Protein AF-0000000074687399 (afdb_homodimer)

Foldseek 3Di:
DDDPDCPDDPDPDDDDDPDDDPPDDDPPDDDDPPPPPPPPDPDDPPPPCQLQQPPPVPPLDAFLLCQQAVVPLVPPVPPPPPPPVVPCPVDPQVDDDDDDDPVVVQVVQQQAAAPPPRHHCVVHRQWDWDWDDAFQWIKIWTAGPVPRDGRDIDGDPDDVLLVLQLVQLQQQHHQVVVQVVCVVVVTGHHHDPVVSVVSLVLLLVLLVVLLQVLLLVQLQVLCVVPNFEFAWEKDKDALDPDFAGQKMKIWIWGDDPVHRTATNDMDIAGQDFPQLVVLVVPDDDPSSVVSCVVCVVVGQHPDNDIPVCPRLVNLLVGQLCCCVSHVHHHQEYEYAPPCPSVCCQQVPVVHSDDPGGHDYFYALVNLLVLQLVVLVVLQVVQQAPWDDDPPDIDGTQEDPQGCASLLSLVLSVQLSVLLQVQQQDLVSSLLSNVCSLCLQQLNNPSVVPGSSRPSDNPNHHDPVRSVSCVVVSVVSSDSVRSVSCNSVHHCVLVVVLVVQLCSSHPSVDDDGSSSSSSSNSQSSQCSNHNLQSCQSSCVSSVHDDGDCSNVVRSVRSVVVSVVSSVCPDSVNVVVVSVVVSVVSVVPPPPPPDDPPPD/DAPDDCPDDDPPDDDPPDDDDDPDDDDPDDDDPPPPVPPPPPDDPPPPCQLQAPPPVPPLDAFLLCQQAVVPLVCPVPPPPPPPVVPCPVDPQVDDDDDDDPVVVQVVQQQDAAPPPRHHCVVHRQWDWDWDDAFQWIKIWTAGPVPRDGRDIDGDPDDVLLVLQLVQLQQQHHQVVVQVVCVVVVTGHHHDPVVSVVSLVLLLVLLVVLLQVLLLVQLVVLCVVPNFEFAWEKDKDALDPDFAGQKMKIWIWGDDPVHRTATNDMDIAGQDFPQLVVLVVPDDDPSSVVSCVVCVVVGQHPDNDIPVCPRLVGLLVGQLCCCVSHVHHHQEYEYAPPCPSVCCQQVPVVHSDDPGGHDYFYALVNLLVVQLVVLVVLQVVQQAPWDDDPPDIDGTQEDPQGCASLLSLVLSVQLSVLLQVQQQDLVSSLLSNVCSLCLQCLNNPSVVPGSSRPSDNPNHHDPVRSVSCVVVSVVSSDCVRSVSCNSVHHCVLVVVLVVQLCSSHPSVDDDGSSSSSSSNSQSSQCSNHNLQSCCSSCVSSVHDDGDCSNVVRSVRSVVVSVVSSVCPDSVNVSVVSVVVSVVSVVPPPPPPDDPPPD

pLDDT: mean 82.55, std 23.31, range [17.66, 98.75]

Secondary structure (DSSP, 8-state):
-----------------PPP-------------------------------------------HHHHHHHHHHT--TT---TTTT-----S----SEEEEEHHHHHHHHHTSB-TTT---GGGS--EEEEEEEETTEEEEEEEETTT--EEEEE--SS-HHHHHHHHHHHTT--HHHHHHHHHHTT------HHHHHHHHHHHHHHHHHHHHHHHHHHHHHHHHHH-SEEEEEEEEEESSSSTT-SEEEEEEEE--SSS---EEEEEEEE---HHHHHHHHH--HHHHHHHHHHHGGG------S-GGGHHHHHHHHHHHHHHHHHS-EEEEEEESS-HHHHHHHHT-SS-S-SS-PPEEEE-HHHHHHHHHHHHHHHHHHTTT-EEEETTEEEE-SBSTTSB-HHHHHHHHHHHHHHHHTTTT-HHHHHHHHHHHHHHHTT-TTTTTTSTT--S-GGG---HHHHHHHHHHHHHTT-HHHHHTTTT---SHHHHHHHHHHHHHS-TTS---HHHHHHHHHHHHHHHHH-GGGHHHHHHHTT----HHHHHHHHHHHHHHHHHHHHHHSHHHHHHHHHHHHHHHHHGGG-TT--TT--/---------------------------------------------------------------HHHHHHHHHHT--TT---TTTT-----S----SEEEEEHHHHHHHHHTSB-TTT---GGGS--EEEEEEEETTEEEEEEEETTT--EEEEE--SS-HHHHHHHHHHHTT--HHHHHHHHHHTT------HHHHHHHHHHHHHHHHHHHHHHHHHHHHHHHHHH-SEEEEEEEEEESSSSTT-SEEEEEEEE--SSS---EEEEEEEE---HHHHHHHHH--HHHHHHHHHHHGGG------S-GGGHHHHHHHHHHHHHHHHHS-EEEEEEESS-HHHHHHHHT-SS-S-SS-PPEEEE-HHHHHHHHHHHHHHHHHHTTT-EEEETTEEEE-SBSTTSB-HHHHHHHHHHHHHHHHTTTT-HHHHHHHHHHHHHHHTT-TTTTTTSTT--S-GGG---HHHHHHHHHHHHHTT-HHHHHTTTT---SHHHHHHHHHHHHHS-TTS---HHHHHHHHHHHHHHHHH-GGGHHHHHHHTT----HHHHHHHHHHHHHHHHHHHHHHSHHHHHHHHHHHHHHHHHGGG-TT--TT--

Radius of gyration: 36.22 Å; Cα contacts (8 Å, |Δi|>4): 1797; chains: 2; bounding box: 105×131×108 Å

Nearest PDB structures (foldseek):
  8qlo-assembly1_B  TM=4.961E-01  e=1.384E-01  Bacillales bacterium
  6wqq-assembly1_a  TM=4.144E-01  e=1.825E+00  Staphylococcus aureus
  3h1q-assembly1_A  TM=2.014E-01  e=1.080E-01  Carboxydothermus hydrogenoformans Z-2901
  8qlo-assembly1_B  TM=4.962E-01  e=1.225E-01  Bacillales bacterium
  6wqq-assembly1_a  TM=4.142E-01  e=2.050E+00  Staphylococcus aureus

Sequence (1196 aa):
MEDAKAVTSRSRARKTRPRKRKFHGNRFTQLKAQKVNEDVDASTSRSSGIVEPEVGVELEVKSASFLKLGENVGLDLDSGDERETRSTSQGVDSEGYRLFQKLQIVSCLQNLACPVCLLTPDKGDPFHIEEKLVGISSTIIVRCKGCGEKVTELSQTENVNLRFQAALYGIGCHMTKGRRLLAALDMPPPVTVTRSSIFRDRIRLATETIAKESMERAADELRKVEGDNVTVSCDGSWQRRGFSSKNGLATCLTVSKKVPAKVIDTEVLTNYCDGCSKIKARKTGKDLENGMENHAKDCRKNYSGSAGGMEPAGMVKIFRRSEELYGMRYTGYLGDGDSKSFRTVAEADPPVYKDVGIQKLECCGHVQKRMGKRLLDKINQCKGKVYQHGNKKVKGIGGAGKLTKAAVKRIQGHYGGAIRNNIGSLDKMKTAIWAIWHHRNGDHDKCSGFSWCDKSDKNKLPSFVMEEIKSVFEDLSADTLLGKCLHGGTQNANESYHHLVWDRCPKAVFVGRDRLEIAVFDATIVYNEGGSGRLDVFRKLGLSVGRFQKQGFRDLDLRRVKSAENQKKTVTKQKRARKTIRNAEEDFGDDDYEAGAFMEDAKAVTSRSRARKTRPRKRKFHGNRFTQLKAQKVNEDVDASTSRSSGIVEPEVGVELEVKSASFLKLGENVGLDLDSGDERETRSTSQGVDSEGYRLFQKLQIVSCLQNLACPVCLLTPDKGDPFHIEEKLVGISSTIIVRCKGCGEKVTELSQTENVNLRFQAALYGIGCHMTKGRRLLAALDMPPPVTVTRSSIFRDRIRLATETIAKESMERAADELRKVEGDNVTVSCDGSWQRRGFSSKNGLATCLTVSKKVPAKVIDTEVLTNYCDGCSKIKARKTGKDLENGMENHAKDCRKNYSGSAGGMEPAGMVKIFRRSEELYGMRYTGYLGDGDSKSFRTVAEADPPVYKDVGIQKLECCGHVQKRMGKRLLDKINQCKGKVYQHGNKKVKGIGGAGKLTKAAVKRIQGHYGGAIRNNIGSLDKMKTAIWAIWHHRNGDHDKCSGFSWCDKSDKNKLPSFVMEEIKSVFEDLSADTLLGKCLHGGTQNANESYHHLVWDRCPKAVFVGRDRLEIAVFDATIVYNEGGSGRLDVFRKLGLSVGRFQKQGFRDLDLRRVKSAENQKKTVTKQKRARKTIRNAEEDFGDDDYEAGAF

Solvent-accessible surface area (backbone atoms only — not comparable to full-atom values): 66249 Å² total; per-residue (Å²): 144,88,65,100,65,88,77,78,78,87,82,81,82,85,75,90,73,85,87,78,85,84,80,84,83,86,84,74,80,81,82,77,77,79,72,79,73,77,78,76,80,82,71,81,81,72,72,76,61,69,39,56,72,74,72,59,88,63,70,84,74,73,30,63,53,33,68,57,37,39,82,77,62,64,66,66,73,78,68,79,64,83,71,56,82,65,63,71,67,76,62,83,73,48,66,27,38,41,63,41,43,40,48,38,52,52,52,33,55,31,47,30,11,40,55,83,76,57,42,35,34,90,82,37,72,27,52,47,76,46,77,49,75,58,33,53,37,51,32,37,40,35,24,33,66,80,76,61,45,76,61,41,56,38,54,70,92,58,67,56,56,53,42,48,52,55,22,34,40,70,57,32,37,54,67,71,44,47,38,53,36,26,11,56,56,13,19,52,53,65,62,54,70,69,57,49,50,53,44,47,54,51,49,31,53,30,28,45,53,51,22,52,50,49,15,49,51,43,43,51,56,47,33,75,74,60,42,46,65,33,41,30,36,47,51,58,52,54,49,36,85,65,76,72,22,50,40,33,33,16,40,34,27,47,57,55,94,86,47,60,70,28,53,48,46,75,34,80,37,22,58,51,34,72,69,59,52,52,40,60,72,73,34,61,73,70,54,27,54,52,48,48,60,70,39,56,86,74,51,63,47,78,39,87,67,52,37,75,49,42,35,27,55,29,45,36,54,53,57,52,43,29,45,79,74,68,60,30,43,72,31,31,42,32,26,79,63,66,52,62,41,52,48,46,38,65,65,28,87,74,57,58,50,92,89,59,73,60,44,77,32,37,19,39,60,51,54,24,49,45,49,35,50,52,51,51,49,48,32,62,73,30,48,84,42,76,43,82,53,89,96,42,82,39,66,32,41,49,38,92,84,46,50,29,64,37,53,40,50,50,50,22,50,50,46,36,47,24,45,62,76,27,49,75,34,65,67,56,21,43,52,44,44,50,17,51,54,32,37,32,64,59,41,43,80,72,23,60,86,40,63,62,50,72,80,59,67,85,66,40,43,48,67,72,46,51,62,67,49,42,59,56,54,54,63,76,51,30,65,76,61,48,61,30,30,36,82,53,47,58,58,63,64,56,53,53,51,50,48,45,23,36,54,24,45,42,57,89,53,90,73,54,65,66,59,50,47,34,22,45,24,47,28,44,28,32,69,46,53,26,50,53,43,51,54,58,34,39,49,67,70,68,40,85,85,38,62,33,23,55,51,37,22,44,51,52,39,44,50,51,29,53,51,41,45,51,58,66,33,66,70,46,44,50,51,49,53,52,46,53,41,49,49,41,58,64,60,65,77,71,77,77,77,55,92,85,71,120,144,82,92,79,83,85,78,84,87,78,91,78,83,90,80,89,81,83,87,83,86,84,80,86,87,84,88,74,82,82,80,79,76,78,73,78,76,73,81,75,79,82,72,81,81,71,71,75,63,69,41,56,74,74,72,59,90,62,72,84,74,74,32,66,51,33,69,57,38,39,83,78,61,64,65,67,72,78,67,78,65,84,70,57,82,64,64,71,67,77,62,83,72,48,66,28,38,43,64,42,43,40,46,38,53,52,52,33,57,33,47,30,11,41,56,82,76,58,42,36,34,92,84,38,72,27,54,46,76,45,76,49,77,58,33,52,38,50,33,38,41,36,23,31,65,80,76,61,46,76,61,41,58,38,57,70,92,58,66,55,56,54,41,49,53,55,23,33,40,68,58,32,37,54,68,71,46,46,36,52,36,27,12,55,59,14,20,51,53,65,61,54,72,68,58,48,51,52,43,48,54,50,48,31,53,30,27,45,53,52,23,52,51,49,14,48,52,43,43,51,56,47,35,75,74,61,42,46,62,34,41,30,36,46,50,58,52,54,50,37,86,65,74,72,22,50,41,34,33,18,39,33,27,46,57,58,95,86,45,62,71,27,52,48,47,73,35,80,38,23,58,50,36,73,70,57,52,52,40,59,72,73,33,62,73,71,55,28,54,53,48,47,61,72,37,55,85,73,51,62,47,78,40,88,67,50,38,76,48,41,33,27,56,27,46,38,55,54,56,50,44,30,45,78,75,67,59,28,43,72,31,30,42,33,27,80,64,67,55,64,42,53,49,48,37,66,64,29,88,73,58,59,50,92,87,57,73,61,43,78,33,38,18,39,59,50,55,25,48,44,49,36,52,54,50,52,49,49,31,61,72,29,49,84,42,76,44,81,53,88,96,43,84,41,67,33,42,49,37,92,83,45,49,29,64,38,53,39,52,49,50,22,51,51,46,35,46,24,44,64,75,27,50,74,35,65,67,56,22,43,50,44,44,50,18,52,56,32,36,33,64,59,41,45,82,71,22,60,87,40,66,61,50,72,81,61,67,84,66,40,43,49,68,72,46,51,63,65,49,44,59,56,54,52,64,74,52,30,64,74,61,48,60,29,29,36,81,55,48,59,59,61,64,55,54,53,50,51,50,46,23,37,54,26,44,42,55,91,53,90,72,56,65,66,59,50,46,35,22,47,23,46,29,46,28,32,68,47,53,27,50,55,44,49,55,58,34,39,49,67,70,69,41,86,86,37,64,34,22,55,51,38,22,46,50,52,39,44,50,51,30,53,51,40,44,50,58,66,32,65,70,48,44,50,52,50,51,53,47,54,42,50,49,41,57,64,60,64,75,72,78,77,78,57,93,86,72,120

Structure (mmCIF, N/CA/C/O backbone):
data_AF-0000000074687399-model_v1
#
loop_
_entity.id
_entity.type
_entity.pdbx_description
1 polymer 'Mutator-like transposase domain-containing protein'
#
loop_
_atom_site.group_PDB
_atom_site.id
_atom_site.type_symbol
_atom_site.label_atom_id
_atom_site.label_alt_id
_atom_site.label_comp_id
_atom_site.label_asym_id
_atom_site.label_entity_id
_atom_site.label_seq_id
_atom_site.pdbx_PDB_ins_code
_atom_site.Cartn_x
_atom_site.Cartn_y
_atom_site.Cartn_z
_atom_site.occupancy
_atom_site.B_iso_or_equiv
_atom_site.auth_seq_id
_atom_site.auth_comp_id
_atom_site.auth_asym_id
_atom_site.auth_atom_id
_atom_site.pdbx_PDB_model_num
ATOM 1 N N . MET A 1 1 ? -58.125 62.719 31.734 1 19.95 1 MET A N 1
ATOM 2 C CA . MET A 1 1 ? -57.719 63.438 30.531 1 19.95 1 MET A CA 1
ATOM 3 C C . MET A 1 1 ? -56.938 62.531 29.594 1 19.95 1 MET A C 1
ATOM 5 O O . MET A 1 1 ? -56.094 61.75 30.031 1 19.95 1 MET A O 1
ATOM 9 N N . GLU A 1 2 ? -57.156 62.312 28.188 1 20 2 GLU A N 1
ATOM 10 C CA . GLU A 1 2 ? -57.375 61.469 27.047 1 20 2 GLU A CA 1
ATOM 11 C C . GLU A 1 2 ? -56.062 61.125 26.344 1 20 2 GLU A C 1
ATOM 13 O O . GLU A 1 2 ? -55.812 59.969 26.016 1 20 2 GLU A O 1
ATOM 18 N N . ASP A 1 3 ? -55.25 61.969 25.797 1 17.66 3 ASP A N 1
ATOM 19 C CA . ASP A 1 3 ? -55 62.188 24.375 1 17.66 3 ASP A CA 1
ATOM 20 C C . ASP A 1 3 ? -53.75 61.469 23.938 1 17.66 3 ASP A C 1
ATOM 22 O O . ASP A 1 3 ? -53.531 61.219 22.734 1 17.66 3 ASP A O 1
ATOM 26 N N . ALA A 1 4 ? -52.594 61.375 24.656 1 25.67 4 ALA A N 1
ATOM 27 C CA . ALA A 1 4 ? -51.469 62 23.922 1 25.67 4 ALA A CA 1
ATOM 28 C C . ALA A 1 4 ? -50.969 61.094 22.812 1 25.67 4 ALA A C 1
ATOM 30 O O . ALA A 1 4 ? -50.156 60.219 23.047 1 25.67 4 ALA A O 1
ATOM 31 N N . LYS A 1 5 ? -51.844 60.5 21.75 1 21.14 5 LYS A N 1
ATOM 32 C CA . LYS A 1 5 ? -52.062 59.312 20.938 1 21.14 5 LYS A CA 1
ATOM 33 C C . LYS A 1 5 ? -51.062 59.281 19.766 1 21.14 5 LYS A C 1
ATOM 35 O O . LYS A 1 5 ? -50.969 58.281 19.062 1 21.14 5 LYS A O 1
ATOM 40 N N . ALA A 1 6 ? -50.469 60.469 19.312 1 22.59 6 ALA A N 1
ATOM 41 C CA . ALA A 1 6 ? -50.438 60.469 17.859 1 22.59 6 ALA A CA 1
ATOM 42 C C . ALA A 1 6 ? -49.312 59.531 17.344 1 22.59 6 ALA A C 1
ATOM 44 O O . ALA A 1 6 ? -48.156 59.688 17.703 1 22.59 6 ALA A O 1
ATOM 45 N N . VAL A 1 7 ? -49.5 58.219 16.859 1 23.11 7 VAL A N 1
ATOM 46 C CA . VAL A 1 7 ? -48.875 57 16.391 1 23.11 7 VAL A CA 1
ATOM 47 C C . VAL A 1 7 ? -48.219 57.25 15.039 1 23.11 7 VAL A C 1
ATOM 49 O O . VAL A 1 7 ? -48.906 57.312 14.008 1 23.11 7 VAL A O 1
ATOM 52 N N . THR A 1 8 ? -47.5 58.406 14.922 1 20.03 8 THR A N 1
ATOM 53 C CA . THR A 1 8 ? -47.312 58.812 13.531 1 20.03 8 THR A CA 1
ATOM 54 C C . THR A 1 8 ? -46.75 57.688 12.711 1 20.03 8 THR A C 1
ATOM 56 O O . THR A 1 8 ? -46.156 56.75 13.258 1 20.03 8 THR A O 1
ATOM 59 N N . SER A 1 9 ? -46.562 57.75 11.281 1 19.66 9 SER A N 1
ATOM 60 C CA . SER A 1 9 ? -46.938 57.188 9.992 1 19.66 9 SER A CA 1
ATOM 61 C C . SER A 1 9 ? -45.75 56.5 9.328 1 19.66 9 SER A C 1
ATOM 63 O O . SER A 1 9 ? -45.906 55.844 8.305 1 19.66 9 SER A O 1
ATOM 65 N N . ARG A 1 10 ? -44.469 56.594 9.82 1 23.59 10 ARG A N 1
ATOM 66 C CA . ARG A 1 10 ? -43.469 56.812 8.758 1 23.59 10 ARG A CA 1
ATOM 67 C C . ARG A 1 10 ? -43.406 55.562 7.852 1 23.59 10 ARG A C 1
ATOM 69 O O . ARG A 1 10 ? -43.438 54.438 8.328 1 23.59 10 ARG A O 1
ATOM 76 N N . SER A 1 11 ? -43.375 55.719 6.473 1 20.64 11 SER A N 1
ATOM 77 C CA . SER A 1 11 ? -43.625 55.062 5.191 1 20.64 11 SER A CA 1
ATOM 78 C C . SER A 1 11 ? -42.594 53.938 4.938 1 20.64 11 SER A C 1
ATOM 80 O O . SER A 1 11 ? -41.406 54.156 5.16 1 20.64 11 SER A O 1
ATOM 82 N N . ARG A 1 12 ? -42.875 52.656 4.902 1 23.14 12 ARG A N 1
ATOM 83 C CA . ARG A 1 12 ? -42.438 51.281 4.688 1 23.14 12 ARG A CA 1
ATOM 84 C C . ARG A 1 12 ? -41.844 51.094 3.293 1 23.14 12 ARG A C 1
ATOM 86 O O . ARG A 1 12 ? -42.594 50.875 2.33 1 23.14 12 ARG A O 1
ATOM 93 N N . ALA A 1 13 ? -40.969 52.094 2.756 1 21.77 13 ALA A N 1
ATOM 94 C CA . ALA A 1 13 ? -40.656 52.062 1.335 1 21.77 13 ALA A CA 1
ATOM 95 C C . ALA A 1 13 ? -40.188 50.656 0.92 1 21.77 13 ALA A C 1
ATOM 97 O O . ALA A 1 13 ? -39.469 50 1.663 1 21.77 13 ALA A O 1
ATOM 98 N N . ARG A 1 14 ? -40.625 50.094 -0.221 1 21.19 14 ARG A N 1
ATOM 99 C CA . ARG A 1 14 ? -41 48.906 -0.983 1 21.19 14 ARG A CA 1
ATOM 100 C C . ARG A 1 14 ? -39.75 48.094 -1.356 1 21.19 14 ARG A C 1
ATOM 102 O O . ARG A 1 14 ? -38.656 48.625 -1.36 1 21.19 14 ARG A O 1
ATOM 109 N N . LYS A 1 15 ? -39.906 46.969 -2.164 1 23.22 15 LYS A N 1
ATOM 110 C CA . LYS A 1 15 ? -39.812 45.625 -2.66 1 23.22 15 LYS A CA 1
ATOM 111 C C . LYS A 1 15 ? -38.875 45.531 -3.848 1 23.22 15 LYS A C 1
ATOM 113 O O . LYS A 1 15 ? -38.719 44.469 -4.457 1 23.22 15 LYS A O 1
ATOM 118 N N . THR A 1 16 ? -38.031 46.531 -4.32 1 22.47 16 THR A N 1
ATOM 119 C CA . THR A 1 16 ? -37.75 46.469 -5.758 1 22.47 16 THR A CA 1
ATOM 120 C C . THR A 1 16 ? -37.062 45.156 -6.137 1 22.47 16 THR A C 1
ATOM 122 O O . THR A 1 16 ? -36.125 44.75 -5.469 1 22.47 16 THR A O 1
ATOM 125 N N . ARG A 1 17 ? -37.625 44.312 -7.098 1 25.97 17 ARG A N 1
ATOM 126 C CA . ARG A 1 17 ? -37.688 43.062 -7.801 1 25.97 17 ARG A CA 1
ATOM 127 C C . ARG A 1 17 ? -36.469 42.906 -8.742 1 25.97 17 ARG A C 1
ATOM 129 O O . ARG A 1 17 ? -36.25 43.75 -9.617 1 25.97 17 ARG A O 1
ATOM 136 N N . PRO A 1 18 ? -35.406 42.25 -8.43 1 23.27 18 PRO A N 1
ATOM 137 C CA . PRO A 1 18 ? -34.188 42.281 -9.258 1 23.27 18 PRO A CA 1
ATOM 138 C C . PRO A 1 18 ? -34.469 41.875 -10.711 1 23.27 18 PRO A C 1
ATOM 140 O O . PRO A 1 18 ? -35.344 41.062 -10.977 1 23.27 18 PRO A O 1
ATOM 143 N N . ARG A 1 19 ? -34.125 42.625 -11.758 1 26.55 19 ARG A N 1
ATOM 144 C CA . ARG A 1 19 ? -34.375 42.625 -13.195 1 26.55 19 ARG A CA 1
ATOM 145 C C . ARG A 1 19 ? -33.969 41.281 -13.828 1 26.55 19 ARG A C 1
ATOM 147 O O . ARG A 1 19 ? -32.938 40.719 -13.469 1 26.55 19 ARG A O 1
ATOM 154 N N . LYS A 1 20 ? -34.844 40.625 -14.648 1 24.81 20 LYS A N 1
ATOM 155 C CA . LYS A 1 20 ? -35.094 39.469 -15.461 1 24.81 20 LYS A CA 1
ATOM 156 C C . LYS A 1 20 ? -34.062 39.312 -16.578 1 24.81 20 LYS A C 1
ATOM 158 O O . LYS A 1 20 ? -33.469 40.312 -17 1 24.81 20 LYS A O 1
ATOM 163 N N . ARG A 1 21 ? -33.781 38.219 -17.094 1 23.81 21 ARG A N 1
ATOM 164 C CA . ARG A 1 21 ? -32.906 37.625 -18.094 1 23.81 21 ARG A CA 1
ATOM 165 C C . ARG A 1 21 ? -33.25 38.156 -19.484 1 23.81 21 ARG A C 1
ATOM 167 O O . ARG A 1 21 ? -34.375 38.094 -19.922 1 23.81 21 ARG A O 1
ATOM 174 N N . LYS A 1 22 ? -32.625 39.25 -20.094 1 22.23 22 LYS A N 1
ATOM 175 C CA . LYS A 1 22 ? -32.875 39.719 -21.438 1 22.23 22 LYS A CA 1
ATOM 176 C C . LYS A 1 22 ? -32.688 38.625 -22.469 1 22.23 22 LYS A C 1
ATOM 178 O O . LYS A 1 22 ? -31.656 37.969 -22.516 1 22.23 22 LYS A O 1
ATOM 183 N N . PHE A 1 23 ? -33.781 38.062 -23.172 1 24.14 23 PHE A N 1
ATOM 184 C CA . PHE A 1 23 ? -34.031 37.094 -24.234 1 24.14 23 PHE A CA 1
ATOM 185 C C . PHE A 1 23 ? -33.531 37.656 -25.578 1 24.14 23 PHE A C 1
ATOM 187 O O . PHE A 1 23 ? -34.156 38.531 -26.172 1 24.14 23 PHE A O 1
ATOM 194 N N . HIS A 1 24 ? -32.281 38.062 -25.844 1 21.72 24 HIS A N 1
ATOM 195 C CA . HIS A 1 24 ? -31.969 38.719 -27.109 1 21.72 24 HIS A CA 1
ATOM 196 C C . HIS A 1 24 ? -32.281 37.812 -28.297 1 21.72 24 HIS A C 1
ATOM 198 O O . HIS A 1 24 ? -32.094 36.594 -28.219 1 21.72 24 HIS A O 1
ATOM 204 N N . GLY A 1 25 ? -33.062 38.219 -29.422 1 20.06 25 GLY A N 1
ATOM 205 C CA . GLY A 1 25 ? -33.844 38 -30.625 1 20.06 25 GLY A CA 1
ATOM 206 C C . GLY A 1 25 ? -33.031 37.438 -31.781 1 20.06 25 GLY A C 1
ATOM 207 O O . GLY A 1 25 ? -31.812 37.375 -31.719 1 20.06 25 GLY A O 1
ATOM 208 N N . ASN A 1 26 ? -33.656 37.031 -33.094 1 23.02 26 ASN A N 1
ATOM 209 C CA . ASN A 1 26 ? -33.562 36.312 -34.375 1 23.02 26 ASN A CA 1
ATOM 210 C C . ASN A 1 26 ? -32.719 37.094 -35.375 1 23.02 26 ASN A C 1
ATOM 212 O O . ASN A 1 26 ? -32.781 36.844 -36.594 1 23.02 26 ASN A O 1
ATOM 216 N N . ARG A 1 27 ? -31.703 37.969 -35.156 1 19.59 27 ARG A N 1
ATOM 217 C CA . ARG A 1 27 ? -31.297 38.969 -36.125 1 19.59 27 ARG A CA 1
ATOM 218 C C . ARG A 1 27 ? -30.656 38.344 -37.344 1 19.59 27 ARG A C 1
ATOM 220 O O . ARG A 1 27 ? -29.594 37.75 -37.25 1 19.59 27 ARG A O 1
ATOM 227 N N . PHE A 1 28 ? -31.344 38 -38.5 1 22.81 28 PHE A N 1
ATOM 228 C CA . PHE A 1 28 ? -31.047 37.75 -39.906 1 22.81 28 PHE A CA 1
ATOM 229 C C . PHE A 1 28 ? -30.219 38.906 -40.5 1 22.81 28 PHE A C 1
ATOM 231 O O . PHE A 1 28 ? -29.688 38.781 -41.594 1 22.81 28 PHE A O 1
ATOM 238 N N . THR A 1 29 ? -30.391 40.156 -40.156 1 20.42 29 THR A N 1
ATOM 239 C CA . THR A 1 29 ? -30.219 41.094 -41.25 1 20.42 29 THR A CA 1
ATOM 240 C C . THR A 1 29 ? -28.766 41.188 -41.688 1 20.42 29 THR A C 1
ATOM 242 O O . THR A 1 29 ? -27.859 40.969 -40.906 1 20.42 29 THR A O 1
ATOM 245 N N . GLN A 1 30 ? -28.359 41.625 -42.969 1 21.39 30 GLN A N 1
ATOM 246 C CA . GLN A 1 30 ? -27.422 41.562 -44.062 1 21.39 30 GLN A CA 1
ATOM 247 C C . GLN A 1 30 ? -26.156 42.344 -43.781 1 21.39 30 GLN A C 1
ATOM 249 O O . GLN A 1 30 ? -25.125 42.156 -44.438 1 21.39 30 GLN A O 1
ATOM 254 N N . LEU A 1 31 ? -26.188 43.5 -42.938 1 20.72 31 LEU A N 1
ATOM 255 C CA . LEU A 1 31 ? -25.406 44.625 -43.469 1 20.72 31 LEU A CA 1
ATOM 256 C C . LEU A 1 31 ? -23.922 44.281 -43.5 1 20.72 31 LEU A C 1
ATOM 258 O O . LEU A 1 31 ? -23.453 43.469 -42.719 1 20.72 31 LEU A O 1
ATOM 262 N N . LYS A 1 32 ? -23.062 45.125 -44.156 1 21.88 32 LYS A N 1
ATOM 263 C CA . LYS A 1 32 ? -21.938 45.312 -45.062 1 21.88 32 LYS A CA 1
ATOM 264 C C . LYS A 1 32 ? -20.625 45.469 -44.312 1 21.88 32 LYS A C 1
ATOM 266 O O . LYS A 1 32 ? -19.828 46.375 -44.594 1 21.88 32 LYS A O 1
ATOM 271 N N . ALA A 1 33 ? -20.484 45.094 -43.062 1 20.84 33 ALA A N 1
ATOM 272 C CA . ALA A 1 33 ? -19.422 45.625 -42.25 1 20.84 33 ALA A CA 1
ATOM 273 C C . ALA A 1 33 ? -18.062 45.469 -42.906 1 20.84 33 ALA A C 1
ATOM 275 O O . ALA A 1 33 ? -17.688 44.344 -43.281 1 20.84 33 ALA A O 1
ATOM 276 N N . GLN A 1 34 ? -17.547 46.531 -43.438 1 20.94 34 GLN A N 1
ATOM 277 C CA . GLN A 1 34 ? -16.281 46.719 -44.156 1 20.94 34 GLN A CA 1
ATOM 278 C C . GLN A 1 34 ? -15.102 46.219 -43.344 1 20.94 34 GLN A C 1
ATOM 280 O O . GLN A 1 34 ? -14.836 46.75 -42.25 1 20.94 34 GLN A O 1
ATOM 285 N N . LYS A 1 35 ? -14.844 44.969 -43.281 1 22.5 35 LYS A N 1
ATOM 286 C CA . LYS A 1 35 ? -13.805 44.188 -42.625 1 22.5 35 LYS A CA 1
ATOM 287 C C . LYS A 1 35 ? -12.414 44.719 -42.938 1 22.5 35 LYS A C 1
ATOM 289 O O . LYS A 1 35 ? -11.914 44.5 -44.062 1 22.5 35 LYS A O 1
ATOM 294 N N . VAL A 1 36 ? -12.148 45.969 -42.531 1 21.59 36 VAL A N 1
ATOM 295 C CA . VAL A 1 36 ? -10.82 46.469 -42.875 1 21.59 36 VAL A CA 1
ATOM 296 C C . VAL A 1 36 ? -9.758 45.469 -42.406 1 21.59 36 VAL A C 1
ATOM 298 O O . VAL A 1 36 ? -9.773 45 -41.25 1 21.59 36 VAL A O 1
ATOM 301 N N . ASN A 1 37 ? -9.102 44.656 -43.25 1 20.72 37 ASN A N 1
ATOM 302 C CA . ASN A 1 37 ? -8.109 43.594 -43.375 1 20.72 37 ASN A CA 1
ATOM 303 C C . ASN A 1 37 ? -6.785 43.969 -42.719 1 20.72 37 ASN A C 1
ATOM 305 O O . ASN A 1 37 ? -5.727 43.844 -43.344 1 20.72 37 ASN A O 1
ATOM 309 N N . GLU A 1 38 ? -6.734 44.969 -41.844 1 21.12 38 GLU A N 1
ATOM 310 C CA . GLU A 1 38 ? -5.344 45.406 -41.688 1 21.12 38 GLU A CA 1
ATOM 311 C C . GLU A 1 38 ? -4.457 44.25 -41.25 1 21.12 38 GLU A C 1
ATOM 313 O O . GLU A 1 38 ? -4.895 43.375 -40.5 1 21.12 38 GLU A O 1
ATOM 318 N N . ASP A 1 39 ? -3.23 43.969 -41.844 1 21.5 39 ASP A N 1
ATOM 319 C CA . ASP A 1 39 ? -2.092 43.062 -41.969 1 21.5 39 ASP A CA 1
ATOM 320 C C . ASP A 1 39 ? -1.363 42.938 -40.656 1 21.5 39 ASP A C 1
ATOM 322 O O . ASP A 1 39 ? -0.522 43.75 -40.281 1 21.5 39 ASP A O 1
ATOM 326 N N . VAL A 1 40 ? -2.016 42.938 -39.531 1 23.06 40 VAL A N 1
ATOM 327 C CA . VAL A 1 40 ? -1.151 42.969 -38.344 1 23.06 40 VAL A CA 1
ATOM 328 C C . VAL A 1 40 ? -0.147 41.812 -38.438 1 23.06 40 VAL A C 1
ATOM 330 O O . VAL A 1 40 ? -0.531 40.656 -38.625 1 23.06 40 VAL A O 1
ATOM 333 N N . ASP A 1 41 ? 1.171 42.094 -38.688 1 20.53 41 ASP A N 1
ATOM 334 C CA . ASP A 1 41 ? 2.4 41.312 -38.844 1 20.53 41 ASP A CA 1
ATOM 335 C C . ASP A 1 41 ? 2.598 40.375 -37.656 1 20.53 41 ASP A C 1
ATOM 337 O O . ASP A 1 41 ? 2.594 40.781 -36.5 1 20.53 41 ASP A O 1
ATOM 341 N N . ALA A 1 42 ? 2.189 39.156 -37.75 1 23.53 42 ALA A N 1
ATOM 342 C CA . ALA A 1 42 ? 2.389 37.938 -36.969 1 23.53 42 ALA A CA 1
ATOM 343 C C . ALA A 1 42 ? 3.854 37.75 -36.594 1 23.53 42 ALA A C 1
ATOM 345 O O . ALA A 1 42 ? 4.66 37.219 -37.344 1 23.53 42 ALA A O 1
ATOM 346 N N . SER A 1 43 ? 4.5 38.844 -36 1 22.64 43 SER A N 1
ATOM 347 C CA . SER A 1 43 ? 5.906 38.75 -35.625 1 22.64 43 SER A CA 1
ATOM 348 C C . SER A 1 43 ? 6.207 37.406 -34.938 1 22.64 43 SER A C 1
ATOM 350 O O . SER A 1 43 ? 5.289 36.688 -34.531 1 22.64 43 SER A O 1
ATOM 352 N N . THR A 1 44 ? 7.672 37.125 -34.656 1 22.89 44 THR A N 1
ATOM 353 C CA . THR A 1 44 ? 8.594 36.031 -34.344 1 22.89 44 THR A CA 1
ATOM 354 C C . THR A 1 44 ? 8.227 35.375 -33.031 1 22.89 44 THR A C 1
ATOM 356 O O . THR A 1 44 ? 8.016 36.031 -32.031 1 22.89 44 THR A O 1
ATOM 359 N N . SER A 1 45 ? 7.496 34.344 -33.031 1 24.36 45 SER A N 1
ATOM 360 C CA . SER A 1 45 ? 7.262 33.375 -31.969 1 24.36 45 SER A CA 1
ATOM 361 C C . SER A 1 45 ? 8.508 33.188 -31.109 1 24.36 45 SER A C 1
ATOM 363 O O . SER A 1 45 ? 9.461 32.531 -31.547 1 24.36 45 SER A O 1
ATOM 365 N N . ARG A 1 46 ? 8.945 34.25 -30.422 1 23.81 46 ARG A N 1
ATOM 366 C CA . ARG A 1 46 ? 10.047 34.25 -29.469 1 23.81 46 ARG A CA 1
ATOM 367 C C . ARG A 1 46 ? 10.055 32.969 -28.625 1 23.81 46 ARG A C 1
ATOM 369 O O . ARG A 1 46 ? 9.055 32.656 -28 1 23.81 46 ARG A O 1
ATOM 376 N N . SER A 1 47 ? 10.852 31.938 -29.078 1 25.38 47 SER A N 1
ATOM 377 C CA . SER A 1 47 ? 11.312 30.719 -28.406 1 25.38 47 SER A CA 1
ATOM 378 C C . SER A 1 47 ? 11.508 30.969 -26.922 1 25.38 47 SER A C 1
ATOM 380 O O . SER A 1 47 ? 12.344 31.781 -26.516 1 25.38 47 SER A O 1
ATOM 382 N N . SER A 1 48 ? 10.516 31.281 -26.234 1 27.66 48 SER A N 1
ATOM 383 C CA . SER A 1 48 ? 10.68 31.312 -24.781 1 27.66 48 SER A CA 1
ATOM 384 C C . SER A 1 48 ? 11.781 30.359 -24.328 1 27.66 48 SER A C 1
ATOM 386 O O . SER A 1 48 ? 11.727 29.156 -24.609 1 27.66 48 SER A O 1
ATOM 388 N N . GLY A 1 49 ? 13.094 30.859 -24.406 1 26.92 49 GLY A N 1
ATOM 389 C CA . GLY A 1 49 ? 14.352 30.297 -23.953 1 26.92 49 GLY A CA 1
ATOM 390 C C . GLY A 1 49 ? 14.211 29.453 -22.688 1 26.92 49 GLY A C 1
ATOM 391 O O . GLY A 1 49 ? 14.375 29.969 -21.578 1 26.92 49 GLY A O 1
ATOM 392 N N . ILE A 1 50 ? 13.18 28.734 -22.609 1 30 50 ILE A N 1
ATOM 393 C CA . ILE A 1 50 ? 13.375 27.812 -21.5 1 30 50 ILE A CA 1
ATOM 394 C C . ILE A 1 50 ? 14.797 27.25 -21.531 1 30 50 ILE A C 1
ATOM 396 O O . ILE A 1 50 ? 15.195 26.594 -22.484 1 30 50 ILE A O 1
ATOM 400 N N . VAL A 1 51 ? 15.734 28.188 -21.172 1 30.03 51 VAL A N 1
ATOM 401 C CA . VAL A 1 51 ? 17.125 27.75 -21.016 1 30.03 51 VAL A CA 1
ATOM 402 C C . VAL A 1 51 ? 17.156 26.328 -20.438 1 30.03 51 VAL A C 1
ATOM 404 O O . VAL A 1 51 ? 16.609 26.094 -19.359 1 30.03 51 VAL A O 1
ATOM 407 N N . GLU A 1 52 ? 17.203 25.375 -21.328 1 32 52 GLU A N 1
ATOM 408 C CA . GLU A 1 52 ? 17.562 24 -21.016 1 32 52 GLU A CA 1
ATOM 409 C C . GLU A 1 52 ? 18.734 23.922 -20.047 1 32 52 GLU A C 1
ATOM 411 O O . GLU A 1 52 ? 19.672 24.719 -20.156 1 32 52 GLU A O 1
ATOM 416 N N . PRO A 1 53 ? 18.578 23.578 -18.938 1 31.8 53 PRO A N 1
ATOM 417 C CA . PRO A 1 53 ? 19.812 23.406 -18.156 1 31.8 53 PRO A CA 1
ATOM 418 C C . PRO A 1 53 ? 20.984 22.938 -19 1 31.8 53 PRO A C 1
ATOM 420 O O . PRO A 1 53 ? 20.812 22.172 -19.953 1 31.8 53 PRO A O 1
ATOM 423 N N . GLU A 1 54 ? 21.875 23.859 -19.344 1 31.45 54 GLU A N 1
ATOM 424 C CA . GLU A 1 54 ? 23.125 23.469 -20.016 1 31.45 54 GLU A CA 1
ATOM 425 C C . GLU A 1 54 ? 23.578 22.094 -19.562 1 31.45 54 GLU A C 1
ATOM 427 O O . GLU A 1 54 ? 23.906 21.891 -18.375 1 31.45 54 GLU A O 1
ATOM 432 N N . VAL A 1 55 ? 23 21.062 -20.047 1 33.91 55 VAL A N 1
ATOM 433 C CA . VAL A 1 55 ? 23.594 19.734 -19.859 1 33.91 55 VAL A CA 1
ATOM 434 C C . VAL A 1 55 ? 25.031 19.734 -20.375 1 33.91 55 VAL A C 1
ATOM 436 O O . VAL A 1 55 ? 25.266 19.891 -21.578 1 33.91 55 VAL A O 1
ATOM 439 N N . GLY A 1 56 ? 25.984 20.453 -19.828 1 31.83 56 GLY A N 1
ATOM 440 C CA . GLY A 1 56 ? 27.344 20.188 -20.234 1 31.83 56 GLY A CA 1
ATOM 441 C C . GLY A 1 56 ? 27.547 18.766 -20.734 1 31.83 56 GLY A C 1
ATOM 442 O O . GLY A 1 56 ? 26.719 17.906 -20.516 1 31.83 56 GLY A O 1
ATOM 443 N N . VAL A 1 57 ? 28.562 18.625 -21.719 1 35.34 57 VAL A N 1
ATOM 444 C CA . VAL A 1 57 ? 29.031 17.344 -22.234 1 35.34 57 VAL A CA 1
ATOM 445 C C . VAL A 1 57 ? 29.047 16.312 -21.094 1 35.34 57 VAL A C 1
ATOM 447 O O . VAL A 1 57 ? 29.875 16.391 -20.188 1 35.34 57 VAL A O 1
ATOM 450 N N . GLU A 1 58 ? 28.016 16.047 -20.438 1 38.28 58 GLU A N 1
ATOM 451 C CA . GLU A 1 58 ? 28 15.086 -19.344 1 38.28 58 GLU A CA 1
ATOM 452 C C . GLU A 1 58 ? 28.688 13.789 -19.734 1 38.28 58 GLU A C 1
ATOM 454 O O . GLU A 1 58 ? 28.344 13.18 -20.766 1 38.28 58 GLU A O 1
ATOM 459 N N . LEU A 1 59 ? 29.953 13.609 -19.578 1 41.38 59 LEU A N 1
ATOM 460 C CA . LEU A 1 59 ? 30.484 12.258 -19.438 1 41.38 59 LEU A CA 1
ATOM 461 C C . LEU A 1 59 ? 29.375 11.273 -19.047 1 41.38 59 LEU A C 1
ATOM 463 O O . LEU A 1 59 ? 28.516 11.594 -18.234 1 41.38 59 LEU A O 1
ATOM 467 N N . GLU A 1 60 ? 28.938 10.453 -19.953 1 51.12 60 GLU A N 1
ATOM 468 C CA . GLU A 1 60 ? 27.875 9.453 -19.875 1 51.12 60 GLU A CA 1
ATOM 469 C C . GLU A 1 60 ? 27.797 8.828 -18.484 1 51.12 60 GLU A C 1
ATOM 471 O O . GLU A 1 60 ? 28.562 7.922 -18.156 1 51.12 60 GLU A O 1
ATOM 476 N N . VAL A 1 61 ? 27.562 9.555 -17.359 1 64.69 61 VAL A N 1
ATOM 477 C CA . VAL A 1 61 ? 27.5 9.055 -15.984 1 64.69 61 VAL A CA 1
ATOM 478 C C . VAL A 1 61 ? 26.438 7.957 -15.891 1 64.69 61 VAL A C 1
ATOM 480 O O . VAL A 1 61 ? 25.297 8.156 -16.297 1 64.69 61 VAL A O 1
ATOM 483 N N . LYS A 1 62 ? 26.953 6.719 -15.75 1 83 62 LYS A N 1
ATOM 484 C CA . LYS A 1 62 ? 26.156 5.52 -15.531 1 83 62 LYS A CA 1
ATOM 485 C C . LYS A 1 62 ? 25.234 5.684 -14.328 1 83 62 LYS A C 1
ATOM 487 O O . LYS A 1 62 ? 25.516 6.461 -13.414 1 83 62 LYS A O 1
ATOM 492 N N . SER A 1 63 ? 24.109 5.141 -14.438 1 88.62 63 SER A N 1
ATOM 493 C CA . SER A 1 63 ? 23.141 5.203 -13.344 1 88.62 63 SER A CA 1
ATOM 494 C C . SER A 1 63 ? 23.641 4.449 -12.117 1 88.62 63 SER A C 1
ATOM 496 O O . SER A 1 63 ? 24.547 3.623 -12.219 1 88.62 63 SER A O 1
ATOM 498 N N . ALA A 1 64 ? 23.047 4.785 -10.977 1 88.88 64 ALA A N 1
ATOM 499 C CA . ALA A 1 64 ? 23.391 4.109 -9.727 1 88.88 64 ALA A CA 1
ATOM 500 C C . ALA A 1 64 ? 23.109 2.611 -9.82 1 88.88 64 ALA A C 1
ATOM 502 O O . ALA A 1 64 ? 23.875 1.797 -9.32 1 88.88 64 ALA A O 1
ATOM 503 N N . SER A 1 65 ? 22.031 2.234 -10.523 1 91.88 65 SER A N 1
ATOM 504 C CA . SER A 1 65 ? 21.672 0.827 -10.688 1 91.88 65 SER A CA 1
ATOM 505 C C . SER A 1 65 ? 22.703 0.103 -11.555 1 91.88 65 SER A C 1
ATOM 507 O O . SER A 1 65 ? 23.062 -1.047 -11.273 1 91.88 65 SER A O 1
ATOM 509 N N . PHE A 1 66 ? 23.156 0.771 -12.578 1 91.44 66 PHE A N 1
ATOM 510 C CA . PHE A 1 66 ? 24.172 0.179 -13.445 1 91.44 66 PHE A CA 1
ATOM 511 C C . PHE A 1 66 ? 25.469 -0.053 -12.68 1 91.44 66 PHE A C 1
ATOM 513 O O . PHE A 1 66 ? 26.094 -1.104 -12.812 1 91.44 66 PHE A O 1
ATOM 520 N N . LEU A 1 67 ? 25.812 0.876 -11.875 1 90.62 67 LEU A N 1
ATOM 521 C CA . LEU A 1 67 ? 27.062 0.761 -11.117 1 90.62 67 LEU A CA 1
ATOM 522 C C . LEU A 1 67 ? 26.984 -0.396 -10.125 1 90.62 67 LEU A C 1
ATOM 524 O O . LEU A 1 67 ? 27.984 -1.048 -9.852 1 90.62 67 LEU A O 1
ATOM 528 N N . LYS A 1 68 ? 25.844 -0.648 -9.609 1 90.94 68 LYS A N 1
ATOM 529 C CA . LYS A 1 68 ? 25.672 -1.722 -8.641 1 90.94 68 LYS A CA 1
ATOM 530 C C . LYS A 1 68 ? 25.594 -3.082 -9.328 1 90.94 68 LYS A C 1
ATOM 532 O O . LYS A 1 68 ? 26.172 -4.059 -8.844 1 90.94 68 LYS A O 1
ATOM 537 N N . LEU A 1 69 ? 24.875 -3.121 -10.508 1 89.75 69 LEU A N 1
ATOM 538 C CA . LEU A 1 69 ? 24.469 -4.418 -11.039 1 89.75 69 LEU A CA 1
ATOM 539 C C . LEU A 1 69 ? 25.094 -4.66 -12.406 1 89.75 69 LEU A C 1
ATOM 541 O O . LEU A 1 69 ? 25.016 -5.77 -12.945 1 89.75 69 LEU A O 1
ATOM 545 N N . GLY A 1 70 ? 25.578 -3.689 -13.102 1 74.94 70 GLY A N 1
ATOM 546 C CA . GLY A 1 70 ? 25.969 -3.719 -14.5 1 74.94 70 GLY A CA 1
ATOM 547 C C . GLY A 1 70 ? 26.891 -4.871 -14.836 1 74.94 70 GLY A C 1
ATOM 548 O O . GLY A 1 70 ? 26.719 -5.535 -15.859 1 74.94 70 GLY A O 1
ATOM 549 N N . GLU A 1 71 ? 27.797 -5.102 -14.008 1 68.44 71 GLU A N 1
ATOM 550 C CA . GLU A 1 71 ? 28.75 -6.168 -14.305 1 68.44 71 GLU A CA 1
ATOM 551 C C . GLU A 1 71 ? 28.062 -7.535 -14.297 1 68.44 71 GLU A C 1
ATOM 553 O O . GLU A 1 71 ? 28.375 -8.398 -15.117 1 68.44 71 GLU A O 1
ATOM 558 N N . ASN A 1 72 ? 27.094 -7.594 -13.477 1 66.12 72 ASN A N 1
ATOM 559 C CA . ASN A 1 72 ? 26.422 -8.883 -13.297 1 66.12 72 ASN A CA 1
ATOM 560 C C . ASN A 1 72 ? 25.406 -9.148 -14.406 1 66.12 72 ASN A C 1
ATOM 562 O O . ASN A 1 72 ? 25.125 -10.305 -14.734 1 66.12 72 ASN A O 1
ATOM 566 N N . VAL A 1 73 ? 24.766 -8.031 -14.93 1 68.06 73 VAL A N 1
ATOM 567 C CA . VAL A 1 73 ? 23.688 -8.242 -15.883 1 68.06 73 VAL A CA 1
ATOM 568 C C . VAL A 1 73 ? 24.266 -8.359 -17.297 1 68.06 73 VAL A C 1
ATOM 570 O O . VAL A 1 73 ? 23.578 -8.812 -18.219 1 68.06 73 VAL A O 1
ATOM 573 N N . GLY A 1 74 ? 25.5 -8.477 -17.562 1 57.12 74 GLY A N 1
ATOM 574 C CA . GLY A 1 74 ? 26.125 -8.633 -18.859 1 57.12 74 GLY A CA 1
ATOM 575 C C . GLY A 1 74 ? 25.641 -7.633 -19.891 1 57.12 74 GLY A C 1
ATOM 576 O O . GLY A 1 74 ? 25.547 -7.945 -21.078 1 57.12 74 GLY A O 1
ATOM 577 N N . LEU A 1 75 ? 25.031 -6.512 -19.672 1 51.38 75 LEU A N 1
ATOM 578 C CA . LEU A 1 75 ? 24.328 -5.605 -20.562 1 51.38 75 LEU A CA 1
ATOM 579 C C . LEU A 1 75 ? 25.266 -5.027 -21.625 1 51.38 75 LEU A C 1
ATOM 581 O O . LEU A 1 75 ? 26.234 -4.336 -21.281 1 51.38 75 LEU A O 1
ATOM 585 N N . ASP A 1 76 ? 25.641 -5.773 -22.578 1 45.38 76 ASP A N 1
ATOM 586 C CA . ASP A 1 76 ? 25.875 -4.977 -23.781 1 45.38 76 ASP A CA 1
ATOM 587 C C . ASP A 1 76 ? 24.672 -4.109 -24.109 1 45.38 76 ASP A C 1
ATOM 589 O O . ASP A 1 76 ? 23.703 -4.586 -24.703 1 45.38 76 ASP A O 1
ATOM 593 N N . LEU A 1 77 ? 24.312 -3.141 -23.344 1 41.81 77 LEU A N 1
ATOM 594 C CA . LEU A 1 77 ? 23.188 -2.23 -23.406 1 41.81 77 LEU A CA 1
ATOM 595 C C . LEU A 1 77 ? 22.938 -1.769 -24.844 1 41.81 77 LEU A C 1
ATOM 597 O O . LEU A 1 77 ? 21.969 -1.063 -25.125 1 41.81 77 LEU A O 1
ATOM 601 N N . ASP A 1 78 ? 23.875 -1.646 -25.688 1 36.78 78 ASP A N 1
ATOM 602 C CA . ASP A 1 78 ? 23.656 -1.109 -27.031 1 36.78 78 ASP A CA 1
ATOM 603 C C . ASP A 1 78 ? 22.688 -1.984 -27.812 1 36.78 78 ASP A C 1
ATOM 605 O O . ASP A 1 78 ? 22.312 -1.651 -28.938 1 36.78 78 ASP A O 1
ATOM 609 N N . SER A 1 79 ? 22.812 -3.359 -27.703 1 34.22 79 SER A N 1
ATOM 610 C CA . SER A 1 79 ? 21.984 -4.082 -28.656 1 34.22 79 SER A CA 1
ATOM 611 C C . SER A 1 79 ? 20.516 -4.008 -28.297 1 34.22 79 SER A C 1
ATOM 613 O O . SER A 1 79 ? 20.141 -4.238 -27.141 1 34.22 79 SER A O 1
ATOM 615 N N . GLY A 1 80 ? 19.734 -3.066 -28.719 1 34.31 80 GLY A N 1
ATOM 616 C CA . GLY A 1 80 ? 18.312 -2.75 -28.797 1 34.31 80 GLY A CA 1
ATOM 617 C C . GLY A 1 80 ? 17.422 -3.965 -28.609 1 34.31 80 GLY A C 1
ATOM 618 O O . GLY A 1 80 ? 16.188 -3.854 -28.672 1 34.31 80 GLY A O 1
ATOM 619 N N . ASP A 1 81 ? 17.781 -5.176 -29.203 1 32.28 81 ASP A N 1
ATOM 620 C CA . ASP A 1 81 ? 16.812 -6.238 -29.484 1 32.28 81 ASP A CA 1
ATOM 621 C C . ASP A 1 81 ? 16.422 -6.977 -28.203 1 32.28 81 ASP A C 1
ATOM 623 O O . ASP A 1 81 ? 17.234 -7.688 -27.609 1 32.28 81 ASP A O 1
ATOM 627 N N . GLU A 1 82 ? 15.766 -6.414 -27.281 1 38.28 82 GLU A N 1
ATOM 628 C CA . GLU A 1 82 ? 15.047 -7.125 -26.219 1 38.28 82 GLU A CA 1
ATOM 629 C C . GLU A 1 82 ? 14.617 -8.516 -26.688 1 38.28 82 GLU A C 1
ATOM 631 O O . GLU A 1 82 ? 14.133 -9.32 -25.891 1 38.28 82 GLU A O 1
ATOM 636 N N . ARG A 1 83 ? 14.336 -8.781 -28.031 1 32.03 83 ARG A N 1
ATOM 637 C CA . ARG A 1 83 ? 13.711 -9.984 -28.594 1 32.03 83 ARG A CA 1
ATOM 638 C C . ARG A 1 83 ? 14.648 -11.18 -28.484 1 32.03 83 ARG A C 1
ATOM 640 O O . ARG A 1 83 ? 14.242 -12.312 -28.75 1 32.03 83 ARG A O 1
ATOM 647 N N . GLU A 1 84 ? 15.984 -10.875 -28.578 1 29.81 84 GLU A N 1
ATOM 648 C CA . GLU A 1 84 ? 16.75 -12.008 -29.094 1 29.81 84 GLU A CA 1
ATOM 649 C C . GLU A 1 84 ? 16.984 -13.055 -28.016 1 29.81 84 GLU A C 1
ATOM 651 O O . GLU A 1 84 ? 17.281 -14.211 -28.312 1 29.81 84 GLU A O 1
ATOM 656 N N . THR A 1 85 ? 17.281 -12.711 -26.766 1 33.59 85 THR A N 1
ATOM 657 C CA . THR A 1 85 ? 17.75 -13.906 -26.078 1 33.59 85 THR A CA 1
ATOM 658 C C . THR A 1 85 ? 16.578 -14.867 -25.812 1 33.59 85 THR A C 1
ATOM 660 O O . THR A 1 85 ? 16.328 -15.234 -24.672 1 33.59 85 THR A O 1
ATOM 663 N N . ARG A 1 86 ? 15.398 -14.625 -26.328 1 36 86 ARG A N 1
ATOM 664 C CA . ARG A 1 86 ? 14.539 -15.805 -26.297 1 36 86 ARG A CA 1
ATOM 665 C C . ARG A 1 86 ? 15.242 -17 -26.922 1 36 86 ARG A C 1
ATOM 667 O O . ARG A 1 86 ? 15.07 -17.297 -28.109 1 36 86 ARG A O 1
ATOM 674 N N . SER A 1 87 ? 16.516 -16.969 -26.844 1 30.7 87 SER A N 1
ATOM 675 C CA . SER A 1 87 ? 17.078 -18.203 -27.391 1 30.7 87 SER A CA 1
ATOM 676 C C . SER A 1 87 ? 16.234 -19.422 -26.969 1 30.7 87 SER A C 1
ATOM 678 O O . SER A 1 87 ? 15.906 -19.578 -25.797 1 30.7 87 SER A O 1
ATOM 680 N N . THR A 1 88 ? 15.359 -19.859 -27.812 1 35.91 88 THR A N 1
ATOM 681 C CA . THR A 1 88 ? 14.797 -21.203 -27.969 1 35.91 88 THR A CA 1
ATOM 682 C C . THR A 1 88 ? 15.82 -22.266 -27.562 1 35.91 88 THR A C 1
ATOM 684 O O . THR A 1 88 ? 16.578 -22.75 -28.406 1 35.91 88 THR A O 1
ATOM 687 N N . SER A 1 89 ? 16.672 -22.016 -26.781 1 33.91 89 SER A N 1
ATOM 688 C CA . SER A 1 89 ? 17.422 -23.25 -26.609 1 33.91 89 SER A CA 1
ATOM 689 C C . SER A 1 89 ? 16.5 -24.469 -26.594 1 33.91 89 SER A C 1
ATOM 691 O O . SER A 1 89 ? 15.57 -24.531 -25.797 1 33.91 89 SER A O 1
ATOM 693 N N . GLN A 1 90 ? 16.219 -25.047 -27.656 1 37.31 90 GLN A N 1
ATOM 694 C CA . GLN A 1 90 ? 15.656 -26.328 -28.047 1 37.31 90 GLN A CA 1
ATOM 695 C C . GLN A 1 90 ? 15.977 -27.406 -27 1 37.31 90 GLN A C 1
ATOM 697 O O . GLN A 1 90 ? 15.555 -28.547 -27.141 1 37.31 90 GLN A O 1
ATOM 702 N N . GLY A 1 91 ? 17.219 -27.312 -26.375 1 37.56 91 GLY A N 1
ATOM 703 C CA . GLY A 1 91 ? 17.406 -28.5 -25.562 1 37.56 91 GLY A CA 1
ATOM 704 C C . GLY A 1 91 ? 16.312 -28.703 -24.531 1 37.56 91 GLY A C 1
ATOM 705 O O . GLY A 1 91 ? 15.578 -27.766 -24.203 1 37.56 91 GLY A O 1
ATOM 706 N N . VAL A 1 92 ? 15.82 -29.891 -24.328 1 43.47 92 VAL A N 1
ATOM 707 C CA . VAL A 1 92 ? 14.852 -30.406 -23.359 1 43.47 92 VAL A CA 1
ATOM 708 C C . VAL A 1 92 ? 15.047 -29.703 -22.016 1 43.47 92 VAL A C 1
ATOM 710 O O . VAL A 1 92 ? 15.969 -30.031 -21.266 1 43.47 92 VAL A O 1
ATOM 713 N N . ASP A 1 93 ? 15.031 -28.484 -21.938 1 53.56 93 ASP A N 1
ATOM 714 C CA . ASP A 1 93 ? 15.172 -27.734 -20.688 1 53.56 93 ASP A CA 1
ATOM 715 C C . ASP A 1 93 ? 14.133 -28.172 -19.656 1 53.56 93 ASP A C 1
ATOM 717 O O . ASP A 1 93 ? 12.938 -27.891 -19.812 1 53.56 93 ASP A O 1
ATOM 721 N N . SER A 1 94 ? 14.352 -29.266 -18.984 1 66.38 94 SER A N 1
ATOM 722 C CA . SER A 1 94 ? 13.531 -30.094 -18.094 1 66.38 94 SER A CA 1
ATOM 723 C C . SER A 1 94 ? 13.398 -29.453 -16.719 1 66.38 94 SER A C 1
ATOM 725 O O . SER A 1 94 ? 12.891 -30.078 -15.781 1 66.38 94 SER A O 1
ATOM 727 N N . GLU A 1 95 ? 13.75 -28.188 -16.688 1 84.94 95 GLU A N 1
ATOM 728 C CA . GLU A 1 95 ? 13.75 -27.688 -15.32 1 84.94 95 GLU A CA 1
ATOM 729 C C . GLU A 1 95 ? 12.609 -26.703 -15.094 1 84.94 95 GLU A C 1
ATOM 731 O O . GLU A 1 95 ? 12.016 -26.203 -16.047 1 84.94 95 GLU A O 1
ATOM 736 N N . GLY A 1 96 ? 12.203 -26.672 -13.93 1 93.06 96 GLY A N 1
ATOM 737 C CA . GLY A 1 96 ? 11.227 -25.688 -13.492 1 93.06 96 GLY A CA 1
ATOM 738 C C . GLY A 1 96 ? 9.867 -26.281 -13.203 1 93.06 96 GLY A C 1
ATOM 739 O O . GLY A 1 96 ? 9.578 -27.406 -13.602 1 93.06 96 GLY A O 1
ATOM 740 N N . TYR A 1 97 ? 9.07 -25.562 -12.555 1 95.62 97 TYR A N 1
ATOM 741 C CA . TYR A 1 97 ? 7.734 -26.016 -12.188 1 95.62 97 TYR A CA 1
ATOM 742 C C . TYR A 1 97 ? 6.73 -25.688 -13.289 1 95.62 97 TYR A C 1
ATOM 744 O O . TYR A 1 97 ? 6.895 -24.719 -14.016 1 95.62 97 TYR A O 1
ATOM 752 N N . ARG A 1 98 ? 5.754 -26.594 -13.438 1 94.56 98 ARG A N 1
ATOM 753 C CA . ARG A 1 98 ? 4.629 -26.391 -14.352 1 94.56 98 ARG A CA 1
ATOM 754 C C . ARG A 1 98 ? 3.299 -26.578 -13.625 1 94.56 98 ARG A C 1
ATOM 756 O O . ARG A 1 98 ? 3.217 -27.312 -12.641 1 94.56 98 ARG A O 1
ATOM 763 N N . LEU A 1 99 ? 2.346 -25.906 -14.164 1 94.44 99 LEU A N 1
ATOM 764 C CA . LEU A 1 99 ? 0.998 -25.953 -13.609 1 94.44 99 LEU A CA 1
ATOM 765 C C . LEU A 1 99 ? 0.069 -26.766 -14.508 1 94.44 99 LEU A C 1
ATOM 767 O O . LEU A 1 99 ? -0.117 -26.438 -15.68 1 94.44 99 LEU A O 1
ATOM 771 N N . PHE A 1 100 ? -0.521 -27.859 -13.984 1 94.88 100 PHE A N 1
ATOM 772 C CA . PHE A 1 100 ? -1.456 -28.688 -14.742 1 94.88 100 PHE A CA 1
ATOM 773 C C . PHE A 1 100 ? -2.674 -29.047 -13.898 1 94.88 100 PHE A C 1
ATOM 775 O O . PHE A 1 100 ? -2.574 -29.156 -12.672 1 94.88 100 PHE A O 1
ATOM 782 N N . GLN A 1 101 ? -3.787 -29.203 -14.586 1 94.06 101 GLN A N 1
ATOM 783 C CA . GLN A 1 101 ? -4.957 -29.75 -13.906 1 94.06 101 GLN A CA 1
ATOM 784 C C . GLN A 1 101 ? -4.758 -31.234 -13.602 1 94.06 101 GLN A C 1
ATOM 786 O O . GLN A 1 101 ? -4.219 -31.984 -14.422 1 94.06 101 GLN A O 1
ATOM 791 N N . LYS A 1 102 ? -5.094 -31.578 -12.453 1 93.25 102 LYS A N 1
ATOM 792 C CA . LYS A 1 102 ? -4.953 -32.969 -12.047 1 93.25 102 LYS A CA 1
ATOM 793 C C . LYS A 1 102 ? -5.648 -33.906 -13.031 1 93.25 102 LYS A C 1
ATOM 795 O O . LYS A 1 102 ? -5.125 -34.969 -13.359 1 93.25 102 LYS A O 1
ATOM 800 N N . LEU A 1 103 ? -6.816 -33.469 -13.461 1 91.81 103 LEU A N 1
ATOM 801 C CA . LEU A 1 103 ? -7.582 -34.281 -14.398 1 91.81 103 LEU A CA 1
ATOM 802 C C . LEU A 1 103 ? -6.773 -34.562 -15.656 1 91.81 103 LEU A C 1
ATOM 804 O O . LEU A 1 103 ? -6.844 -35.656 -16.203 1 91.81 103 LEU A O 1
ATOM 808 N N . GLN A 1 104 ? -6.043 -33.625 -16.109 1 93 104 GLN A N 1
ATOM 809 C CA . GLN A 1 104 ? -5.23 -33.812 -17.312 1 93 104 GLN A CA 1
ATOM 810 C C . GLN A 1 104 ? -4.047 -34.75 -17.047 1 93 104 GLN A C 1
ATOM 812 O O . GLN A 1 104 ? -3.645 -35.5 -17.922 1 93 104 GLN A O 1
ATOM 817 N N . ILE A 1 105 ? -3.51 -34.625 -15.906 1 93.75 105 ILE A N 1
ATOM 818 C CA . ILE A 1 105 ? -2.41 -35.5 -15.539 1 93.75 105 ILE A CA 1
ATOM 819 C C . ILE A 1 105 ? -2.9 -36.969 -15.5 1 93.75 105 ILE A C 1
ATOM 821 O O . ILE A 1 105 ? -2.262 -37.844 -16.062 1 93.75 105 ILE A O 1
ATOM 825 N N . VAL A 1 106 ? -4.008 -37.156 -14.852 1 93.44 106 VAL A N 1
ATOM 826 C CA . VAL A 1 106 ? -4.59 -38.469 -14.734 1 93.44 106 VAL A CA 1
ATOM 827 C C . VAL A 1 106 ? -4.906 -39.031 -16.125 1 93.44 106 VAL A C 1
ATOM 829 O O . VAL A 1 106 ? -4.594 -40.188 -16.422 1 93.44 106 VAL A O 1
ATOM 832 N N . SER A 1 107 ? -5.484 -38.188 -16.906 1 93.19 107 SER A N 1
ATOM 833 C CA . SER A 1 107 ? -5.82 -38.594 -18.266 1 93.19 107 SER A CA 1
ATOM 834 C C . SER A 1 107 ? -4.57 -39 -19.047 1 93.19 107 SER A C 1
ATOM 836 O O . SER A 1 107 ? -4.586 -39.969 -19.812 1 93.19 107 SER A O 1
ATOM 838 N N . CYS A 1 108 ? -3.582 -38.219 -18.922 1 94.62 108 CYS A N 1
ATOM 839 C CA . CYS A 1 108 ? -2.314 -38.5 -19.594 1 94.62 108 CYS A CA 1
ATOM 840 C C . CYS A 1 108 ? -1.74 -39.844 -19.172 1 94.62 108 CYS A C 1
ATOM 842 O O . CYS A 1 108 ? -1.297 -40.625 -20.016 1 94.62 108 CYS A O 1
ATOM 844 N N . LEU A 1 109 ? -1.797 -40.156 -17.938 1 95 109 LEU A N 1
ATOM 845 C CA . LEU A 1 109 ? -1.253 -41.406 -17.391 1 95 109 LEU A CA 1
ATOM 846 C C . LEU A 1 109 ? -2.102 -42.594 -17.812 1 95 109 LEU A C 1
ATOM 848 O O . LEU A 1 109 ? -1.568 -43.656 -18.109 1 95 109 LEU A O 1
ATOM 852 N N . GLN A 1 110 ? -3.398 -42.406 -17.859 1 95.62 110 GLN A N 1
ATOM 853 C CA . GLN A 1 110 ? -4.324 -43.469 -18.188 1 95.62 110 GLN A CA 1
ATOM 854 C C . GLN A 1 110 ? -4.176 -43.906 -19.641 1 95.62 110 GLN A C 1
ATOM 856 O O . GLN A 1 110 ? -4.656 -44.969 -20.031 1 95.62 110 GLN A O 1
ATOM 861 N N . ASN A 1 111 ? -3.504 -43.094 -20.422 1 95.81 111 ASN A N 1
ATOM 862 C CA . ASN A 1 111 ? -3.326 -43.406 -21.844 1 95.81 111 ASN A CA 1
ATOM 863 C C . ASN A 1 111 ? -2.094 -44.281 -22.078 1 95.81 111 ASN A C 1
ATOM 865 O O . ASN A 1 111 ? -1.811 -44.656 -23.203 1 95.81 111 ASN A O 1
ATOM 869 N N . LEU A 1 112 ? -1.422 -44.656 -21.031 1 96.44 112 LEU A N 1
ATOM 870 C CA . LEU A 1 112 ? -0.188 -45.406 -21.156 1 96.44 112 LEU A CA 1
ATOM 871 C C . LEU A 1 112 ? -0.375 -46.844 -20.625 1 96.44 112 LEU A C 1
ATOM 873 O O . LEU A 1 112 ? -1.438 -47.156 -20.094 1 96.44 112 LEU A O 1
ATOM 877 N N . ALA A 1 113 ? 0.687 -47.625 -20.812 1 96.88 113 ALA A N 1
ATOM 878 C CA . ALA A 1 113 ? 0.575 -49.031 -20.422 1 96.88 113 ALA A CA 1
ATOM 879 C C . ALA A 1 113 ? 1.489 -49.312 -19.234 1 96.88 113 ALA A C 1
ATOM 881 O O . ALA A 1 113 ? 2.463 -48.594 -19 1 96.88 113 ALA A O 1
ATOM 882 N N . CYS A 1 114 ? 1.107 -50.375 -18.516 1 96.88 114 CYS A N 1
ATOM 883 C CA . CYS A 1 114 ? 1.935 -50.844 -17.406 1 96.88 114 CYS A CA 1
ATOM 884 C C . CYS A 1 114 ? 3.211 -51.5 -17.922 1 96.88 114 CYS A C 1
ATOM 886 O O . CYS A 1 114 ? 3.162 -52.344 -18.812 1 96.88 114 CYS A O 1
ATOM 888 N N . PRO A 1 115 ? 4.312 -51.125 -17.344 1 95.62 115 PRO A N 1
ATOM 889 C CA . PRO A 1 115 ? 5.562 -51.75 -17.797 1 95.62 115 PRO A CA 1
ATOM 890 C C . PRO A 1 115 ? 5.766 -53.156 -17.281 1 95.62 115 PRO A C 1
ATOM 892 O O . PRO A 1 115 ? 6.609 -53.906 -17.797 1 95.62 115 PRO A O 1
ATOM 895 N N . VAL A 1 116 ? 5.016 -53.5 -16.312 1 95.06 116 VAL A N 1
ATOM 896 C CA . VAL A 1 116 ? 5.211 -54.812 -15.656 1 95.06 116 VAL A CA 1
ATOM 897 C C . VAL A 1 116 ? 4.289 -55.844 -16.297 1 95.06 116 VAL A C 1
ATOM 899 O O . VAL A 1 116 ? 4.762 -56.844 -16.859 1 95.06 116 VAL A O 1
ATOM 902 N N . CYS A 1 117 ? 2.994 -55.656 -16.266 1 95.06 117 CYS A N 1
ATOM 903 C CA . CYS A 1 117 ? 2.053 -56.625 -16.75 1 95.06 117 CYS A CA 1
ATOM 904 C C . CYS A 1 117 ? 1.545 -56.25 -18.141 1 95.06 117 CYS A C 1
ATOM 906 O O . CYS A 1 117 ? 0.733 -57 -18.734 1 95.06 117 CYS A O 1
ATOM 908 N N . LEU A 1 118 ? 1.901 -55.125 -18.641 1 94.19 118 LEU A N 1
ATOM 909 C CA . LEU A 1 118 ? 1.627 -54.625 -19.984 1 94.19 118 LEU A CA 1
ATOM 910 C C . LEU A 1 118 ? 0.131 -54.406 -20.188 1 94.19 118 LEU A C 1
ATOM 912 O O . LEU A 1 118 ? -0.368 -54.5 -21.312 1 94.19 118 LEU A O 1
ATOM 916 N N . LEU A 1 119 ? -0.504 -54.188 -19.062 1 95.12 119 LEU A N 1
ATOM 917 C CA . LEU A 1 119 ? -1.907 -53.812 -19.172 1 95.12 119 LEU A CA 1
ATOM 918 C C . LEU A 1 119 ? -2.055 -52.531 -20 1 95.12 119 LEU A C 1
ATOM 920 O O . LEU A 1 119 ? -1.412 -51.531 -19.703 1 95.12 119 LEU A O 1
ATOM 924 N N . THR A 1 120 ? -2.908 -52.5 -21.062 1 94.62 120 THR A N 1
ATOM 925 C CA . THR A 1 120 ? -3.072 -51.344 -21.969 1 94.62 120 THR A CA 1
ATOM 926 C C . THR A 1 120 ? -4.402 -50.656 -21.719 1 94.62 120 THR A C 1
ATOM 928 O O . THR A 1 120 ? -5.293 -51.219 -21.078 1 94.62 120 THR A O 1
ATOM 931 N N . PRO A 1 121 ? -4.543 -49.344 -22.141 1 94.06 121 PRO A N 1
ATOM 932 C CA . PRO A 1 121 ? -5.75 -48.531 -21.906 1 94.06 121 PRO A CA 1
ATOM 933 C C . PRO A 1 121 ? -6.961 -49.062 -22.672 1 94.06 121 PRO A C 1
ATOM 935 O O . PRO A 1 121 ? -8.102 -48.719 -22.344 1 94.06 121 PRO A O 1
ATOM 938 N N . ASP A 1 122 ? -6.82 -49.844 -23.719 1 89.69 122 ASP A N 1
ATOM 939 C CA . ASP A 1 122 ? -7.926 -50.375 -24.5 1 89.69 122 ASP A CA 1
ATOM 940 C C . ASP A 1 122 ? -8.852 -51.25 -23.641 1 89.69 122 ASP A C 1
ATOM 942 O O . ASP A 1 122 ? -10.039 -51.406 -23.953 1 89.69 122 ASP A O 1
ATOM 946 N N . LYS A 1 123 ? -8.383 -51.75 -22.594 1 86.81 123 LYS A N 1
ATOM 947 C CA . LYS A 1 123 ? -9.156 -52.625 -21.703 1 86.81 123 LYS A CA 1
ATOM 948 C C . LYS A 1 123 ? -9.719 -51.844 -20.516 1 86.81 123 LYS A C 1
ATOM 950 O O . LYS A 1 123 ? -10.195 -52.438 -19.547 1 86.81 123 LYS A O 1
ATOM 955 N N . GLY A 1 124 ? -9.641 -50.594 -20.594 1 90.75 124 GLY A N 1
ATOM 956 C CA . GLY A 1 124 ? -10.016 -49.719 -19.5 1 90.75 124 GLY A CA 1
ATOM 957 C C . GLY A 1 124 ? -8.852 -48.906 -18.938 1 90.75 124 GLY A C 1
ATOM 958 O O . GLY A 1 124 ? -7.742 -48.969 -19.453 1 90.75 124 GLY A O 1
ATOM 959 N N . ASP A 1 125 ? -9.148 -48.188 -17.859 1 93.75 125 ASP A N 1
ATOM 960 C CA . ASP A 1 125 ? -8.086 -47.438 -17.203 1 93.75 125 ASP A CA 1
ATOM 961 C C . ASP A 1 125 ? -7.082 -48.375 -16.531 1 93.75 125 ASP A C 1
ATOM 963 O O . ASP A 1 125 ? -7.434 -49.125 -15.625 1 93.75 125 ASP A O 1
ATOM 967 N N . PRO A 1 126 ? -5.941 -48.312 -16.906 1 96.5 126 PRO A N 1
ATOM 968 C CA . PRO A 1 126 ? -4.973 -49.312 -16.422 1 96.5 126 PRO A CA 1
ATOM 969 C C . PRO A 1 126 ? -4.484 -49 -15.008 1 96.5 126 PRO A C 1
ATOM 971 O O . PRO A 1 126 ? -3.938 -49.875 -14.336 1 96.5 126 PRO A O 1
ATOM 974 N N . PHE A 1 127 ? -4.703 -47.812 -14.594 1 96.69 127 PHE A N 1
ATOM 975 C CA . PHE A 1 127 ? -4.023 -47.438 -13.359 1 96.69 127 PHE A CA 1
ATOM 976 C C . PHE A 1 127 ? -5.023 -46.938 -12.32 1 96.69 127 PHE A C 1
ATOM 978 O O . PHE A 1 127 ? -6.012 -46.281 -12.664 1 96.69 127 PHE A O 1
ATOM 985 N N . HIS A 1 128 ? -4.715 -47.312 -11.062 1 95.75 128 HIS A N 1
ATOM 986 C CA . HIS A 1 128 ? -5.309 -46.656 -9.898 1 95.75 128 HIS A CA 1
ATOM 987 C C . HIS A 1 128 ? -4.43 -45.5 -9.391 1 95.75 128 HIS A C 1
ATOM 989 O O . HIS A 1 128 ? -3.281 -45.75 -9 1 95.75 128 HIS A O 1
ATOM 995 N N . ILE A 1 129 ? -5.027 -44.344 -9.453 1 95 129 ILE A N 1
ATOM 996 C CA . ILE A 1 129 ? -4.234 -43.156 -9.133 1 95 129 ILE A CA 1
ATOM 997 C C . ILE A 1 129 ? -4.664 -42.594 -7.777 1 95 129 ILE A C 1
ATOM 999 O O . ILE A 1 129 ? -5.844 -42.281 -7.57 1 95 129 ILE A O 1
ATOM 1003 N N . GLU A 1 130 ? -3.719 -42.5 -6.852 1 93.81 130 GLU A N 1
ATOM 1004 C CA . GLU A 1 130 ? -3.922 -41.938 -5.523 1 93.81 130 GLU A CA 1
ATOM 1005 C C . GLU A 1 130 ? -3.115 -40.656 -5.348 1 93.81 130 GLU A C 1
ATOM 1007 O O . GLU A 1 130 ? -2.018 -40.531 -5.895 1 93.81 130 GLU A O 1
ATOM 1012 N N . GLU A 1 131 ? -3.762 -39.75 -4.582 1 93.81 131 GLU A N 1
ATOM 1013 C CA . GLU A 1 131 ? -3.061 -38.469 -4.355 1 93.81 131 GLU A CA 1
ATOM 1014 C C . GLU A 1 131 ? -2.977 -38.156 -2.867 1 93.81 131 GLU A C 1
ATOM 1016 O O . GLU A 1 131 ? -3.947 -38.344 -2.131 1 93.81 131 GLU A O 1
ATOM 1021 N N . LYS A 1 132 ? -1.856 -37.75 -2.438 1 92.81 132 LYS A N 1
ATOM 1022 C CA . LYS A 1 132 ? -1.646 -37.156 -1.112 1 92.81 132 LYS A CA 1
ATOM 1023 C C . LYS A 1 132 ? -1.318 -35.688 -1.204 1 92.81 132 LYS A C 1
ATOM 1025 O O . LYS A 1 132 ? -0.392 -35.281 -1.916 1 92.81 132 LYS A O 1
ATOM 1030 N N . LEU A 1 133 ? -2.137 -34.875 -0.433 1 92.25 133 LEU A N 1
ATOM 1031 C CA . LEU A 1 133 ? -1.972 -33.438 -0.5 1 92.25 133 LEU A CA 1
ATOM 1032 C C . LEU A 1 133 ? -1.519 -32.875 0.845 1 92.25 133 LEU A C 1
ATOM 1034 O O . LEU A 1 133 ? -2.092 -33.219 1.885 1 92.25 133 LEU A O 1
ATOM 1038 N N . VAL A 1 134 ? -0.474 -32.062 0.863 1 93.69 134 VAL A N 1
ATOM 1039 C CA . VAL A 1 134 ? -0.041 -31.234 1.981 1 93.69 134 VAL A CA 1
ATOM 1040 C C . VAL A 1 134 ? 0.164 -29.797 1.509 1 93.69 134 VAL A C 1
ATOM 1042 O O . VAL A 1 134 ? 1.225 -29.453 0.978 1 93.69 134 VAL A O 1
ATOM 1045 N N . GLY A 1 135 ? -0.778 -28.969 1.871 1 94.06 135 GLY A N 1
ATOM 1046 C CA . GLY A 1 135 ? -0.748 -27.672 1.233 1 94.06 135 GLY A CA 1
ATOM 1047 C C . GLY A 1 135 ? -0.803 -27.75 -0.281 1 94.06 135 GLY A C 1
ATOM 1048 O O . GLY A 1 135 ? -1.676 -28.406 -0.844 1 94.06 135 GLY A O 1
ATOM 1049 N N . ILE A 1 136 ? 0.174 -27.156 -0.928 1 95.31 136 ILE A N 1
ATOM 1050 C CA . ILE A 1 136 ? 0.141 -27.172 -2.387 1 95.31 136 ILE A CA 1
ATOM 1051 C C . ILE A 1 136 ? 1.017 -28.312 -2.908 1 95.31 136 ILE A C 1
ATOM 1053 O O . ILE A 1 136 ? 1.098 -28.531 -4.121 1 95.31 136 ILE A O 1
ATOM 1057 N N . SER A 1 137 ? 1.663 -29.016 -1.995 1 95.56 137 SER A N 1
ATOM 1058 C CA . SER A 1 137 ? 2.457 -30.188 -2.377 1 95.56 137 SER A CA 1
ATOM 1059 C C . SER A 1 137 ? 1.569 -31.391 -2.678 1 95.56 137 SER A C 1
ATOM 1061 O O . SER A 1 137 ? 0.772 -31.797 -1.836 1 95.56 137 SER A O 1
ATOM 1063 N N . SER A 1 138 ? 1.733 -31.891 -3.85 1 94.38 138 SER A N 1
ATOM 1064 C CA . SER A 1 138 ? 0.943 -33.031 -4.293 1 94.38 138 SER A CA 1
ATOM 1065 C C . SER A 1 138 ? 1.833 -34.219 -4.625 1 94.38 138 SER A C 1
ATOM 1067 O O . SER A 1 138 ? 2.879 -34.062 -5.258 1 94.38 138 SER A O 1
ATOM 1069 N N . THR A 1 139 ? 1.478 -35.344 -4.109 1 94.94 139 THR A N 1
ATOM 1070 C CA . THR A 1 139 ? 2.109 -36.625 -4.461 1 94.94 139 THR A CA 1
ATOM 1071 C C . THR A 1 139 ? 1.102 -37.562 -5.105 1 94.94 139 THR A C 1
ATOM 1073 O O . THR A 1 139 ? 0.109 -37.938 -4.48 1 94.94 139 THR A O 1
ATOM 1076 N N . ILE A 1 140 ? 1.395 -37.906 -6.309 1 94.81 140 ILE A N 1
ATOM 1077 C CA . ILE A 1 140 ? 0.514 -38.812 -7.043 1 94.81 140 ILE A CA 1
ATOM 1078 C C . ILE A 1 140 ? 1.164 -40.188 -7.156 1 94.81 140 ILE A C 1
ATOM 1080 O O . ILE A 1 140 ? 2.262 -40.312 -7.699 1 94.81 140 ILE A O 1
ATOM 1084 N N . ILE A 1 141 ? 0.498 -41.156 -6.629 1 96.19 141 ILE A N 1
ATOM 1085 C CA . ILE A 1 141 ? 0.965 -42.531 -6.676 1 96.19 141 ILE A CA 1
ATOM 1086 C C . ILE A 1 141 ? 0.168 -43.312 -7.719 1 96.19 141 ILE A C 1
ATOM 1088 O O . ILE A 1 141 ? -1.064 -43.312 -7.688 1 96.19 141 ILE A O 1
ATOM 1092 N N . VAL A 1 142 ? 0.908 -43.938 -8.617 1 96.31 142 VAL A N 1
ATOM 1093 C CA . VAL A 1 142 ? 0.285 -44.688 -9.703 1 96.31 142 VAL A CA 1
ATOM 1094 C C . VAL A 1 142 ? 0.481 -46.188 -9.477 1 96.31 142 VAL A C 1
ATOM 1096 O O . VAL A 1 142 ? 1.613 -46.688 -9.469 1 96.31 142 VAL A O 1
ATOM 1099 N N . ARG A 1 143 ? -0.64 -46.875 -9.336 1 97.31 143 ARG A N 1
ATOM 1100 C CA . ARG A 1 143 ? -0.621 -48.312 -9.172 1 97.31 143 ARG A CA 1
ATOM 1101 C C . ARG A 1 143 ? -1.37 -49 -10.305 1 97.31 143 ARG A C 1
ATOM 1103 O O . ARG A 1 143 ? -2.428 -48.562 -10.734 1 97.31 143 ARG A O 1
ATOM 1110 N N . CYS A 1 144 ? -0.741 -50.062 -10.734 1 97.25 144 CYS A N 1
ATOM 1111 C CA . CYS A 1 144 ? -1.382 -50.781 -11.812 1 97.25 144 CYS A CA 1
ATOM 1112 C C . CYS A 1 144 ? -2.594 -51.562 -11.305 1 97.25 144 CYS A C 1
ATOM 1114 O O . CYS A 1 144 ? -2.529 -52.219 -10.258 1 97.25 144 CYS A O 1
ATOM 1116 N N . LYS A 1 145 ? -3.719 -51.531 -12.031 1 95.81 145 LYS A N 1
ATOM 1117 C CA . LYS A 1 145 ? -4.93 -52.25 -11.648 1 95.81 145 LYS A CA 1
ATOM 1118 C C . LYS A 1 145 ? -4.805 -53.75 -11.961 1 95.81 145 LYS A C 1
ATOM 1120 O O . LYS A 1 145 ? -5.508 -54.562 -11.367 1 95.81 145 LYS A O 1
ATOM 1125 N N . GLY A 1 146 ? -3.951 -54.062 -12.891 1 94.94 146 GLY A N 1
ATOM 1126 C CA . GLY A 1 146 ? -3.752 -55.438 -13.289 1 94.94 146 GLY A CA 1
ATOM 1127 C C . GLY A 1 146 ? -2.854 -56.219 -12.336 1 94.94 146 GLY A C 1
ATOM 1128 O O . GLY A 1 146 ? -3.26 -57.219 -11.781 1 94.94 146 GLY A O 1
ATOM 1129 N N . CYS A 1 147 ? -1.673 -55.75 -12.109 1 95.44 147 CYS A N 1
ATOM 1130 C CA . CYS A 1 147 ? -0.69 -56.5 -11.312 1 95.44 147 CYS A CA 1
ATOM 1131 C C . CYS A 1 147 ? -0.611 -55.938 -9.898 1 95.44 147 CYS A C 1
ATOM 1133 O O . CYS A 1 147 ? -0.01 -56.531 -9.016 1 95.44 147 CYS A O 1
ATOM 1135 N N . GLY A 1 148 ? -1.206 -54.75 -9.617 1 94.94 148 GLY A N 1
ATOM 1136 C CA . GLY A 1 148 ? -1.231 -54.188 -8.281 1 94.94 148 GLY A CA 1
ATOM 1137 C C . GLY A 1 148 ? 0.061 -53.469 -7.91 1 94.94 148 GLY A C 1
ATOM 1138 O O . GLY A 1 148 ? 0.155 -52.875 -6.848 1 94.94 148 GLY A O 1
ATOM 1139 N N . GLU A 1 149 ? 1.019 -53.438 -8.773 1 95.56 149 GLU A N 1
ATOM 1140 C CA . GLU A 1 149 ? 2.33 -52.875 -8.5 1 95.56 149 GLU A CA 1
ATOM 1141 C C . GLU A 1 149 ? 2.295 -51.344 -8.594 1 95.56 149 GLU A C 1
ATOM 1143 O O . GLU A 1 149 ? 1.591 -50.781 -9.438 1 95.56 149 GLU A O 1
ATOM 1148 N N . LYS A 1 150 ? 3.094 -50.719 -7.684 1 96.56 150 LYS A N 1
ATOM 1149 C CA . LYS A 1 150 ? 3.352 -49.281 -7.828 1 96.56 150 LYS A CA 1
ATOM 1150 C C . LYS A 1 150 ? 4.32 -49.031 -8.977 1 96.56 150 LYS A C 1
ATOM 1152 O O . LYS A 1 150 ? 5.52 -49.281 -8.852 1 96.56 150 LYS A O 1
ATOM 1157 N N . VAL A 1 151 ? 3.824 -48.531 -10.008 1 95.06 151 VAL A N 1
ATOM 1158 C CA . VAL A 1 151 ? 4.602 -48.406 -11.242 1 95.06 151 VAL A CA 1
ATOM 1159 C C . VAL A 1 151 ? 5.414 -47.125 -11.219 1 95.06 151 VAL A C 1
ATOM 1161 O O . VAL A 1 151 ? 6.535 -47.062 -11.727 1 95.06 151 VAL A O 1
ATOM 1164 N N . THR A 1 152 ? 4.805 -46.031 -10.766 1 93.88 152 THR A N 1
ATOM 1165 C CA . THR A 1 152 ? 5.512 -44.75 -10.711 1 93.88 152 THR A CA 1
ATOM 1166 C C . THR A 1 152 ? 4.871 -43.812 -9.68 1 93.88 152 THR A C 1
ATOM 1168 O O . THR A 1 152 ? 3.822 -44.125 -9.117 1 93.88 152 THR A O 1
ATOM 1171 N N . GLU A 1 153 ? 5.633 -42.781 -9.367 1 93.44 153 GLU A N 1
ATOM 1172 C CA . GLU A 1 153 ? 5.188 -41.75 -8.422 1 93.44 153 GLU A CA 1
ATOM 1173 C C . GLU A 1 153 ? 5.609 -40.375 -8.875 1 93.44 153 GLU A C 1
ATOM 1175 O O . GLU A 1 153 ? 6.73 -40.188 -9.359 1 93.44 153 GLU A O 1
ATOM 1180 N N . LEU A 1 154 ? 4.652 -39.5 -8.883 1 93.44 154 LEU A N 1
ATOM 1181 C CA . LEU A 1 154 ? 4.91 -38.062 -9.141 1 93.44 154 LEU A CA 1
ATOM 1182 C C . LEU A 1 154 ? 4.918 -37.281 -7.848 1 93.44 154 LEU A C 1
ATOM 1184 O O . LEU A 1 154 ? 3.863 -37.062 -7.246 1 93.44 154 LEU A O 1
ATOM 1188 N N . SER A 1 155 ? 6.113 -36.875 -7.402 1 86.69 155 SER A N 1
ATOM 1189 C CA . SER A 1 155 ? 6.223 -36.188 -6.129 1 86.69 155 SER A CA 1
ATOM 1190 C C . SER A 1 155 ? 7.129 -34.969 -6.246 1 86.69 155 SER A C 1
ATOM 1192 O O . SER A 1 155 ? 7.836 -34.812 -7.246 1 86.69 155 SER A O 1
ATOM 1194 N N . GLN A 1 156 ? 7.051 -34.188 -5.262 1 83.44 156 GLN A N 1
ATOM 1195 C CA . GLN A 1 156 ? 7.891 -33 -5.199 1 83.44 156 GLN A CA 1
ATOM 1196 C C . GLN A 1 156 ? 9.266 -33.312 -4.621 1 83.44 156 GLN A C 1
ATOM 1198 O O . GLN A 1 156 ? 9.383 -34.156 -3.723 1 83.44 156 GLN A O 1
ATOM 1203 N N . THR A 1 157 ? 10.273 -32.688 -5.164 1 75 157 THR A N 1
ATOM 1204 C CA . THR A 1 157 ? 11.641 -32.938 -4.723 1 75 157 THR A CA 1
ATOM 1205 C C . THR A 1 157 ? 12.031 -31.984 -3.604 1 75 157 THR A C 1
ATOM 1207 O O . THR A 1 157 ? 13.039 -32.188 -2.926 1 75 157 THR A O 1
ATOM 1210 N N . GLU A 1 158 ? 11.312 -31 -3.469 1 87.25 158 GLU A N 1
ATOM 1211 C CA . GLU A 1 158 ? 11.617 -30 -2.447 1 87.25 158 GLU A CA 1
ATOM 1212 C C . GLU A 1 158 ? 10.344 -29.484 -1.785 1 87.25 158 GLU A C 1
ATOM 1214 O O . GLU A 1 158 ? 9.242 -29.922 -2.119 1 87.25 158 GLU A O 1
ATOM 1219 N N . ASN A 1 159 ? 10.586 -28.656 -0.789 1 91.69 159 ASN A N 1
ATOM 1220 C CA . ASN A 1 159 ? 9.453 -28.078 -0.064 1 91.69 159 ASN A CA 1
ATOM 1221 C C . ASN A 1 159 ? 8.82 -26.922 -0.838 1 91.69 159 ASN A C 1
ATOM 1223 O O . ASN A 1 159 ? 9.172 -25.766 -0.627 1 91.69 159 ASN A O 1
ATOM 1227 N N . VAL A 1 160 ? 7.875 -27.281 -1.618 1 95.5 160 VAL A N 1
ATOM 1228 C CA . VAL A 1 160 ? 7.23 -26.312 -2.498 1 95.5 160 VAL A CA 1
ATOM 1229 C C . VAL A 1 160 ? 6.406 -25.328 -1.67 1 95.5 160 VAL A C 1
ATOM 1231 O O . VAL A 1 160 ? 6.211 -24.188 -2.072 1 95.5 160 VAL A O 1
ATOM 1234 N N . ASN A 1 161 ? 5.934 -25.781 -0.492 1 97.12 161 ASN A N 1
ATOM 1235 C CA . ASN A 1 161 ? 5.191 -24.891 0.393 1 97.12 161 ASN A CA 1
ATOM 1236 C C . ASN A 1 161 ? 6.07 -23.75 0.916 1 97.12 161 ASN A C 1
ATOM 1238 O O . ASN A 1 161 ? 5.633 -22.609 0.974 1 97.12 161 ASN A O 1
ATOM 1242 N N . LEU A 1 162 ? 7.266 -24.109 1.287 1 97.88 162 LEU A N 1
ATOM 1243 C CA . LEU A 1 162 ? 8.234 -23.125 1.739 1 97.88 162 LEU A CA 1
ATOM 1244 C C . LEU A 1 162 ? 8.586 -22.156 0.617 1 97.88 162 LEU A C 1
ATOM 1246 O O . LEU A 1 162 ? 8.656 -20.938 0.835 1 97.88 162 LEU A O 1
ATOM 1250 N N . ARG A 1 163 ? 8.805 -22.672 -0.553 1 97.56 163 ARG A N 1
ATOM 1251 C CA . ARG A 1 163 ? 9.109 -21.859 -1.717 1 97.56 163 ARG A CA 1
ATOM 1252 C C . ARG A 1 163 ? 7.973 -20.875 -2.002 1 97.56 163 ARG A C 1
ATOM 1254 O O . ARG A 1 163 ? 8.219 -19.703 -2.287 1 97.56 163 ARG A O 1
ATOM 1261 N N . PHE A 1 164 ? 6.789 -21.422 -1.881 1 97.5 164 PHE A N 1
ATOM 1262 C CA . PHE A 1 164 ? 5.613 -20.594 -2.15 1 97.5 164 PHE A CA 1
ATOM 1263 C C . PHE A 1 164 ? 5.523 -19.438 -1.163 1 97.5 164 PHE A C 1
ATOM 1265 O O . PHE A 1 164 ? 5.273 -18.297 -1.557 1 97.5 164 PHE A O 1
ATOM 1272 N N . GLN A 1 165 ? 5.711 -19.703 0.045 1 97.88 165 GLN A N 1
ATOM 1273 C CA . GLN A 1 165 ? 5.625 -18.656 1.061 1 97.88 165 GLN A CA 1
ATOM 1274 C C . GLN A 1 165 ? 6.723 -17.609 0.869 1 97.88 165 GLN A C 1
ATOM 1276 O O . GLN A 1 165 ? 6.473 -16.422 1.007 1 97.88 165 GLN A O 1
ATOM 1281 N N . ALA A 1 166 ? 7.906 -18.062 0.543 1 98.06 166 ALA A N 1
ATOM 1282 C CA . ALA A 1 166 ? 9 -17.141 0.254 1 98.06 166 ALA A CA 1
ATOM 1283 C C . ALA A 1 166 ? 8.664 -16.25 -0.939 1 98.06 166 ALA A C 1
ATOM 1285 O O . ALA A 1 166 ? 8.953 -15.047 -0.927 1 98.06 166 ALA A O 1
ATOM 1286 N N . ALA A 1 167 ? 8.062 -16.875 -1.923 1 97.94 167 ALA A N 1
ATOM 1287 C CA . ALA A 1 167 ? 7.664 -16.125 -3.115 1 97.94 167 ALA A CA 1
ATOM 1288 C C . ALA A 1 167 ? 6.609 -15.078 -2.781 1 97.94 167 ALA A C 1
ATOM 1290 O O . ALA A 1 167 ? 6.652 -13.961 -3.299 1 97.94 167 ALA A O 1
ATOM 1291 N N . LEU A 1 168 ? 5.668 -15.406 -1.92 1 97.62 168 LEU A N 1
ATOM 1292 C CA . LEU A 1 168 ? 4.617 -14.484 -1.51 1 97.62 168 LEU A CA 1
ATOM 1293 C C . LEU A 1 168 ? 5.215 -13.266 -0.808 1 97.62 168 LEU A C 1
ATOM 1295 O O . LEU A 1 168 ? 4.824 -12.125 -1.087 1 97.62 168 LEU A O 1
ATOM 1299 N N . TYR A 1 169 ? 6.168 -13.539 0.067 1 97.06 169 TYR A N 1
ATOM 1300 C CA . TYR A 1 169 ? 6.809 -12.445 0.788 1 97.06 169 TYR A CA 1
ATOM 1301 C C . TYR A 1 169 ? 7.539 -11.508 -0.172 1 97.06 169 TYR A C 1
ATOM 1303 O O . TYR A 1 169 ? 7.559 -10.289 0.031 1 97.06 169 TYR A O 1
ATOM 1311 N N . GLY A 1 170 ? 8.031 -12.07 -1.245 1 96 170 GLY A N 1
ATOM 1312 C CA . GLY A 1 170 ? 8.773 -11.289 -2.223 1 96 170 GLY A CA 1
ATOM 1313 C C . GLY A 1 170 ? 7.906 -10.305 -2.984 1 96 170 GLY A C 1
ATOM 1314 O O . GLY A 1 170 ? 8.406 -9.328 -3.549 1 96 170 GLY A O 1
ATOM 1315 N N . ILE A 1 171 ? 6.621 -10.555 -2.959 1 96 171 ILE A N 1
ATOM 1316 C CA . ILE A 1 171 ? 5.738 -9.648 -3.693 1 96 171 ILE A CA 1
ATOM 1317 C C . ILE A 1 171 ? 4.848 -8.891 -2.715 1 96 171 ILE A C 1
ATOM 1319 O O . ILE A 1 171 ? 3.838 -8.305 -3.113 1 96 171 ILE A O 1
ATOM 1323 N N . GLY A 1 172 ? 5.148 -8.977 -1.431 1 93.56 172 GLY A N 1
ATOM 1324 C CA . GLY A 1 172 ? 4.473 -8.18 -0.42 1 93.56 172 GLY A CA 1
ATOM 1325 C C . GLY A 1 172 ? 3.168 -8.797 0.05 1 93.56 172 GLY A C 1
ATOM 1326 O O . GLY A 1 172 ? 2.281 -8.094 0.533 1 93.56 172 GLY A O 1
ATOM 1327 N N . CYS A 1 173 ? 3.01 -10.094 -0.134 1 94.62 173 CYS A N 1
ATOM 1328 C CA . CYS A 1 173 ? 1.771 -10.758 0.25 1 94.62 173 CYS A CA 1
ATOM 1329 C C . CYS A 1 173 ? 1.995 -11.68 1.446 1 94.62 173 CYS A C 1
ATOM 1331 O O . CYS A 1 173 ? 3.084 -12.227 1.618 1 94.62 173 CYS A O 1
ATOM 1333 N N . HIS A 1 174 ? 0.92 -11.75 2.234 1 90.88 174 HIS A N 1
ATOM 1334 C CA . HIS A 1 174 ? 0.886 -12.711 3.336 1 90.88 174 HIS A CA 1
ATOM 1335 C C . HIS A 1 174 ? 0.014 -13.914 2.994 1 90.88 174 HIS A C 1
ATOM 1337 O O . HIS A 1 174 ? -0.437 -14.055 1.856 1 90.88 174 HIS A O 1
ATOM 1343 N N . MET A 1 175 ? -0.161 -14.695 3.959 1 90.94 175 MET A N 1
ATOM 1344 C CA . MET A 1 175 ? -0.818 -15.977 3.723 1 90.94 175 MET A CA 1
ATOM 1345 C C . MET A 1 175 ? -2.277 -15.773 3.33 1 90.94 175 MET A C 1
ATOM 1347 O O . MET A 1 175 ? -2.824 -16.547 2.541 1 90.94 175 MET A O 1
ATOM 1351 N N . THR A 1 176 ? -2.896 -14.758 3.848 1 90.88 176 THR A N 1
ATOM 1352 C CA . THR A 1 176 ? -4.281 -14.492 3.471 1 90.88 176 THR A CA 1
ATOM 1353 C C . THR A 1 176 ? -4.391 -14.227 1.972 1 90.88 176 THR A C 1
ATOM 1355 O O . THR A 1 176 ? -5.273 -14.766 1.302 1 90.88 176 THR A O 1
ATOM 1358 N N . LYS A 1 177 ? -3.537 -13.406 1.424 1 94.12 177 LYS A N 1
ATOM 1359 C CA . LYS A 1 177 ? -3.508 -13.164 -0.015 1 94.12 177 LYS A CA 1
ATOM 1360 C C . LYS A 1 177 ? -3.086 -14.414 -0.779 1 94.12 177 LYS A C 1
ATOM 1362 O O . LYS A 1 177 ? -3.543 -14.648 -1.9 1 94.12 177 LYS A O 1
ATOM 1367 N N . GLY A 1 178 ? -2.193 -15.203 -0.091 1 96.5 178 GLY A N 1
ATOM 1368 C CA . GLY A 1 178 ? -1.836 -16.484 -0.686 1 96.5 178 GLY A CA 1
ATOM 1369 C C . GLY A 1 178 ? -3.025 -17.406 -0.883 1 96.5 178 GLY A C 1
ATOM 1370 O O . GLY A 1 178 ? -3.154 -18.047 -1.926 1 96.5 178 GLY A O 1
ATOM 1371 N N . ARG A 1 179 ? -3.877 -17.422 0.125 1 96.5 179 ARG A N 1
ATOM 1372 C CA . ARG A 1 179 ? -5.098 -18.219 0.029 1 96.5 179 ARG A CA 1
ATOM 1373 C C . ARG A 1 179 ? -5.984 -17.734 -1.11 1 96.5 179 ARG A C 1
ATOM 1375 O O . ARG A 1 179 ? -6.551 -18.531 -1.853 1 96.5 179 ARG A O 1
ATOM 1382 N N . ARG A 1 180 ? -6.082 -16.453 -1.226 1 96.88 180 ARG A N 1
ATOM 1383 C CA . ARG A 1 180 ? -6.887 -15.859 -2.291 1 96.88 180 ARG A CA 1
ATOM 1384 C C . ARG A 1 180 ? -6.309 -16.188 -3.662 1 96.88 180 ARG A C 1
ATOM 1386 O O . ARG A 1 180 ? -7.051 -16.5 -4.598 1 96.88 180 ARG A O 1
ATOM 1393 N N . LEU A 1 181 ? -5.012 -16.109 -3.779 1 98.06 181 LEU A N 1
ATOM 1394 C CA . LEU A 1 181 ? -4.32 -16.406 -5.027 1 98.06 181 LEU A CA 1
ATOM 1395 C C . LEU A 1 181 ? -4.547 -17.859 -5.434 1 98.06 181 LEU A C 1
ATOM 1397 O O . LEU A 1 181 ? -4.91 -18.141 -6.578 1 98.06 181 LEU A O 1
ATOM 1401 N N . LEU A 1 182 ? -4.34 -18.75 -4.473 1 98.12 182 LEU A N 1
ATOM 1402 C CA . LEU A 1 182 ? -4.48 -20.188 -4.754 1 98.12 182 LEU A CA 1
ATOM 1403 C C . LEU A 1 182 ? -5.93 -20.531 -5.094 1 98.12 182 LEU A C 1
ATOM 1405 O O . LEU A 1 182 ? -6.184 -21.344 -5.98 1 98.12 182 LEU A O 1
ATOM 1409 N N . ALA A 1 183 ? -6.852 -19.875 -4.375 1 97.56 183 ALA A N 1
ATOM 1410 C CA . ALA A 1 183 ? -8.258 -20.094 -4.699 1 97.56 183 ALA A CA 1
ATOM 1411 C C . ALA A 1 183 ? -8.57 -19.656 -6.129 1 97.56 183 ALA A C 1
ATOM 1413 O O . ALA A 1 183 ? -9.203 -20.391 -6.891 1 97.56 183 ALA A O 1
ATOM 1414 N N . ALA A 1 184 ? -8.109 -18.531 -6.492 1 97.75 184 ALA A N 1
ATOM 1415 C CA . ALA A 1 184 ? -8.344 -18 -7.832 1 97.75 184 ALA A CA 1
ATOM 1416 C C . ALA A 1 184 ? -7.73 -18.891 -8.898 1 97.75 184 ALA A C 1
ATOM 1418 O O . ALA A 1 184 ? -8.25 -19 -10.008 1 97.75 184 ALA A O 1
ATOM 1419 N N . LEU A 1 185 ? -6.641 -19.578 -8.547 1 97.25 185 LEU A N 1
ATOM 1420 C CA . LEU A 1 185 ? -5.953 -20.453 -9.484 1 97.25 185 LEU A CA 1
ATOM 1421 C C . LEU A 1 185 ? -6.543 -21.859 -9.445 1 97.25 185 LEU A C 1
ATOM 1423 O O . LEU A 1 185 ? -6.074 -22.75 -10.148 1 97.25 185 LEU A O 1
ATOM 1427 N N . ASP A 1 186 ? -7.508 -22.078 -8.578 1 96.38 186 ASP A N 1
ATOM 1428 C CA . ASP A 1 186 ? -8.109 -23.391 -8.375 1 96.38 186 ASP A CA 1
ATOM 1429 C C . ASP A 1 186 ? -7.066 -24.422 -7.934 1 96.38 186 ASP A C 1
ATOM 1431 O O . ASP A 1 186 ? -6.957 -25.484 -8.523 1 96.38 186 ASP A O 1
ATOM 1435 N N . MET A 1 187 ? -6.27 -23.984 -6.973 1 96.94 187 MET A N 1
ATOM 1436 C CA . MET A 1 187 ? -5.25 -24.828 -6.363 1 96.94 187 MET A CA 1
ATOM 1437 C C . MET A 1 187 ? -5.594 -25.141 -4.91 1 96.94 187 MET A C 1
ATOM 1439 O O . MET A 1 187 ? -6.359 -24.406 -4.281 1 96.94 187 MET A O 1
ATOM 1443 N N . PRO A 1 188 ? -5.02 -26.188 -4.363 1 95.38 188 PRO A N 1
ATOM 1444 C CA . PRO A 1 188 ? -5.234 -26.469 -2.941 1 95.38 188 PRO A CA 1
ATOM 1445 C C . PRO A 1 188 ? -4.785 -25.328 -2.035 1 95.38 188 PRO A C 1
ATOM 1447 O O . PRO A 1 188 ? -3.906 -24.547 -2.412 1 95.38 188 PRO A O 1
ATOM 1450 N N . PRO A 1 189 ? -5.398 -25.203 -0.919 1 95 189 PRO A N 1
ATOM 1451 C CA . PRO A 1 189 ? -5.023 -24.141 0.018 1 95 189 PRO A CA 1
ATOM 1452 C C . PRO A 1 189 ? -3.621 -24.328 0.59 1 95 189 PRO A C 1
ATOM 1454 O O . PRO A 1 189 ? -3.064 -25.422 0.532 1 95 189 PRO A O 1
ATOM 1457 N N . PRO A 1 190 ? -3.076 -23.281 1.089 1 95.12 190 PRO A N 1
ATOM 1458 C CA . PRO A 1 190 ? -1.744 -23.391 1.686 1 95.12 190 PRO A CA 1
ATOM 1459 C C . PRO A 1 190 ? -1.746 -24.203 2.982 1 95.12 190 PRO A C 1
ATOM 1461 O O . PRO A 1 190 ? -2.805 -24.641 3.438 1 95.12 190 PRO A O 1
ATOM 1464 N N . VAL A 1 191 ? -0.598 -24.422 3.533 1 95.25 191 VAL A N 1
ATOM 1465 C CA . VAL A 1 191 ? -0.41 -25.188 4.758 1 95.25 191 VAL A CA 1
ATOM 1466 C C . VAL A 1 191 ? -1.083 -24.484 5.926 1 95.25 191 VAL A C 1
ATOM 1468 O O . VAL A 1 191 ? -1.529 -23.344 5.793 1 95.25 191 VAL A O 1
ATOM 1471 N N . THR A 1 192 ? -1.09 -25.094 7.023 1 93.25 192 THR A N 1
ATOM 1472 C CA . THR A 1 192 ? -1.715 -24.578 8.234 1 93.25 192 THR A CA 1
ATOM 1473 C C . THR A 1 192 ? -0.932 -23.375 8.781 1 93.25 192 THR A C 1
ATOM 1475 O O . THR A 1 192 ? 0.206 -23.141 8.367 1 93.25 192 THR A O 1
ATOM 1478 N N . VAL A 1 193 ? -1.537 -22.703 9.688 1 91.81 193 VAL A N 1
ATOM 1479 C CA . VAL A 1 193 ? -0.949 -21.5 10.281 1 91.81 193 VAL A CA 1
ATOM 1480 C C . VAL A 1 193 ? 0.314 -21.875 11.055 1 91.81 193 VAL A C 1
ATOM 1482 O O . VAL A 1 193 ? 1.302 -21.141 11.031 1 91.81 193 VAL A O 1
ATOM 1485 N N . THR A 1 194 ? 0.259 -22.969 11.672 1 93.88 194 THR A N 1
ATOM 1486 C CA . THR A 1 194 ? 1.399 -23.406 12.461 1 93.88 194 THR A CA 1
ATOM 1487 C C . THR A 1 194 ? 2.604 -23.688 11.562 1 93.88 194 THR A C 1
ATOM 1489 O O . THR A 1 194 ? 3.717 -23.25 11.859 1 93.88 194 THR A O 1
ATOM 1492 N N . ARG A 1 195 ? 2.352 -24.406 10.531 1 95.31 195 ARG A N 1
ATOM 1493 C CA . ARG A 1 195 ? 3.438 -24.703 9.602 1 95.31 195 ARG A CA 1
ATOM 1494 C C . ARG A 1 195 ? 3.936 -23.453 8.906 1 95.31 195 ARG A C 1
ATOM 1496 O O . ARG A 1 195 ? 5.137 -23.297 8.68 1 95.31 195 ARG A O 1
ATOM 1503 N N . SER A 1 196 ? 3.059 -22.594 8.609 1 95.56 196 SER A N 1
ATOM 1504 C CA . SER A 1 196 ? 3.422 -21.328 7.984 1 95.56 196 SER A CA 1
ATOM 1505 C C . SER A 1 196 ? 4.32 -20.5 8.891 1 95.56 196 SER A C 1
ATOM 1507 O O . SER A 1 196 ? 5.207 -19.781 8.414 1 95.56 196 SER A O 1
ATOM 1509 N N . SER A 1 197 ? 4.086 -20.547 10.195 1 94.94 197 SER A N 1
ATOM 1510 C CA . SER A 1 197 ? 4.91 -19.828 11.148 1 94.94 197 SER A CA 1
ATOM 1511 C C . SER A 1 197 ? 6.332 -20.375 11.195 1 94.94 197 SER A C 1
ATOM 1513 O O . SER A 1 197 ? 7.297 -19.609 11.312 1 94.94 197 SER A O 1
ATOM 1515 N N . ILE A 1 198 ? 6.375 -21.641 11.062 1 96.88 198 ILE A N 1
ATOM 1516 C CA . ILE A 1 198 ? 7.684 -22.281 11.016 1 96.88 198 ILE A CA 1
ATOM 1517 C C . ILE A 1 198 ? 8.445 -21.812 9.773 1 96.88 198 ILE A C 1
ATOM 1519 O O . ILE A 1 198 ? 9.625 -21.484 9.852 1 96.88 198 ILE A O 1
ATOM 1523 N N . PHE A 1 199 ? 7.789 -21.828 8.672 1 97.62 199 PHE A N 1
ATOM 1524 C CA . PHE A 1 199 ? 8.406 -21.375 7.434 1 97.62 199 PHE A CA 1
ATOM 1525 C C . PHE A 1 199 ? 8.844 -19.922 7.555 1 97.62 199 PHE A C 1
ATOM 1527 O O . PHE A 1 199 ? 9.914 -19.547 7.074 1 97.62 199 PHE A O 1
ATOM 1534 N N . ARG A 1 200 ? 8.031 -19.109 8.156 1 96.94 200 ARG A N 1
ATOM 1535 C CA . ARG A 1 200 ? 8.359 -17.688 8.344 1 96.94 200 ARG A CA 1
ATOM 1536 C C . ARG A 1 200 ? 9.672 -17.531 9.094 1 96.94 200 ARG A C 1
ATOM 1538 O O . ARG A 1 200 ? 10.523 -16.734 8.703 1 96.94 200 ARG A O 1
ATOM 1545 N N . ASP A 1 201 ? 9.789 -18.266 10.133 1 97.5 201 ASP A N 1
ATOM 1546 C CA . ASP A 1 201 ? 11 -18.172 10.938 1 97.5 201 ASP A CA 1
ATOM 1547 C C . ASP A 1 201 ? 12.227 -18.609 10.133 1 97.5 201 ASP A C 1
ATOM 1549 O O . ASP A 1 201 ? 13.289 -17.984 10.227 1 97.5 201 ASP A O 1
ATOM 1553 N N . ARG A 1 202 ? 12.039 -19.594 9.367 1 98.25 202 ARG A N 1
ATOM 1554 C CA . ARG A 1 202 ? 13.133 -20.062 8.516 1 98.25 202 ARG A CA 1
ATOM 1555 C C . ARG A 1 202 ? 13.508 -19 7.48 1 98.25 202 ARG A C 1
ATOM 1557 O O . ARG A 1 202 ? 14.695 -18.75 7.246 1 98.25 202 ARG A O 1
ATOM 1564 N N . ILE A 1 203 ? 12.523 -18.453 6.898 1 98.56 203 ILE A N 1
ATOM 1565 C CA . ILE A 1 203 ? 12.758 -17.438 5.883 1 98.56 203 ILE A CA 1
ATOM 1566 C C . ILE A 1 203 ? 13.422 -16.219 6.52 1 98.56 203 ILE A C 1
ATOM 1568 O O . ILE A 1 203 ? 14.328 -15.617 5.93 1 98.56 203 ILE A O 1
ATOM 1572 N N . ARG A 1 204 ? 12.977 -15.836 7.684 1 98.19 204 ARG A N 1
ATOM 1573 C CA . ARG A 1 204 ? 13.555 -14.703 8.398 1 98.19 204 ARG A CA 1
ATOM 1574 C C . ARG A 1 204 ? 15.047 -14.922 8.648 1 98.19 204 ARG A C 1
ATOM 1576 O O . ARG A 1 204 ? 15.859 -14.039 8.367 1 98.19 204 ARG A O 1
ATOM 1583 N N . LEU A 1 205 ? 15.352 -16.062 9.125 1 98.44 205 LEU A N 1
ATOM 1584 C CA . LEU A 1 205 ? 16.75 -16.375 9.43 1 98.44 205 LEU A CA 1
ATOM 1585 C C . LEU A 1 205 ? 17.594 -16.391 8.156 1 98.44 205 LEU A C 1
ATOM 1587 O O . LEU A 1 205 ? 18.719 -15.883 8.148 1 98.44 205 LEU A O 1
ATOM 1591 N N . ALA A 1 206 ? 17.062 -16.969 7.117 1 98.75 206 ALA A N 1
ATOM 1592 C CA . ALA A 1 206 ? 17.797 -17.047 5.852 1 98.75 206 ALA A CA 1
ATOM 1593 C C . ALA A 1 206 ? 18.031 -15.648 5.281 1 98.75 206 ALA A C 1
ATOM 1595 O O . ALA A 1 206 ? 19.141 -15.312 4.871 1 98.75 206 ALA A O 1
ATOM 1596 N N . THR A 1 207 ? 17.016 -14.859 5.25 1 98.62 207 THR A N 1
ATOM 1597 C CA . THR A 1 207 ? 17.125 -13.516 4.707 1 98.62 207 THR A CA 1
ATOM 1598 C C . THR A 1 207 ? 18.062 -12.664 5.566 1 98.62 207 THR A C 1
ATOM 1600 O O . THR A 1 207 ? 18.844 -11.867 5.043 1 98.62 207 THR A O 1
ATOM 1603 N N . GLU A 1 208 ? 17.969 -12.82 6.855 1 98.62 208 GLU A N 1
ATOM 1604 C CA . GLU A 1 208 ? 18.844 -12.094 7.773 1 98.62 208 GLU A CA 1
ATOM 1605 C C . GLU A 1 208 ? 20.312 -12.414 7.5 1 98.62 208 GLU A C 1
ATOM 1607 O O . GLU A 1 208 ? 21.141 -11.508 7.406 1 98.62 208 GLU A O 1
ATOM 1612 N N . THR A 1 209 ? 20.578 -13.648 7.359 1 98.69 209 THR A N 1
ATOM 1613 C CA . THR A 1 209 ? 21.953 -14.086 7.137 1 98.69 209 THR A CA 1
ATOM 1614 C C . THR A 1 209 ? 22.516 -13.492 5.844 1 98.69 209 THR A C 1
ATOM 1616 O O . THR A 1 209 ? 23.609 -12.922 5.836 1 98.69 209 THR A O 1
ATOM 1619 N N . ILE A 1 210 ? 21.766 -13.586 4.809 1 98.62 210 ILE A N 1
ATOM 1620 C CA . ILE A 1 210 ? 22.234 -13.133 3.506 1 98.62 210 ILE A CA 1
ATOM 1621 C C . ILE A 1 210 ? 22.328 -11.609 3.49 1 98.62 210 ILE A C 1
ATOM 1623 O O . ILE A 1 210 ? 23.234 -11.039 2.891 1 98.62 210 ILE A O 1
ATOM 1627 N N . ALA A 1 211 ? 21.359 -10.953 4.105 1 98.75 211 ALA A N 1
ATOM 1628 C CA . ALA A 1 211 ? 21.375 -9.5 4.18 1 98.75 211 ALA A CA 1
ATOM 1629 C C . ALA A 1 211 ? 22.609 -9.008 4.941 1 98.75 211 ALA A C 1
ATOM 1631 O O . ALA A 1 211 ? 23.25 -8.039 4.535 1 98.75 211 ALA A O 1
ATOM 1632 N N . LYS A 1 212 ? 22.906 -9.672 6.023 1 98.38 212 LYS A N 1
ATOM 1633 C CA . LYS A 1 212 ? 24.078 -9.297 6.812 1 98.38 212 LYS A CA 1
ATOM 1634 C C . LYS A 1 212 ? 25.375 -9.477 6.008 1 98.38 212 LYS A C 1
ATOM 1636 O O . LYS A 1 212 ? 26.266 -8.633 6.07 1 98.38 212 LYS A O 1
ATOM 1641 N N . GLU A 1 213 ? 25.422 -10.508 5.27 1 98.19 213 GLU A N 1
ATOM 1642 C CA . GLU A 1 213 ? 26.562 -10.719 4.395 1 98.19 213 GLU A CA 1
ATOM 1643 C C . GLU A 1 213 ? 26.672 -9.625 3.344 1 98.19 213 GLU A C 1
ATOM 1645 O O . GLU A 1 213 ? 27.766 -9.133 3.049 1 98.19 213 GLU A O 1
ATOM 1650 N N . SER A 1 214 ? 25.562 -9.32 2.777 1 97.81 214 SER A N 1
ATOM 1651 C CA . SER A 1 214 ? 25.516 -8.273 1.767 1 97.81 214 SER A CA 1
ATOM 1652 C C . SER A 1 214 ? 25.969 -6.934 2.338 1 97.81 214 SER A C 1
ATOM 1654 O O . SER A 1 214 ? 26.734 -6.207 1.701 1 97.81 214 SER A O 1
ATOM 1656 N N . MET A 1 215 ? 25.5 -6.582 3.537 1 98.38 215 MET A N 1
ATOM 1657 C CA . MET A 1 215 ? 25.875 -5.336 4.199 1 98.38 215 MET A CA 1
ATOM 1658 C C . MET A 1 215 ? 27.375 -5.336 4.535 1 98.38 215 MET A C 1
ATOM 1660 O O . MET A 1 215 ? 28.031 -4.309 4.406 1 98.38 215 MET A O 1
ATOM 1664 N N . GLU A 1 216 ? 27.844 -6.449 4.91 1 97.88 216 GLU A N 1
ATOM 1665 C CA . GLU A 1 216 ? 29.266 -6.578 5.203 1 97.88 216 GLU A CA 1
ATOM 1666 C C . GLU A 1 216 ? 30.109 -6.328 3.953 1 97.88 216 GLU A C 1
ATOM 1668 O O . GLU A 1 216 ? 31.141 -5.648 4.016 1 97.88 216 GLU A O 1
ATOM 1673 N N . ARG A 1 217 ? 29.703 -6.859 2.867 1 96.69 217 ARG A N 1
ATOM 1674 C CA . ARG A 1 217 ? 30.422 -6.633 1.611 1 96.69 217 ARG A CA 1
ATOM 1675 C C . ARG A 1 217 ? 30.391 -5.16 1.226 1 96.69 217 ARG A C 1
ATOM 1677 O O . ARG A 1 217 ? 31.406 -4.617 0.763 1 96.69 217 ARG A O 1
ATOM 1684 N N . ALA A 1 218 ? 29.25 -4.562 1.392 1 97.25 218 ALA A N 1
ATOM 1685 C CA . ALA A 1 218 ? 29.109 -3.141 1.092 1 97.25 218 ALA A CA 1
ATOM 1686 C C . ALA A 1 218 ? 30.031 -2.303 1.979 1 97.25 218 ALA A C 1
ATOM 1688 O O . ALA A 1 218 ? 30.672 -1.363 1.508 1 97.25 218 ALA A O 1
ATOM 1689 N N . ALA A 1 219 ? 30.078 -2.66 3.242 1 97.56 219 ALA A N 1
ATOM 1690 C CA . ALA A 1 219 ? 30.938 -1.959 4.195 1 97.56 219 ALA A CA 1
ATOM 1691 C C . ALA A 1 219 ? 32.406 -2.113 3.828 1 97.56 219 ALA A C 1
ATOM 1693 O O . ALA A 1 219 ? 33.156 -1.146 3.873 1 97.56 219 ALA A O 1
ATOM 1694 N N . ASP A 1 220 ? 32.75 -3.307 3.445 1 96.88 220 ASP A N 1
ATOM 1695 C CA . ASP A 1 220 ? 34.125 -3.578 3.059 1 96.88 220 ASP A CA 1
ATOM 1696 C C . ASP A 1 220 ? 34.531 -2.766 1.827 1 96.88 220 ASP A C 1
ATOM 1698 O O . ASP A 1 220 ? 35.656 -2.221 1.766 1 96.88 220 ASP A O 1
ATOM 1702 N N . GLU A 1 221 ? 33.656 -2.705 0.902 1 95.69 221 GLU A N 1
ATOM 1703 C CA . GLU A 1 221 ? 33.906 -1.924 -0.304 1 95.69 221 GLU A CA 1
ATOM 1704 C C . GLU A 1 221 ? 34.125 -0.447 0.027 1 95.69 221 GLU A C 1
ATOM 1706 O O . GLU A 1 221 ? 35 0.206 -0.526 1 95.69 221 GLU A O 1
ATOM 1711 N N . LEU A 1 222 ? 33.281 0.067 0.891 1 96.38 222 LEU A N 1
ATOM 1712 C CA . LEU A 1 222 ? 33.375 1.466 1.292 1 96.38 222 LEU A CA 1
ATOM 1713 C C . LEU A 1 222 ? 34.688 1.731 2.049 1 96.38 222 LEU A C 1
ATOM 1715 O O . LEU A 1 222 ? 35.344 2.736 1.807 1 96.38 222 LEU A O 1
ATOM 1719 N N . ARG A 1 223 ? 35.031 0.887 2.904 1 96.25 223 ARG A N 1
ATOM 1720 C CA . ARG A 1 223 ? 36.219 1.035 3.73 1 96.25 223 ARG A CA 1
ATOM 1721 C C . ARG A 1 223 ? 37.469 1.052 2.871 1 96.25 223 ARG A C 1
ATOM 1723 O O . ARG A 1 223 ? 38.406 1.808 3.145 1 96.25 223 ARG A O 1
ATOM 1730 N N . LYS A 1 224 ? 37.5 0.279 1.89 1 95.44 224 LYS A N 1
ATOM 1731 C CA . LYS A 1 224 ? 38.656 0.193 0.995 1 95.44 224 LYS A CA 1
ATOM 1732 C C . LYS A 1 224 ? 38.875 1.511 0.259 1 95.44 224 LYS A C 1
ATOM 1734 O O . LYS A 1 224 ? 40.031 1.894 -0.005 1 95.44 224 LYS A O 1
ATOM 1739 N N . VAL A 1 225 ? 37.844 2.199 0.036 1 94.62 225 VAL A N 1
ATOM 1740 C CA . VAL A 1 225 ? 37.938 3.391 -0.801 1 94.62 225 VAL A CA 1
ATOM 1741 C C . VAL A 1 225 ? 38.031 4.637 0.08 1 94.62 225 VAL A C 1
ATOM 1743 O O . VAL A 1 225 ? 38.719 5.594 -0.259 1 94.62 225 VAL A O 1
ATOM 1746 N N . GLU A 1 226 ? 37.25 4.688 1.213 1 93.88 226 GLU A N 1
ATOM 1747 C CA . GLU A 1 226 ? 37.125 5.91 2.002 1 93.88 226 GLU A CA 1
ATOM 1748 C C . GLU A 1 226 ? 37.938 5.816 3.301 1 93.88 226 GLU A C 1
ATOM 1750 O O . GLU A 1 226 ? 38.156 6.824 3.975 1 93.88 226 GLU A O 1
ATOM 1755 N N . GLY A 1 227 ? 38.281 4.637 3.699 1 94 227 GLY A N 1
ATOM 1756 C CA . GLY A 1 227 ? 39 4.469 4.953 1 94 227 GLY A CA 1
ATOM 1757 C C . GLY A 1 227 ? 38.062 4.168 6.129 1 94 227 GLY A C 1
ATOM 1758 O O . GLY A 1 227 ? 36.969 3.627 5.949 1 94 227 GLY A O 1
ATOM 1759 N N . ASP A 1 228 ? 38.5 4.562 7.359 1 94.19 228 ASP A N 1
ATOM 1760 C CA . ASP A 1 228 ? 37.812 4.133 8.57 1 94.19 228 ASP A CA 1
ATOM 1761 C C . ASP A 1 228 ? 36.781 5.172 9.008 1 94.19 228 ASP A C 1
ATOM 1763 O O . ASP A 1 228 ? 35.906 4.875 9.812 1 94.19 228 ASP A O 1
ATOM 1767 N N . ASN A 1 229 ? 37 6.379 8.594 1 95.69 229 ASN A N 1
ATOM 1768 C CA . ASN A 1 229 ? 36.031 7.438 8.883 1 95.69 229 ASN A CA 1
ATOM 1769 C C . ASN A 1 229 ? 35.219 7.801 7.645 1 95.69 229 ASN A C 1
ATOM 1771 O O . ASN A 1 229 ? 35.719 8.398 6.703 1 95.69 229 ASN A O 1
ATOM 1775 N N . VAL A 1 230 ? 33.906 7.465 7.73 1 96.25 230 VAL A N 1
ATOM 1776 C CA . VAL A 1 230 ? 33.156 7.566 6.496 1 96.25 230 VAL A CA 1
ATOM 1777 C C . VAL A 1 230 ? 31.891 8.398 6.738 1 96.25 230 VAL A C 1
ATOM 1779 O O . VAL A 1 230 ? 31.516 8.641 7.887 1 96.25 230 VAL A O 1
ATOM 1782 N N . THR A 1 231 ? 31.344 8.844 5.648 1 95.44 231 THR A N 1
ATOM 1783 C CA . THR A 1 231 ? 30.047 9.516 5.664 1 95.44 231 THR A CA 1
ATOM 1784 C C . THR A 1 231 ? 28.938 8.547 5.277 1 95.44 231 THR A C 1
ATOM 1786 O O . THR A 1 231 ? 29.094 7.746 4.355 1 95.44 231 THR A O 1
ATOM 1789 N N . VAL A 1 232 ? 27.859 8.578 6.027 1 96.75 232 VAL A N 1
ATOM 1790 C CA . VAL A 1 232 ? 26.719 7.719 5.727 1 96.75 232 VAL A CA 1
ATOM 1791 C C . VAL A 1 232 ? 25.453 8.562 5.605 1 96.75 232 VAL A C 1
ATOM 1793 O O . VAL A 1 232 ? 25.375 9.656 6.18 1 96.75 232 VAL A O 1
ATOM 1796 N N . SER A 1 233 ? 24.562 8.102 4.809 1 97.06 233 SER A N 1
ATOM 1797 C CA . SER A 1 233 ? 23.25 8.711 4.688 1 97.06 233 SER A CA 1
ATOM 1798 C C . SER A 1 233 ? 22.234 8.031 5.605 1 97.06 233 SER A C 1
ATOM 1800 O O . SER A 1 233 ? 22.016 6.824 5.512 1 97.06 233 SER A O 1
ATOM 1802 N N . CYS A 1 234 ? 21.609 8.812 6.469 1 96.25 234 CYS A N 1
ATOM 1803 C CA . CYS A 1 234 ? 20.75 8.266 7.52 1 96.25 234 CYS A CA 1
ATOM 1804 C C . CYS A 1 234 ? 19.312 8.719 7.336 1 96.25 234 CYS A C 1
ATOM 1806 O O . CYS A 1 234 ? 19.047 9.906 7.133 1 96.25 234 CYS A O 1
ATOM 1808 N N . ASP A 1 235 ? 18.406 7.746 7.355 1 95 235 ASP A N 1
ATOM 1809 C CA . ASP A 1 235 ? 16.984 8.062 7.277 1 95 235 ASP A CA 1
ATOM 1810 C C . ASP A 1 235 ? 16.141 6.965 7.926 1 95 235 ASP A C 1
ATOM 1812 O O . ASP A 1 235 ? 16.625 5.848 8.125 1 95 235 ASP A O 1
ATOM 1816 N N . GLY A 1 236 ? 14.984 7.355 8.414 1 93.25 236 GLY A N 1
ATOM 1817 C CA . GLY A 1 236 ? 14.023 6.422 8.977 1 93.25 236 GLY A CA 1
ATOM 1818 C C . GLY A 1 236 ? 12.68 6.457 8.266 1 93.25 236 GLY A C 1
ATOM 1819 O O . GLY A 1 236 ? 12.391 7.391 7.52 1 93.25 236 GLY A O 1
ATOM 1820 N N . SER A 1 237 ? 11.961 5.43 8.398 1 93.31 237 SER A N 1
ATOM 1821 C CA . SER A 1 237 ? 10.617 5.34 7.824 1 93.31 237 SER A CA 1
ATOM 1822 C C . SER A 1 237 ? 9.688 4.523 8.719 1 93.31 237 SER A C 1
ATOM 1824 O O . SER A 1 237 ? 10.148 3.676 9.492 1 93.31 237 SER A O 1
ATOM 1826 N N . TRP A 1 238 ? 8.445 4.824 8.672 1 92.69 238 TRP A N 1
ATOM 1827 C CA . TRP A 1 238 ? 7.43 4.172 9.484 1 92.69 238 TRP A CA 1
ATOM 1828 C C . TRP A 1 238 ? 6.375 3.502 8.609 1 92.69 238 TRP A C 1
ATOM 1830 O O . TRP A 1 238 ? 6.16 3.912 7.465 1 92.69 238 TRP A O 1
ATOM 1840 N N . GLN A 1 239 ? 5.812 2.502 9.141 1 90.94 239 GLN A N 1
ATOM 1841 C CA . GLN A 1 239 ? 4.758 1.803 8.406 1 90.94 239 GLN A CA 1
ATOM 1842 C C . GLN A 1 239 ? 3.508 2.666 8.281 1 90.94 239 GLN A C 1
ATOM 1844 O O . GLN A 1 239 ? 2.908 2.752 7.211 1 90.94 239 GLN A O 1
ATOM 1849 N N . ARG A 1 240 ? 3.086 3.217 9.406 1 86 240 ARG A N 1
ATOM 1850 C CA . ARG A 1 240 ? 1.958 4.141 9.375 1 86 240 ARG A CA 1
ATOM 1851 C C . ARG A 1 240 ? 2.428 5.586 9.523 1 86 240 ARG A C 1
ATOM 1853 O O . ARG A 1 240 ? 3.354 5.863 10.297 1 86 240 ARG A O 1
ATOM 1860 N N . ARG A 1 241 ? 1.728 6.34 8.68 1 72.12 241 ARG A N 1
ATOM 1861 C CA . ARG A 1 241 ? 2.088 7.75 8.766 1 72.12 241 ARG A CA 1
ATOM 1862 C C . ARG A 1 241 ? 1.603 8.359 10.078 1 72.12 241 ARG A C 1
ATOM 1864 O O . ARG A 1 241 ? 0.584 7.93 10.625 1 72.12 241 ARG A O 1
ATOM 1871 N N . GLY A 1 242 ? 2.305 9.172 10.617 1 60.28 242 GLY A N 1
ATOM 1872 C CA . GLY A 1 242 ? 1.902 9.898 11.812 1 60.28 242 GLY A CA 1
ATOM 1873 C C . GLY A 1 242 ? 2.592 9.398 13.07 1 60.28 242 GLY A C 1
ATOM 1874 O O . GLY A 1 242 ? 3.406 8.477 13.016 1 60.28 242 GLY A O 1
ATOM 1875 N N . PHE A 1 243 ? 2.361 9.938 14.039 1 62.28 243 PHE A N 1
ATOM 1876 C CA . PHE A 1 243 ? 3.043 9.742 15.312 1 62.28 243 PHE A CA 1
ATOM 1877 C C . PHE A 1 243 ? 2.467 8.547 16.062 1 62.28 243 PHE A C 1
ATOM 1879 O O . PHE A 1 243 ? 2.699 8.383 17.25 1 62.28 243 PHE A O 1
ATOM 1886 N N . SER A 1 244 ? 1.87 7.676 15.211 1 75.94 244 SER A N 1
ATOM 1887 C CA . SER A 1 244 ? 1.248 6.57 15.93 1 75.94 244 SER A CA 1
ATOM 1888 C C . SER A 1 244 ? 1.688 5.227 15.359 1 75.94 244 SER A C 1
ATOM 1890 O O . SER A 1 244 ? 1.104 4.188 15.68 1 75.94 244 SER A O 1
ATOM 1892 N N . SER A 1 245 ? 2.746 5.258 14.594 1 88.12 245 SER A N 1
ATOM 1893 C CA . SER A 1 245 ? 3.172 4.004 13.984 1 88.12 245 SER A CA 1
ATOM 1894 C C . SER A 1 245 ? 3.799 3.072 15.016 1 88.12 245 SER A C 1
ATOM 1896 O O . SER A 1 245 ? 4.582 3.512 15.859 1 88.12 245 SER A O 1
ATOM 1898 N N . LYS A 1 246 ? 3.473 1.841 14.945 1 90.81 246 LYS A N 1
ATOM 1899 C CA . LYS A 1 246 ? 4.035 0.849 15.859 1 90.81 246 LYS A CA 1
ATOM 1900 C C . LYS A 1 246 ? 5.328 0.26 15.305 1 90.81 246 LYS A C 1
ATOM 1902 O O . LYS A 1 246 ? 6.121 -0.322 16.047 1 90.81 246 LYS A O 1
ATOM 1907 N N . ASN A 1 247 ? 5.457 0.336 13.992 1 94.5 247 ASN A N 1
ATOM 1908 C CA . ASN A 1 247 ? 6.621 -0.202 13.297 1 94.5 247 ASN A CA 1
ATOM 1909 C C . ASN A 1 247 ? 7.43 0.902 12.625 1 94.5 247 ASN A C 1
ATOM 1911 O O . ASN A 1 247 ? 6.863 1.852 12.078 1 94.5 247 ASN A O 1
ATOM 1915 N N . GLY A 1 248 ? 8.742 0.853 12.742 1 94.44 248 GLY A N 1
ATOM 1916 C CA . GLY A 1 248 ? 9.664 1.753 12.062 1 94.44 248 GLY A CA 1
ATOM 1917 C C . GLY A 1 248 ? 10.992 1.108 11.734 1 94.44 248 GLY A C 1
ATOM 1918 O O . GLY A 1 248 ? 11.258 -0.024 12.141 1 94.44 248 GLY A O 1
ATOM 1919 N N . LEU A 1 249 ? 11.703 1.755 10.906 1 96.25 249 LEU A N 1
ATOM 1920 C CA . LEU A 1 249 ? 13.047 1.285 10.578 1 96.25 249 LEU A CA 1
ATOM 1921 C C . LEU A 1 249 ? 14.008 2.457 10.43 1 96.25 249 LEU A C 1
ATOM 1923 O O . LEU A 1 249 ? 13.594 3.574 10.117 1 96.25 249 LEU A O 1
ATOM 1927 N N . ALA A 1 250 ? 15.195 2.273 10.766 1 96.62 250 ALA A N 1
ATOM 1928 C CA . ALA A 1 250 ? 16.312 3.18 10.539 1 96.62 250 ALA A CA 1
ATOM 1929 C C . ALA A 1 250 ? 17.359 2.545 9.633 1 96.62 250 ALA A C 1
ATOM 1931 O O . ALA A 1 250 ? 17.672 1.359 9.766 1 96.62 250 ALA A O 1
ATOM 1932 N N . THR A 1 251 ? 17.828 3.307 8.695 1 97.56 251 THR A N 1
ATOM 1933 C CA . THR A 1 251 ? 18.75 2.732 7.719 1 97.56 251 THR A CA 1
ATOM 1934 C C . THR A 1 251 ? 19.906 3.686 7.438 1 97.56 251 THR A C 1
ATOM 1936 O O . THR A 1 251 ? 19.734 4.906 7.449 1 97.56 251 THR A O 1
ATOM 1939 N N . CYS A 1 252 ? 21.047 3.133 7.18 1 97.81 252 CYS A N 1
ATOM 1940 C CA . CYS A 1 252 ? 22.234 3.857 6.754 1 97.81 252 CYS A CA 1
ATOM 1941 C C . CYS A 1 252 ? 22.75 3.34 5.41 1 97.81 252 CYS A C 1
ATOM 1943 O O . CYS A 1 252 ? 22.859 2.131 5.211 1 97.81 252 CYS A O 1
ATOM 1945 N N . LEU A 1 253 ? 22.969 4.23 4.512 1 98 253 LEU A N 1
ATOM 1946 C CA . LEU A 1 253 ? 23.5 3.891 3.199 1 98 253 LEU A CA 1
ATOM 1947 C C . LEU A 1 253 ? 24.875 4.523 2.994 1 98 253 LEU A C 1
ATOM 1949 O O . LEU A 1 253 ? 25.203 5.527 3.631 1 98 253 LEU A O 1
ATOM 1953 N N . THR A 1 254 ? 25.656 3.982 2.115 1 96.19 254 THR A N 1
ATOM 1954 C CA . THR A 1 254 ? 26.984 4.504 1.802 1 96.19 254 THR A CA 1
ATOM 1955 C C . THR A 1 254 ? 26.875 5.801 1.007 1 96.19 254 THR A C 1
ATOM 1957 O O . THR A 1 254 ? 25.953 5.973 0.207 1 96.19 254 THR A O 1
ATOM 1960 N N . VAL A 1 255 ? 27.734 6.684 1.33 1 94.06 255 VAL A N 1
ATOM 1961 C CA . VAL A 1 255 ? 27.875 7.922 0.573 1 94.06 255 VAL A CA 1
ATOM 1962 C C . VAL A 1 255 ? 29.312 8.062 0.069 1 94.06 255 VAL A C 1
ATOM 1964 O O . VAL A 1 255 ? 30.234 8.242 0.86 1 94.06 255 VAL A O 1
ATOM 1967 N N . SER A 1 256 ? 29.484 7.883 -1.203 1 91.75 256 SER A N 1
ATOM 1968 C CA . SER A 1 256 ? 30.797 7.984 -1.819 1 91.75 256 SER A CA 1
ATOM 1969 C C . SER A 1 256 ? 30.688 8.312 -3.305 1 91.75 256 SER A C 1
ATOM 1971 O O . SER A 1 256 ? 29.688 7.996 -3.943 1 91.75 256 SER A O 1
ATOM 1973 N N . LYS A 1 257 ? 31.656 8.953 -3.801 1 86 257 LYS A N 1
ATOM 1974 C CA . LYS A 1 257 ? 31.734 9.219 -5.234 1 86 257 LYS A CA 1
ATOM 1975 C C . LYS A 1 257 ? 32.312 8.016 -5.984 1 86 257 LYS A C 1
ATOM 1977 O O . LYS A 1 257 ? 32.125 7.902 -7.203 1 86 257 LYS A O 1
ATOM 1982 N N . LYS A 1 258 ? 32.875 7.129 -5.266 1 88.12 258 LYS A N 1
ATOM 1983 C CA . LYS A 1 258 ? 33.625 6.031 -5.895 1 88.12 258 LYS A CA 1
ATOM 1984 C C . LYS A 1 258 ? 32.781 4.75 -5.891 1 88.12 258 LYS A C 1
ATOM 1986 O O . LYS A 1 258 ? 33 3.875 -6.734 1 88.12 258 LYS A O 1
ATOM 1991 N N . VAL A 1 259 ? 31.953 4.676 -4.906 1 91.75 259 VAL A N 1
ATOM 1992 C CA . VAL A 1 259 ? 31.125 3.477 -4.812 1 91.75 259 VAL A CA 1
ATOM 1993 C C . VAL A 1 259 ? 29.656 3.865 -4.805 1 91.75 259 VAL A C 1
ATOM 1995 O O . VAL A 1 259 ? 29.281 4.906 -4.258 1 91.75 259 VAL A O 1
ATOM 1998 N N . PRO A 1 260 ? 28.859 3.025 -5.434 1 92.88 260 PRO A N 1
ATOM 1999 C CA . PRO A 1 260 ? 27.422 3.326 -5.434 1 92.88 260 PRO A CA 1
ATOM 2000 C C . PRO A 1 260 ? 26.797 3.215 -4.047 1 92.88 260 PRO A C 1
ATOM 2002 O O . PRO A 1 260 ? 27.359 2.562 -3.162 1 92.88 260 PRO A O 1
ATOM 2005 N N . ALA A 1 261 ? 25.703 3.832 -3.893 1 96.19 261 ALA A N 1
ATOM 2006 C CA . ALA A 1 261 ? 25 3.799 -2.611 1 96.19 261 ALA A CA 1
ATOM 2007 C C . ALA A 1 261 ? 24.469 2.402 -2.318 1 96.19 261 ALA A C 1
ATOM 2009 O O . ALA A 1 261 ? 23.688 1.852 -3.105 1 96.19 261 ALA A O 1
ATOM 2010 N N . LYS A 1 262 ? 24.891 1.809 -1.3 1 97.75 262 LYS A N 1
ATOM 2011 C CA . LYS A 1 262 ? 24.422 0.512 -0.819 1 97.75 262 LYS A CA 1
ATOM 2012 C C . LYS A 1 262 ? 24.016 0.582 0.651 1 97.75 262 LYS A C 1
ATOM 2014 O O . LYS A 1 262 ? 24.484 1.456 1.386 1 97.75 262 LYS A O 1
ATOM 2019 N N . VAL A 1 263 ? 23.109 -0.267 1.04 1 98.56 263 VAL A N 1
ATOM 2020 C CA . VAL A 1 263 ? 22.719 -0.346 2.441 1 98.56 263 VAL A CA 1
ATOM 2021 C C . VAL A 1 263 ? 23.828 -0.99 3.26 1 98.56 263 VAL A C 1
ATOM 2023 O O . VAL A 1 263 ? 24.297 -2.086 2.934 1 98.56 263 VAL A O 1
ATOM 2026 N N . ILE A 1 264 ? 24.234 -0.36 4.285 1 97.94 264 ILE A N 1
ATOM 2027 C CA . ILE A 1 264 ? 25.328 -0.887 5.098 1 97.94 264 ILE A CA 1
ATOM 2028 C C . ILE A 1 264 ? 24.797 -1.387 6.434 1 97.94 264 ILE A C 1
ATOM 2030 O O . ILE A 1 264 ? 25.375 -2.27 7.059 1 97.94 264 ILE A O 1
ATOM 2034 N N . ASP A 1 265 ? 23.656 -0.797 6.832 1 98.19 265 ASP A N 1
ATOM 2035 C CA . ASP A 1 265 ? 23.078 -1.226 8.102 1 98.19 265 ASP A CA 1
ATOM 2036 C C . ASP A 1 265 ? 21.625 -0.813 8.203 1 98.19 265 ASP A C 1
ATOM 2038 O O . ASP A 1 265 ? 21.203 0.196 7.629 1 98.19 265 ASP A O 1
ATOM 2042 N N . THR A 1 266 ? 20.906 -1.617 8.906 1 98.25 266 THR A N 1
ATOM 2043 C CA . THR A 1 266 ? 19.484 -1.362 9.117 1 98.25 266 THR A CA 1
ATOM 2044 C C . THR A 1 266 ? 19.047 -1.828 10.508 1 98.25 266 THR A C 1
ATOM 2046 O O . THR A 1 266 ? 19.641 -2.748 11.07 1 98.25 266 THR A O 1
ATOM 2049 N N . GLU A 1 267 ? 18.078 -1.152 11.094 1 97.88 267 GLU A N 1
ATOM 2050 C CA . GLU A 1 267 ? 17.484 -1.521 12.383 1 97.88 267 GLU A CA 1
ATOM 2051 C C . GLU A 1 267 ? 15.969 -1.408 12.344 1 97.88 267 GLU A C 1
ATOM 2053 O O . GLU A 1 267 ? 15.43 -0.356 12 1 97.88 267 GLU A O 1
ATOM 2058 N N . VAL A 1 268 ? 15.359 -2.553 12.625 1 97.56 268 VAL A N 1
ATOM 2059 C CA . VAL A 1 268 ? 13.898 -2.574 12.711 1 97.56 268 VAL A CA 1
ATOM 2060 C C . VAL A 1 268 ? 13.461 -2.324 14.156 1 97.56 268 VAL A C 1
ATOM 2062 O O . VAL A 1 268 ? 13.992 -2.934 15.086 1 97.56 268 VAL A O 1
ATOM 2065 N N . LEU A 1 269 ? 12.547 -1.4 14.359 1 96.06 269 LEU A N 1
ATOM 2066 C CA . LEU A 1 269 ? 12.031 -1.064 15.68 1 96.06 269 LEU A CA 1
ATOM 2067 C C . LEU A 1 269 ? 10.516 -1.236 15.742 1 96.06 269 LEU A C 1
ATOM 2069 O O . LEU A 1 269 ? 9.812 -0.869 14.797 1 96.06 269 LEU A O 1
ATOM 2073 N N . THR A 1 270 ? 10.055 -1.871 16.797 1 94.94 270 THR A N 1
ATOM 2074 C CA . THR A 1 270 ? 8.625 -2.041 17.016 1 94.94 270 THR A CA 1
ATOM 2075 C C . THR A 1 270 ? 8.273 -1.828 18.484 1 94.94 270 THR A C 1
ATOM 2077 O O . THR A 1 270 ? 9.031 -2.223 19.375 1 94.94 270 THR A O 1
ATOM 2080 N N . ASN A 1 271 ? 7.219 -1.173 18.734 1 90.38 271 ASN A N 1
ATOM 2081 C CA . ASN A 1 271 ? 6.719 -1.021 20.094 1 90.38 271 ASN A CA 1
ATOM 2082 C C . ASN A 1 271 ? 5.473 -1.872 20.328 1 90.38 271 ASN A C 1
ATOM 2084 O O . ASN A 1 271 ? 4.695 -1.602 21.25 1 90.38 271 ASN A O 1
ATOM 2088 N N . TYR A 1 272 ? 5.363 -2.842 19.438 1 89.5 272 TYR A N 1
ATOM 2089 C CA . TYR A 1 272 ? 4.199 -3.713 19.531 1 89.5 272 TYR A CA 1
ATOM 2090 C C . TYR A 1 272 ? 4.617 -5.172 19.688 1 89.5 272 TYR A C 1
ATOM 2092 O O . TYR A 1 272 ? 5.621 -5.602 19.109 1 89.5 272 TYR A O 1
ATOM 2100 N N . CYS A 1 273 ? 3.861 -5.84 20.531 1 90.69 273 CYS A N 1
ATOM 2101 C CA . CYS A 1 273 ? 3.99 -7.281 20.719 1 90.69 273 CYS A CA 1
ATOM 2102 C C . CYS A 1 273 ? 2.627 -7.93 20.922 1 90.69 273 CYS A C 1
ATOM 2104 O O . CYS A 1 273 ? 1.87 -7.527 21.812 1 90.69 273 CYS A O 1
ATOM 2106 N N . ASP A 1 274 ? 2.365 -8.914 20.078 1 86.31 274 ASP A N 1
ATOM 2107 C CA . ASP A 1 274 ? 1.074 -9.594 20.156 1 86.31 274 ASP A CA 1
ATOM 2108 C C . ASP A 1 274 ? 0.885 -10.258 21.516 1 86.31 274 ASP A C 1
ATOM 2110 O O . ASP A 1 274 ? -0.208 -10.227 22.078 1 86.31 274 ASP A O 1
ATOM 2114 N N . GLY A 1 275 ? 1.934 -10.922 22.016 1 85 275 GLY A N 1
ATOM 2115 C CA . GLY A 1 275 ? 1.864 -11.547 23.328 1 85 275 GLY A CA 1
ATOM 2116 C C . GLY A 1 275 ? 1.577 -10.57 24.453 1 85 275 GLY A C 1
ATOM 2117 O O . GLY A 1 275 ? 0.726 -10.82 25.297 1 85 275 GLY A O 1
ATOM 2118 N N . CYS A 1 276 ? 2.232 -9.414 24.375 1 86.56 276 CYS A N 1
ATOM 2119 C CA . CYS A 1 276 ? 2.012 -8.375 25.375 1 86.56 276 CYS A CA 1
ATOM 2120 C C . CYS A 1 276 ? 0.57 -7.883 25.328 1 86.56 276 CYS A C 1
ATOM 2122 O O . CYS A 1 276 ? -0.055 -7.699 26.375 1 86.56 276 CYS A O 1
ATOM 2124 N N . SER A 1 277 ? 0.096 -7.684 24.141 1 82.56 277 SER A N 1
ATOM 2125 C CA . SER A 1 277 ? -1.257 -7.168 23.969 1 82.56 277 SER A CA 1
ATOM 2126 C C . SER A 1 277 ? -2.295 -8.141 24.516 1 82.56 277 SER A C 1
ATOM 2128 O O . SER A 1 277 ? -3.283 -7.73 25.125 1 82.56 277 SER A O 1
ATOM 2130 N N . LYS A 1 278 ? -2.104 -9.391 24.312 1 83.38 278 LYS A N 1
ATOM 2131 C CA . LYS A 1 278 ? -3.027 -10.414 24.797 1 83.38 278 LYS A CA 1
ATOM 2132 C C . LYS A 1 278 ? -3.031 -10.477 26.328 1 83.38 278 LYS A C 1
ATOM 2134 O O . LYS A 1 278 ? -4.09 -10.609 26.938 1 83.38 278 LYS A O 1
ATOM 2139 N N . ILE A 1 279 ? -1.913 -10.375 26.875 1 84.75 279 ILE A N 1
ATOM 2140 C CA . ILE A 1 279 ? -1.79 -10.43 28.328 1 84.75 279 ILE A CA 1
ATOM 2141 C C . ILE A 1 279 ? -2.457 -9.211 28.953 1 84.75 279 ILE A C 1
ATOM 2143 O O . ILE A 1 279 ? -3.201 -9.336 29.938 1 84.75 279 ILE A O 1
ATOM 2147 N N . LYS A 1 280 ? -2.217 -8.07 28.328 1 79.31 280 LYS A N 1
ATOM 2148 C CA . LYS A 1 280 ? -2.781 -6.828 28.844 1 79.31 280 LYS A CA 1
ATOM 2149 C C . LYS A 1 280 ? -4.305 -6.832 28.734 1 79.31 280 LYS A C 1
ATOM 2151 O O . LYS A 1 280 ? -4.988 -6.211 29.547 1 79.31 280 LYS A O 1
ATOM 2156 N N . ALA A 1 281 ? -4.781 -7.512 27.734 1 76.62 281 ALA A N 1
ATOM 2157 C CA . ALA A 1 281 ? -6.223 -7.57 27.516 1 76.62 281 ALA A CA 1
ATOM 2158 C C . ALA A 1 281 ? -6.887 -8.523 28.516 1 76.62 281 ALA A C 1
ATOM 2160 O O . ALA A 1 281 ? -8.055 -8.352 28.859 1 76.62 281 ALA A O 1
ATOM 2161 N N . ARG A 1 282 ? -6.199 -9.531 28.984 1 76.75 282 ARG A N 1
ATOM 2162 C CA . ARG A 1 282 ? -6.812 -10.617 29.75 1 76.75 282 ARG A CA 1
ATOM 2163 C C . ARG A 1 282 ? -6.52 -10.477 31.25 1 76.75 282 ARG A C 1
ATOM 2165 O O . ARG A 1 282 ? -7.301 -10.93 32.094 1 76.75 282 ARG A O 1
ATOM 2172 N N . LYS A 1 283 ? -5.371 -10.008 31.469 1 76.75 283 LYS A N 1
ATOM 2173 C CA . LYS A 1 283 ? -4.926 -10.031 32.875 1 76.75 283 LYS A CA 1
ATOM 2174 C C . LYS A 1 283 ? -4.859 -8.617 33.438 1 76.75 283 LYS A C 1
ATOM 2176 O O . LYS A 1 283 ? -4.711 -7.645 32.688 1 76.75 283 LYS A O 1
ATOM 2181 N N . THR A 1 284 ? -5.211 -8.508 34.656 1 78.56 284 THR A N 1
ATOM 2182 C CA . THR A 1 284 ? -5.121 -7.234 35.375 1 78.56 284 THR A CA 1
ATOM 2183 C C . THR A 1 284 ? -4.348 -7.387 36.688 1 78.56 284 THR A C 1
ATOM 2185 O O . THR A 1 284 ? -4.137 -8.508 37.156 1 78.56 284 THR A O 1
ATOM 2188 N N . GLY A 1 285 ? -3.781 -6.312 37.25 1 78.94 285 GLY A N 1
ATOM 2189 C CA . GLY A 1 285 ? -3.133 -6.285 38.531 1 78.94 285 GLY A CA 1
ATOM 2190 C C . GLY A 1 285 ? -1.868 -7.125 38.594 1 78.94 285 GLY A C 1
ATOM 2191 O O . GLY A 1 285 ? -1.012 -7.02 37.719 1 78.94 285 GLY A O 1
ATOM 2192 N N . LYS A 1 286 ? -1.722 -7.941 39.594 1 83.38 286 LYS A N 1
ATOM 2193 C CA . LYS A 1 286 ? -0.544 -8.773 39.812 1 83.38 286 LYS A CA 1
ATOM 2194 C C . LYS A 1 286 ? -0.4 -9.836 38.75 1 83.38 286 LYS A C 1
ATOM 2196 O O . LYS A 1 286 ? 0.716 -10.203 38.375 1 83.38 286 LYS A O 1
ATOM 2201 N N . ASP A 1 287 ? -1.498 -10.258 38.219 1 85.94 287 ASP A N 1
ATOM 2202 C CA . ASP A 1 287 ? -1.494 -11.25 37.125 1 85.94 287 ASP A CA 1
ATOM 2203 C C . ASP A 1 287 ? -0.905 -10.672 35.844 1 85.94 287 ASP A C 1
ATOM 2205 O O . ASP A 1 287 ? -0.239 -11.383 35.094 1 85.94 287 ASP A O 1
ATOM 2209 N N . LEU A 1 288 ? -1.212 -9.422 35.625 1 86.94 288 LEU A N 1
ATOM 2210 C CA . LEU A 1 288 ? -0.636 -8.734 34.5 1 86.94 288 LEU A CA 1
ATOM 2211 C C . LEU A 1 288 ? 0.882 -8.648 34.594 1 86.94 288 LEU A C 1
ATOM 2213 O O . LEU A 1 288 ? 1.603 -8.945 33.656 1 86.94 288 LEU A O 1
ATOM 2217 N N . GLU A 1 289 ? 1.352 -8.352 35.781 1 86.56 289 GLU A N 1
ATOM 2218 C CA . GLU A 1 289 ? 2.789 -8.227 36 1 86.56 289 GLU A CA 1
ATOM 2219 C C . GLU A 1 289 ? 3.492 -9.57 35.844 1 86.56 289 GLU A C 1
ATOM 2221 O O . GLU A 1 289 ? 4.539 -9.648 35.188 1 86.56 289 GLU A O 1
ATOM 2226 N N . ASN A 1 290 ? 2.902 -10.594 36.406 1 88 290 ASN A N 1
ATOM 2227 C CA . ASN A 1 290 ? 3.459 -11.938 36.25 1 88 290 ASN A CA 1
ATOM 2228 C C . ASN A 1 290 ? 3.426 -12.406 34.812 1 88 290 ASN A C 1
ATOM 2230 O O . ASN A 1 290 ? 4.363 -13.047 34.344 1 88 290 ASN A O 1
ATOM 2234 N N . GLY A 1 291 ? 2.355 -12.086 34.219 1 87.62 291 GLY A N 1
ATOM 2235 C CA . GLY A 1 291 ? 2.23 -12.438 32.812 1 87.62 291 GLY A CA 1
ATOM 2236 C C . GLY A 1 291 ? 3.264 -11.758 31.922 1 87.62 291 GLY A C 1
ATOM 2237 O O . GLY A 1 291 ? 3.834 -12.391 31.031 1 87.62 291 GLY A O 1
ATOM 2238 N N . MET A 1 292 ? 3.467 -10.578 32.25 1 88.69 292 MET A N 1
ATOM 2239 C CA . MET A 1 292 ? 4.438 -9.812 31.469 1 88.69 292 MET A CA 1
ATOM 2240 C C . MET A 1 292 ? 5.855 -10.305 31.734 1 88.69 292 MET A C 1
ATOM 2242 O O . MET A 1 292 ? 6.68 -10.359 30.828 1 88.69 292 MET A O 1
ATOM 2246 N N . GLU A 1 293 ? 6.133 -10.664 32.906 1 87.69 293 GLU A N 1
ATOM 2247 C CA . GLU A 1 293 ? 7.449 -11.18 33.281 1 87.69 293 GLU A CA 1
ATOM 2248 C C . GLU A 1 293 ? 7.738 -12.5 32.562 1 87.69 293 GLU A C 1
ATOM 2250 O O . GLU A 1 293 ? 8.852 -12.727 32.094 1 87.69 293 GLU A O 1
ATOM 2255 N N . ASN A 1 294 ? 6.777 -13.281 32.531 1 88.25 294 ASN A N 1
ATOM 2256 C CA . ASN A 1 294 ? 6.93 -14.57 31.875 1 88.25 294 ASN A CA 1
ATOM 2257 C C . ASN A 1 294 ? 7.109 -14.398 30.359 1 88.25 294 ASN A C 1
ATOM 2259 O O . ASN A 1 294 ? 7.785 -15.203 29.719 1 88.25 294 ASN A O 1
ATOM 2263 N N . HIS A 1 295 ? 6.512 -13.344 29.844 1 90.5 295 HIS A N 1
ATOM 2264 C CA . HIS A 1 295 ? 6.527 -13.094 28.406 1 90.5 295 HIS A CA 1
ATOM 2265 C C . HIS A 1 295 ? 7.773 -12.32 27.984 1 90.5 295 HIS A C 1
ATOM 2267 O O . HIS A 1 295 ? 8.102 -12.242 26.797 1 90.5 295 HIS A O 1
ATOM 2273 N N . ALA A 1 296 ? 8.445 -11.844 28.906 1 86.94 296 ALA A N 1
ATOM 2274 C CA . ALA A 1 296 ? 9.547 -10.93 28.641 1 86.94 296 ALA A CA 1
ATOM 2275 C C . ALA A 1 296 ? 10.578 -11.562 27.719 1 86.94 296 ALA A C 1
ATOM 2277 O O . ALA A 1 296 ? 11.117 -10.898 26.828 1 86.94 296 ALA A O 1
ATOM 2278 N N . LYS A 1 297 ? 10.797 -12.836 27.797 1 85.56 297 LYS A N 1
ATOM 2279 C CA . LYS A 1 297 ? 11.797 -13.531 27 1 85.56 297 LYS A CA 1
ATOM 2280 C C . LYS A 1 297 ? 11.344 -13.68 25.547 1 85.56 297 LYS A C 1
ATOM 2282 O O . LYS A 1 297 ? 12.164 -13.719 24.625 1 85.56 297 LYS A O 1
ATOM 2287 N N . ASP A 1 298 ? 10.047 -13.688 25.391 1 85.75 298 ASP A N 1
ATOM 2288 C CA . ASP A 1 298 ? 9.492 -13.938 24.062 1 85.75 298 ASP A CA 1
ATOM 2289 C C . ASP A 1 298 ? 8.938 -12.648 23.438 1 85.75 298 ASP A C 1
ATOM 2291 O O . ASP A 1 298 ? 8.328 -12.68 22.375 1 85.75 298 ASP A O 1
ATOM 2295 N N . CYS A 1 299 ? 9.148 -11.539 24.141 1 89.5 299 CYS A N 1
ATOM 2296 C CA . CYS A 1 299 ? 8.562 -10.289 23.672 1 89.5 299 CYS A CA 1
ATOM 2297 C C . CYS A 1 299 ? 9.219 -9.82 22.391 1 89.5 299 CYS A C 1
ATOM 2299 O O . CYS A 1 299 ? 10.445 -9.836 22.266 1 89.5 299 CYS A O 1
ATOM 2301 N N . ARG A 1 300 ? 8.484 -9.43 21.5 1 89 300 ARG A N 1
ATOM 2302 C CA . ARG A 1 300 ? 8.992 -8.977 20.203 1 89 300 ARG A CA 1
ATOM 2303 C C . ARG A 1 300 ? 9.195 -7.461 20.203 1 89 300 ARG A C 1
ATOM 2305 O O . ARG A 1 300 ? 9.695 -6.902 19.219 1 89 300 ARG A O 1
ATOM 2312 N N . LYS A 1 301 ? 8.852 -6.809 21.328 1 91.38 301 LYS A N 1
ATOM 2313 C CA . LYS A 1 301 ? 9.07 -5.371 21.453 1 91.38 301 LYS A CA 1
ATOM 2314 C C . LYS A 1 301 ? 10.547 -5.059 21.688 1 91.38 301 LYS A C 1
ATOM 2316 O O . LYS A 1 301 ? 11.188 -5.672 22.547 1 91.38 301 LYS A O 1
ATOM 2321 N N . ASN A 1 302 ? 11.094 -4.172 20.891 1 92.19 302 ASN A N 1
ATOM 2322 C CA . ASN A 1 302 ? 12.477 -3.777 21.109 1 92.19 302 ASN A CA 1
ATOM 2323 C C . ASN A 1 302 ? 12.617 -2.264 21.266 1 92.19 302 ASN A C 1
ATOM 2325 O O . ASN A 1 302 ? 13.719 -1.728 21.234 1 92.19 302 ASN A O 1
ATOM 2329 N N . TYR A 1 303 ? 11.375 -1.643 21.328 1 92.25 303 TYR A N 1
ATOM 2330 C CA . TYR A 1 303 ? 11.336 -0.197 21.516 1 92.25 303 TYR A CA 1
ATOM 2331 C C . TYR A 1 303 ? 10.141 0.204 22.375 1 92.25 303 TYR A C 1
ATOM 2333 O O . TYR A 1 303 ? 9.047 -0.348 22.234 1 92.25 303 TYR A O 1
ATOM 2341 N N . SER A 1 304 ? 10.18 1.107 23.328 1 84.81 304 SER A N 1
ATOM 2342 C CA . SER A 1 304 ? 9.102 1.507 24.219 1 84.81 304 SER A CA 1
ATOM 2343 C C . SER A 1 304 ? 8.805 2.996 24.094 1 84.81 304 SER A C 1
ATOM 2345 O O . SER A 1 304 ? 7.797 3.48 24.609 1 84.81 304 SER A O 1
ATOM 2347 N N . GLY A 1 305 ? 9.281 3.654 23.141 1 82.88 305 GLY A N 1
ATOM 2348 C CA . GLY A 1 305 ? 9.055 5.082 23.016 1 82.88 305 GLY A CA 1
ATOM 2349 C C . GLY A 1 305 ? 8.062 5.426 21.906 1 82.88 305 GLY A C 1
ATOM 2350 O O . GLY A 1 305 ? 7.32 4.559 21.438 1 82.88 305 GLY A O 1
ATOM 2351 N N . SER A 1 306 ? 7.887 6.695 21.734 1 82.38 306 SER A N 1
ATOM 2352 C CA . SER A 1 306 ? 6.973 7.176 20.703 1 82.38 306 SER A CA 1
ATOM 2353 C C . SER A 1 306 ? 7.465 6.801 19.312 1 82.38 306 SER A C 1
ATOM 2355 O O . SER A 1 306 ? 8.641 6.473 19.125 1 82.38 306 SER A O 1
ATOM 2357 N N . ALA A 1 307 ? 6.598 6.852 18.359 1 83.94 307 ALA A N 1
ATOM 2358 C CA . ALA A 1 307 ? 6.922 6.52 16.969 1 83.94 307 ALA A CA 1
ATOM 2359 C C . ALA A 1 307 ? 8.031 7.414 16.438 1 83.94 307 ALA A C 1
ATOM 2361 O O . ALA A 1 307 ? 8.938 6.941 15.742 1 83.94 307 ALA A O 1
ATOM 2362 N N . GLY A 1 308 ? 8.023 8.641 16.75 1 83.06 308 GLY A N 1
ATOM 2363 C CA . GLY A 1 308 ? 9.031 9.578 16.281 1 83.06 308 GLY A CA 1
ATOM 2364 C C . GLY A 1 308 ? 10.414 9.305 16.844 1 83.06 308 GLY A C 1
ATOM 2365 O O . GLY A 1 308 ? 11.422 9.695 16.25 1 83.06 308 GLY A O 1
ATOM 2366 N N . GLY A 1 309 ? 10.43 8.633 17.984 1 88.44 309 GLY A N 1
ATOM 2367 C CA . GLY A 1 309 ? 11.688 8.328 18.641 1 88.44 309 GLY A CA 1
ATOM 2368 C C . GLY A 1 309 ? 12.367 7.09 18.078 1 88.44 309 GLY A C 1
ATOM 2369 O O . GLY A 1 309 ? 13.516 6.801 18.422 1 88.44 309 GLY A O 1
ATOM 2370 N N . MET A 1 310 ? 11.711 6.43 17.203 1 90.75 310 MET A N 1
ATOM 2371 C CA . MET A 1 310 ? 12.258 5.184 16.672 1 90.75 310 MET A CA 1
ATOM 2372 C C . MET A 1 310 ? 13.477 5.453 15.797 1 90.75 310 MET A C 1
ATOM 2374 O O . MET A 1 310 ? 14.477 4.738 15.883 1 90.75 310 MET A O 1
ATOM 2378 N N . GLU A 1 311 ? 13.367 6.48 14.953 1 91.62 311 GLU A N 1
ATOM 2379 C CA . GLU A 1 311 ? 14.477 6.789 14.047 1 91.62 311 GLU A CA 1
ATOM 2380 C C . GLU A 1 311 ? 15.742 7.125 14.82 1 91.62 311 GLU A C 1
ATOM 2382 O O . GLU A 1 311 ? 16.797 6.516 14.602 1 91.62 311 GLU A O 1
ATOM 2387 N N . PRO A 1 312 ? 15.672 8.078 15.812 1 93.38 312 PRO A N 1
ATOM 2388 C CA . PRO A 1 312 ? 16.875 8.375 16.578 1 93.38 312 PRO A CA 1
ATOM 2389 C C . PRO A 1 312 ? 17.391 7.168 17.359 1 93.38 312 PRO A C 1
ATOM 2391 O O . PRO A 1 312 ? 18.594 6.93 17.422 1 93.38 312 PRO A O 1
ATOM 2394 N N . ALA A 1 313 ? 16.516 6.43 17.984 1 94.5 313 ALA A N 1
ATOM 2395 C CA . ALA A 1 313 ? 16.906 5.25 18.75 1 94.5 313 ALA A CA 1
ATOM 2396 C C . ALA A 1 313 ? 17.609 4.227 17.859 1 94.5 313 ALA A C 1
ATOM 2398 O O . ALA A 1 313 ? 18.609 3.627 18.25 1 94.5 313 ALA A O 1
ATOM 2399 N N . GLY A 1 314 ? 17.016 4.027 16.688 1 96.19 314 GLY A N 1
ATOM 2400 C CA . GLY A 1 314 ? 17.609 3.107 15.727 1 96.19 314 GLY A CA 1
ATOM 2401 C C . GLY A 1 314 ? 18.969 3.559 15.227 1 96.19 314 GLY A C 1
ATOM 2402 O O . GLY A 1 314 ? 19.875 2.744 15.078 1 96.19 314 GLY A O 1
ATOM 2403 N N . MET A 1 315 ? 19.125 4.82 15.023 1 96.5 315 MET A N 1
ATOM 2404 C CA . MET A 1 315 ? 20.391 5.363 14.539 1 96.5 315 MET A CA 1
ATOM 2405 C C . MET A 1 315 ? 21.5 5.188 15.578 1 96.5 315 MET A C 1
ATOM 2407 O O . MET A 1 315 ? 22.641 4.852 15.234 1 96.5 315 MET A O 1
ATOM 2411 N N . VAL A 1 316 ? 21.156 5.414 16.797 1 97 316 VAL A N 1
ATOM 2412 C CA . VAL A 1 316 ? 22.141 5.242 17.859 1 97 316 VAL A CA 1
ATOM 2413 C C . VAL A 1 316 ? 22.656 3.801 17.875 1 97 316 VAL A C 1
ATOM 2415 O O . VAL A 1 316 ? 23.859 3.561 17.969 1 97 316 VAL A O 1
ATOM 2418 N N . LYS A 1 317 ? 21.766 2.855 17.734 1 96.81 317 LYS A N 1
ATOM 2419 C CA . LYS A 1 317 ? 22.125 1.444 17.719 1 96.81 317 LYS A CA 1
ATOM 2420 C C . LYS A 1 317 ? 23.047 1.128 16.547 1 96.81 317 LYS A C 1
ATOM 2422 O O . LYS A 1 317 ? 24.062 0.433 16.703 1 96.81 317 LYS A O 1
ATOM 2427 N N . ILE A 1 318 ? 22.719 1.648 15.406 1 97.81 318 ILE A N 1
ATOM 2428 C CA . ILE A 1 318 ? 23.484 1.403 14.188 1 97.81 318 ILE A CA 1
ATOM 2429 C C . ILE A 1 318 ? 24.891 1.97 14.344 1 97.81 318 ILE A C 1
ATOM 2431 O O . ILE A 1 318 ? 25.875 1.284 14.055 1 97.81 318 ILE A O 1
ATOM 2435 N N . PHE A 1 319 ? 25.016 3.18 14.805 1 97.62 319 PHE A N 1
ATOM 2436 C CA . PHE A 1 319 ? 26.312 3.836 14.938 1 97.62 319 PHE A CA 1
ATOM 2437 C C . PHE A 1 319 ? 27.172 3.125 15.984 1 97.62 319 PHE A C 1
ATOM 2439 O O . PHE A 1 319 ? 28.375 2.967 15.797 1 97.62 319 PHE A O 1
ATOM 2446 N N . ARG A 1 320 ? 26.594 2.662 17.047 1 96.94 320 ARG A N 1
ATOM 2447 C CA . ARG A 1 320 ? 27.328 2.039 18.141 1 96.94 320 ARG A CA 1
ATOM 2448 C C . ARG A 1 320 ? 27.969 0.731 17.688 1 96.94 320 ARG A C 1
ATOM 2450 O O . ARG A 1 320 ? 29.047 0.363 18.172 1 96.94 320 ARG A O 1
ATOM 2457 N N . ARG A 1 321 ? 27.344 0.064 16.812 1 96.88 321 ARG A N 1
ATOM 2458 C CA . ARG A 1 321 ? 27.859 -1.251 16.438 1 96.88 321 ARG A CA 1
ATOM 2459 C C . ARG A 1 321 ? 28.734 -1.168 15.195 1 96.88 321 ARG A C 1
ATOM 2461 O O . ARG A 1 321 ? 29.297 -2.174 14.758 1 96.88 321 ARG A O 1
ATOM 2468 N N . SER A 1 322 ? 28.875 -0.033 14.578 1 97.19 322 SER A N 1
ATOM 2469 C CA . SER A 1 322 ? 29.578 0.118 13.305 1 97.19 322 SER A CA 1
ATOM 2470 C C . SER A 1 322 ? 31.047 -0.253 13.438 1 97.19 322 SER A C 1
ATOM 2472 O O . SER A 1 322 ? 31.609 -0.903 12.555 1 97.19 322 SER A O 1
ATOM 2474 N N . GLU A 1 323 ? 31.703 0.158 14.578 1 95.12 323 GLU A N 1
ATOM 2475 C CA . GLU A 1 323 ? 33.125 -0.132 14.781 1 95.12 323 GLU A CA 1
ATOM 2476 C C . GLU A 1 323 ? 33.344 -1.624 15 1 95.12 323 GLU A C 1
ATOM 2478 O O . GLU A 1 323 ? 34.281 -2.199 14.461 1 95.12 323 GLU A O 1
ATOM 2483 N N . GLU A 1 324 ? 32.531 -2.174 15.789 1 94.81 324 GLU A N 1
ATOM 2484 C CA . GLU A 1 324 ? 32.656 -3.598 16.094 1 94.81 324 GLU A CA 1
ATOM 2485 C C . GLU A 1 324 ? 32.375 -4.453 14.859 1 94.81 324 GLU A C 1
ATOM 2487 O O . GLU A 1 324 ? 33.094 -5.41 14.578 1 94.81 324 GLU A O 1
ATOM 2492 N N . LEU A 1 325 ? 31.391 -4.125 14.102 1 95.31 325 LEU A N 1
ATOM 2493 C CA . LEU A 1 325 ? 30.922 -4.949 12.992 1 95.31 325 LEU A CA 1
ATOM 2494 C C . LEU A 1 325 ? 31.812 -4.754 11.766 1 95.31 325 LEU A C 1
ATOM 2496 O O . LEU A 1 325 ? 32.125 -5.723 11.078 1 95.31 325 LEU A O 1
ATOM 2500 N N . TYR A 1 326 ? 32.156 -3.453 11.492 1 95.88 326 TYR A N 1
ATOM 2501 C CA . TYR A 1 326 ? 32.719 -3.176 10.18 1 95.88 326 TYR A CA 1
ATOM 2502 C C . TYR A 1 326 ? 34.094 -2.496 10.312 1 95.88 326 TYR A C 1
ATOM 2504 O O . TYR A 1 326 ? 34.781 -2.256 9.312 1 95.88 326 TYR A O 1
ATOM 2512 N N . GLY A 1 327 ? 34.469 -2.137 11.492 1 93.75 327 GLY A N 1
ATOM 2513 C CA . GLY A 1 327 ? 35.719 -1.421 11.688 1 93.75 327 GLY A CA 1
ATOM 2514 C C . GLY A 1 327 ? 35.688 0.004 11.164 1 93.75 327 GLY A C 1
ATOM 2515 O O . GLY A 1 327 ? 36.688 0.54 10.727 1 93.75 327 GLY A O 1
ATOM 2516 N N . MET A 1 328 ? 34.5 0.547 11.102 1 95.56 328 MET A N 1
ATOM 2517 C CA . MET A 1 328 ? 34.312 1.892 10.555 1 95.56 328 MET A CA 1
ATOM 2518 C C . MET A 1 328 ? 33.594 2.791 11.547 1 95.56 328 MET A C 1
ATOM 2520 O O . MET A 1 328 ? 32.781 2.314 12.344 1 95.56 328 MET A O 1
ATOM 2524 N N . ARG A 1 329 ? 33.938 4.027 11.477 1 96.88 329 ARG A N 1
ATOM 2525 C CA . ARG A 1 329 ? 33.219 5.062 12.211 1 96.88 329 ARG A CA 1
ATOM 2526 C C . ARG A 1 329 ? 32.5 5.996 11.258 1 96.88 329 ARG A C 1
ATOM 2528 O O . ARG A 1 329 ? 33.031 6.434 10.25 1 96.88 329 ARG A O 1
ATOM 2535 N N . TYR A 1 330 ? 31.281 6.238 11.578 1 97.25 330 TYR A N 1
ATOM 2536 C CA . TYR A 1 330 ? 30.469 7.145 10.773 1 97.25 330 TYR A CA 1
ATOM 2537 C C . TYR A 1 330 ? 30.625 8.586 11.242 1 97.25 330 TYR A C 1
ATOM 2539 O O . TYR A 1 330 ? 29.875 9.055 12.102 1 97.25 330 TYR A O 1
ATOM 2547 N N . THR A 1 331 ? 31.516 9.266 10.617 1 96 331 THR A N 1
ATOM 2548 C CA . THR A 1 331 ? 31.844 10.609 11.07 1 96 331 THR A CA 1
ATOM 2549 C C . THR A 1 331 ? 31 11.648 10.344 1 96 331 THR A C 1
ATOM 2551 O O . THR A 1 331 ? 30.859 12.781 10.82 1 96 331 THR A O 1
ATOM 2554 N N . GLY A 1 332 ? 30.531 11.344 9.188 1 95.38 332 GLY A N 1
ATOM 2555 C CA . GLY A 1 332 ? 29.625 12.203 8.453 1 95.38 332 GLY A CA 1
ATOM 2556 C C . GLY A 1 332 ? 28.188 11.703 8.461 1 95.38 332 GLY A C 1
ATOM 2557 O O . GLY A 1 332 ? 27.922 10.578 8.023 1 95.38 332 GLY A O 1
ATOM 2558 N N . TYR A 1 333 ? 27.266 12.531 8.961 1 96.25 333 TYR A N 1
ATOM 2559 C CA . TYR A 1 333 ? 25.844 12.203 9.039 1 96.25 333 TYR A CA 1
ATOM 2560 C C . TYR A 1 333 ? 25.047 12.992 8.016 1 96.25 333 TYR A C 1
ATOM 2562 O O . TYR A 1 333 ? 24.766 14.18 8.211 1 96.25 333 TYR A O 1
ATOM 2570 N N . LEU A 1 334 ? 24.719 12.352 6.938 1 95.88 334 LEU A N 1
ATOM 2571 C CA . LEU A 1 334 ? 23.875 12.992 5.934 1 95.88 334 LEU A CA 1
ATOM 2572 C C . LEU A 1 334 ? 22.391 12.727 6.219 1 95.88 334 LEU A C 1
ATOM 2574 O O . LEU A 1 334 ? 21.938 11.586 6.172 1 95.88 334 LEU A O 1
ATOM 2578 N N . GLY A 1 335 ? 21.594 13.773 6.559 1 93 335 GLY A N 1
ATOM 2579 C CA . GLY A 1 335 ? 20.188 13.633 6.898 1 93 335 GLY A CA 1
ATOM 2580 C C . GLY A 1 335 ? 19.312 14.703 6.262 1 93 335 GLY A C 1
ATOM 2581 O O . GLY A 1 335 ? 19.797 15.523 5.477 1 93 335 GLY A O 1
ATOM 2582 N N . ASP A 1 336 ? 17.953 14.664 6.461 1 86.56 336 ASP A N 1
ATOM 2583 C CA . ASP A 1 336 ? 16.984 15.57 5.828 1 86.56 336 ASP A CA 1
ATOM 2584 C C . ASP A 1 336 ? 16.875 16.875 6.609 1 86.56 336 ASP A C 1
ATOM 2586 O O . ASP A 1 336 ? 15.977 17.688 6.348 1 86.56 336 ASP A O 1
ATOM 2590 N N . GLY A 1 337 ? 17.703 17.156 7.488 1 74.06 337 GLY A N 1
ATOM 2591 C CA . GLY A 1 337 ? 17.703 18.422 8.195 1 74.06 337 GLY A CA 1
ATOM 2592 C C . GLY A 1 337 ? 17.141 18.328 9.602 1 74.06 337 GLY A C 1
ATOM 2593 O O . GLY A 1 337 ? 17.375 19.203 10.43 1 74.06 337 GLY A O 1
ATOM 2594 N N . ASP A 1 338 ? 16.297 17.203 9.664 1 71.12 338 ASP A N 1
ATOM 2595 C CA . ASP A 1 338 ? 15.789 17 11.023 1 71.12 338 ASP A CA 1
ATOM 2596 C C . ASP A 1 338 ? 16.922 16.75 12.008 1 71.12 338 ASP A C 1
ATOM 2598 O O . ASP A 1 338 ? 17.781 15.898 11.766 1 71.12 338 ASP A O 1
ATOM 2602 N N . SER A 1 339 ? 16.906 17.562 13.008 1 72.56 339 SER A N 1
ATOM 2603 C CA . SER A 1 339 ? 18.062 17.578 13.891 1 72.56 339 SER A CA 1
ATOM 2604 C C . SER A 1 339 ? 17.906 16.578 15.031 1 72.56 339 SER A C 1
ATOM 2606 O O . SER A 1 339 ? 18.875 16.25 15.711 1 72.56 339 SER A O 1
ATOM 2608 N N . LYS A 1 340 ? 16.797 16.062 15.094 1 84 340 LYS A N 1
ATOM 2609 C CA . LYS A 1 340 ? 16.594 15.234 16.281 1 84 340 LYS A CA 1
ATOM 2610 C C . LYS A 1 340 ? 17.438 13.969 16.234 1 84 340 LYS A C 1
ATOM 2612 O O . LYS A 1 340 ? 18.125 13.633 17.203 1 84 340 LYS A O 1
ATOM 2617 N N . SER A 1 341 ? 17.391 13.336 15.133 1 89.69 341 SER A N 1
ATOM 2618 C CA . SER A 1 341 ? 18.141 12.086 15 1 89.69 341 SER A CA 1
ATOM 2619 C C . SER A 1 341 ? 19.641 12.328 15.086 1 89.69 341 SER A C 1
ATOM 2621 O O . SER A 1 341 ? 20.344 11.602 15.789 1 89.69 341 SER A O 1
ATOM 2623 N N . PHE A 1 342 ? 20.125 13.375 14.492 1 92.69 342 PHE A N 1
ATOM 2624 C CA . PHE A 1 342 ? 21.547 13.703 14.531 1 92.69 342 PHE A CA 1
ATOM 2625 C C . PHE A 1 342 ? 21.984 14.031 15.953 1 92.69 342 PHE A C 1
ATOM 2627 O O . PHE A 1 342 ? 23 13.523 16.422 1 92.69 342 PHE A O 1
ATOM 2634 N N . ARG A 1 343 ? 21.219 14.836 16.578 1 92.25 343 ARG A N 1
ATOM 2635 C CA . ARG A 1 343 ? 21.578 15.266 17.922 1 92.25 343 ARG A CA 1
ATOM 2636 C C . ARG A 1 343 ? 21.625 14.078 18.875 1 92.25 343 ARG A C 1
ATOM 2638 O O . ARG A 1 343 ? 22.516 13.992 19.719 1 92.25 343 ARG A O 1
ATOM 2645 N N . THR A 1 344 ? 20.672 13.242 18.734 1 93.31 344 THR A N 1
ATOM 2646 C CA . THR A 1 344 ? 20.609 12.078 19.609 1 93.31 344 THR A CA 1
ATOM 2647 C C . THR A 1 344 ? 21.844 11.203 19.422 1 93.31 344 THR A C 1
ATOM 2649 O O . THR A 1 344 ? 22.375 10.672 20.406 1 93.31 344 THR A O 1
ATOM 2652 N N . VAL A 1 345 ? 22.297 11.07 18.25 1 94.81 345 VAL A N 1
ATOM 2653 C CA . VAL A 1 345 ? 23.469 10.242 17.953 1 94.81 345 VAL A CA 1
ATOM 2654 C C . VAL A 1 345 ? 24.734 10.961 18.406 1 94.81 345 VAL A C 1
ATOM 2656 O O . VAL A 1 345 ? 25.594 10.359 19.031 1 94.81 345 VAL A O 1
ATOM 2659 N N . ALA A 1 346 ? 24.812 12.234 18.094 1 93.69 346 ALA A N 1
ATOM 2660 C CA . ALA A 1 346 ? 26 13.023 18.375 1 93.69 346 ALA A CA 1
ATOM 2661 C C . ALA A 1 346 ? 26.188 13.195 19.891 1 93.69 346 ALA A C 1
ATOM 2663 O O . ALA A 1 346 ? 27.312 13.25 20.375 1 93.69 346 ALA A O 1
ATOM 2664 N N . GLU A 1 347 ? 25.047 13.242 20.625 1 93.12 347 GLU A N 1
ATOM 2665 C CA . GLU A 1 347 ? 25.094 13.523 22.047 1 93.12 347 GLU A CA 1
ATOM 2666 C C . GLU A 1 347 ? 24.734 12.281 22.859 1 93.12 347 GLU A C 1
ATOM 2668 O O . GLU A 1 347 ? 24.312 12.391 24.016 1 93.12 347 GLU A O 1
ATOM 2673 N N . ALA A 1 348 ? 24.875 11.227 22.188 1 93.94 348 ALA A N 1
ATOM 2674 C CA . ALA A 1 348 ? 24.516 9.992 22.875 1 93.94 348 ALA A CA 1
ATOM 2675 C C . ALA A 1 348 ? 25.391 9.781 24.109 1 93.94 348 ALA A C 1
ATOM 2677 O O . ALA A 1 348 ? 26.578 10.125 24.094 1 93.94 348 ALA A O 1
ATOM 2678 N N . ASP A 1 349 ? 24.828 9.25 25.172 1 91.06 349 ASP A N 1
ATOM 2679 C CA . ASP A 1 349 ? 25.547 8.898 26.391 1 91.06 349 ASP A CA 1
ATOM 2680 C C . ASP A 1 349 ? 25.391 7.418 26.719 1 91.06 349 ASP A C 1
ATOM 2682 O O . ASP A 1 349 ? 24.281 6.961 27.031 1 91.06 349 ASP A O 1
ATOM 2686 N N . PRO A 1 350 ? 26.531 6.738 26.719 1 92.56 350 PRO A N 1
ATOM 2687 C CA . PRO A 1 350 ? 27.922 7.031 26.359 1 92.56 350 PRO A CA 1
ATOM 2688 C C . PRO A 1 350 ? 28.094 7.406 24.891 1 92.56 350 PRO A C 1
ATOM 2690 O O . PRO A 1 350 ? 27.266 7.023 24.047 1 92.56 350 PRO A O 1
ATOM 2693 N N . PRO A 1 351 ? 29.094 8.156 24.641 1 93.69 351 PRO A N 1
ATOM 2694 C CA . PRO A 1 351 ? 29.312 8.57 23.25 1 93.69 351 PRO A CA 1
ATOM 2695 C C . PRO A 1 351 ? 29.484 7.379 22.297 1 93.69 351 PRO A C 1
ATOM 2697 O O . PRO A 1 351 ? 30.031 6.344 22.688 1 93.69 351 PRO A O 1
ATOM 2700 N N . VAL A 1 352 ? 29.016 7.578 21.156 1 95.06 352 VAL A N 1
ATOM 2701 C CA . VAL A 1 352 ? 29.047 6.508 20.172 1 95.06 352 VAL A CA 1
ATOM 2702 C C . VAL A 1 352 ? 30.5 6.188 19.812 1 95.06 352 VAL A C 1
ATOM 2704 O O . VAL A 1 352 ? 30.859 5.02 19.656 1 95.06 352 VAL A O 1
ATOM 2707 N N . TYR A 1 353 ? 31.156 7.285 19.641 1 94.88 353 TYR A N 1
ATOM 2708 C CA . TYR A 1 353 ? 32.594 7.125 19.375 1 94.88 353 TYR A CA 1
ATOM 2709 C C . TYR A 1 353 ? 33.438 7.891 20.391 1 94.88 353 TYR A C 1
ATOM 2711 O O . TYR A 1 353 ? 33.062 9.008 20.766 1 94.88 353 TYR A O 1
ATOM 2719 N N . LYS A 1 354 ? 34.531 7.449 20.859 1 87.75 354 LYS A N 1
ATOM 2720 C CA . LYS A 1 354 ? 35.375 8.039 21.906 1 87.75 354 LYS A CA 1
ATOM 2721 C C . LYS A 1 354 ? 36.219 9.18 21.359 1 87.75 354 LYS A C 1
ATOM 2723 O O . LYS A 1 354 ? 36.375 10.211 22.016 1 87.75 354 LYS A O 1
ATOM 2728 N N . ASP A 1 355 ? 36.719 9.141 20.234 1 85.31 355 ASP A N 1
ATOM 2729 C CA . ASP A 1 355 ? 37.812 10.023 19.812 1 85.31 355 ASP A CA 1
ATOM 2730 C C . ASP A 1 355 ? 37.375 10.859 18.594 1 85.31 355 ASP A C 1
ATOM 2732 O O . ASP A 1 355 ? 38.219 11.594 18.031 1 85.31 355 ASP A O 1
ATOM 2736 N N . VAL A 1 356 ? 36.156 10.719 18.172 1 90.44 356 VAL A N 1
ATOM 2737 C CA . VAL A 1 356 ? 35.812 11.414 16.922 1 90.44 356 VAL A CA 1
ATOM 2738 C C . VAL A 1 356 ? 34.406 11.992 17.016 1 90.44 356 VAL A C 1
ATOM 2740 O O . VAL A 1 356 ? 33.5 11.367 17.578 1 90.44 356 VAL A O 1
ATOM 2743 N N . GLY A 1 357 ? 34.281 13.203 16.562 1 92.06 357 GLY A N 1
ATOM 2744 C CA . GLY A 1 357 ? 32.969 13.828 16.5 1 92.06 357 GLY A CA 1
ATOM 2745 C C . GLY A 1 357 ? 32.25 13.523 15.211 1 92.06 357 GLY A C 1
ATOM 2746 O O . GLY A 1 357 ? 32.844 13.141 14.211 1 92.06 357 GLY A O 1
ATOM 2747 N N . ILE A 1 358 ? 30.984 13.602 15.266 1 94.94 358 ILE A N 1
ATOM 2748 C CA . ILE A 1 358 ? 30.141 13.375 14.102 1 94.94 358 ILE A CA 1
ATOM 2749 C C . ILE A 1 358 ? 29.703 14.711 13.516 1 94.94 358 ILE A C 1
ATOM 2751 O O . ILE A 1 358 ? 29.188 15.578 14.234 1 94.94 358 ILE A O 1
ATOM 2755 N N . GLN A 1 359 ? 29.906 14.906 12.273 1 93 359 GLN A N 1
ATOM 2756 C CA . GLN A 1 359 ? 29.547 16.141 11.594 1 93 359 GLN A CA 1
ATOM 2757 C C . GLN A 1 359 ? 28.203 16.016 10.891 1 93 359 GLN A C 1
ATOM 2759 O O . GLN A 1 359 ? 27.922 14.992 10.258 1 93 359 GLN A O 1
ATOM 2764 N N . LYS A 1 360 ? 27.438 17.016 11 1 93.5 360 LYS A N 1
ATOM 2765 C CA . LYS A 1 360 ? 26.125 17.016 10.352 1 93.5 360 LYS A CA 1
ATOM 2766 C C . LYS A 1 360 ? 26.234 17.547 8.922 1 93.5 360 LYS A C 1
ATOM 2768 O O . LYS A 1 360 ? 26.797 18.609 8.68 1 93.5 360 LYS A O 1
ATOM 2773 N N . LEU A 1 361 ? 25.734 16.812 7.988 1 93.94 361 LEU A N 1
ATOM 2774 C CA . LEU A 1 361 ? 25.609 17.219 6.59 1 93.94 361 LEU A CA 1
ATOM 2775 C C . LEU A 1 361 ? 24.141 17.312 6.184 1 93.94 361 LEU A C 1
ATOM 2777 O O . LEU A 1 361 ? 23.266 16.703 6.805 1 93.94 361 LEU A O 1
ATOM 2781 N N . GLU A 1 362 ? 23.922 18.172 5.215 1 93.38 362 GLU A N 1
ATOM 2782 C CA . GLU A 1 362 ? 22.547 18.375 4.793 1 93.38 362 GLU A CA 1
ATOM 2783 C C . GLU A 1 362 ? 22.297 17.781 3.412 1 93.38 362 GLU A C 1
ATOM 2785 O O . GLU A 1 362 ? 23.156 17.844 2.531 1 93.38 362 GLU A O 1
ATOM 2790 N N . CYS A 1 363 ? 21.141 17.234 3.258 1 93.5 363 CYS A N 1
ATOM 2791 C CA . CYS A 1 363 ? 20.703 16.75 1.957 1 93.5 363 CYS A CA 1
ATOM 2792 C C . CYS A 1 363 ? 20.406 17.891 1.004 1 93.5 363 CYS A C 1
ATOM 2794 O O . CYS A 1 363 ? 19.516 18.703 1.259 1 93.5 363 CYS A O 1
ATOM 2796 N N . CYS A 1 364 ? 21.047 17.922 -0.073 1 93.38 364 CYS A N 1
ATOM 2797 C CA . CYS A 1 364 ? 20.906 19.016 -1.021 1 93.38 364 CYS A CA 1
ATOM 2798 C C . CYS A 1 364 ? 19.5 19.047 -1.609 1 93.38 364 CYS A C 1
ATOM 2800 O O . CYS A 1 364 ? 18.969 20.125 -1.927 1 93.38 364 CYS A O 1
ATOM 2802 N N . GLY A 1 365 ? 18.953 17.859 -1.779 1 92.12 365 GLY A N 1
ATOM 2803 C CA . GLY A 1 365 ? 17.594 17.797 -2.279 1 92.12 365 GLY A CA 1
ATOM 2804 C C . GLY A 1 365 ? 16.578 18.438 -1.343 1 92.12 365 GLY A C 1
ATOM 2805 O O . GLY A 1 365 ? 15.68 19.156 -1.785 1 92.12 365 GLY A O 1
ATOM 2806 N N . HIS A 1 366 ? 16.703 18.188 -0.105 1 92.25 366 HIS A N 1
ATOM 2807 C CA . HIS A 1 366 ? 15.797 18.766 0.887 1 92.25 366 HIS A CA 1
ATOM 2808 C C . HIS A 1 366 ? 16.016 20.266 1.027 1 92.25 366 HIS A C 1
ATOM 2810 O O . HIS A 1 366 ? 15.055 21.016 1.244 1 92.25 366 HIS A O 1
ATOM 2816 N N . VAL A 1 367 ? 17.234 20.672 0.945 1 93.94 367 VAL A N 1
ATOM 2817 C CA . VAL A 1 367 ? 17.547 22.109 1.005 1 93.94 367 VAL A CA 1
ATOM 2818 C C . VAL A 1 367 ? 16.906 22.812 -0.185 1 93.94 367 VAL A C 1
ATOM 2820 O O . VAL A 1 367 ? 16.359 23.906 -0.038 1 93.94 367 VAL A O 1
ATOM 2823 N N . GLN A 1 368 ? 17.016 22.188 -1.319 1 94.81 368 GLN A N 1
ATOM 2824 C CA . GLN A 1 368 ? 16.344 22.719 -2.5 1 94.81 368 GLN A CA 1
ATOM 2825 C C . GLN A 1 368 ? 14.852 22.875 -2.254 1 94.81 368 GLN A C 1
ATOM 2827 O O . GLN A 1 368 ? 14.266 23.922 -2.59 1 94.81 368 GLN A O 1
ATOM 2832 N N . LYS A 1 369 ? 14.25 21.891 -1.738 1 92.5 369 LYS A N 1
ATOM 2833 C CA . LYS A 1 369 ? 12.82 21.922 -1.476 1 92.5 369 LYS A CA 1
ATOM 2834 C C . LYS A 1 369 ? 12.469 23.016 -0.463 1 92.5 369 LYS A C 1
ATOM 2836 O O . LYS A 1 369 ? 11.375 23.578 -0.512 1 92.5 369 LYS A O 1
ATOM 2841 N N . ARG A 1 370 ? 13.352 23.312 0.416 1 92.81 370 ARG A N 1
ATOM 2842 C CA . ARG A 1 370 ? 13.141 24.359 1.424 1 92.81 370 ARG A CA 1
ATOM 2843 C C . ARG A 1 370 ? 12.906 25.719 0.773 1 92.81 370 ARG A C 1
ATOM 2845 O O . ARG A 1 370 ? 12.117 26.516 1.273 1 92.81 370 ARG A O 1
ATOM 2852 N N . MET A 1 371 ? 13.609 25.938 -0.314 1 95.19 371 MET A N 1
ATOM 2853 C CA . MET A 1 371 ? 13.406 27.172 -1.049 1 95.19 371 MET A CA 1
ATOM 2854 C C . MET A 1 371 ? 11.953 27.312 -1.505 1 95.19 371 MET A C 1
ATOM 2856 O O . MET A 1 371 ? 11.312 28.328 -1.25 1 95.19 371 MET A O 1
ATOM 2860 N N . GLY A 1 372 ? 11.492 26.25 -2.121 1 94.19 372 GLY A N 1
ATOM 2861 C CA . GLY A 1 372 ? 10.109 26.266 -2.557 1 94.19 372 GLY A CA 1
ATOM 2862 C C . GLY A 1 372 ? 9.125 26.438 -1.413 1 94.19 372 GLY A C 1
ATOM 2863 O O . GLY A 1 372 ? 8.195 27.25 -1.5 1 94.19 372 GLY A O 1
ATOM 2864 N N . LYS A 1 373 ? 9.328 25.781 -0.379 1 93.38 373 LYS A N 1
ATOM 2865 C CA . LYS A 1 373 ? 8.438 25.844 0.78 1 93.38 373 LYS A CA 1
ATOM 2866 C C . LYS A 1 373 ? 8.453 27.219 1.425 1 93.38 373 LYS A C 1
ATOM 2868 O O . LYS A 1 373 ? 7.398 27.766 1.751 1 93.38 373 LYS A O 1
ATOM 2873 N N . ARG A 1 374 ? 9.594 27.812 1.64 1 95.19 374 ARG A N 1
ATOM 2874 C CA . ARG A 1 374 ? 9.719 29.109 2.277 1 95.19 374 ARG A CA 1
ATOM 2875 C C . ARG A 1 374 ? 9.062 30.203 1.434 1 95.19 374 ARG A C 1
ATOM 2877 O O . ARG A 1 374 ? 8.469 31.141 1.972 1 95.19 374 ARG A O 1
ATOM 2884 N N . LEU A 1 375 ? 9.234 30.016 0.149 1 95.5 375 LEU A N 1
ATOM 2885 C CA . LEU A 1 375 ? 8.586 30.984 -0.735 1 95.5 375 LEU A CA 1
ATOM 2886 C C . LEU A 1 375 ? 7.07 30.875 -0.65 1 95.5 375 LEU A C 1
ATOM 2888 O O . LEU A 1 375 ? 6.371 31.891 -0.588 1 95.5 375 LEU A O 1
ATOM 2892 N N . LEU A 1 376 ? 6.598 29.703 -0.647 1 93.38 376 LEU A N 1
ATOM 2893 C CA . LEU A 1 376 ? 5.156 29.5 -0.514 1 93.38 376 LEU A CA 1
ATOM 2894 C C . LEU A 1 376 ? 4.66 30 0.84 1 93.38 376 LEU A C 1
ATOM 2896 O O . LEU A 1 376 ? 3.576 30.578 0.935 1 93.38 376 LEU A O 1
ATOM 2900 N N . ASP A 1 377 ? 5.406 29.766 1.879 1 92.69 377 ASP A N 1
ATOM 2901 C CA . ASP A 1 377 ? 5.062 30.25 3.207 1 92.69 377 ASP A CA 1
ATOM 2902 C C . ASP A 1 377 ? 4.984 31.781 3.225 1 92.69 377 ASP A C 1
ATOM 2904 O O . ASP A 1 377 ? 4.109 32.344 3.871 1 92.69 377 ASP A O 1
ATOM 2908 N N . LYS A 1 378 ? 5.945 32.312 2.561 1 93.94 378 LYS A N 1
ATOM 2909 C CA . LYS A 1 378 ? 5.941 33.781 2.482 1 93.94 378 LYS A CA 1
ATOM 2910 C C . LYS A 1 378 ? 4.695 34.281 1.769 1 93.94 378 LYS A C 1
ATOM 2912 O O . LYS A 1 378 ? 4.137 35.312 2.146 1 93.94 378 LYS A O 1
ATOM 2917 N N . ILE A 1 379 ? 4.285 33.625 0.723 1 93.25 379 ILE A N 1
ATOM 2918 C CA . ILE A 1 379 ? 3.064 33.969 0.004 1 93.25 379 ILE A CA 1
ATOM 2919 C C . ILE A 1 379 ? 1.871 33.906 0.954 1 93.25 379 ILE A C 1
ATOM 2921 O O . ILE A 1 379 ? 1.039 34.812 0.969 1 93.25 379 ILE A O 1
ATOM 2925 N N . ASN A 1 380 ? 1.854 32.906 1.734 1 90.31 380 ASN A N 1
ATOM 2926 C CA . ASN A 1 380 ? 0.752 32.719 2.674 1 90.31 380 ASN A CA 1
ATOM 2927 C C . ASN A 1 380 ? 0.779 33.781 3.775 1 90.31 380 ASN A C 1
ATOM 2929 O O . ASN A 1 380 ? -0.271 34.281 4.211 1 90.31 380 ASN A O 1
ATOM 2933 N N . GLN A 1 381 ? 1.908 34.156 4.234 1 91.25 381 GLN A N 1
ATOM 2934 C CA . GLN A 1 381 ? 2.068 35.156 5.289 1 91.25 381 GLN A CA 1
ATOM 2935 C C . GLN A 1 381 ? 1.627 36.531 4.812 1 91.25 381 GLN A C 1
ATOM 2937 O O . GLN A 1 381 ? 1.123 37.344 5.605 1 91.25 381 GLN A O 1
ATOM 2942 N N . CYS A 1 382 ? 1.814 36.719 3.533 1 92.88 382 CYS A N 1
ATOM 2943 C CA . CYS A 1 382 ? 1.558 38.062 2.994 1 92.88 382 CYS A CA 1
ATOM 2944 C C . CYS A 1 382 ? 0.176 38.125 2.354 1 92.88 382 CYS A C 1
ATOM 2946 O O . CYS A 1 382 ? -0.159 39.125 1.702 1 92.88 382 CYS A O 1
ATOM 2948 N N . LYS A 1 383 ? -0.58 37.188 2.451 1 88.12 383 LYS A N 1
ATOM 2949 C CA . LYS A 1 383 ? -1.881 37.125 1.792 1 88.12 383 LYS A CA 1
ATOM 2950 C C . LYS A 1 383 ? -2.744 38.312 2.172 1 88.12 383 LYS A C 1
ATOM 2952 O O . LYS A 1 383 ? -3.457 38.875 1.329 1 88.12 383 LYS A O 1
ATOM 2957 N N . GLY A 1 384 ? -2.754 38.906 3.305 1 85.44 384 GLY A N 1
ATOM 2958 C CA . GLY A 1 384 ? -3.605 39.969 3.773 1 85.44 384 GLY A CA 1
ATOM 2959 C C . GLY A 1 384 ? -2.932 41.344 3.719 1 85.44 384 GLY A C 1
ATOM 2960 O O . GLY A 1 384 ? -3.58 42.375 3.912 1 85.44 384 GLY A O 1
ATOM 2961 N N . LYS A 1 385 ? -1.762 41.375 3.314 1 92.5 385 LYS A N 1
ATOM 2962 C CA . LYS A 1 385 ? -1.009 42.625 3.289 1 92.5 385 LYS A CA 1
ATOM 2963 C C . LYS A 1 385 ? -1.231 43.375 1.979 1 92.5 385 LYS A C 1
ATOM 2965 O O . LYS A 1 385 ? -1.314 42.75 0.914 1 92.5 385 LYS A O 1
ATOM 2970 N N . VAL A 1 386 ? -1.362 44.656 2.078 1 93.19 386 VAL A N 1
ATOM 2971 C CA . VAL A 1 386 ? -1.596 45.5 0.911 1 93.19 386 VAL A CA 1
ATOM 2972 C C . VAL A 1 386 ? -0.297 46.219 0.508 1 93.19 386 VAL A C 1
ATOM 2974 O O . VAL A 1 386 ? 0.432 46.719 1.361 1 93.19 386 VAL A O 1
ATOM 2977 N N . TYR A 1 387 ? -0.001 46.125 -0.723 1 93.12 387 TYR A N 1
ATOM 2978 C CA . TYR A 1 387 ? 1.202 46.75 -1.267 1 93.12 387 TYR A CA 1
ATOM 2979 C C . TYR A 1 387 ? 0.849 47.812 -2.307 1 93.12 387 TYR A C 1
ATOM 2981 O O . TYR A 1 387 ? -0.217 47.75 -2.924 1 93.12 387 TYR A O 1
ATOM 2989 N N . GLN A 1 388 ? 1.735 48.781 -2.4 1 90 388 GLN A N 1
ATOM 2990 C CA . GLN A 1 388 ? 1.58 49.812 -3.432 1 90 388 GLN A CA 1
ATOM 2991 C C . GLN A 1 388 ? 2.41 49.469 -4.668 1 90 388 GLN A C 1
ATOM 2993 O O . GLN A 1 388 ? 3.625 49.281 -4.578 1 90 388 GLN A O 1
ATOM 2998 N N . HIS A 1 389 ? 1.715 49.219 -5.758 1 89.38 389 HIS A N 1
ATOM 2999 C CA . HIS A 1 389 ? 2.381 48.938 -7.023 1 89.38 389 HIS A CA 1
ATOM 3000 C C . HIS A 1 389 ? 1.978 49.938 -8.094 1 89.38 389 HIS A C 1
ATOM 3002 O O . HIS A 1 389 ? 0.911 49.812 -8.695 1 89.38 389 HIS A O 1
ATOM 3008 N N . GLY A 1 390 ? 2.916 50.812 -8.328 1 81.62 390 GLY A N 1
ATOM 3009 C CA . GLY A 1 390 ? 2.521 51.906 -9.172 1 81.62 390 GLY A CA 1
ATOM 3010 C C . GLY A 1 390 ? 1.36 52.719 -8.609 1 81.62 390 GLY A C 1
ATOM 3011 O O . GLY A 1 390 ? 1.419 53.188 -7.469 1 81.62 390 GLY A O 1
ATOM 3012 N N . ASN A 1 391 ? 0.226 52.844 -9.383 1 82.69 391 ASN A N 1
ATOM 3013 C CA . ASN A 1 391 ? -0.944 53.594 -8.961 1 82.69 391 ASN A CA 1
ATOM 3014 C C . ASN A 1 391 ? -2.059 52.688 -8.461 1 82.69 391 ASN A C 1
ATOM 3016 O O . ASN A 1 391 ? -3.189 53.125 -8.258 1 82.69 391 ASN A O 1
ATOM 3020 N N . LYS A 1 392 ? -1.729 51.312 -8.266 1 85.75 392 LYS A N 1
ATOM 3021 C CA . LYS A 1 392 ? -2.768 50.375 -7.867 1 85.75 392 LYS A CA 1
ATOM 3022 C C . LYS A 1 392 ? -2.408 49.688 -6.555 1 85.75 392 LYS A C 1
ATOM 3024 O O . LYS A 1 392 ? -1.231 49.469 -6.266 1 85.75 392 LYS A O 1
ATOM 3029 N N . LYS A 1 393 ? -3.467 49.469 -5.723 1 90.19 393 LYS A N 1
ATOM 3030 C CA . LYS A 1 393 ? -3.316 48.688 -4.508 1 90.19 393 LYS A CA 1
ATOM 3031 C C . LYS A 1 393 ? -3.545 47.188 -4.797 1 90.19 393 LYS A C 1
ATOM 3033 O O . LYS A 1 393 ? -4.559 46.812 -5.387 1 90.19 393 LYS A O 1
ATOM 3038 N N . VAL A 1 394 ? -2.453 46.469 -4.551 1 91.06 394 VAL A N 1
ATOM 3039 C CA . VAL A 1 394 ? -2.541 45.031 -4.812 1 91.06 394 VAL A CA 1
ATOM 3040 C C . VAL A 1 394 ? -2.463 44.25 -3.494 1 91.06 394 VAL A C 1
ATOM 3042 O O . VAL A 1 394 ? -1.748 44.656 -2.574 1 91.06 394 VAL A O 1
ATOM 3045 N N . LYS A 1 395 ? -3.195 43.25 -3.434 1 92.06 395 LYS A N 1
ATOM 3046 C CA . LYS A 1 395 ? -3.23 42.438 -2.227 1 92.06 395 LYS A CA 1
ATOM 3047 C C . LYS A 1 395 ? -2.395 41.156 -2.396 1 92.06 395 LYS A C 1
ATOM 3049 O O . LYS A 1 395 ? -2.535 40.469 -3.393 1 92.06 395 LYS A O 1
ATOM 3054 N N . GLY A 1 396 ? -1.476 40.969 -1.376 1 92.69 396 GLY A N 1
ATOM 3055 C CA . GLY A 1 396 ? -0.67 39.75 -1.35 1 92.69 396 GLY A CA 1
ATOM 3056 C C . GLY A 1 396 ? 0.465 39.75 -2.355 1 92.69 396 GLY A C 1
ATOM 3057 O O . GLY A 1 396 ? 0.587 40.719 -3.146 1 92.69 396 GLY A O 1
ATOM 3058 N N . ILE A 1 397 ? 1.33 38.75 -2.355 1 94.06 397 ILE A N 1
ATOM 3059 C CA . ILE A 1 397 ? 2.484 38.719 -3.248 1 94.06 397 ILE A CA 1
ATOM 3060 C C . ILE A 1 397 ? 2.369 37.531 -4.207 1 94.06 397 ILE A C 1
ATOM 3062 O O . ILE A 1 397 ? 3.248 37.312 -5.043 1 94.06 397 ILE A O 1
ATOM 3066 N N . GLY A 1 398 ? 1.327 36.781 -3.996 1 91.62 398 GLY A N 1
ATOM 3067 C CA . GLY A 1 398 ? 1.114 35.625 -4.848 1 91.62 398 GLY A CA 1
ATOM 3068 C C . GLY A 1 398 ? 0.113 35.875 -5.957 1 91.62 398 GLY A C 1
ATOM 3069 O O . GLY A 1 398 ? -0.666 36.812 -5.898 1 91.62 398 GLY A O 1
ATOM 3070 N N . GLY A 1 399 ? 0.261 35.031 -7.098 1 86.69 399 GLY A N 1
ATOM 3071 C CA . GLY A 1 399 ? -0.724 35.125 -8.164 1 86.69 399 GLY A CA 1
ATOM 3072 C C . GLY A 1 399 ? -0.144 35.625 -9.477 1 86.69 399 GLY A C 1
ATOM 3073 O O . GLY A 1 399 ? 1.06 35.875 -9.57 1 86.69 399 GLY A O 1
ATOM 3074 N N . ALA A 1 400 ? -1.052 35.781 -10.438 1 85.06 400 ALA A N 1
ATOM 3075 C CA . ALA A 1 400 ? -0.646 36.188 -11.781 1 85.06 400 ALA A CA 1
ATOM 3076 C C . ALA A 1 400 ? 0.028 37.562 -11.766 1 85.06 400 ALA A C 1
ATOM 3078 O O . ALA A 1 400 ? -0.484 38.5 -11.148 1 85.06 400 ALA A O 1
ATOM 3079 N N . GLY A 1 401 ? 1.148 37.625 -12.367 1 86.75 401 GLY A N 1
ATOM 3080 C CA . GLY A 1 401 ? 1.897 38.875 -12.43 1 86.75 401 GLY A CA 1
ATOM 3081 C C . GLY A 1 401 ? 2.816 39.062 -11.242 1 86.75 401 GLY A C 1
ATOM 3082 O O . GLY A 1 401 ? 3.586 40.031 -11.203 1 86.75 401 GLY A O 1
ATOM 3083 N N . LYS A 1 402 ? 2.6 38.281 -10.281 1 93.25 402 LYS A N 1
ATOM 3084 C CA . LYS A 1 402 ? 3.443 38.281 -9.094 1 93.25 402 LYS A CA 1
ATOM 3085 C C . LYS A 1 402 ? 4.176 36.938 -8.93 1 93.25 402 LYS A C 1
ATOM 3087 O O . LYS A 1 402 ? 4.777 36.438 -9.875 1 93.25 402 LYS A O 1
ATOM 3092 N N . LEU A 1 403 ? 4.16 36.438 -7.746 1 93.56 403 LEU A N 1
ATOM 3093 C CA . LEU A 1 403 ? 4.855 35.188 -7.504 1 93.56 403 LEU A CA 1
ATOM 3094 C C . LEU A 1 403 ? 3.904 34 -7.633 1 93.56 403 LEU A C 1
ATOM 3096 O O . LEU A 1 403 ? 3.252 33.625 -6.66 1 93.56 403 LEU A O 1
ATOM 3100 N N . THR A 1 404 ? 3.986 33.375 -8.773 1 90.69 404 THR A N 1
ATOM 3101 C CA . THR A 1 404 ? 3.123 32.219 -9.039 1 90.69 404 THR A CA 1
ATOM 3102 C C . THR A 1 404 ? 3.766 30.922 -8.547 1 90.69 404 THR A C 1
ATOM 3104 O O . THR A 1 404 ? 4.957 30.906 -8.227 1 90.69 404 THR A O 1
ATOM 3107 N N . LYS A 1 405 ? 2.971 29.906 -8.477 1 88.75 405 LYS A N 1
ATOM 3108 C CA . LYS A 1 405 ? 3.5 28.594 -8.117 1 88.75 405 LYS A CA 1
ATOM 3109 C C . LYS A 1 405 ? 4.531 28.125 -9.133 1 88.75 405 LYS A C 1
ATOM 3111 O O . LYS A 1 405 ? 5.52 27.469 -8.766 1 88.75 405 LYS A O 1
ATOM 3116 N N . ALA A 1 406 ? 4.277 28.422 -10.367 1 88.19 406 ALA A N 1
ATOM 3117 C CA . ALA A 1 406 ? 5.227 28.062 -11.414 1 88.19 406 ALA A CA 1
ATOM 3118 C C . ALA A 1 406 ? 6.555 28.781 -11.234 1 88.19 406 ALA A C 1
ATOM 3120 O O . ALA A 1 406 ? 7.621 28.188 -11.406 1 88.19 406 ALA A O 1
ATOM 3121 N N . ALA A 1 407 ? 6.418 30.031 -10.914 1 92.31 407 ALA A N 1
ATOM 3122 C CA . ALA A 1 407 ? 7.629 30.812 -10.672 1 92.31 407 ALA A CA 1
ATOM 3123 C C . ALA A 1 407 ? 8.406 30.266 -9.477 1 92.31 407 ALA A C 1
ATOM 3125 O O . ALA A 1 407 ? 9.641 30.203 -9.508 1 92.31 407 ALA A O 1
ATOM 3126 N N . VAL A 1 408 ? 7.68 29.906 -8.445 1 94.38 408 VAL A N 1
ATOM 3127 C CA . VAL A 1 408 ? 8.297 29.328 -7.258 1 94.38 408 VAL A CA 1
ATOM 3128 C C . VAL A 1 408 ? 9.07 28.062 -7.637 1 94.38 408 VAL A C 1
ATOM 3130 O O . VAL A 1 408 ? 10.211 27.875 -7.207 1 94.38 408 VAL A O 1
ATOM 3133 N N . LYS A 1 409 ? 8.477 27.25 -8.43 1 92.38 409 LYS A N 1
ATOM 3134 C CA . LYS A 1 409 ? 9.125 26.016 -8.859 1 92.38 409 LYS A CA 1
ATOM 3135 C C . LYS A 1 409 ? 10.375 26.297 -9.688 1 92.38 409 LYS A C 1
ATOM 3137 O O . LYS A 1 409 ? 11.367 25.578 -9.594 1 92.38 409 LYS A O 1
ATOM 3142 N N . ARG A 1 410 ? 10.336 27.328 -10.484 1 91.81 410 ARG A N 1
ATOM 3143 C CA . ARG A 1 410 ? 11.492 27.703 -11.281 1 91.81 410 ARG A CA 1
ATOM 3144 C C . ARG A 1 410 ? 12.641 28.172 -10.398 1 91.81 410 ARG A C 1
ATOM 3146 O O . ARG A 1 410 ? 13.789 27.781 -10.594 1 91.81 410 ARG A O 1
ATOM 3153 N N . ILE A 1 411 ? 12.258 28.969 -9.5 1 94.69 411 ILE A N 1
ATOM 3154 C CA . ILE A 1 411 ? 13.266 29.484 -8.578 1 94.69 411 ILE A CA 1
ATOM 3155 C C . ILE A 1 411 ? 13.875 28.328 -7.785 1 94.69 411 ILE A C 1
ATOM 3157 O O . ILE A 1 411 ? 15.094 28.266 -7.609 1 94.69 411 ILE A O 1
ATOM 3161 N N . GLN A 1 412 ? 13.008 27.484 -7.305 1 95.19 412 GLN A N 1
ATOM 3162 C CA . GLN A 1 412 ? 13.453 26.312 -6.578 1 95.19 412 GLN A CA 1
ATOM 3163 C C . GLN A 1 412 ? 14.422 25.484 -7.41 1 95.19 412 GLN A C 1
ATOM 3165 O O . GLN A 1 412 ? 15.438 25 -6.902 1 95.19 412 GLN A O 1
ATOM 3170 N N . GLY A 1 413 ? 14.094 25.297 -8.672 1 93.5 413 GLY A N 1
ATOM 3171 C CA . GLY A 1 413 ? 14.961 24.562 -9.578 1 93.5 413 GLY A CA 1
ATOM 3172 C C . GLY A 1 413 ? 16.312 25.219 -9.781 1 93.5 413 GLY A C 1
ATOM 3173 O O . GLY A 1 413 ? 17.344 24.531 -9.75 1 93.5 413 GLY A O 1
ATOM 3174 N N . HIS A 1 414 ? 16.312 26.516 -9.992 1 93.94 414 HIS A N 1
ATOM 3175 C CA . HIS A 1 414 ? 17.562 27.25 -10.148 1 93.94 414 HIS A CA 1
ATOM 3176 C C . HIS A 1 414 ? 18.406 27.188 -8.883 1 93.94 414 HIS A C 1
ATOM 3178 O O . HIS A 1 414 ? 19.641 27.062 -8.961 1 93.94 414 HIS A O 1
ATOM 3184 N N . TYR A 1 415 ? 17.734 27.312 -7.797 1 95.94 415 TYR A N 1
ATOM 3185 C CA . TYR A 1 415 ? 18.422 27.219 -6.516 1 95.94 415 TYR A CA 1
ATOM 3186 C C . TYR A 1 415 ? 19.109 25.859 -6.363 1 95.94 415 TYR A C 1
ATOM 3188 O O . TYR A 1 415 ? 20.281 25.797 -5.977 1 95.94 415 TYR A O 1
ATOM 3196 N N . GLY A 1 416 ? 18.391 24.812 -6.648 1 94.5 416 GLY A N 1
ATOM 3197 C CA . GLY A 1 416 ? 19 23.484 -6.633 1 94.5 416 GLY A CA 1
ATOM 3198 C C . GLY A 1 416 ? 20.172 23.344 -7.578 1 94.5 416 GLY A C 1
ATOM 3199 O O . GLY A 1 416 ? 21.188 22.75 -7.23 1 94.5 416 GLY A O 1
ATOM 3200 N N . GLY A 1 417 ? 20.016 23.922 -8.766 1 92.81 417 GLY A N 1
ATOM 3201 C CA . GLY A 1 417 ? 21.109 23.938 -9.727 1 92.81 417 GLY A CA 1
ATOM 3202 C C . GLY A 1 417 ? 22.328 24.703 -9.242 1 92.81 417 GLY A C 1
ATOM 3203 O O . GLY A 1 417 ? 23.469 24.297 -9.508 1 92.81 417 GLY A O 1
ATOM 3204 N N . ALA A 1 418 ? 22.062 25.75 -8.57 1 95.31 418 ALA A N 1
ATOM 3205 C CA . ALA A 1 418 ? 23.156 26.562 -8.031 1 95.31 418 ALA A CA 1
ATOM 3206 C C . ALA A 1 418 ? 24 25.766 -7.055 1 95.31 418 ALA A C 1
ATOM 3208 O O . ALA A 1 418 ? 25.234 25.938 -7 1 95.31 418 ALA A O 1
ATOM 3209 N N . ILE A 1 419 ? 23.406 24.906 -6.348 1 94.5 419 ILE A N 1
ATOM 3210 C CA . ILE A 1 419 ? 24.109 24.078 -5.375 1 94.5 419 ILE A CA 1
ATOM 3211 C C . ILE A 1 419 ? 24.812 22.922 -6.09 1 94.5 419 ILE A C 1
ATOM 3213 O O . ILE A 1 419 ? 26.016 22.734 -5.945 1 94.5 419 ILE A O 1
ATOM 3217 N N . ARG A 1 420 ? 24.188 22.219 -6.922 1 91 420 ARG A N 1
ATOM 3218 C CA . ARG A 1 420 ? 24.672 21 -7.547 1 91 420 ARG A CA 1
ATOM 3219 C C . ARG A 1 420 ? 25.812 21.297 -8.516 1 91 420 ARG A C 1
ATOM 3221 O O . ARG A 1 420 ? 26.719 20.484 -8.672 1 91 420 ARG A O 1
ATOM 3228 N N . ASN A 1 421 ? 25.766 22.422 -9.133 1 91.56 421 ASN A N 1
ATOM 3229 C CA . ASN A 1 421 ? 26.766 22.75 -10.141 1 91.56 421 ASN A CA 1
ATOM 3230 C C . ASN A 1 421 ? 28.016 23.359 -9.516 1 91.56 421 ASN A C 1
ATOM 3232 O O . ASN A 1 421 ? 29.031 23.547 -10.195 1 91.56 421 ASN A O 1
ATOM 3236 N N . ASN A 1 422 ? 27.922 23.672 -8.297 1 93.94 422 ASN A N 1
ATOM 3237 C CA . ASN A 1 422 ? 29.062 24.344 -7.656 1 93.94 422 ASN A CA 1
ATOM 3238 C C . ASN A 1 422 ? 29.484 23.609 -6.391 1 93.94 422 ASN A C 1
ATOM 3240 O O . ASN A 1 422 ? 29.812 24.25 -5.383 1 93.94 422 ASN A O 1
ATOM 3244 N N . ILE A 1 423 ? 29.438 22.344 -6.512 1 91.31 423 ILE A N 1
ATOM 3245 C CA . ILE A 1 423 ? 29.859 21.5 -5.402 1 91.31 423 ILE A CA 1
ATOM 3246 C C . ILE A 1 423 ? 31.328 21.781 -5.082 1 91.31 423 ILE A C 1
ATOM 3248 O O . ILE A 1 423 ? 32.156 21.922 -5.992 1 91.31 423 ILE A O 1
ATOM 3252 N N . GLY A 1 424 ? 31.734 21.938 -3.836 1 91.5 424 GLY A N 1
ATOM 3253 C CA . GLY A 1 424 ? 33.125 22.125 -3.412 1 91.5 424 GLY A CA 1
ATOM 3254 C C . GLY A 1 424 ? 33.5 23.594 -3.238 1 91.5 424 GLY A C 1
ATOM 3255 O O . GLY A 1 424 ? 34.562 23.906 -2.729 1 91.5 424 GLY A O 1
ATOM 3256 N N . SER A 1 425 ? 32.562 24.453 -3.684 1 95.38 425 SER A N 1
ATOM 3257 C CA . SER A 1 425 ? 32.875 25.875 -3.568 1 95.38 425 SER A CA 1
ATOM 3258 C C . SER A 1 425 ? 31.703 26.656 -2.99 1 95.38 425 SER A C 1
ATOM 3260 O O . SER A 1 425 ? 30.688 26.859 -3.666 1 95.38 425 SER A O 1
ATOM 3262 N N . LEU A 1 426 ? 31.906 27.125 -1.851 1 96.19 426 LEU A N 1
ATOM 3263 C CA . LEU A 1 426 ? 30.891 27.891 -1.151 1 96.19 426 LEU A CA 1
ATOM 3264 C C . LEU A 1 426 ? 30.625 29.219 -1.85 1 96.19 426 LEU A C 1
ATOM 3266 O O . LEU A 1 426 ? 29.469 29.625 -2.02 1 96.19 426 LEU A O 1
ATOM 3270 N N . ASP A 1 427 ? 31.641 29.875 -2.238 1 95.56 427 ASP A N 1
ATOM 3271 C CA . ASP A 1 427 ? 31.547 31.203 -2.857 1 95.56 427 ASP A CA 1
ATOM 3272 C C . ASP A 1 427 ? 30.797 31.125 -4.18 1 95.56 427 ASP A C 1
ATOM 3274 O O . ASP A 1 427 ? 29.953 31.984 -4.469 1 95.56 427 ASP A O 1
ATOM 3278 N N . LYS A 1 428 ? 31.109 30.172 -4.91 1 95.19 428 LYS A N 1
ATOM 3279 C CA . LYS A 1 428 ? 30.422 30.016 -6.195 1 95.19 428 LYS A CA 1
ATOM 3280 C C . LYS A 1 428 ? 28.938 29.703 -6.004 1 95.19 428 LYS A C 1
ATOM 3282 O O . LYS A 1 428 ? 28.109 30.156 -6.781 1 95.19 428 LYS A O 1
ATOM 3287 N N . MET A 1 429 ? 28.656 28.938 -5.004 1 96.31 429 MET A N 1
ATOM 3288 C CA . MET A 1 429 ? 27.25 28.641 -4.684 1 96.31 429 MET A CA 1
ATOM 3289 C C . MET A 1 429 ? 26.5 29.922 -4.363 1 96.31 429 MET A C 1
ATOM 3291 O O . MET A 1 429 ? 25.422 30.172 -4.914 1 96.31 429 MET A O 1
ATOM 3295 N N . LYS A 1 430 ? 27.078 30.719 -3.535 1 96.75 430 LYS A N 1
ATOM 3296 C CA . LYS A 1 430 ? 26.438 31.953 -3.109 1 96.75 430 LYS A CA 1
ATOM 3297 C C . LYS A 1 430 ? 26.234 32.906 -4.289 1 96.75 430 LYS A C 1
ATOM 3299 O O . LYS A 1 430 ? 25.156 33.5 -4.441 1 96.75 430 LYS A O 1
ATOM 3304 N N . THR A 1 431 ? 27.266 32.969 -5.066 1 95.75 431 THR A N 1
ATOM 3305 C CA . THR A 1 431 ? 27.188 33.812 -6.234 1 95.75 431 THR A CA 1
ATOM 3306 C C . THR A 1 431 ? 26.062 33.375 -7.164 1 95.75 431 THR A C 1
ATOM 3308 O O . THR A 1 431 ? 25.297 34.219 -7.652 1 95.75 431 THR A O 1
ATOM 3311 N N . ALA A 1 432 ? 26 32.156 -7.355 1 96.06 432 ALA A N 1
ATOM 3312 C CA . ALA A 1 432 ? 24.969 31.609 -8.242 1 96.06 432 ALA A CA 1
ATOM 3313 C C . ALA A 1 432 ? 23.578 31.844 -7.664 1 96.06 432 ALA A C 1
ATOM 3315 O O . ALA A 1 432 ? 22.625 32.125 -8.398 1 96.06 432 ALA A O 1
ATOM 3316 N N . ILE A 1 433 ? 23.391 31.688 -6.363 1 97.25 433 ILE A N 1
ATOM 3317 C CA . ILE A 1 433 ? 22.094 31.859 -5.707 1 97.25 433 ILE A CA 1
ATOM 3318 C C . ILE A 1 433 ? 21.656 33.312 -5.82 1 97.25 433 ILE A C 1
ATOM 3320 O O . ILE A 1 433 ? 20.5 33.594 -6.184 1 97.25 433 ILE A O 1
ATOM 3324 N N . TRP A 1 434 ? 22.516 34.156 -5.559 1 96.69 434 TRP A N 1
ATOM 3325 C CA . TRP A 1 434 ? 22.156 35.562 -5.625 1 96.69 434 TRP A CA 1
ATOM 3326 C C . TRP A 1 434 ? 21.953 36 -7.066 1 96.69 434 TRP A C 1
ATOM 3328 O O . TRP A 1 434 ? 21.219 36.938 -7.332 1 96.69 434 TRP A O 1
ATOM 3338 N N . ALA A 1 435 ? 22.594 35.344 -7.996 1 95.88 435 ALA A N 1
ATOM 3339 C CA . ALA A 1 435 ? 22.328 35.594 -9.406 1 95.88 435 ALA A CA 1
ATOM 3340 C C . ALA A 1 435 ? 20.859 35.375 -9.734 1 95.88 435 ALA A C 1
ATOM 3342 O O . ALA A 1 435 ? 20.281 36.094 -10.562 1 95.88 435 ALA A O 1
ATOM 3343 N N . ILE A 1 436 ? 20.266 34.406 -9.102 1 95.88 436 ILE A N 1
ATOM 3344 C CA . ILE A 1 436 ? 18.844 34.125 -9.289 1 95.88 436 ILE A CA 1
ATOM 3345 C C . ILE A 1 436 ? 18.031 35.344 -8.828 1 95.88 436 ILE A C 1
ATOM 3347 O O . ILE A 1 436 ? 17.109 35.781 -9.523 1 95.88 436 ILE A O 1
ATOM 3351 N N . TRP A 1 437 ? 18.375 35.844 -7.652 1 95.75 437 TRP A N 1
ATOM 3352 C CA . TRP A 1 437 ? 17.703 37 -7.09 1 95.75 437 TRP A CA 1
ATOM 3353 C C . TRP A 1 437 ? 17.797 38.188 -8.031 1 95.75 437 TRP A C 1
ATOM 3355 O O . TRP A 1 437 ? 16.781 38.875 -8.297 1 95.75 437 TRP A O 1
ATOM 3365 N N . HIS A 1 438 ? 18.938 38.469 -8.547 1 95.19 438 HIS A N 1
ATOM 3366 C CA . HIS A 1 438 ? 19.156 39.594 -9.445 1 95.19 438 HIS A CA 1
ATOM 3367 C C . HIS A 1 438 ? 18.391 39.406 -10.758 1 95.19 438 HIS A C 1
ATOM 3369 O O . HIS A 1 438 ? 17.828 40.375 -11.289 1 95.19 438 HIS A O 1
ATOM 3375 N N . HIS A 1 439 ? 18.391 38.25 -11.227 1 94.81 439 HIS A N 1
ATOM 3376 C CA . HIS A 1 439 ? 17.641 37.938 -12.445 1 94.81 439 HIS A CA 1
ATOM 3377 C C . HIS A 1 439 ? 16.156 38.25 -12.281 1 94.81 439 HIS A C 1
ATOM 3379 O O . HIS A 1 439 ? 15.562 38.875 -13.148 1 94.81 439 HIS A O 1
ATOM 3385 N N . ARG A 1 440 ? 15.609 37.844 -11.156 1 94.69 440 ARG A N 1
ATOM 3386 C CA . ARG A 1 440 ? 14.188 38.062 -10.891 1 94.69 440 ARG A CA 1
ATOM 3387 C C . ARG A 1 440 ? 13.898 39.531 -10.562 1 94.69 440 ARG A C 1
ATOM 3389 O O . ARG A 1 440 ? 12.758 39.969 -10.672 1 94.69 440 ARG A O 1
ATOM 3396 N N . ASN A 1 441 ? 14.945 40.25 -10.172 1 93.44 441 ASN A N 1
ATOM 3397 C CA . ASN A 1 441 ? 14.828 41.656 -9.883 1 93.44 441 ASN A CA 1
ATOM 3398 C C . ASN A 1 441 ? 15.047 42.5 -11.133 1 93.44 441 ASN A C 1
ATOM 3400 O O . ASN A 1 441 ? 14.992 43.75 -11.07 1 93.44 441 ASN A O 1
ATOM 3404 N N . GLY A 1 442 ? 15.359 41.875 -12.273 1 91.56 442 GLY A N 1
ATOM 3405 C CA . GLY A 1 442 ? 15.523 42.594 -13.547 1 91.56 442 GLY A CA 1
ATOM 3406 C C . GLY A 1 442 ? 16.953 43 -13.812 1 91.56 442 GLY A C 1
ATOM 3407 O O . GLY A 1 442 ? 17.219 43.75 -14.758 1 91.56 442 GLY A O 1
ATOM 3408 N N . ASP A 1 443 ? 17.828 42.656 -12.977 1 92 443 ASP A N 1
ATOM 3409 C CA . ASP A 1 443 ? 19.25 42.938 -13.164 1 92 443 ASP A CA 1
ATOM 3410 C C . ASP A 1 443 ? 19.969 41.75 -13.75 1 92 443 ASP A C 1
ATOM 3412 O O . ASP A 1 443 ? 20.391 40.844 -13.016 1 92 443 ASP A O 1
ATOM 3416 N N . HIS A 1 444 ? 20.312 41.719 -15.016 1 93.25 444 HIS A N 1
ATOM 3417 C CA . HIS A 1 444 ? 20.828 40.531 -15.703 1 93.25 444 HIS A CA 1
ATOM 3418 C C . HIS A 1 444 ? 22.359 40.594 -15.812 1 93.25 444 HIS A C 1
ATOM 3420 O O . HIS A 1 444 ? 22.969 39.688 -16.375 1 93.25 444 HIS A O 1
ATOM 3426 N N . ASP A 1 445 ? 22.969 41.531 -15.25 1 89.88 445 ASP A N 1
ATOM 3427 C CA . ASP A 1 445 ? 24.422 41.625 -15.32 1 89.88 445 ASP A CA 1
ATOM 3428 C C . ASP A 1 445 ? 25.094 40.531 -14.508 1 89.88 445 ASP A C 1
ATOM 3430 O O . ASP A 1 445 ? 26.125 40 -14.922 1 89.88 445 ASP A O 1
ATOM 3434 N N . LYS A 1 446 ? 24.484 40.25 -13.43 1 89.31 446 LYS A N 1
ATOM 3435 C CA . LYS A 1 446 ? 25.078 39.25 -12.531 1 89.31 446 LYS A CA 1
ATOM 3436 C C . LYS A 1 446 ? 24.641 37.844 -12.883 1 89.31 446 LYS A C 1
ATOM 3438 O O . LYS A 1 446 ? 25.125 36.875 -12.305 1 89.31 446 LYS A O 1
ATOM 3443 N N . CYS A 1 447 ? 23.703 37.719 -13.781 1 87.81 447 CYS A N 1
ATOM 3444 C CA . CYS A 1 447 ? 23.203 36.375 -14.109 1 87.81 447 CYS A CA 1
ATOM 3445 C C . CYS A 1 447 ? 23.531 36.031 -15.555 1 87.81 447 CYS A C 1
ATOM 3447 O O . CYS A 1 447 ? 23.219 34.906 -16 1 87.81 447 CYS A O 1
ATOM 3449 N N . SER A 1 448 ? 24.188 36.812 -16.328 1 83.38 448 SER A N 1
ATOM 3450 C CA . SER A 1 448 ? 24.422 36.656 -17.75 1 83.38 448 SER A CA 1
ATOM 3451 C C . SER A 1 448 ? 25.281 35.438 -18.031 1 83.38 448 SER A C 1
ATOM 3453 O O . SER A 1 448 ? 25.219 34.875 -19.125 1 83.38 448 SER A O 1
ATOM 3455 N N . GLY A 1 449 ? 26.031 35.031 -17.125 1 80.38 449 GLY A N 1
ATOM 3456 C CA . GLY A 1 449 ? 26.922 33.906 -17.328 1 80.38 449 GLY A CA 1
ATOM 3457 C C . GLY A 1 449 ? 26.234 32.562 -17.156 1 80.38 449 GLY A C 1
ATOM 3458 O O . GLY A 1 449 ? 26.781 31.516 -17.516 1 80.38 449 GLY A O 1
ATOM 3459 N N . PHE A 1 450 ? 25.047 32.625 -16.703 1 87.62 450 PHE A N 1
ATOM 3460 C CA . PHE A 1 450 ? 24.328 31.375 -16.469 1 87.62 450 PHE A CA 1
ATOM 3461 C C . PHE A 1 450 ? 23.422 31.047 -17.641 1 87.62 450 PHE A C 1
ATOM 3463 O O . PHE A 1 450 ? 22.781 31.922 -18.219 1 87.62 450 PHE A O 1
ATOM 3470 N N . SER A 1 451 ? 23.312 29.859 -18.062 1 82.44 451 SER A N 1
ATOM 3471 C CA . SER A 1 451 ? 22.594 29.391 -19.25 1 82.44 451 SER A CA 1
ATOM 3472 C C . SER A 1 451 ? 21.094 29.625 -19.109 1 82.44 451 SER A C 1
ATOM 3474 O O . SER A 1 451 ? 20.391 29.781 -20.109 1 82.44 451 SER A O 1
ATOM 3476 N N . TRP A 1 452 ? 20.594 29.719 -17.844 1 84.56 452 TRP A N 1
ATOM 3477 C CA . TRP A 1 452 ? 19.156 29.812 -17.641 1 84.56 452 TRP A CA 1
ATOM 3478 C C . TRP A 1 452 ? 18.688 31.266 -17.766 1 84.56 452 TRP A C 1
ATOM 3480 O O . TRP A 1 452 ? 17.484 31.531 -17.844 1 84.56 452 TRP A O 1
ATOM 3490 N N . CYS A 1 453 ? 19.578 32.188 -17.812 1 88.69 453 CYS A N 1
ATOM 3491 C CA . CYS A 1 453 ? 19.219 33.594 -17.953 1 88.69 453 CYS A CA 1
ATOM 3492 C C . CYS A 1 453 ? 19.062 33.969 -19.422 1 88.69 453 CYS A C 1
ATOM 3494 O O . CYS A 1 453 ? 20.016 33.844 -20.203 1 88.69 453 CYS A O 1
ATOM 3496 N N . ASP A 1 454 ? 17.938 34.344 -19.906 1 82.19 454 ASP A N 1
ATOM 3497 C CA . ASP A 1 454 ? 17.672 34.75 -21.281 1 82.19 454 ASP A CA 1
ATOM 3498 C C . ASP A 1 454 ? 17.766 36.281 -21.453 1 82.19 454 ASP A C 1
ATOM 3500 O O . ASP A 1 454 ? 17.344 36.812 -22.469 1 82.19 454 ASP A O 1
ATOM 3504 N N . LYS A 1 455 ? 18.125 36.969 -20.5 1 82.75 455 LYS A N 1
ATOM 3505 C CA . LYS A 1 455 ? 18.359 38.406 -20.484 1 82.75 455 LYS A CA 1
ATOM 3506 C C . LYS A 1 455 ? 17.062 39.188 -20.75 1 82.75 455 LYS A C 1
ATOM 3508 O O . LYS A 1 455 ? 17.094 40.312 -21.219 1 82.75 455 LYS A O 1
ATOM 3513 N N . SER A 1 456 ? 16 38.438 -20.578 1 84.06 456 SER A N 1
ATOM 3514 C CA . SER A 1 456 ? 14.703 39.062 -20.781 1 84.06 456 SER A CA 1
ATOM 3515 C C . SER A 1 456 ? 14.008 39.344 -19.453 1 84.06 456 SER A C 1
ATOM 3517 O O . SER A 1 456 ? 14.328 38.719 -18.453 1 84.06 456 SER A O 1
ATOM 3519 N N . ASP A 1 457 ? 13.07 40.312 -19.438 1 86.31 457 ASP A N 1
ATOM 3520 C CA . ASP A 1 457 ? 12.336 40.688 -18.234 1 86.31 457 ASP A CA 1
ATOM 3521 C C . ASP A 1 457 ? 11.023 39.906 -18.141 1 86.31 457 ASP A C 1
ATOM 3523 O O . ASP A 1 457 ? 10.117 40.281 -17.406 1 86.31 457 ASP A O 1
ATOM 3527 N N . LYS A 1 458 ? 10.961 38.906 -18.891 1 83 458 LYS A N 1
ATOM 3528 C CA . LYS A 1 458 ? 9.742 38.094 -18.891 1 83 458 LYS A CA 1
ATOM 3529 C C . LYS A 1 458 ? 9.477 37.5 -17.516 1 83 458 LYS A C 1
ATOM 3531 O O . LYS A 1 458 ? 8.328 37.312 -17.125 1 83 458 LYS A O 1
ATOM 3536 N N . ASN A 1 459 ? 10.523 37.281 -16.766 1 86.56 459 ASN A N 1
ATOM 3537 C CA . ASN A 1 459 ? 10.406 36.594 -15.477 1 86.56 459 ASN A CA 1
ATOM 3538 C C . ASN A 1 459 ? 10.641 37.562 -14.312 1 86.56 459 ASN A C 1
ATOM 3540 O O . ASN A 1 459 ? 10.781 37.125 -13.172 1 86.56 459 ASN A O 1
ATOM 3544 N N . LYS A 1 460 ? 10.625 38.812 -14.641 1 92.12 460 LYS A N 1
ATOM 3545 C CA . LYS A 1 460 ? 10.844 39.812 -13.617 1 92.12 460 LYS A CA 1
ATOM 3546 C C . LYS A 1 460 ? 9.656 39.906 -12.664 1 92.12 460 LYS A C 1
ATOM 3548 O O . LYS A 1 460 ? 8.5 39.812 -13.086 1 92.12 460 LYS A O 1
ATOM 3553 N N . LEU A 1 461 ? 9.984 40.094 -11.391 1 94.88 461 LEU A N 1
ATOM 3554 C CA . LEU A 1 461 ? 8.961 40.219 -10.367 1 94.88 461 LEU A CA 1
ATOM 3555 C C . LEU A 1 461 ? 8.883 41.656 -9.859 1 94.88 461 LEU A C 1
ATOM 3557 O O . LEU A 1 461 ? 9.875 42.375 -9.898 1 94.88 461 LEU A O 1
ATOM 3561 N N . PRO A 1 462 ? 7.719 42.031 -9.445 1 94.44 462 PRO A N 1
ATOM 3562 C CA . PRO A 1 462 ? 7.586 43.375 -8.898 1 94.44 462 PRO A CA 1
ATOM 3563 C C . PRO A 1 462 ? 8.484 43.625 -7.684 1 94.44 462 PRO A C 1
ATOM 3565 O O . PRO A 1 462 ? 8.789 42.688 -6.945 1 94.44 462 PRO A O 1
ATOM 3568 N N . SER A 1 463 ? 8.797 44.875 -7.43 1 93 463 SER A N 1
ATOM 3569 C CA . SER A 1 463 ? 9.742 45.25 -6.387 1 93 463 SER A CA 1
ATOM 3570 C C . SER A 1 463 ? 9.227 44.844 -5.004 1 93 463 SER A C 1
ATOM 3572 O O . SER A 1 463 ? 10.008 44.438 -4.141 1 93 463 SER A O 1
ATOM 3574 N N . PHE A 1 464 ? 7.938 45 -4.785 1 94 464 PHE A N 1
ATOM 3575 C CA . PHE A 1 464 ? 7.402 44.688 -3.467 1 94 464 PHE A CA 1
ATOM 3576 C C . PHE A 1 464 ? 7.488 43.188 -3.189 1 94 464 PHE A C 1
ATOM 3578 O O . PHE A 1 464 ? 7.617 42.75 -2.037 1 94 464 PHE A O 1
ATOM 3585 N N . VAL A 1 465 ? 7.387 42.375 -4.172 1 96.38 465 VAL A N 1
ATOM 3586 C CA . VAL A 1 465 ? 7.551 40.938 -4.035 1 96.38 465 VAL A CA 1
ATOM 3587 C C . VAL A 1 465 ? 9.008 40.625 -3.699 1 96.38 465 VAL A C 1
ATOM 3589 O O . VAL A 1 465 ? 9.281 39.844 -2.791 1 96.38 465 VAL A O 1
ATOM 3592 N N . MET A 1 466 ? 9.914 41.25 -4.395 1 96 466 MET A N 1
ATOM 3593 C CA . MET A 1 466 ? 11.336 41 -4.211 1 96 466 MET A CA 1
ATOM 3594 C C . MET A 1 466 ? 11.781 41.375 -2.801 1 96 466 MET A C 1
ATOM 3596 O O . MET A 1 466 ? 12.617 40.719 -2.203 1 96 466 MET A O 1
ATOM 3600 N N . GLU A 1 467 ? 11.242 42.406 -2.295 1 94.94 467 GLU A N 1
ATOM 3601 C CA . GLU A 1 467 ? 11.578 42.844 -0.943 1 94.94 467 GLU A CA 1
ATOM 3602 C C . GLU A 1 467 ? 11.133 41.812 0.094 1 94.94 467 GLU A C 1
ATOM 3604 O O . GLU A 1 467 ? 11.852 41.531 1.062 1 94.94 467 GLU A O 1
ATOM 3609 N N . GLU A 1 468 ? 10.016 41.281 -0.161 1 95.75 468 GLU A N 1
ATOM 3610 C CA . GLU A 1 468 ? 9.461 40.312 0.786 1 95.75 468 GLU A CA 1
ATOM 3611 C C . GLU A 1 468 ? 10.25 39 0.762 1 95.75 468 GLU A C 1
ATOM 3613 O O . GLU A 1 468 ? 10.445 38.375 1.801 1 95.75 468 GLU A O 1
ATOM 3618 N N . ILE A 1 469 ? 10.68 38.562 -0.391 1 96.69 469 ILE A N 1
ATOM 3619 C CA . ILE A 1 469 ? 11.266 37.25 -0.484 1 96.69 469 ILE A CA 1
ATOM 3620 C C . ILE A 1 469 ? 12.781 37.312 -0.296 1 96.69 469 ILE A C 1
ATOM 3622 O O . ILE A 1 469 ? 13.469 36.312 -0.269 1 96.69 469 ILE A O 1
ATOM 3626 N N . LYS A 1 470 ? 13.391 38.5 -0.143 1 96.69 470 LYS A N 1
ATOM 3627 C CA . LYS A 1 470 ? 14.828 38.688 0.039 1 96.69 470 LYS A CA 1
ATOM 3628 C C . LYS A 1 470 ? 15.328 37.906 1.253 1 96.69 470 LYS A C 1
ATOM 3630 O O . LYS A 1 470 ? 16.406 37.312 1.217 1 96.69 470 LYS A O 1
ATOM 3635 N N . SER A 1 471 ? 14.57 37.969 2.305 1 95.88 471 SER A N 1
ATOM 3636 C CA . SER A 1 471 ? 14.953 37.281 3.529 1 95.88 471 SER A CA 1
ATOM 3637 C C . SER A 1 471 ? 15.117 35.781 3.289 1 95.88 471 SER A C 1
ATOM 3639 O O . SER A 1 471 ? 15.977 35.125 3.896 1 95.88 471 SER A O 1
ATOM 3641 N N . VAL A 1 472 ? 14.297 35.219 2.424 1 97 472 VAL A N 1
ATOM 3642 C CA . VAL A 1 472 ? 14.383 33.781 2.104 1 97 472 VAL A CA 1
ATOM 3643 C C . VAL A 1 472 ? 15.734 33.5 1.453 1 97 472 VAL A C 1
ATOM 3645 O O . VAL A 1 472 ? 16.406 32.531 1.811 1 97 472 VAL A O 1
ATOM 3648 N N . PHE A 1 473 ? 16.156 34.375 0.502 1 97.56 473 PHE A N 1
ATOM 3649 C CA . PHE A 1 473 ? 17.438 34.219 -0.17 1 97.56 473 PHE A CA 1
ATOM 3650 C C . PHE A 1 473 ? 18.594 34.375 0.812 1 97.56 473 PHE A C 1
ATOM 3652 O O . PHE A 1 473 ? 19.594 33.656 0.739 1 97.56 473 PHE A O 1
ATOM 3659 N N . GLU A 1 474 ? 18.438 35.281 1.727 1 96.81 474 GLU A N 1
ATOM 3660 C CA . GLU A 1 474 ? 19.469 35.5 2.734 1 96.81 474 GLU A CA 1
ATOM 3661 C C . GLU A 1 474 ? 19.641 34.281 3.631 1 96.81 474 GLU A C 1
ATOM 3663 O O . GLU A 1 474 ? 20.766 33.812 3.861 1 96.81 474 GLU A O 1
ATOM 3668 N N . ASP A 1 475 ? 18.547 33.781 4.098 1 95.69 475 ASP A N 1
ATOM 3669 C CA . ASP A 1 475 ? 18.578 32.625 4.996 1 95.69 475 ASP A CA 1
ATOM 3670 C C . ASP A 1 475 ? 19.156 31.391 4.289 1 95.69 475 ASP A C 1
ATOM 3672 O O . ASP A 1 475 ? 19.938 30.641 4.871 1 95.69 475 ASP A O 1
ATOM 3676 N N . LEU A 1 476 ? 18.734 31.234 3.002 1 96.44 476 LEU A N 1
ATOM 3677 C CA . LEU A 1 476 ? 19.078 30.016 2.301 1 96.44 476 LEU A CA 1
ATOM 3678 C C . LEU A 1 476 ? 20.391 30.156 1.559 1 96.44 476 LEU A C 1
ATOM 3680 O O . LEU A 1 476 ? 20.812 29.25 0.822 1 96.44 476 LEU A O 1
ATOM 3684 N N . SER A 1 477 ? 21.047 31.281 1.745 1 96.31 477 SER A N 1
ATOM 3685 C CA . SER A 1 477 ? 22.406 31.453 1.233 1 96.31 477 SER A CA 1
ATOM 3686 C C . SER A 1 477 ? 23.406 31.609 2.369 1 96.31 477 SER A C 1
ATOM 3688 O O . SER A 1 477 ? 24.562 31.984 2.141 1 96.31 477 SER A O 1
ATOM 3690 N N . ALA A 1 478 ? 23 31.344 3.525 1 96.12 478 ALA A N 1
ATOM 3691 C CA . ALA A 1 478 ? 23.875 31.453 4.691 1 96.12 478 ALA A CA 1
ATOM 3692 C C . ALA A 1 478 ? 25.047 30.484 4.59 1 96.12 478 ALA A C 1
ATOM 3694 O O . ALA A 1 478 ? 24.875 29.344 4.141 1 96.12 478 ALA A O 1
ATOM 3695 N N . ASP A 1 479 ? 26.156 30.812 5.125 1 95.31 479 ASP A N 1
ATOM 3696 C CA . ASP A 1 479 ? 27.375 30.016 5.047 1 95.31 479 ASP A CA 1
ATOM 3697 C C . ASP A 1 479 ? 27.219 28.703 5.82 1 95.31 479 ASP A C 1
ATOM 3699 O O . ASP A 1 479 ? 27.703 27.656 5.383 1 95.31 479 ASP A O 1
ATOM 3703 N N . THR A 1 480 ? 26.609 28.797 6.879 1 93 480 THR A N 1
ATOM 3704 C CA . THR A 1 480 ? 26.453 27.625 7.73 1 93 480 THR A CA 1
ATOM 3705 C C . THR A 1 480 ? 25.625 26.547 7.02 1 93 480 THR A C 1
ATOM 3707 O O . THR A 1 480 ? 25.953 25.359 7.102 1 93 480 THR A O 1
ATOM 3710 N N . LEU A 1 481 ? 24.641 26.953 6.336 1 93.75 481 LEU A N 1
ATOM 3711 C CA . LEU A 1 481 ? 23.781 26.016 5.629 1 93.75 481 LEU A CA 1
ATOM 3712 C C . LEU A 1 481 ? 24.469 25.469 4.387 1 93.75 481 LEU A C 1
ATOM 3714 O O . LEU A 1 481 ? 24.547 24.25 4.195 1 93.75 481 LEU A O 1
ATOM 3718 N N . LEU A 1 482 ? 25.047 26.312 3.578 1 95.25 482 LEU A N 1
ATOM 3719 C CA . LEU A 1 482 ? 25.656 25.922 2.316 1 95.25 482 LEU A CA 1
ATOM 3720 C C . LEU A 1 482 ? 26.938 25.125 2.561 1 95.25 482 LEU A C 1
ATOM 3722 O O . LEU A 1 482 ? 27.328 24.297 1.741 1 95.25 482 LEU A O 1
ATOM 3726 N N . GLY A 1 483 ? 27.547 25.438 3.668 1 94.25 483 GLY A N 1
ATOM 3727 C CA . GLY A 1 483 ? 28.734 24.656 4.039 1 94.25 483 GLY A CA 1
ATOM 3728 C C . GLY A 1 483 ? 28.438 23.188 4.227 1 94.25 483 GLY A C 1
ATOM 3729 O O . GLY A 1 483 ? 29.281 22.328 3.959 1 94.25 483 GLY A O 1
ATOM 3730 N N . LYS A 1 484 ? 27.297 22.906 4.652 1 92.88 484 LYS A N 1
ATOM 3731 C CA . LYS A 1 484 ? 26.875 21.516 4.887 1 92.88 484 LYS A CA 1
ATOM 3732 C C . LYS A 1 484 ? 26.406 20.859 3.592 1 92.88 484 LYS A C 1
ATOM 3734 O O . LYS A 1 484 ? 26.062 19.688 3.58 1 92.88 484 LYS A O 1
ATOM 3739 N N . CYS A 1 485 ? 26.391 21.609 2.475 1 94.12 485 CYS A N 1
ATOM 3740 C CA . CYS A 1 485 ? 25.906 21.094 1.196 1 94.12 485 CYS A CA 1
ATOM 3741 C C . CYS A 1 485 ? 27.062 20.938 0.204 1 94.12 485 CYS A C 1
ATOM 3743 O O . CYS A 1 485 ? 26.828 20.625 -0.965 1 94.12 485 CYS A O 1
ATOM 3745 N N . LEU A 1 486 ? 28.25 21.172 0.609 1 92.69 486 LEU A N 1
ATOM 3746 C CA . LEU A 1 486 ? 29.406 21.188 -0.281 1 92.69 486 LEU A CA 1
ATOM 3747 C C . LEU A 1 486 ? 29.641 19.812 -0.902 1 92.69 486 LEU A C 1
ATOM 3749 O O . LEU A 1 486 ? 30.234 19.703 -1.981 1 92.69 486 LEU A O 1
ATOM 3753 N N . HIS A 1 487 ? 29.156 18.828 -0.25 1 89.44 487 HIS A N 1
ATOM 3754 C CA . HIS A 1 487 ? 29.375 17.453 -0.699 1 89.44 487 HIS A CA 1
ATOM 3755 C C . HIS A 1 487 ? 28.422 17.094 -1.84 1 89.44 487 HIS A C 1
ATOM 3757 O O . HIS A 1 487 ? 28.688 16.172 -2.613 1 89.44 487 HIS A O 1
ATOM 3763 N N . GLY A 1 488 ? 27.219 17.688 -1.931 1 89.12 488 GLY A N 1
ATOM 3764 C CA . GLY A 1 488 ? 26.266 17.484 -3.014 1 89.12 488 GLY A CA 1
ATOM 3765 C C . GLY A 1 488 ? 25.406 16.25 -2.832 1 89.12 488 GLY A C 1
ATOM 3766 O O . GLY A 1 488 ? 24.625 15.891 -3.717 1 89.12 488 GLY A O 1
ATOM 3767 N N . GLY A 1 489 ? 25.547 15.609 -1.781 1 89.19 489 GLY A N 1
ATOM 3768 C CA . GLY A 1 489 ? 24.828 14.367 -1.54 1 89.19 489 GLY A CA 1
ATOM 3769 C C . GLY A 1 489 ? 23.344 14.57 -1.268 1 89.19 489 GLY A C 1
ATOM 3770 O O . GLY A 1 489 ? 22.938 15.641 -0.806 1 89.19 489 GLY A O 1
ATOM 3771 N N . THR A 1 490 ? 22.516 13.547 -1.639 1 91.19 490 THR A N 1
ATOM 3772 C CA . THR A 1 490 ? 21.078 13.578 -1.395 1 91.19 490 THR A CA 1
ATOM 3773 C C . THR A 1 490 ? 20.625 12.289 -0.72 1 91.19 490 THR A C 1
ATOM 3775 O O . THR A 1 490 ? 21.375 11.32 -0.629 1 91.19 490 THR A O 1
ATOM 3778 N N . GLN A 1 491 ? 19.406 12.32 -0.218 1 93.12 491 GLN A N 1
ATOM 3779 C CA . GLN A 1 491 ? 18.828 11.148 0.441 1 93.12 491 GLN A CA 1
ATOM 3780 C C . GLN A 1 491 ? 17.906 10.391 -0.501 1 93.12 491 GLN A C 1
ATOM 3782 O O . GLN A 1 491 ? 17.062 9.617 -0.054 1 93.12 491 GLN A O 1
ATOM 3787 N N . ASN A 1 492 ? 18.031 10.602 -1.759 1 91.75 492 ASN A N 1
ATOM 3788 C CA . ASN A 1 492 ? 17.219 9.898 -2.748 1 91.75 492 ASN A CA 1
ATOM 3789 C C . ASN A 1 492 ? 17.422 8.383 -2.654 1 91.75 492 ASN A C 1
ATOM 3791 O O . ASN A 1 492 ? 16.469 7.621 -2.859 1 91.75 492 ASN A O 1
ATOM 3795 N N . ALA A 1 493 ? 18.625 8.008 -2.355 1 95.38 493 ALA A N 1
ATOM 3796 C CA . ALA A 1 493 ? 18.922 6.586 -2.207 1 95.38 493 ALA A CA 1
ATOM 3797 C C . ALA A 1 493 ? 18.141 5.98 -1.045 1 95.38 493 ALA A C 1
ATOM 3799 O O . ALA A 1 493 ? 17.609 4.875 -1.155 1 95.38 493 ALA A O 1
ATOM 3800 N N . ASN A 1 494 ? 18.047 6.738 0.061 1 96.25 494 ASN A N 1
ATOM 3801 C CA . ASN A 1 494 ? 17.266 6.266 1.197 1 96.25 494 ASN A CA 1
ATOM 3802 C C . ASN A 1 494 ? 15.797 6.102 0.833 1 96.25 494 ASN A C 1
ATOM 3804 O O . ASN A 1 494 ? 15.172 5.105 1.203 1 96.25 494 ASN A O 1
ATOM 3808 N N . GLU A 1 495 ? 15.281 7.039 0.124 1 94.31 495 GLU A N 1
ATOM 3809 C CA . GLU A 1 495 ? 13.883 6.977 -0.292 1 94.31 495 GLU A CA 1
ATOM 3810 C C . GLU A 1 495 ? 13.633 5.785 -1.209 1 94.31 495 GLU A C 1
ATOM 3812 O O . GLU A 1 495 ? 12.602 5.121 -1.104 1 94.31 495 GLU A O 1
ATOM 3817 N N . SER A 1 496 ? 14.562 5.559 -2.135 1 95.5 496 SER A N 1
ATOM 3818 C CA . SER A 1 496 ? 14.461 4.41 -3.031 1 95.5 496 SER A CA 1
ATOM 3819 C C . SER A 1 496 ? 14.461 3.1 -2.252 1 95.5 496 SER A C 1
ATOM 3821 O O . SER A 1 496 ? 13.664 2.201 -2.541 1 95.5 496 SER A O 1
ATOM 3823 N N . TYR A 1 497 ? 15.367 3.023 -1.305 1 97.38 497 TYR A N 1
ATOM 3824 C CA . TYR A 1 497 ? 15.43 1.827 -0.472 1 97.38 497 TYR A CA 1
ATOM 3825 C C . TYR A 1 497 ? 14.141 1.64 0.313 1 97.38 497 TYR A C 1
ATOM 3827 O O . TYR A 1 497 ? 13.609 0.529 0.389 1 97.38 497 TYR A O 1
ATOM 3835 N N . HIS A 1 498 ? 13.633 2.701 0.962 1 96.38 498 HIS A N 1
ATOM 3836 C CA . HIS A 1 498 ? 12.398 2.617 1.733 1 96.38 498 HIS A CA 1
ATOM 3837 C C . HIS A 1 498 ? 11.234 2.158 0.861 1 96.38 498 HIS A C 1
ATOM 3839 O O . HIS A 1 498 ? 10.383 1.397 1.313 1 96.38 498 HIS A O 1
ATOM 3845 N N . HIS A 1 499 ? 11.258 2.656 -0.329 1 94.88 499 HIS A N 1
ATOM 3846 C CA . HIS A 1 499 ? 10.211 2.227 -1.257 1 94.88 499 HIS A CA 1
ATOM 3847 C C . HIS A 1 499 ? 10.258 0.719 -1.474 1 94.88 499 HIS A C 1
ATOM 3849 O O . HIS A 1 499 ? 9.211 0.069 -1.553 1 94.88 499 HIS A O 1
ATOM 3855 N N . LEU A 1 500 ? 11.438 0.203 -1.601 1 95.88 500 LEU A N 1
ATOM 3856 C CA . LEU A 1 500 ? 11.602 -1.233 -1.792 1 95.88 500 LEU A CA 1
ATOM 3857 C C . LEU A 1 500 ? 11.086 -2.006 -0.584 1 95.88 500 LEU A C 1
ATOM 3859 O O . LEU A 1 500 ? 10.484 -3.072 -0.735 1 95.88 500 LEU A O 1
ATOM 3863 N N . VAL A 1 501 ? 11.32 -1.479 0.593 1 97.06 501 VAL A N 1
ATOM 3864 C CA . VAL A 1 501 ? 10.867 -2.131 1.818 1 97.06 501 VAL A CA 1
ATOM 3865 C C . VAL A 1 501 ? 9.344 -2.189 1.839 1 97.06 501 VAL A C 1
ATOM 3867 O O . VAL A 1 501 ? 8.758 -3.254 2.057 1 97.06 501 VAL A O 1
ATOM 3870 N N . TRP A 1 502 ? 8.758 -1.104 1.551 1 94.38 502 TRP A N 1
ATOM 3871 C CA . TRP A 1 502 ? 7.309 -1.029 1.698 1 94.38 502 TRP A CA 1
ATOM 3872 C C . TRP A 1 502 ? 6.605 -1.682 0.512 1 94.38 502 TRP A C 1
ATOM 3874 O O . TRP A 1 502 ? 5.402 -1.946 0.563 1 94.38 502 TRP A O 1
ATOM 3884 N N . ASP A 1 503 ? 7.336 -1.917 -0.563 1 92.38 503 ASP A N 1
ATOM 3885 C CA . ASP A 1 503 ? 6.828 -2.75 -1.649 1 92.38 503 ASP A CA 1
ATOM 3886 C C . ASP A 1 503 ? 6.645 -4.19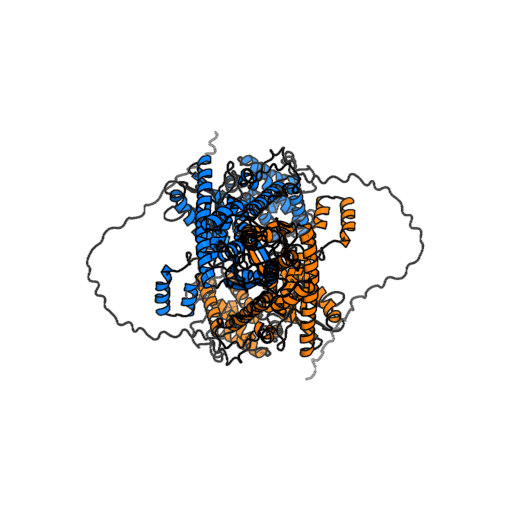5 -1.193 1 92.38 503 ASP A C 1
ATOM 3888 O O . ASP A 1 503 ? 5.758 -4.898 -1.683 1 92.38 503 ASP A O 1
ATOM 3892 N N . ARG A 1 504 ? 7.477 -4.602 -0.302 1 93.12 504 ARG A N 1
ATOM 3893 C CA . ARG A 1 504 ? 7.465 -5.965 0.218 1 93.12 504 ARG A CA 1
ATOM 3894 C C . ARG A 1 504 ? 6.586 -6.07 1.459 1 93.12 504 ARG A C 1
ATOM 3896 O O . ARG A 1 504 ? 6.168 -7.168 1.838 1 93.12 504 ARG A O 1
ATOM 3903 N N . CYS A 1 505 ? 6.414 -4.969 2.041 1 92.81 505 CYS A N 1
ATOM 3904 C CA . CYS A 1 505 ? 5.555 -4.887 3.217 1 92.81 505 CYS A CA 1
ATOM 3905 C C . CYS A 1 505 ? 4.664 -3.65 3.154 1 92.81 505 CYS A C 1
ATOM 3907 O O . CYS A 1 505 ? 4.941 -2.643 3.807 1 92.81 505 CYS A O 1
ATOM 3909 N N . PRO A 1 506 ? 3.578 -3.756 2.436 1 88.88 506 PRO A N 1
ATOM 3910 C CA . PRO A 1 506 ? 2.725 -2.588 2.205 1 88.88 506 PRO A CA 1
ATOM 3911 C C . PRO A 1 506 ? 2.256 -1.933 3.502 1 88.88 506 PRO A C 1
ATOM 3913 O O . PRO A 1 506 ? 1.956 -2.629 4.477 1 88.88 506 PRO A O 1
ATOM 3916 N N . LYS A 1 507 ? 2.16 -0.627 3.518 1 86.69 507 LYS A N 1
ATOM 3917 C CA . LYS A 1 507 ? 1.851 0.168 4.703 1 86.69 507 LYS A CA 1
ATOM 3918 C C . LYS A 1 507 ? 0.391 -0.006 5.113 1 86.69 507 LYS A C 1
ATOM 3920 O O . LYS A 1 507 ? 0.02 0.302 6.25 1 86.69 507 LYS A O 1
ATOM 3925 N N . ALA A 1 508 ? -0.466 -0.547 4.262 1 78.44 508 ALA A N 1
ATOM 3926 C CA . ALA A 1 508 ? -1.897 -0.667 4.523 1 78.44 508 ALA A CA 1
ATOM 3927 C C . ALA A 1 508 ? -2.186 -1.822 5.477 1 78.44 508 ALA A C 1
ATOM 3929 O O . ALA A 1 508 ? -3.26 -1.886 6.078 1 78.44 508 ALA A O 1
ATOM 3930 N N . VAL A 1 509 ? -1.237 -2.65 5.652 1 83.69 509 VAL A N 1
ATOM 3931 C CA . VAL A 1 509 ? -1.46 -3.834 6.477 1 83.69 509 VAL A CA 1
ATOM 3932 C C . VAL A 1 509 ? -0.429 -3.883 7.602 1 83.69 509 VAL A C 1
ATOM 3934 O O . VAL A 1 509 ? 0.778 -3.871 7.348 1 83.69 509 VAL A O 1
ATOM 3937 N N . PHE A 1 510 ? -0.945 -3.932 8.766 1 88.69 510 PHE A N 1
ATOM 3938 C CA . PHE A 1 510 ? -0.04 -4.051 9.906 1 88.69 510 PHE A CA 1
ATOM 3939 C C . PHE A 1 510 ? 0.599 -5.434 9.945 1 88.69 510 PHE A C 1
ATOM 3941 O O . PHE A 1 510 ? -0.07 -6.441 9.695 1 88.69 510 PHE A O 1
ATOM 3948 N N . VAL A 1 511 ? 1.847 -5.457 10.242 1 92.19 511 VAL A N 1
ATOM 3949 C CA . VAL A 1 511 ? 2.561 -6.73 10.312 1 92.19 511 VAL A CA 1
ATOM 3950 C C . VAL A 1 511 ? 3.387 -6.785 11.602 1 92.19 511 VAL A C 1
ATOM 3952 O O . VAL A 1 511 ? 3.707 -5.746 12.18 1 92.19 511 VAL A O 1
ATOM 3955 N N . GLY A 1 512 ? 3.693 -7.961 12.016 1 92.25 512 GLY A N 1
ATOM 3956 C CA . GLY A 1 512 ? 4.586 -8.148 13.141 1 92.25 512 GLY A CA 1
ATOM 3957 C C . GLY A 1 512 ? 6.043 -7.898 12.797 1 92.25 512 GLY A C 1
ATOM 3958 O O . GLY A 1 512 ? 6.395 -7.75 11.625 1 92.25 512 GLY A O 1
ATOM 3959 N N . ARG A 1 513 ? 6.82 -7.852 13.805 1 94.38 513 ARG A N 1
ATOM 3960 C CA . ARG A 1 513 ? 8.234 -7.52 13.648 1 94.38 513 ARG A CA 1
ATOM 3961 C C . ARG A 1 513 ? 8.93 -8.5 12.711 1 94.38 513 ARG A C 1
ATOM 3963 O O . ARG A 1 513 ? 9.719 -8.094 11.859 1 94.38 513 ARG A O 1
ATOM 3970 N N . ASP A 1 514 ? 8.641 -9.773 12.844 1 94.31 514 ASP A N 1
ATOM 3971 C CA . ASP A 1 514 ? 9.297 -10.797 12.039 1 94.31 514 ASP A CA 1
ATOM 3972 C C . ASP A 1 514 ? 9.07 -10.555 10.547 1 94.31 514 ASP A C 1
ATOM 3974 O O . ASP A 1 514 ? 10 -10.641 9.75 1 94.31 514 ASP A O 1
ATOM 3978 N N . ARG A 1 515 ? 7.883 -10.281 10.242 1 95.25 515 ARG A N 1
ATOM 3979 C CA . ARG A 1 515 ? 7.535 -10.016 8.844 1 95.25 515 ARG A CA 1
ATOM 3980 C C . ARG A 1 515 ? 8.227 -8.758 8.336 1 95.25 515 ARG A C 1
ATOM 3982 O O . ARG A 1 515 ? 8.68 -8.711 7.188 1 95.25 515 ARG A O 1
ATOM 3989 N N . LEU A 1 516 ? 8.258 -7.766 9.172 1 96.5 516 LEU A N 1
ATOM 3990 C CA . LEU A 1 516 ? 8.922 -6.523 8.789 1 96.5 516 LEU A CA 1
ATOM 3991 C C . LEU A 1 516 ? 10.414 -6.746 8.602 1 96.5 516 LEU A C 1
ATOM 3993 O O . LEU A 1 516 ? 11.008 -6.223 7.656 1 96.5 516 LEU A O 1
ATOM 3997 N N . GLU A 1 517 ? 10.961 -7.523 9.445 1 97.81 517 GLU A N 1
ATOM 3998 C CA . GLU A 1 517 ? 12.375 -7.84 9.312 1 97.81 517 GLU A CA 1
ATOM 3999 C C . GLU A 1 517 ? 12.656 -8.57 8 1 97.81 517 GLU A C 1
ATOM 4001 O O . GLU A 1 517 ? 13.625 -8.258 7.309 1 97.81 517 GLU A O 1
ATOM 4006 N N . ILE A 1 518 ? 11.836 -9.516 7.676 1 98.38 518 ILE A N 1
ATOM 4007 C CA . ILE A 1 518 ? 11.992 -10.234 6.418 1 98.38 518 ILE A CA 1
ATOM 4008 C C . ILE A 1 518 ? 11.977 -9.25 5.254 1 98.38 518 ILE A C 1
ATOM 4010 O O . ILE A 1 518 ? 12.812 -9.328 4.352 1 98.38 518 ILE A O 1
ATOM 4014 N N . ALA A 1 519 ? 11.047 -8.336 5.305 1 98.06 519 ALA A N 1
ATOM 4015 C CA . ALA A 1 519 ? 10.906 -7.352 4.23 1 98.06 519 ALA A CA 1
ATOM 4016 C C . ALA A 1 519 ? 12.148 -6.465 4.141 1 98.06 519 ALA A C 1
ATOM 4018 O O . ALA A 1 519 ? 12.641 -6.191 3.045 1 98.06 519 ALA A O 1
ATOM 4019 N N . VAL A 1 520 ? 12.625 -6.027 5.266 1 98.56 520 VAL A N 1
ATOM 4020 C CA . VAL A 1 520 ? 13.781 -5.133 5.32 1 98.56 520 VAL A CA 1
ATOM 4021 C C . VAL A 1 520 ? 15.023 -5.859 4.805 1 98.56 520 VAL A C 1
ATOM 4023 O O . VAL A 1 520 ? 15.766 -5.324 3.984 1 98.56 520 VAL A O 1
ATOM 4026 N N . PHE A 1 521 ? 15.211 -7.07 5.238 1 98.75 521 PHE A N 1
ATOM 4027 C CA . PHE A 1 521 ? 16.375 -7.848 4.812 1 98.75 521 PHE A CA 1
ATOM 4028 C C . PHE A 1 521 ? 16.281 -8.188 3.33 1 98.75 521 PHE A C 1
ATOM 4030 O O . PHE A 1 521 ? 17.281 -8.07 2.604 1 98.75 521 PHE A O 1
ATOM 4037 N N . ASP A 1 522 ? 15.148 -8.602 2.922 1 98.5 522 ASP A N 1
ATOM 4038 C CA . ASP A 1 522 ? 14.961 -8.875 1.5 1 98.5 522 ASP A CA 1
ATOM 4039 C C . ASP A 1 522 ? 15.227 -7.625 0.663 1 98.5 522 ASP A C 1
ATOM 4041 O O . ASP A 1 522 ? 15.883 -7.699 -0.378 1 98.5 522 ASP A O 1
ATOM 4045 N N . ALA A 1 523 ? 14.711 -6.496 1.093 1 98.5 523 ALA A N 1
ATOM 4046 C CA . ALA A 1 523 ? 14.938 -5.234 0.397 1 98.5 523 ALA A CA 1
ATOM 4047 C C . ALA A 1 523 ? 16.422 -4.898 0.345 1 98.5 523 ALA A C 1
ATOM 4049 O O . ALA A 1 523 ? 16.922 -4.398 -0.667 1 98.5 523 ALA A O 1
ATOM 4050 N N . THR A 1 524 ? 17.094 -5.141 1.433 1 98.69 524 THR A N 1
ATOM 4051 C CA . THR A 1 524 ? 18.531 -4.875 1.499 1 98.69 524 THR A CA 1
ATOM 4052 C C . THR A 1 524 ? 19.281 -5.695 0.454 1 98.69 524 THR A C 1
ATOM 4054 O O . THR A 1 524 ? 20.109 -5.164 -0.285 1 98.69 524 THR A O 1
ATOM 4057 N N . ILE A 1 525 ? 18.938 -6.93 0.37 1 98.38 525 ILE A N 1
ATOM 4058 C CA . ILE A 1 525 ? 19.578 -7.836 -0.582 1 98.38 525 ILE A CA 1
ATOM 4059 C C . ILE A 1 525 ? 19.344 -7.336 -2.006 1 98.38 525 ILE A C 1
ATOM 4061 O O . ILE A 1 525 ? 20.281 -7.199 -2.787 1 98.38 525 ILE A O 1
ATOM 4065 N N . VAL A 1 526 ? 18.141 -7.023 -2.314 1 97.75 526 VAL A N 1
ATOM 4066 C CA . VAL A 1 526 ? 17.766 -6.633 -3.67 1 97.75 526 VAL A CA 1
ATOM 4067 C C . VAL A 1 526 ? 18.375 -5.27 -4 1 97.75 526 VAL A C 1
ATOM 4069 O O . VAL A 1 526 ? 18.797 -5.027 -5.133 1 97.75 526 VAL A O 1
ATOM 4072 N N . TYR A 1 527 ? 18.328 -4.375 -3.01 1 97.81 527 TYR A N 1
ATOM 4073 C CA . TYR A 1 527 ? 18.875 -3.039 -3.246 1 97.81 527 TYR A CA 1
ATOM 4074 C C . TYR A 1 527 ? 20.359 -3.105 -3.572 1 97.81 527 TYR A C 1
ATOM 4076 O O . TYR A 1 527 ? 20.828 -2.443 -4.504 1 97.81 527 TYR A O 1
ATOM 4084 N N . ASN A 1 528 ? 21.109 -3.926 -2.84 1 97.38 528 ASN A N 1
ATOM 4085 C CA . ASN A 1 528 ? 22.562 -4 -2.973 1 97.38 528 ASN A CA 1
ATOM 4086 C C . ASN A 1 528 ? 22.969 -4.863 -4.164 1 97.38 528 ASN A C 1
ATOM 4088 O O . ASN A 1 528 ? 23.922 -4.531 -4.875 1 97.38 528 ASN A O 1
ATOM 4092 N N . GLU A 1 529 ? 22.203 -5.973 -4.336 1 95.75 529 GLU A N 1
ATOM 4093 C CA . GLU A 1 529 ? 22.703 -7 -5.242 1 95.75 529 GLU A CA 1
ATOM 4094 C C . GLU A 1 529 ? 21.703 -7.309 -6.352 1 95.75 529 GLU A C 1
ATOM 4096 O O . GLU A 1 529 ? 21.969 -8.148 -7.211 1 95.75 529 GLU A O 1
ATOM 4101 N N . GLY A 1 530 ? 20.594 -6.723 -6.352 1 95.56 530 GLY A N 1
ATOM 4102 C CA . GLY A 1 530 ? 19.562 -7.027 -7.336 1 95.56 530 GLY A CA 1
ATOM 4103 C C . GLY A 1 530 ? 18.703 -8.211 -6.957 1 95.56 530 GLY A C 1
ATOM 4104 O O . GLY A 1 530 ? 18.906 -8.82 -5.902 1 95.56 530 GLY A O 1
ATOM 4105 N N . GLY A 1 531 ? 17.766 -8.492 -7.809 1 94.94 531 GLY A N 1
ATOM 4106 C CA . GLY A 1 531 ? 16.922 -9.648 -7.602 1 94.94 531 GLY A CA 1
ATOM 4107 C C . GLY A 1 531 ? 17.688 -10.953 -7.562 1 94.94 531 GLY A C 1
ATOM 4108 O O . GLY A 1 531 ? 17.281 -11.906 -6.883 1 94.94 531 GLY A O 1
ATOM 4109 N N . SER A 1 532 ? 18.766 -10.992 -8.234 1 94.94 532 SER A N 1
ATOM 4110 C CA . SER A 1 532 ? 19.594 -12.188 -8.297 1 94.94 532 SER A CA 1
ATOM 4111 C C . SER A 1 532 ? 20.188 -12.523 -6.93 1 94.94 532 SER A C 1
ATOM 4113 O O . SER A 1 532 ? 20.531 -13.68 -6.664 1 94.94 532 SER A O 1
ATOM 4115 N N . GLY A 1 533 ? 20.312 -11.508 -6.105 1 95.31 533 GLY A N 1
ATOM 4116 C CA . GLY A 1 533 ? 20.797 -11.766 -4.754 1 95.31 533 GLY A CA 1
ATOM 4117 C C . GLY A 1 533 ? 19.859 -12.672 -3.963 1 95.31 533 GLY A C 1
ATOM 4118 O O . GLY A 1 533 ? 20.297 -13.305 -2.996 1 95.31 533 GLY A O 1
ATOM 4119 N N . ARG A 1 534 ? 18.641 -12.828 -4.371 1 96.88 534 ARG A N 1
ATOM 4120 C CA . ARG A 1 534 ? 17.641 -13.664 -3.705 1 96.88 534 ARG A CA 1
ATOM 4121 C C . ARG A 1 534 ? 17.984 -15.148 -3.873 1 96.88 534 ARG A C 1
ATOM 4123 O O . ARG A 1 534 ? 17.484 -15.984 -3.119 1 96.88 534 ARG A O 1
ATOM 4130 N N . LEU A 1 535 ? 18.719 -15.445 -4.906 1 97.81 535 LEU A N 1
ATOM 4131 C CA . LEU A 1 535 ? 19.078 -16.828 -5.16 1 97.81 535 LEU A CA 1
ATOM 4132 C C . LEU A 1 535 ? 19.781 -17.438 -3.957 1 97.81 535 LEU A C 1
ATOM 4134 O O . LEU A 1 535 ? 19.578 -18.609 -3.623 1 97.81 535 LEU A O 1
ATOM 4138 N N . ASP A 1 536 ? 20.547 -16.609 -3.277 1 97.62 536 ASP A N 1
ATOM 4139 C CA . ASP A 1 536 ? 21.297 -17.094 -2.113 1 97.62 536 ASP A CA 1
ATOM 4140 C C . ASP A 1 536 ? 20.359 -17.375 -0.943 1 97.62 536 ASP A C 1
ATOM 4142 O O . ASP A 1 536 ? 20.625 -18.25 -0.123 1 97.62 536 ASP A O 1
ATOM 4146 N N . VAL A 1 537 ? 19.266 -16.688 -0.857 1 98.44 537 VAL A N 1
ATOM 4147 C CA . VAL A 1 537 ? 18.266 -16.953 0.173 1 98.44 537 VAL A CA 1
ATOM 4148 C C . VAL A 1 537 ? 17.641 -18.328 -0.059 1 98.44 537 VAL A C 1
ATOM 4150 O O . VAL A 1 537 ? 17.5 -19.125 0.875 1 98.44 537 VAL A O 1
ATOM 4153 N N . PHE A 1 538 ? 17.297 -18.609 -1.315 1 98 538 PHE A N 1
ATOM 4154 C CA . PHE A 1 538 ? 16.688 -19.891 -1.65 1 98 538 PHE A CA 1
ATOM 4155 C C . PHE A 1 538 ? 17.656 -21.031 -1.391 1 98 538 PHE A C 1
ATOM 4157 O O . PHE A 1 538 ? 17.25 -22.094 -0.878 1 98 538 PHE A O 1
ATOM 4164 N N . ARG A 1 539 ? 18.922 -20.812 -1.707 1 97.69 539 ARG A N 1
ATOM 4165 C CA . ARG A 1 539 ? 19.922 -21.828 -1.415 1 97.69 539 ARG A CA 1
ATOM 4166 C C . ARG A 1 539 ? 20.031 -22.094 0.086 1 97.69 539 ARG A C 1
ATOM 4168 O O . ARG A 1 539 ? 20.094 -23.234 0.521 1 97.69 539 ARG A O 1
ATOM 4175 N N . LYS A 1 540 ? 20.016 -21.016 0.818 1 97.75 540 LYS A N 1
ATOM 4176 C CA . LYS A 1 540 ? 20.125 -21.125 2.271 1 97.75 540 LYS A CA 1
ATOM 4177 C C . LYS A 1 540 ? 18.906 -21.844 2.852 1 97.75 540 LYS A C 1
ATOM 4179 O O . LYS A 1 540 ? 19 -22.516 3.881 1 97.75 540 LYS A O 1
ATOM 4184 N N . LEU A 1 541 ? 17.766 -21.781 2.197 1 98 541 LEU A N 1
ATOM 4185 C CA . LEU A 1 541 ? 16.531 -22.422 2.633 1 98 541 LEU A CA 1
ATOM 4186 C C . LEU A 1 541 ? 16.516 -23.891 2.223 1 98 541 LEU A C 1
ATOM 4188 O O . LEU A 1 541 ? 15.586 -24.625 2.555 1 98 541 LEU A O 1
ATOM 4192 N N . GLY A 1 542 ? 17.484 -24.281 1.47 1 96 542 GLY A N 1
ATOM 4193 C CA . GLY A 1 542 ? 17.547 -25.656 1 1 96 542 GLY A CA 1
ATOM 4194 C C . GLY A 1 542 ? 16.688 -25.906 -0.229 1 96 542 GLY A C 1
ATOM 4195 O O . GLY A 1 542 ? 16.266 -27.047 -0.481 1 96 542 GLY A O 1
ATOM 4196 N N . LEU A 1 543 ? 16.406 -24.859 -0.926 1 95.88 543 LEU A N 1
ATOM 4197 C CA . LEU A 1 543 ? 15.586 -24.969 -2.127 1 95.88 543 LEU A CA 1
ATOM 4198 C C . LEU A 1 543 ? 16.453 -24.938 -3.381 1 95.88 543 LEU A C 1
ATOM 4200 O O . LEU A 1 543 ? 17.516 -24.328 -3.389 1 95.88 543 LEU A O 1
ATOM 4204 N N . SER A 1 544 ? 16.016 -25.547 -4.387 1 92.31 544 SER A N 1
ATOM 4205 C CA . SER A 1 544 ? 16.766 -25.578 -5.641 1 92.31 544 SER A CA 1
ATOM 4206 C C . SER A 1 544 ? 16.625 -24.25 -6.391 1 92.31 544 SER A C 1
ATOM 4208 O O . SER A 1 544 ? 15.594 -23.578 -6.293 1 92.31 544 SER A O 1
ATOM 4210 N N . VAL A 1 545 ? 17.703 -23.906 -7.031 1 93.94 545 VAL A N 1
ATOM 4211 C CA . VAL A 1 545 ? 17.688 -22.75 -7.906 1 93.94 545 VAL A CA 1
ATOM 4212 C C . VAL A 1 545 ? 17.625 -23.188 -9.359 1 93.94 545 VAL A C 1
ATOM 4214 O O . VAL A 1 545 ? 18.562 -23.797 -9.883 1 93.94 545 VAL A O 1
ATOM 4217 N N . GLY A 1 546 ? 16.469 -22.922 -9.961 1 93.19 546 GLY A N 1
ATOM 4218 C CA . GLY A 1 546 ? 16.234 -23.406 -11.312 1 93.19 546 GLY A CA 1
ATOM 4219 C C . GLY A 1 546 ? 16.5 -22.359 -12.383 1 93.19 546 GLY A C 1
ATOM 4220 O O . GLY A 1 546 ? 16.891 -21.234 -12.07 1 93.19 546 GLY A O 1
ATOM 4221 N N . ARG A 1 547 ? 16.375 -22.703 -13.555 1 92.88 547 ARG A N 1
ATOM 4222 C CA . ARG A 1 547 ? 16.688 -21.875 -14.711 1 92.88 547 ARG A CA 1
ATOM 4223 C C . ARG A 1 547 ? 15.758 -20.672 -14.789 1 92.88 547 ARG A C 1
ATOM 4225 O O . ARG A 1 547 ? 16.203 -19.547 -15.055 1 92.88 547 ARG A O 1
ATOM 4232 N N . PHE A 1 548 ? 14.484 -20.938 -14.602 1 94.94 548 PHE A N 1
ATOM 4233 C CA . PHE A 1 548 ? 13.523 -19.859 -14.727 1 94.94 548 PHE A CA 1
ATOM 4234 C C . PHE A 1 548 ? 13.703 -18.844 -13.602 1 94.94 548 PHE A C 1
ATOM 4236 O O . PHE A 1 548 ? 13.469 -17.641 -13.805 1 94.94 548 PHE A O 1
ATOM 4243 N N . GLN A 1 549 ? 14.094 -19.344 -12.492 1 96.19 549 GLN A N 1
ATOM 4244 C CA . GLN A 1 549 ? 14.367 -18.453 -11.375 1 96.19 549 GLN A CA 1
ATOM 4245 C C . GLN A 1 549 ? 15.547 -17.531 -11.688 1 96.19 549 GLN A C 1
ATOM 4247 O O . GLN A 1 549 ? 15.445 -16.312 -11.539 1 96.19 549 GLN A O 1
ATOM 4252 N N . LYS A 1 550 ? 16.625 -18.094 -12.164 1 95.5 550 LYS A N 1
ATOM 4253 C CA . LYS A 1 550 ? 17.828 -17.328 -12.508 1 95.5 550 LYS A CA 1
ATOM 4254 C C . LYS A 1 550 ? 17.531 -16.312 -13.609 1 95.5 550 LYS A C 1
ATOM 4256 O O . LYS A 1 550 ? 17.859 -15.141 -13.477 1 95.5 550 LYS A O 1
ATOM 4261 N N . GLN A 1 551 ? 16.891 -16.797 -14.586 1 94.38 551 GLN A N 1
ATOM 4262 C CA . GLN A 1 551 ? 16.578 -15.938 -15.719 1 94.38 551 GLN A CA 1
ATOM 4263 C C . GLN A 1 551 ? 15.602 -14.836 -15.312 1 94.38 551 GLN A C 1
ATOM 4265 O O . GLN A 1 551 ? 15.75 -13.688 -15.727 1 94.38 551 GLN A O 1
ATOM 4270 N N . GLY A 1 552 ? 14.633 -15.266 -14.539 1 95.31 552 GLY A N 1
ATOM 4271 C CA . GLY A 1 552 ? 13.633 -14.297 -14.117 1 95.31 552 GLY A CA 1
ATOM 4272 C C . GLY A 1 552 ? 14.219 -13.148 -13.32 1 95.31 552 GLY A C 1
ATOM 4273 O O . GLY A 1 552 ? 13.922 -11.984 -13.586 1 95.31 552 GLY A O 1
ATOM 4274 N N . PHE A 1 553 ? 15.031 -13.422 -12.367 1 96.19 553 PHE A N 1
ATOM 4275 C CA . PHE A 1 553 ? 15.625 -12.383 -11.539 1 96.19 553 PHE A CA 1
ATOM 4276 C C . PHE A 1 553 ? 16.625 -11.547 -12.336 1 96.19 553 PHE A C 1
ATOM 4278 O O . PHE A 1 553 ? 16.719 -10.336 -12.141 1 96.19 553 PHE A O 1
ATOM 4285 N N . ARG A 1 554 ? 17.297 -12.156 -13.242 1 94.56 554 ARG A N 1
ATOM 4286 C CA . ARG A 1 554 ? 18.203 -11.422 -14.117 1 94.56 554 ARG A CA 1
ATOM 4287 C C . ARG A 1 554 ? 17.438 -10.43 -14.992 1 94.56 554 ARG A C 1
ATOM 4289 O O . ARG A 1 554 ? 17.891 -9.297 -15.172 1 94.56 554 ARG A O 1
ATOM 4296 N N . ASP A 1 555 ? 16.359 -10.898 -15.516 1 93.69 555 ASP A N 1
ATOM 4297 C CA . ASP A 1 555 ? 15.539 -10.031 -16.359 1 93.69 555 ASP A CA 1
ATOM 4298 C C . ASP A 1 555 ? 15.023 -8.828 -15.562 1 93.69 555 ASP A C 1
ATOM 4300 O O . ASP A 1 555 ? 14.961 -7.715 -16.078 1 93.69 555 ASP A O 1
ATOM 4304 N N . LEU A 1 556 ? 14.641 -9.102 -14.367 1 94.75 556 LEU A N 1
ATOM 4305 C CA . LEU A 1 556 ? 14.18 -8.016 -13.508 1 94.75 556 LEU A CA 1
ATOM 4306 C C . LEU A 1 556 ? 15.297 -7.023 -13.234 1 94.75 556 LEU A C 1
ATOM 4308 O O . LEU A 1 556 ? 15.07 -5.812 -13.227 1 94.75 556 LEU A O 1
ATOM 4312 N N . ASP A 1 557 ? 16.469 -7.488 -13.023 1 95.75 557 ASP A N 1
ATOM 4313 C CA . ASP A 1 557 ? 17.625 -6.629 -12.805 1 95.75 557 ASP A CA 1
ATOM 4314 C C . ASP A 1 557 ? 17.938 -5.809 -14.055 1 95.75 557 ASP A C 1
ATOM 4316 O O . ASP A 1 557 ? 18.266 -4.621 -13.953 1 95.75 557 ASP A O 1
ATOM 4320 N N . LEU A 1 558 ? 17.812 -6.445 -15.18 1 93.81 558 LEU A N 1
ATOM 4321 C CA . LEU A 1 558 ? 18.062 -5.762 -16.453 1 93.81 558 LEU A CA 1
ATOM 4322 C C . LEU A 1 558 ? 17.062 -4.629 -16.656 1 93.81 558 LEU A C 1
ATOM 4324 O O . LEU A 1 558 ? 17.438 -3.537 -17.094 1 93.81 558 LEU A O 1
ATOM 4328 N N . ARG A 1 559 ? 15.891 -4.914 -16.391 1 91.81 559 ARG A N 1
ATOM 4329 C CA . ARG A 1 559 ? 14.852 -3.895 -16.531 1 91.81 559 ARG A CA 1
ATOM 4330 C C . ARG A 1 559 ? 15.109 -2.721 -15.586 1 91.81 559 ARG A C 1
ATOM 4332 O O . ARG A 1 559 ? 14.891 -1.564 -15.953 1 91.81 559 ARG A O 1
ATOM 4339 N N . ARG A 1 560 ? 15.508 -3.035 -14.414 1 92.75 560 ARG A N 1
ATOM 4340 C CA . ARG A 1 560 ? 15.859 -2 -13.438 1 92.75 560 ARG A CA 1
ATOM 4341 C C . ARG A 1 560 ? 16.969 -1.099 -13.977 1 92.75 560 ARG A C 1
ATOM 4343 O O . ARG A 1 560 ? 16.859 0.128 -13.93 1 92.75 560 ARG A O 1
ATOM 4350 N N . VAL A 1 561 ? 17.984 -1.668 -14.523 1 93.56 561 VAL A N 1
ATOM 4351 C CA . VAL A 1 561 ? 19.141 -0.927 -15.023 1 93.56 561 VAL A CA 1
ATOM 4352 C C . VAL A 1 561 ? 18.734 -0.092 -16.234 1 93.56 561 VAL A C 1
ATOM 4354 O O . VAL A 1 561 ? 19.078 1.089 -16.328 1 93.56 561 VAL A O 1
ATOM 4357 N N . LYS A 1 562 ? 17.938 -0.697 -17.109 1 90.62 562 LYS A N 1
ATOM 4358 C CA . LYS A 1 562 ? 17.5 0.008 -18.312 1 90.62 562 LYS A CA 1
ATOM 4359 C C . LYS A 1 562 ? 16.625 1.212 -17.953 1 90.62 562 LYS A C 1
ATOM 4361 O O . LYS A 1 562 ? 16.797 2.291 -18.516 1 90.62 562 LYS A O 1
ATOM 4366 N N . SER A 1 563 ? 15.789 0.981 -17.062 1 90.81 563 SER A N 1
ATOM 4367 C CA . SER A 1 563 ? 14.914 2.066 -16.625 1 90.81 563 SER A CA 1
ATOM 4368 C C . SER A 1 563 ? 15.719 3.191 -15.977 1 90.81 563 SER A C 1
ATOM 4370 O O . SER A 1 563 ? 15.453 4.371 -16.219 1 90.81 563 SER A O 1
ATOM 4372 N N . ALA A 1 564 ? 16.656 2.797 -15.164 1 92.06 564 ALA A N 1
ATOM 4373 C CA . ALA A 1 564 ? 17.5 3.785 -14.484 1 92.06 564 ALA A CA 1
ATOM 4374 C C . ALA A 1 564 ? 18.328 4.582 -15.492 1 92.06 564 ALA A C 1
ATOM 4376 O O . ALA A 1 564 ? 18.484 5.797 -15.344 1 92.06 564 ALA A O 1
ATOM 4377 N N . GLU A 1 565 ? 18.812 3.926 -16.469 1 90.31 565 GLU A N 1
ATOM 4378 C CA . GLU A 1 565 ? 19.594 4.59 -17.516 1 90.31 565 GLU A CA 1
ATOM 4379 C C . GLU A 1 565 ? 18.734 5.559 -18.312 1 90.31 565 GLU A C 1
ATOM 4381 O O . GLU A 1 565 ? 19.188 6.648 -18.672 1 90.31 565 GLU A O 1
ATOM 4386 N N . ASN A 1 566 ? 17.547 5.152 -18.547 1 89.75 566 ASN A N 1
ATOM 4387 C CA . ASN A 1 566 ? 16.625 6.023 -19.281 1 89.75 566 ASN A CA 1
ATOM 4388 C C . ASN A 1 566 ? 16.297 7.281 -18.484 1 89.75 566 ASN A C 1
ATOM 4390 O O . ASN A 1 566 ? 16.188 8.367 -19.047 1 89.75 566 ASN A O 1
ATOM 4394 N N . GLN A 1 567 ? 16.141 7.137 -17.219 1 88.56 567 GLN A N 1
ATOM 4395 C CA . GLN A 1 567 ? 15.797 8.266 -16.359 1 88.56 567 GLN A CA 1
ATOM 4396 C C . GLN A 1 567 ? 16.953 9.258 -16.281 1 88.56 567 GLN A C 1
ATOM 4398 O O . GLN A 1 567 ? 16.75 10.445 -16.031 1 88.56 567 GLN A O 1
ATOM 4403 N N . LYS A 1 568 ? 18.141 8.75 -16.5 1 88.62 568 LYS A N 1
ATOM 4404 C CA . LYS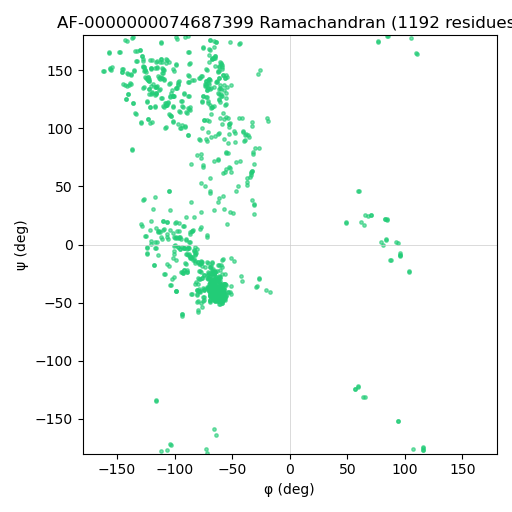 A 1 568 ? 19.328 9.586 -16.375 1 88.62 568 LYS A CA 1
ATOM 4405 C C . LYS A 1 568 ? 19.578 10.375 -17.656 1 88.62 568 LYS A C 1
ATOM 4407 O O . LYS A 1 568 ? 20.344 11.336 -17.672 1 88.62 568 LYS A O 1
ATOM 4412 N N . LYS A 1 569 ? 18.906 10.016 -18.672 1 86.75 569 LYS A N 1
ATOM 4413 C CA . LYS A 1 569 ? 19.078 10.727 -19.938 1 86.75 569 LYS A CA 1
ATOM 4414 C C . LYS A 1 569 ? 18.625 12.18 -19.812 1 86.75 569 LYS A C 1
ATOM 4416 O O . LYS A 1 569 ? 17.625 12.469 -19.141 1 86.75 569 LYS A O 1
ATOM 4421 N N . THR A 1 570 ? 19.312 13.047 -20.375 1 83.94 570 THR A N 1
ATOM 4422 C CA . THR A 1 570 ? 19.047 14.477 -20.328 1 83.94 570 THR A CA 1
ATOM 4423 C C . THR A 1 570 ? 17.656 14.797 -20.844 1 83.94 570 THR A C 1
ATOM 4425 O O . THR A 1 570 ? 16.938 15.617 -20.266 1 83.94 570 THR A O 1
ATOM 4428 N N . VAL A 1 571 ? 17.344 14.164 -21.922 1 81.06 571 VAL A N 1
ATOM 4429 C CA . VAL A 1 571 ? 16.031 14.398 -22.531 1 81.06 571 VAL A CA 1
ATOM 4430 C C . VAL A 1 571 ? 14.922 14.078 -21.531 1 81.06 571 VAL A C 1
ATOM 4432 O O . VAL A 1 571 ? 13.945 14.82 -21.422 1 81.06 571 VAL A O 1
ATOM 4435 N N . THR A 1 572 ? 15.102 13.016 -20.844 1 84.12 572 THR A N 1
ATOM 4436 C CA . THR A 1 572 ? 14.102 12.594 -19.875 1 84.12 572 THR A CA 1
ATOM 4437 C C . THR A 1 572 ? 14.031 13.562 -18.703 1 84.12 572 THR A C 1
ATOM 4439 O O . THR A 1 572 ? 12.945 13.867 -18.203 1 84.12 572 THR A O 1
ATOM 4442 N N . LYS A 1 573 ? 15.117 14.016 -18.281 1 82.19 573 LYS A N 1
ATOM 4443 C CA . LYS A 1 573 ? 15.164 14.984 -17.188 1 82.19 573 LYS A CA 1
ATOM 4444 C C . LYS A 1 573 ? 14.469 16.281 -17.578 1 82.19 573 LYS A C 1
ATOM 4446 O O . LYS A 1 573 ? 13.727 16.859 -16.766 1 82.19 573 LYS A O 1
ATOM 4451 N N . GLN A 1 574 ? 14.719 16.703 -18.734 1 81.19 574 GLN A N 1
ATOM 4452 C CA . GLN A 1 574 ? 14.086 17.922 -19.219 1 81.19 574 GLN A CA 1
ATOM 4453 C C . GLN A 1 574 ? 12.57 17.766 -19.312 1 81.19 574 GLN A C 1
ATOM 4455 O O . GLN A 1 574 ? 11.82 18.672 -18.938 1 81.19 574 GLN A O 1
ATOM 4460 N N . LYS A 1 575 ? 12.234 16.641 -19.828 1 80.44 575 LYS A N 1
ATOM 4461 C CA . LYS A 1 575 ? 10.805 16.344 -19.922 1 80.44 575 LYS A CA 1
ATOM 4462 C C . LYS A 1 575 ? 10.156 16.406 -18.531 1 80.44 575 LYS A C 1
ATOM 4464 O O . LYS A 1 575 ? 9.062 16.953 -18.375 1 80.44 575 LYS A O 1
ATOM 4469 N N . ARG A 1 576 ? 10.812 15.906 -17.547 1 79.94 576 ARG A N 1
ATOM 4470 C CA . ARG A 1 576 ? 10.305 15.891 -16.188 1 79.94 576 ARG A CA 1
ATOM 4471 C C . ARG A 1 576 ? 10.203 17.312 -15.625 1 79.94 576 ARG A C 1
ATOM 4473 O O . ARG A 1 576 ? 9.227 17.641 -14.953 1 79.94 576 ARG A O 1
ATOM 4480 N N . ALA A 1 577 ? 11.188 18.047 -15.875 1 80.88 577 ALA A N 1
ATOM 4481 C CA . ALA A 1 577 ? 11.18 19.422 -15.414 1 80.88 577 ALA A CA 1
ATOM 4482 C C . ALA A 1 577 ? 10.023 20.203 -16.016 1 80.88 577 ALA A C 1
ATOM 4484 O O . ALA A 1 577 ? 9.32 20.938 -15.312 1 80.88 577 ALA A O 1
ATOM 4485 N N . ARG A 1 578 ? 9.812 20.031 -17.266 1 77.69 578 ARG A N 1
ATOM 4486 C CA . ARG A 1 578 ? 8.719 20.719 -17.953 1 77.69 578 ARG A CA 1
ATOM 4487 C C . ARG A 1 578 ? 7.371 20.281 -17.391 1 77.69 578 ARG A C 1
ATOM 4489 O O . ARG A 1 578 ? 6.469 21.094 -17.219 1 77.69 578 ARG A O 1
ATOM 4496 N N . LYS A 1 579 ? 7.371 19.031 -17.188 1 78.12 579 LYS A N 1
ATOM 4497 C CA . LYS A 1 579 ? 6.137 18.484 -16.641 1 78.12 579 LYS A CA 1
ATOM 4498 C C . LYS A 1 579 ? 5.836 19.078 -15.266 1 78.12 579 LYS A C 1
ATOM 4500 O O . LYS A 1 579 ? 4.688 19.391 -14.961 1 78.12 579 LYS A O 1
ATOM 4505 N N . THR A 1 580 ? 6.824 19.188 -14.445 1 80.44 580 THR A N 1
ATOM 4506 C CA . THR A 1 580 ? 6.668 19.734 -13.102 1 80.44 580 THR A CA 1
ATOM 4507 C C . THR A 1 580 ? 6.141 21.172 -13.156 1 80.44 580 THR A C 1
ATOM 4509 O O . THR A 1 580 ? 5.246 21.531 -12.391 1 80.44 580 THR A O 1
ATOM 4512 N N . ILE A 1 581 ? 6.621 21.891 -13.992 1 78.31 581 ILE A N 1
ATOM 4513 C CA . ILE A 1 581 ? 6.219 23.281 -14.148 1 78.31 581 ILE A CA 1
ATOM 4514 C C . ILE A 1 581 ? 4.785 23.359 -14.672 1 78.31 581 ILE A C 1
ATOM 4516 O O . ILE A 1 581 ? 3.973 24.141 -14.18 1 78.31 581 ILE A O 1
ATOM 4520 N N . ARG A 1 582 ? 4.527 22.547 -15.609 1 74.69 582 ARG A N 1
ATOM 4521 C CA . ARG A 1 582 ? 3.186 22.5 -16.188 1 74.69 582 ARG A CA 1
ATOM 4522 C C . ARG A 1 582 ? 2.15 22.125 -15.133 1 74.69 582 ARG A C 1
ATOM 4524 O O . ARG A 1 582 ? 1.063 22.703 -15.086 1 74.69 582 ARG A O 1
ATOM 4531 N N . ASN A 1 583 ? 2.523 21.125 -14.359 1 74.56 583 ASN A N 1
ATOM 4532 C CA . ASN A 1 583 ? 1.612 20.688 -13.305 1 74.56 583 ASN A CA 1
ATOM 4533 C C . ASN A 1 583 ? 1.336 21.812 -12.305 1 74.56 583 ASN A C 1
ATOM 4535 O O . ASN A 1 583 ? 0.221 21.922 -11.789 1 74.56 583 ASN A O 1
ATOM 4539 N N . ALA A 1 584 ? 2.328 22.531 -12.016 1 76.25 584 ALA A N 1
ATOM 4540 C CA . ALA A 1 584 ? 2.172 23.656 -11.102 1 76.25 584 ALA A CA 1
ATOM 4541 C C . ALA A 1 584 ? 1.242 24.719 -11.688 1 76.25 584 ALA A C 1
ATOM 4543 O O . ALA A 1 584 ? 0.512 25.391 -10.953 1 76.25 584 ALA A O 1
ATOM 4544 N N . GLU A 1 585 ? 1.266 24.828 -12.914 1 73.12 585 GLU A N 1
ATOM 4545 C CA . GLU A 1 585 ? 0.426 25.797 -13.602 1 73.12 585 GLU A CA 1
ATOM 4546 C C . GLU A 1 585 ? -1.032 25.344 -13.633 1 73.12 585 GLU A C 1
ATOM 4548 O O . GLU A 1 585 ? -1.944 26.172 -13.523 1 73.12 585 GLU A O 1
ATOM 4553 N N . GLU A 1 586 ? -1.196 24.047 -13.812 1 67.12 586 GLU A N 1
ATOM 4554 C CA . GLU A 1 586 ? -2.543 23.484 -13.898 1 67.12 586 GLU A CA 1
ATOM 4555 C C . GLU A 1 586 ? -3.209 23.438 -12.531 1 67.12 586 GLU A C 1
ATOM 4557 O O . GLU A 1 586 ? -4.438 23.5 -12.422 1 67.12 586 GLU A O 1
ATOM 4562 N N . ASP A 1 587 ? -2.604 23.125 -11.391 1 60.84 587 ASP A N 1
ATOM 4563 C CA . ASP A 1 587 ? -3.137 23.031 -10.031 1 60.84 587 ASP A CA 1
ATOM 4564 C C . ASP A 1 587 ? -3.762 24.344 -9.594 1 60.84 587 ASP A C 1
ATOM 4566 O O . ASP A 1 587 ? -4.383 24.422 -8.531 1 60.84 587 ASP A O 1
ATOM 4570 N N . PHE A 1 588 ? -3.678 25.453 -10.117 1 51.44 588 PHE A N 1
ATOM 4571 C CA . PHE A 1 588 ? -4.129 26.766 -9.664 1 51.44 588 PHE A CA 1
ATOM 4572 C C . PHE A 1 588 ? -5.637 26.766 -9.43 1 51.44 588 PHE A C 1
ATOM 4574 O O . PHE A 1 588 ? -6.156 27.625 -8.727 1 51.44 588 PHE A O 1
ATOM 4581 N N . GLY A 1 589 ? -6.402 25.906 -9.93 1 45.34 589 GLY A N 1
ATOM 4582 C CA . GLY A 1 589 ? -7.785 26.328 -9.82 1 45.34 589 GLY A CA 1
ATOM 4583 C C . GLY A 1 589 ? -8.359 26.141 -8.422 1 45.34 589 GLY A C 1
ATOM 4584 O O . GLY A 1 589 ? -9.289 26.844 -8.031 1 45.34 589 GLY A O 1
ATOM 4585 N N . ASP A 1 590 ? -8.328 24.984 -7.621 1 46.12 590 ASP A N 1
ATOM 4586 C CA . ASP A 1 590 ? -9.289 24.703 -6.562 1 46.12 590 ASP A CA 1
ATOM 4587 C C . ASP A 1 590 ? -8.664 24.922 -5.184 1 46.12 590 ASP A C 1
ATOM 4589 O O . ASP A 1 590 ? -8.273 23.953 -4.512 1 46.12 590 ASP A O 1
ATOM 4593 N N . ASP A 1 591 ? -7.992 25.922 -4.898 1 44.84 591 ASP A N 1
ATOM 4594 C CA . ASP A 1 591 ? -7.27 26.328 -3.697 1 44.84 591 ASP A CA 1
ATOM 4595 C C . ASP A 1 591 ? -8.133 26.172 -2.453 1 44.84 591 ASP A C 1
ATOM 4597 O O . ASP A 1 591 ? -7.66 26.344 -1.33 1 44.84 591 ASP A O 1
ATOM 4601 N N . ASP A 1 592 ? -9.383 26 -2.502 1 44.53 592 ASP A N 1
ATOM 4602 C CA . ASP A 1 592 ? -10.133 26.25 -1.276 1 44.53 592 ASP A CA 1
ATOM 4603 C C . ASP A 1 592 ? -10.375 24.969 -0.496 1 44.53 592 ASP A C 1
ATOM 4605 O O . ASP A 1 592 ? -11.148 24.953 0.466 1 44.53 592 ASP A O 1
ATOM 4609 N N . TYR A 1 593 ? -9.82 23.891 -0.937 1 44.12 593 TYR A N 1
ATOM 4610 C CA . TYR A 1 593 ? -10.211 22.719 -0.173 1 44.12 593 TYR A CA 1
ATOM 4611 C C . TYR A 1 593 ? -9.242 22.469 0.974 1 44.12 593 TYR A C 1
ATOM 4613 O O . TYR A 1 593 ? -8.023 22.469 0.777 1 44.12 593 TYR A O 1
ATOM 4621 N N . GLU A 1 594 ? -9.57 22.812 2.217 1 43.41 594 GLU A N 1
ATOM 4622 C CA . GLU A 1 594 ? -8.797 22.406 3.379 1 43.41 594 GLU A CA 1
ATOM 4623 C C . GLU A 1 594 ? -9.461 21.234 4.098 1 43.41 594 GLU A C 1
ATOM 4625 O O . GLU A 1 594 ? -10.641 21.312 4.465 1 43.41 594 GLU A O 1
ATOM 4630 N N . ALA A 1 595 ? -8.812 20.141 4.195 1 44.25 595 ALA A N 1
ATOM 4631 C CA . ALA A 1 595 ? -9.305 19 4.969 1 44.25 595 ALA A CA 1
ATOM 4632 C C . ALA A 1 595 ? -9.594 19.391 6.41 1 44.25 595 ALA A C 1
ATOM 4634 O O . ALA A 1 595 ? -8.75 20 7.078 1 44.25 595 ALA A O 1
ATOM 4635 N N . GLY A 1 596 ? -10.859 19.25 6.91 1 42.66 596 GLY A N 1
ATOM 4636 C CA . GLY A 1 596 ? -11.227 19.531 8.289 1 42.66 596 GLY A CA 1
ATOM 4637 C C . GLY A 1 596 ? -11.789 20.938 8.484 1 42.66 596 GLY A C 1
ATOM 4638 O O . GLY A 1 596 ? -12.008 21.359 9.617 1 42.66 596 GLY A O 1
ATOM 4639 N N . ALA A 1 597 ? -11.68 21.703 7.453 1 44.41 597 ALA A N 1
ATOM 4640 C CA . ALA A 1 597 ? -12.203 23.062 7.637 1 44.41 597 ALA A CA 1
ATOM 4641 C C . ALA A 1 597 ? -13.727 23.078 7.562 1 44.41 597 ALA A C 1
ATOM 4643 O O . ALA A 1 597 ? -14.305 22.859 6.496 1 44.41 597 ALA A O 1
ATOM 4644 N N . PHE A 1 598 ? -14.344 22.641 8.672 1 41.09 598 PHE A N 1
ATOM 4645 C CA . PHE A 1 598 ? -15.797 22.641 8.773 1 41.09 598 PHE A CA 1
ATOM 4646 C C . PHE A 1 598 ? -16.344 24.047 8.969 1 41.09 598 PHE A C 1
ATOM 4648 O O . PHE A 1 598 ? -15.695 24.875 9.617 1 41.09 598 PHE A O 1
ATOM 4655 N N . MET B 1 1 ? 46.719 75.75 18.125 1 20.7 1 MET B N 1
ATOM 4656 C CA . MET B 1 1 ? 47.219 74.5 18.672 1 20.7 1 MET B CA 1
ATOM 4657 C C . MET B 1 1 ? 46.062 73.562 18.984 1 20.7 1 MET B C 1
ATOM 4659 O O . MET B 1 1 ? 45.062 73.938 19.531 1 20.7 1 MET B O 1
ATOM 4663 N N . GLU B 1 2 ? 45.875 72 18.5 1 18 2 GLU B N 1
ATOM 4664 C CA . GLU B 1 2 ? 45.281 70.875 17.766 1 18 2 GLU B CA 1
ATOM 4665 C C . GLU B 1 2 ? 44.719 69.812 18.719 1 18 2 GLU B C 1
ATOM 4667 O O . GLU B 1 2 ? 45.062 68.625 18.625 1 18 2 GLU B O 1
ATOM 4672 N N . ASP B 1 3 ? 44.219 70 19.922 1 21.56 3 ASP B N 1
ATOM 4673 C CA . ASP B 1 3 ? 44.344 68.938 20.938 1 21.56 3 ASP B CA 1
ATOM 4674 C C . ASP B 1 3 ? 43.219 67.938 20.812 1 21.56 3 ASP B C 1
ATOM 4676 O O . ASP B 1 3 ? 42.062 68.188 21.219 1 21.56 3 ASP B O 1
ATOM 4680 N N . ALA B 1 4 ? 43.031 67 19.75 1 23.08 4 ALA B N 1
ATOM 4681 C CA . ALA B 1 4 ? 42.094 66.125 19.047 1 23.08 4 ALA B CA 1
ATOM 4682 C C . ALA B 1 4 ? 41.625 65 19.938 1 23.08 4 ALA B C 1
ATOM 4684 O O . ALA B 1 4 ? 42.219 64.75 20.969 1 23.08 4 ALA B O 1
ATOM 4685 N N . LYS B 1 5 ? 41.031 63.688 19.328 1 21.97 5 LYS B N 1
ATOM 4686 C CA . LYS B 1 5 ? 39.844 62.844 19.031 1 21.97 5 LYS B CA 1
ATOM 4687 C C . LYS B 1 5 ? 39.938 61.531 19.766 1 21.97 5 LYS B C 1
ATOM 4689 O O . LYS B 1 5 ? 40.25 60.5 19.172 1 21.97 5 LYS B O 1
ATOM 4694 N N . ALA B 1 6 ? 40.375 61.312 21.078 1 21.66 6 ALA B N 1
ATOM 4695 C CA . ALA B 1 6 ? 41 60.031 21.422 1 21.66 6 ALA B CA 1
ATOM 4696 C C . ALA B 1 6 ? 39.969 58.969 21.656 1 21.66 6 ALA B C 1
ATOM 4698 O O . ALA B 1 6 ? 39.188 59.031 22.609 1 21.66 6 ALA B O 1
ATOM 4699 N N . VAL B 1 7 ? 39.25 58.281 20.656 1 23.92 7 VAL B N 1
ATOM 4700 C CA . VAL B 1 7 ? 38.156 57.344 20.594 1 23.92 7 VAL B CA 1
ATOM 4701 C C . VAL B 1 7 ? 38.562 56.031 21.219 1 23.92 7 VAL B C 1
ATOM 4703 O O . VAL B 1 7 ? 39.469 55.344 20.734 1 23.92 7 VAL B O 1
ATOM 4706 N N . THR B 1 8 ? 38.719 55.875 22.5 1 20.78 8 THR B N 1
ATOM 4707 C CA . THR B 1 8 ? 39.375 54.75 23.188 1 20.78 8 THR B CA 1
ATOM 4708 C C . THR B 1 8 ? 38.656 53.469 22.891 1 20.78 8 THR B C 1
ATOM 4710 O O . THR B 1 8 ? 37.406 53.438 22.797 1 20.78 8 THR B O 1
ATOM 4713 N N . SER B 1 9 ? 39.312 52.312 22.531 1 20.03 9 SER B N 1
ATOM 4714 C CA . SER B 1 9 ? 39.469 51 21.906 1 20.03 9 SER B CA 1
ATOM 4715 C C . SER B 1 9 ? 38.688 49.938 22.672 1 20.03 9 SER B C 1
ATOM 4717 O O . SER B 1 9 ? 38.281 50.156 23.828 1 20.03 9 SER B O 1
ATOM 4719 N N . ARG B 1 10 ? 38.688 48.5 22.25 1 21.41 10 ARG B N 1
ATOM 4720 C CA . ARG B 1 10 ? 38.188 47.219 21.75 1 21.41 10 ARG B CA 1
ATOM 4721 C C . ARG B 1 10 ? 38.281 46.156 22.828 1 21.41 10 ARG B C 1
ATOM 4723 O O . ARG B 1 10 ? 38.094 44.969 22.547 1 21.41 10 ARG B O 1
ATOM 4730 N N . SER B 1 11 ? 38.5 46.281 24.203 1 19.73 11 SER B N 1
ATOM 4731 C CA . SER B 1 11 ? 39.125 45.094 24.766 1 19.73 11 SER B CA 1
ATOM 4732 C C . SER B 1 11 ? 38.188 43.906 24.844 1 19.73 11 SER B C 1
ATOM 4734 O O . SER B 1 11 ? 37.094 44.031 25.422 1 19.73 11 SER B O 1
ATOM 4736 N N . ARG B 1 12 ? 38.219 42.719 24 1 23.05 12 ARG B N 1
ATOM 4737 C CA . ARG B 1 12 ? 37.625 41.438 23.625 1 23.05 12 ARG B CA 1
ATOM 4738 C C . ARG B 1 12 ? 37.75 40.438 24.766 1 23.05 12 ARG B C 1
ATOM 4740 O O . ARG B 1 12 ? 38.594 39.562 24.75 1 23.05 12 ARG B O 1
ATOM 4747 N N . ALA B 1 13 ? 37.781 40.656 26.016 1 20.97 13 ALA B N 1
ATOM 4748 C CA . ALA B 1 13 ? 38.281 39.625 26.922 1 20.97 13 ALA B CA 1
ATOM 4749 C C . ALA B 1 13 ? 37.438 38.375 26.828 1 20.97 13 ALA B C 1
ATOM 4751 O O . ALA B 1 13 ? 36.219 38.438 26.562 1 20.97 13 ALA B O 1
ATOM 4752 N N . ARG B 1 14 ? 37.969 37.031 27.219 1 21.61 14 ARG B N 1
ATOM 4753 C CA . ARG B 1 14 ? 38.219 35.625 27 1 21.61 14 ARG B CA 1
ATOM 4754 C C . ARG B 1 14 ? 37.062 34.781 27.562 1 21.61 14 ARG B C 1
ATOM 4756 O O . ARG B 1 14 ? 36.344 35.219 28.438 1 21.61 14 ARG B O 1
ATOM 4763 N N . LYS B 1 15 ? 37.062 33.25 27.438 1 22.88 15 LYS B N 1
ATOM 4764 C CA . LYS B 1 15 ? 36.656 31.891 27.188 1 22.88 15 LYS B CA 1
ATOM 4765 C C . LYS B 1 15 ? 36.375 31.156 28.484 1 22.88 15 LYS B C 1
ATOM 4767 O O . LYS B 1 15 ? 36.125 29.938 28.484 1 22.88 15 LYS B O 1
ATOM 4772 N N . THR B 1 16 ? 35.938 31.547 29.703 1 20.62 16 THR B N 1
ATOM 4773 C CA . THR B 1 16 ? 36.188 30.75 30.891 1 20.62 16 THR B CA 1
ATOM 4774 C C . THR B 1 16 ? 35.406 29.438 30.859 1 20.62 16 THR B C 1
ATOM 4776 O O . THR B 1 16 ? 34.219 29.422 30.578 1 20.62 16 THR B O 1
ATOM 4779 N N . ARG B 1 17 ? 36.062 28.109 30.844 1 26.45 17 ARG B N 1
ATOM 4780 C CA . ARG B 1 17 ? 36 26.656 30.703 1 26.45 17 ARG B CA 1
ATOM 4781 C C . ARG B 1 17 ? 35.375 26.016 31.938 1 26.45 17 ARG B C 1
ATOM 4783 O O . ARG B 1 17 ? 36.062 25.641 32.875 1 26.45 17 ARG B O 1
ATOM 4790 N N . PRO B 1 18 ? 34.219 26.359 32.531 1 23.5 18 PRO B N 1
ATOM 4791 C CA . PRO B 1 18 ? 34.031 26.047 33.938 1 23.5 18 PRO B CA 1
ATOM 4792 C C . PRO B 1 18 ? 34.031 24.547 34.219 1 23.5 18 PRO B C 1
ATOM 4794 O O . PRO B 1 18 ? 33.844 23.75 33.281 1 23.5 18 PRO B O 1
ATOM 4797 N N . ARG B 1 19 ? 33.531 24.031 35.438 1 25.95 19 ARG B N 1
ATOM 4798 C CA . ARG B 1 19 ? 33.906 23.203 36.594 1 25.95 19 ARG B CA 1
ATOM 4799 C C . ARG B 1 19 ? 33.406 21.781 36.438 1 25.95 19 ARG B C 1
ATOM 4801 O O . ARG B 1 19 ? 32.281 21.578 35.969 1 25.95 19 ARG B O 1
ATOM 4808 N N . LYS B 1 20 ? 34.219 20.703 36.719 1 23.55 20 LYS B N 1
ATOM 4809 C CA . LYS B 1 20 ? 34.406 19.25 36.719 1 23.55 20 LYS B CA 1
ATOM 4810 C C . LYS B 1 20 ? 33.375 18.578 37.656 1 23.55 20 LYS B C 1
ATOM 4812 O O . LYS B 1 20 ? 32.938 19.172 38.625 1 23.55 20 LYS B O 1
ATOM 4817 N N . ARG B 1 21 ? 32.812 17.438 37.312 1 22.64 21 ARG B N 1
ATOM 4818 C CA . ARG B 1 21 ? 31.891 16.453 37.906 1 22.64 21 ARG B CA 1
ATOM 4819 C C . ARG B 1 21 ? 32.469 15.898 39.188 1 22.64 21 ARG B C 1
ATOM 4821 O O . ARG B 1 21 ? 33.625 15.438 39.219 1 22.64 21 ARG B O 1
ATOM 4828 N N . LYS B 1 22 ? 32.031 16.297 40.438 1 21.11 22 LYS B N 1
ATOM 4829 C CA . LYS B 1 22 ? 32.406 15.766 41.719 1 21.11 22 LYS B CA 1
ATOM 4830 C C . LYS B 1 22 ? 32.094 14.273 41.812 1 21.11 22 LYS B C 1
ATOM 4832 O O . LYS B 1 22 ? 30.953 13.859 41.562 1 21.11 22 LYS B O 1
ATOM 4837 N N . PHE B 1 23 ? 33.062 13.234 41.906 1 23.94 23 PHE B N 1
ATOM 4838 C CA . PHE B 1 23 ? 33.188 11.789 42.062 1 23.94 23 PHE B CA 1
ATOM 4839 C C . PHE B 1 23 ? 32.781 11.336 43.438 1 23.94 23 PHE B C 1
ATOM 4841 O O . PHE B 1 23 ? 32.875 10.148 43.781 1 23.94 23 PHE B O 1
ATOM 4848 N N . HIS B 1 24 ? 31.688 11.688 44.156 1 20.77 24 HIS B N 1
ATOM 4849 C CA . HIS B 1 24 ? 31.609 11.375 45.562 1 20.77 24 HIS B CA 1
ATOM 4850 C C . HIS B 1 24 ? 31.656 9.875 45.812 1 20.77 24 HIS B C 1
ATOM 4852 O O . HIS B 1 24 ? 31.234 9.086 44.969 1 20.77 24 HIS B O 1
ATOM 4858 N N . GLY B 1 25 ? 32.25 9.227 47.062 1 19.73 25 GLY B N 1
ATOM 4859 C CA . GLY B 1 25 ? 33 8.227 47.812 1 19.73 25 GLY B CA 1
ATOM 4860 C C . GLY B 1 25 ? 32.156 7.051 48.25 1 19.73 25 GLY B C 1
ATOM 4861 O O . GLY B 1 25 ? 30.922 7.098 48.156 1 19.73 25 GLY B O 1
ATOM 4862 N N . ASN B 1 26 ? 32.688 5.883 49.031 1 21.55 26 ASN B N 1
ATOM 4863 C CA . ASN B 1 26 ? 32.625 4.484 49.469 1 21.55 26 ASN B CA 1
ATOM 4864 C C . ASN B 1 26 ? 31.719 4.293 50.656 1 21.55 26 ASN B C 1
ATOM 4866 O O . ASN B 1 26 ? 31.781 3.264 51.344 1 21.55 26 ASN B O 1
ATOM 4870 N N . ARG B 1 27 ? 30.844 5.141 51.188 1 19.12 27 ARG B N 1
ATOM 4871 C CA . ARG B 1 27 ? 30.5 5.051 52.594 1 19.12 27 ARG B CA 1
ATOM 4872 C C . ARG B 1 27 ? 29.672 3.809 52.875 1 19.12 27 ARG B C 1
ATOM 4874 O O . ARG B 1 27 ? 28.578 3.641 52.344 1 19.12 27 ARG B O 1
ATOM 4881 N N . PHE B 1 28 ? 30.141 2.646 53.531 1 21.92 28 PHE B N 1
ATOM 4882 C CA . PHE B 1 28 ? 29.859 1.422 54.25 1 21.92 28 PHE B CA 1
ATOM 4883 C C . PHE B 1 28 ? 29 1.717 55.5 1 21.92 28 PHE B C 1
ATOM 4885 O O . PHE B 1 28 ? 28.641 0.802 56.219 1 21.92 28 PHE B O 1
ATOM 4892 N N . THR B 1 29 ? 28.969 2.836 56.125 1 19.64 29 THR B N 1
ATOM 4893 C CA . THR B 1 29 ? 28.734 2.717 57.562 1 19.64 29 THR B CA 1
ATOM 4894 C C . THR B 1 29 ? 27.297 2.262 57.812 1 19.64 29 THR B C 1
ATOM 4896 O O . THR B 1 29 ? 26.391 2.57 57.062 1 19.64 29 THR B O 1
ATOM 4899 N N . GLN B 1 30 ? 26.891 1.718 59.062 1 20.73 30 GLN B N 1
ATOM 4900 C CA . GLN B 1 30 ? 26.09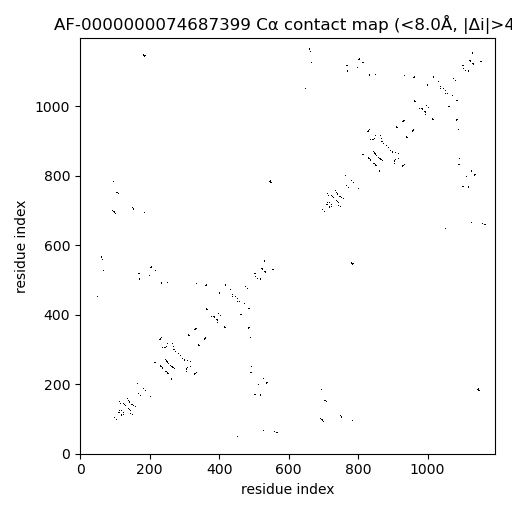4 0.748 59.781 1 20.73 30 GLN B CA 1
ATOM 4901 C C . GLN B 1 30 ? 24.703 1.295 60.094 1 20.73 30 GLN B C 1
ATOM 4903 O O . GLN B 1 30 ? 23.828 0.56 60.531 1 20.73 30 GLN B O 1
ATOM 4908 N N . LEU B 1 31 ? 24.438 2.68 60.125 1 20.56 31 LEU B N 1
ATOM 4909 C CA . LEU B 1 31 ? 23.562 3.086 61.188 1 20.56 31 LEU B CA 1
ATOM 4910 C C . LEU B 1 31 ? 22.156 2.502 61.031 1 20.56 31 LEU B C 1
ATOM 4912 O O . LEU B 1 31 ? 21.703 2.324 59.906 1 20.56 31 LEU B O 1
ATOM 4916 N N . LYS B 1 32 ? 21.391 2.316 62.125 1 21.39 32 LYS B N 1
ATOM 4917 C CA . LYS B 1 32 ? 20.375 1.552 62.844 1 21.39 32 LYS B CA 1
ATOM 4918 C C . LYS B 1 32 ? 18.969 2.016 62.469 1 21.39 32 LYS B C 1
ATOM 4920 O O . LYS B 1 32 ? 18.438 2.955 63.062 1 21.39 32 LYS B O 1
ATOM 4925 N N . ALA B 1 33 ? 18.625 2.396 61.281 1 20.17 33 ALA B N 1
ATOM 4926 C CA . ALA B 1 33 ? 17.359 3.076 61 1 20.17 33 ALA B CA 1
ATOM 4927 C C . ALA B 1 33 ? 16.188 2.229 61.469 1 20.17 33 ALA B C 1
ATOM 4929 O O . ALA B 1 33 ? 15.992 1.106 61 1 20.17 33 ALA B O 1
ATOM 4930 N N . GLN B 1 34 ? 15.766 2.436 62.688 1 21.44 34 GLN B N 1
ATOM 4931 C CA . GLN B 1 34 ? 14.617 1.817 63.344 1 21.44 34 GLN B CA 1
ATOM 4932 C C . GLN B 1 34 ? 13.352 2 62.5 1 21.44 34 GLN B C 1
ATOM 4934 O O . GLN B 1 34 ? 12.93 3.129 62.25 1 21.44 34 GLN B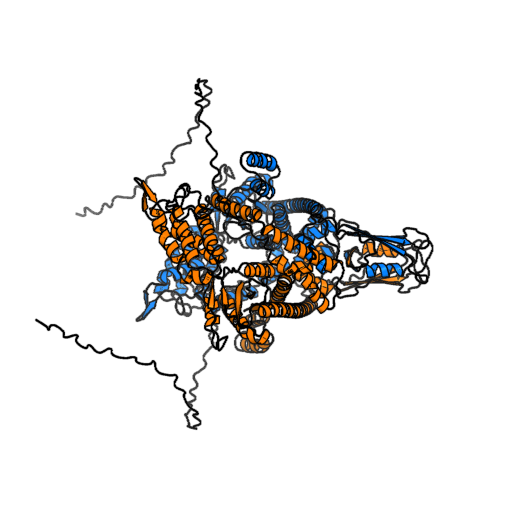 O 1
ATOM 4939 N N . LYS B 1 35 ? 13.062 1.169 61.594 1 21.95 35 LYS B N 1
ATOM 4940 C CA . LYS B 1 35 ? 11.984 1.039 60.625 1 21.95 35 LYS B CA 1
ATOM 4941 C C . LYS B 1 35 ? 10.625 0.987 61.312 1 21.95 35 LYS B C 1
ATOM 4943 O O . LYS B 1 35 ? 10.258 -0.033 61.906 1 21.95 35 LYS B O 1
ATOM 4948 N N . VAL B 1 36 ? 10.281 2.057 62.031 1 21.91 36 VAL B N 1
ATOM 4949 C CA . VAL B 1 36 ? 8.969 1.997 62.656 1 21.91 36 VAL B CA 1
ATOM 4950 C C . VAL B 1 36 ? 7.914 1.652 61.594 1 21.91 36 VAL B C 1
ATOM 4952 O O . VAL B 1 36 ? 7.82 2.314 60.562 1 21.91 36 VAL B O 1
ATOM 4955 N N . ASN B 1 37 ? 7.434 0.417 61.469 1 20.67 37 ASN B N 1
ATOM 4956 C CA . ASN B 1 37 ? 6.523 -0.388 60.656 1 20.67 37 ASN B CA 1
ATOM 4957 C C . ASN B 1 37 ? 5.113 0.192 60.656 1 20.67 37 ASN B C 1
ATOM 4959 O O . ASN B 1 37 ? 4.297 -0.146 61.5 1 20.67 37 ASN B O 1
ATOM 4963 N N . GLU B 1 38 ? 4.945 1.531 60.781 1 21.08 38 GLU B N 1
ATOM 4964 C CA . GLU B 1 38 ? 3.539 1.848 61.031 1 21.08 38 GLU B CA 1
ATOM 4965 C C . GLU B 1 38 ? 2.654 1.246 59.938 1 21.08 38 GLU B C 1
ATOM 4967 O O . GLU B 1 38 ? 3.064 1.151 58.781 1 21.08 38 GLU B O 1
ATOM 4972 N N . ASP B 1 39 ? 1.485 0.584 60.25 1 21.77 39 ASP B N 1
ATOM 4973 C CA . ASP B 1 39 ? 0.391 -0.231 59.719 1 21.77 39 ASP B CA 1
ATOM 4974 C C . ASP B 1 39 ? -0.398 0.525 58.656 1 21.77 39 ASP B C 1
ATOM 4976 O O . ASP B 1 39 ? -1.214 1.392 59 1 21.77 39 ASP B O 1
ATOM 4980 N N . VAL B 1 40 ? 0.231 1.279 57.781 1 21.83 40 VAL B N 1
ATOM 4981 C CA . VAL B 1 40 ? -0.644 2.043 56.906 1 21.83 40 VAL B CA 1
ATOM 4982 C C . VAL B 1 40 ? -1.643 1.106 56.25 1 21.83 40 VAL B C 1
ATOM 4984 O O . VAL B 1 40 ? -1.251 0.122 55.594 1 21.83 40 VAL B O 1
ATOM 4987 N N . ASP B 1 41 ? -2.928 1.065 56.688 1 20.55 41 ASP B N 1
ATOM 4988 C CA . ASP B 1 41 ? -4.137 0.357 56.281 1 20.55 41 ASP B CA 1
ATOM 4989 C C . ASP B 1 41 ? -4.363 0.466 54.781 1 20.55 41 ASP B C 1
ATOM 4991 O O . ASP B 1 41 ? -4.383 1.568 54.219 1 20.55 41 ASP B O 1
ATOM 4995 N N . ALA B 1 42 ? -3.982 -0.509 54 1 23.02 42 ALA B N 1
ATOM 4996 C CA . ALA B 1 42 ? -4.164 -0.881 52.594 1 23.02 42 ALA B CA 1
ATOM 4997 C C . ALA B 1 42 ? -5.625 -0.743 52.188 1 23.02 42 ALA B C 1
ATOM 4999 O O . ALA B 1 42 ? -6.41 -1.68 52.344 1 23.02 42 ALA B O 1
ATOM 5000 N N . SER B 1 43 ? -6.34 0.383 52.531 1 22.44 43 SER B N 1
ATOM 5001 C CA . SER B 1 43 ? -7.75 0.496 52.156 1 22.44 43 SER B CA 1
ATOM 5002 C C . SER B 1 43 ? -7.988 0.031 50.75 1 22.44 43 SER B C 1
ATOM 5004 O O . SER B 1 43 ? -7.043 -0.098 49.969 1 22.44 43 SER B O 1
ATOM 5006 N N . THR B 1 44 ? -9.445 -0.042 50.312 1 23.03 44 THR B N 1
ATOM 5007 C CA . THR B 1 44 ? -10.32 -0.636 49.312 1 23.03 44 THR B CA 1
ATOM 5008 C C . THR B 1 44 ? -9.938 -0.163 47.906 1 23.03 44 THR B C 1
ATOM 5010 O O . THR B 1 44 ? -9.766 1.036 47.656 1 23.03 44 THR B O 1
ATOM 5013 N N . SER B 1 45 ? -9.18 -0.877 47.188 1 24.17 45 SER B N 1
ATOM 5014 C CA . SER B 1 45 ? -8.938 -0.798 45.75 1 24.17 45 SER B CA 1
ATOM 5015 C C . SER B 1 45 ? -10.195 -0.363 45 1 24.17 45 SER B C 1
ATOM 5017 O O . SER B 1 45 ? -11.133 -1.147 44.844 1 24.17 45 SER B O 1
ATOM 5019 N N . ARG B 1 46 ? -10.703 0.866 45.281 1 23.8 46 ARG B N 1
ATOM 5020 C CA . ARG B 1 46 ? -11.805 1.508 44.562 1 23.8 46 ARG B CA 1
ATOM 5021 C C . ARG B 1 46 ? -11.727 1.217 43.062 1 23.8 46 ARG B C 1
ATOM 5023 O O . ARG B 1 46 ? -10.688 1.424 42.438 1 23.8 46 ARG B O 1
ATOM 5030 N N . SER B 1 47 ? -12.508 0.13 42.625 1 25.55 47 SER B N 1
ATOM 5031 C CA . SER B 1 47 ? -12.891 -0.257 41.281 1 25.55 47 SER B CA 1
ATOM 5032 C C . SER B 1 47 ? -13.023 0.962 40.375 1 25.55 47 SER B C 1
ATOM 5034 O O . SER B 1 47 ? -13.82 1.862 40.625 1 25.55 47 SER B O 1
ATOM 5036 N N . SER B 1 48 ? -12.008 1.566 40.062 1 28.03 48 SER B N 1
ATOM 5037 C CA . SER B 1 48 ? -12.086 2.609 39.062 1 28.03 48 SER B CA 1
ATOM 5038 C C . SER B 1 48 ? -13.195 2.32 38.062 1 28.03 48 SER B C 1
ATOM 5040 O O . SER B 1 48 ? -13.219 1.251 37.438 1 28.03 48 SER B O 1
ATOM 5042 N N . GLY B 1 49 ? -14.508 2.701 38.438 1 27.11 49 GLY B N 1
ATOM 5043 C CA . GLY B 1 49 ? -15.758 2.699 37.688 1 27.11 49 GLY B CA 1
ATOM 5044 C C . GLY B 1 49 ? -15.562 2.951 36.188 1 27.11 49 GLY B C 1
ATOM 5045 O O . GLY B 1 49 ? -15.742 4.074 35.719 1 27.11 49 GLY B O 1
ATOM 5046 N N . ILE B 1 50 ? -14.508 2.492 35.688 1 29.92 50 ILE B N 1
ATOM 5047 C CA . ILE B 1 50 ? -14.625 2.584 34.219 1 29.92 50 ILE B CA 1
ATOM 5048 C C . ILE B 1 50 ? -16 2.066 33.781 1 29.92 50 ILE B C 1
ATOM 5050 O O . ILE B 1 50 ? -16.328 0.896 34 1 29.92 50 ILE B O 1
ATOM 5054 N N . VAL B 1 51 ? -17.016 2.914 34.125 1 29.88 51 VAL B N 1
ATOM 5055 C CA . VAL B 1 51 ? -18.359 2.6 33.656 1 29.88 51 VAL B CA 1
ATOM 5056 C C . VAL B 1 51 ? -18.297 1.981 32.25 1 29.88 51 VAL B C 1
ATOM 5058 O O . VAL B 1 51 ? -17.75 2.586 31.328 1 29.88 51 VAL B O 1
ATOM 5061 N N . GLU B 1 52 ? -18.281 0.664 32.219 1 32.09 52 GLU B N 1
ATOM 5062 C CA . GLU B 1 52 ? -18.516 -0.143 31.016 1 32.09 52 GLU B CA 1
ATOM 5063 C C . GLU B 1 52 ? -19.703 0.4 30.219 1 32.09 52 GLU B C 1
ATOM 5065 O O . GLU B 1 52 ? -20.703 0.836 30.797 1 32.09 52 GLU B O 1
ATOM 5070 N N . PRO B 1 53 ? -19.5 0.947 29.172 1 31.94 53 PRO B N 1
ATOM 5071 C CA . PRO B 1 53 ? -20.719 1.293 28.422 1 31.94 53 PRO B CA 1
ATOM 5072 C C . PRO B 1 53 ? -21.844 0.285 28.625 1 31.94 53 PRO B C 1
ATOM 5074 O O . PRO B 1 53 ? -21.594 -0.908 28.812 1 31.94 53 PRO B O 1
ATOM 5077 N N . GLU B 1 54 ? -22.844 0.645 29.406 1 32 54 GLU B N 1
ATOM 5078 C CA . GLU B 1 54 ? -24.047 -0.17 29.562 1 32 54 GLU B CA 1
ATOM 5079 C C . GLU B 1 54 ? -24.359 -0.926 28.266 1 32 54 GLU B C 1
ATOM 5081 O O . GLU B 1 54 ? -24.641 -0.314 27.234 1 32 54 GLU B O 1
ATOM 5086 N N . VAL B 1 55 ? -23.703 -2.008 28 1 33.81 55 VAL B N 1
ATOM 5087 C CA . VAL B 1 55 ? -24.141 -2.92 26.953 1 33.81 55 VAL B CA 1
ATOM 5088 C C . VAL B 1 55 ? -25.578 -3.355 27.219 1 33.81 55 VAL B C 1
ATOM 5090 O O . VAL B 1 55 ? -25.844 -4.062 28.203 1 33.81 55 VAL B O 1
ATOM 5093 N N . GLY B 1 56 ? -26.594 -2.516 27.25 1 31.91 56 GLY B N 1
ATOM 5094 C CA . GLY B 1 56 ? -27.922 -3.096 27.266 1 31.91 56 GLY B CA 1
ATOM 5095 C C . GLY B 1 56 ? -28 -4.457 26.609 1 31.91 56 GLY B C 1
ATOM 5096 O O . GLY B 1 56 ? -27.094 -4.836 25.859 1 31.91 56 GLY B O 1
ATOM 5097 N N . VAL B 1 57 ? -28.922 -5.352 27.156 1 35.53 57 VAL B N 1
ATOM 5098 C CA . VAL B 1 57 ? -29.266 -6.645 26.578 1 35.53 57 VAL B CA 1
ATOM 5099 C C . VAL B 1 57 ? -29.281 -6.539 25.062 1 35.53 57 VAL B C 1
ATOM 5101 O O . VAL B 1 57 ? -30.203 -5.941 24.484 1 35.53 57 VAL B O 1
ATOM 5104 N N . GLU B 1 58 ? -28.328 -6.062 24.406 1 38.31 58 GLU B N 1
ATOM 5105 C CA . GLU B 1 58 ? -28.344 -5.93 22.953 1 38.31 58 GLU B CA 1
ATOM 5106 C C . GLU B 1 58 ? -28.812 -7.223 22.297 1 38.31 58 GLU B C 1
ATOM 5108 O O . GLU B 1 58 ? -28.312 -8.305 22.594 1 38.31 58 GLU B O 1
ATOM 5113 N N . LEU B 1 59 ? -30.062 -7.398 21.938 1 41.69 59 LEU B N 1
ATOM 5114 C CA . LEU B 1 59 ? -30.438 -8.32 20.875 1 41.69 59 LEU B CA 1
ATOM 5115 C C . LEU B 1 59 ? -29.25 -8.625 19.969 1 41.69 59 LEU B C 1
ATOM 5117 O O . LEU B 1 59 ? -28.438 -7.742 19.688 1 41.69 59 LEU B O 1
ATOM 5121 N N . GLU B 1 60 ? -28.734 -9.812 20.047 1 50.88 60 GLU B N 1
ATOM 5122 C CA . GLU B 1 60 ? -27.594 -10.352 19.328 1 50.88 60 GLU B CA 1
ATOM 5123 C C . GLU B 1 60 ? -27.5 -9.773 17.922 1 50.88 60 GLU B C 1
ATOM 5125 O O . GLU B 1 60 ? -28.203 -10.227 17.016 1 50.88 60 GLU B O 1
ATOM 5130 N N . VAL B 1 61 ? -27.328 -8.453 17.656 1 65.12 61 VAL B N 1
ATOM 5131 C CA . VAL B 1 61 ? -27.266 -7.816 16.344 1 65.12 61 VAL B CA 1
ATOM 5132 C C . VAL B 1 61 ? -26.094 -8.398 15.547 1 65.12 61 VAL B C 1
ATOM 5134 O O . VAL B 1 61 ? -24.969 -8.453 16.031 1 65.12 61 VAL B O 1
ATOM 5137 N N . LYS B 1 62 ? -26.469 -9.188 14.523 1 82.81 62 LYS B N 1
ATOM 5138 C CA . LYS B 1 62 ? -25.562 -9.789 13.555 1 82.81 62 LYS B CA 1
ATOM 5139 C C . LYS B 1 62 ? -24.703 -8.719 12.883 1 82.81 62 LYS B C 1
ATOM 5141 O O . LYS B 1 62 ? -25.094 -7.555 12.797 1 82.81 62 LYS B O 1
ATOM 5146 N N . SER B 1 63 ? -23.547 -9.086 12.594 1 88.25 63 SER B N 1
ATOM 5147 C CA . SER B 1 63 ? -22.625 -8.164 11.93 1 88.25 63 SER B CA 1
ATOM 5148 C C . SER B 1 63 ? -23.094 -7.844 10.516 1 88.25 63 SER B C 1
ATOM 5150 O O . SER B 1 63 ? -23.922 -8.562 9.953 1 88.25 63 SER B O 1
ATOM 5152 N N . ALA B 1 64 ? -22.562 -6.723 10 1 88.56 64 ALA B N 1
ATOM 5153 C CA . ALA B 1 64 ? -22.891 -6.32 8.633 1 88.56 64 ALA B CA 1
ATOM 5154 C C . ALA B 1 64 ? -22.469 -7.395 7.633 1 88.56 64 ALA B C 1
ATOM 5156 O O . ALA B 1 64 ? -23.188 -7.66 6.664 1 88.56 64 ALA B O 1
ATOM 5157 N N . SER B 1 65 ? -21.344 -8.07 7.883 1 91.62 65 SER B N 1
ATOM 5158 C CA . SER B 1 65 ? -20.859 -9.125 7 1 91.62 65 SER B CA 1
ATOM 5159 C C . SER B 1 65 ? -21.781 -10.344 7.043 1 91.62 65 SER B C 1
ATOM 5161 O O . SER B 1 65 ? -22.031 -10.969 6.012 1 91.62 65 SER B O 1
ATOM 5163 N N . PHE B 1 66 ? -22.25 -10.656 8.219 1 91.5 66 PHE B N 1
ATOM 5164 C CA . PHE B 1 66 ? -23.156 -11.773 8.352 1 91.5 66 PHE B CA 1
ATOM 5165 C C . PHE B 1 66 ? -24.453 -11.508 7.598 1 91.5 66 PHE B C 1
ATOM 5167 O O . PHE B 1 66 ? -24.984 -12.391 6.914 1 91.5 66 PHE B O 1
ATOM 5174 N N . LEU B 1 67 ? -24.922 -10.32 7.699 1 90.38 67 LEU B N 1
ATOM 5175 C CA . LEU B 1 67 ? -26.188 -9.969 7.039 1 90.38 67 LEU B CA 1
ATOM 5176 C C . LEU B 1 67 ? -26.031 -10.039 5.523 1 90.38 67 LEU B C 1
ATOM 5178 O O . LEU B 1 67 ? -26.984 -10.391 4.82 1 90.38 67 LEU B O 1
ATOM 5182 N N . LYS B 1 68 ? -24.906 -9.742 5.02 1 90.81 68 LYS B N 1
ATOM 5183 C CA . LYS B 1 68 ? -24.672 -9.766 3.58 1 90.81 68 LYS B CA 1
ATOM 5184 C C . LYS B 1 68 ? -24.438 -11.188 3.078 1 90.81 68 LYS B C 1
ATOM 5186 O O . LYS B 1 68 ? -24.938 -11.562 2.016 1 90.81 68 LYS B O 1
ATOM 5191 N N . LEU B 1 69 ? -23.656 -12 3.904 1 89.69 69 LEU B N 1
ATOM 5192 C CA . LEU B 1 69 ? -23.109 -13.234 3.357 1 89.69 69 LEU B CA 1
ATOM 5193 C C . LEU B 1 69 ? -23.656 -14.445 4.109 1 89.69 69 LEU B C 1
ATOM 5195 O O . LEU B 1 69 ? -23.438 -15.586 3.691 1 89.69 69 LEU B O 1
ATOM 5199 N N . GLY B 1 70 ? -24.203 -14.305 5.27 1 75.38 70 GLY B N 1
ATOM 5200 C CA . GLY B 1 70 ? -24.516 -15.375 6.203 1 75.38 70 GLY B CA 1
ATOM 5201 C C . GLY B 1 70 ? -25.328 -16.5 5.57 1 75.38 70 GLY B C 1
ATOM 5202 O O . GLY B 1 70 ? -25.047 -17.672 5.812 1 75.38 70 GLY B O 1
ATOM 5203 N N . GLU B 1 71 ? -26.234 -16.141 4.777 1 69 71 GLU B N 1
ATOM 5204 C CA . GLU B 1 71 ? -27.078 -17.172 4.176 1 69 71 GLU B CA 1
ATOM 5205 C C . GLU B 1 71 ? -26.266 -18.047 3.209 1 69 71 GLU B C 1
ATOM 5207 O O . GLU B 1 71 ? -26.469 -19.266 3.145 1 69 71 GLU B O 1
ATOM 5212 N N . ASN B 1 72 ? -25.344 -17.406 2.633 1 66.38 72 ASN B N 1
ATOM 5213 C CA . ASN B 1 72 ? -24.562 -18.094 1.611 1 66.38 72 ASN B CA 1
ATOM 5214 C C . ASN B 1 72 ? -23.5 -19 2.234 1 66.38 72 ASN B C 1
ATOM 5216 O O . ASN B 1 72 ? -23.109 -20.016 1.643 1 66.38 72 ASN B O 1
ATOM 5220 N N . VAL B 1 73 ? -22.953 -18.531 3.42 1 68.31 73 VAL B N 1
ATOM 5221 C CA . VAL B 1 73 ? -21.812 -19.266 3.977 1 68.31 73 VAL B CA 1
ATOM 5222 C C . VAL B 1 73 ? -22.312 -20.422 4.848 1 68.31 73 VAL B C 1
ATOM 5224 O O . VAL B 1 73 ? -21.562 -21.328 5.191 1 68.31 73 VAL B O 1
ATOM 5227 N N . GLY B 1 74 ? -23.547 -20.797 4.91 1 57.75 74 GLY B N 1
ATOM 5228 C CA . GLY B 1 74 ? -24.094 -21.891 5.676 1 57.75 74 GLY B CA 1
ATOM 5229 C C . GLY B 1 74 ? -23.656 -21.906 7.125 1 57.75 74 GLY B C 1
ATOM 5230 O O . GLY B 1 74 ? -23.5 -22.969 7.727 1 57.75 74 GLY B O 1
ATOM 5231 N N . LEU B 1 75 ? -23.172 -20.922 7.809 1 51.25 75 LEU B N 1
ATOM 5232 C CA . LEU B 1 75 ? -22.5 -20.875 9.109 1 51.25 75 LEU B CA 1
ATOM 5233 C C . LEU B 1 75 ? -23.438 -21.359 10.211 1 51.25 75 LEU B C 1
ATOM 5235 O O . LEU B 1 75 ? -24.469 -20.75 10.469 1 51.25 75 LEU B O 1
ATOM 5239 N N . ASP B 1 76 ? -23.719 -22.594 10.305 1 45.09 76 ASP B N 1
ATOM 5240 C CA . ASP B 1 76 ? -23.953 -22.969 11.703 1 45.09 76 ASP B CA 1
ATOM 5241 C C . ASP B 1 76 ? -22.781 -22.5 12.586 1 45.09 76 ASP B C 1
ATOM 5243 O O . ASP B 1 76 ? -21.766 -23.188 12.68 1 45.09 76 ASP B O 1
ATOM 5247 N N . LEU B 1 77 ? -22.547 -21.25 12.75 1 41.69 77 LEU B N 1
ATOM 5248 C CA . LEU B 1 77 ? -21.484 -20.578 13.492 1 41.69 77 LEU B CA 1
ATOM 5249 C C . LEU B 1 77 ? -21.234 -21.266 14.828 1 41.69 77 LEU B C 1
ATOM 5251 O O . LEU B 1 77 ? -20.328 -20.891 15.562 1 41.69 77 LEU B O 1
ATOM 5255 N N . ASP B 1 78 ? -22.125 -21.906 15.438 1 36.75 78 ASP B N 1
ATOM 5256 C CA . ASP B 1 78 ? -21.891 -22.469 16.766 1 36.75 78 ASP B CA 1
ATOM 5257 C C . ASP B 1 78 ? -20.781 -23.516 16.734 1 36.75 78 ASP B C 1
ATOM 5259 O O . ASP B 1 78 ? -20.391 -24.047 17.766 1 36.75 78 ASP B O 1
ATOM 5263 N N . SER B 1 79 ? -20.766 -24.406 15.672 1 34.78 79 SER B N 1
ATOM 5264 C CA . SER B 1 79 ? -19.828 -25.5 15.867 1 34.78 79 SER B CA 1
ATOM 5265 C C . SER B 1 79 ? -18.391 -25.031 15.719 1 34.78 79 SER B C 1
ATOM 5267 O O . SER B 1 79 ? -18.047 -24.328 14.758 1 34.78 79 SER B O 1
ATOM 5269 N N . GLY B 1 80 ? -17.672 -24.594 16.719 1 34.72 80 GLY B N 1
ATOM 5270 C CA . GLY B 1 80 ? -16.297 -24.25 17.031 1 34.72 80 GLY B CA 1
ATOM 5271 C C . GLY B 1 80 ? -15.297 -24.875 16.078 1 34.72 80 GLY B C 1
ATOM 5272 O O . GLY B 1 80 ? -14.086 -24.672 16.234 1 34.72 80 GLY B O 1
ATOM 5273 N N . ASP B 1 81 ? -15.484 -26.188 15.625 1 32.84 81 ASP B N 1
ATOM 5274 C CA . ASP B 1 81 ? -14.398 -27.016 15.109 1 32.84 81 ASP B CA 1
ATOM 5275 C C . ASP B 1 81 ? -14.008 -26.578 13.695 1 32.84 81 ASP B C 1
ATOM 5277 O O . ASP B 1 81 ? -14.773 -26.75 12.75 1 32.84 81 ASP B O 1
ATOM 5281 N N . GLU B 1 82 ? -13.453 -25.469 13.469 1 38.53 82 GLU B N 1
ATOM 5282 C CA . GLU B 1 82 ? -12.719 -25.156 12.242 1 38.53 82 GLU B CA 1
ATOM 5283 C C . GLU B 1 82 ? -12.141 -26.422 11.609 1 38.53 82 GLU B C 1
ATOM 5285 O O . GLU B 1 82 ? -11.609 -26.375 10.5 1 38.53 82 GLU B O 1
ATOM 5290 N N . ARG B 1 83 ? -11.797 -27.516 12.391 1 32.28 83 ARG B N 1
ATOM 5291 C CA . ARG B 1 83 ? -11.07 -28.703 11.953 1 32.28 83 ARG B CA 1
ATOM 5292 C C . ARG B 1 83 ? -11.906 -29.531 10.984 1 32.28 83 ARG B C 1
ATOM 5294 O O . ARG B 1 83 ? -11.398 -30.484 10.375 1 32.28 83 ARG B O 1
ATOM 5301 N N . GLU B 1 84 ? -13.266 -29.5 11.203 1 29.88 84 GLU B N 1
ATOM 5302 C CA . GLU B 1 84 ? -13.938 -30.703 10.703 1 29.88 84 GLU B CA 1
ATOM 5303 C C . GLU B 1 84 ? -14.117 -30.656 9.195 1 29.88 84 GLU B C 1
ATOM 5305 O O . GLU B 1 84 ? -14.344 -31.688 8.555 1 29.88 84 GLU B O 1
ATOM 5310 N N . THR B 1 85 ? -14.469 -29.547 8.57 1 33.62 85 THR B N 1
ATOM 5311 C CA . THR B 1 85 ? -14.852 -29.906 7.211 1 33.62 85 THR B CA 1
ATOM 5312 C C . THR B 1 85 ? -13.633 -30.297 6.387 1 33.62 85 THR B C 1
ATOM 5314 O O . THR B 1 85 ? -13.297 -29.625 5.41 1 33.62 85 THR B O 1
ATOM 5317 N N . ARG B 1 86 ? -12.469 -30.406 6.961 1 36.47 86 ARG B N 1
ATOM 5318 C CA . ARG B 1 86 ? -11.516 -31.156 6.148 1 36.47 86 ARG B CA 1
ATOM 5319 C C . ARG B 1 86 ? -12.125 -32.469 5.664 1 36.47 86 ARG B C 1
ATOM 5321 O O . ARG B 1 86 ? -11.938 -33.531 6.289 1 36.47 86 ARG B O 1
ATOM 5328 N N . SER B 1 87 ? -13.398 -32.469 5.543 1 30.86 87 SER B N 1
ATOM 5329 C CA . SER B 1 87 ? -13.836 -33.75 4.984 1 30.86 87 SER B CA 1
ATOM 5330 C C . SER B 1 87 ? -12.906 -34.219 3.879 1 30.86 87 SER B C 1
ATOM 5332 O O . SER B 1 87 ? -12.578 -33.469 2.963 1 30.86 87 SER B O 1
ATOM 5334 N N . THR B 1 88 ? -11.977 -35.062 4.191 1 35.56 88 THR B N 1
ATOM 5335 C CA . THR B 1 88 ? -11.336 -36.031 3.33 1 35.56 88 THR B CA 1
ATOM 5336 C C . THR B 1 88 ? -12.289 -36.531 2.244 1 35.56 88 THR B C 1
ATOM 5338 O O . THR B 1 88 ? -13.078 -37.438 2.463 1 35.56 88 THR B O 1
ATOM 5341 N N . SER B 1 89 ? -13.094 -35.781 1.779 1 34.06 89 SER B N 1
ATOM 5342 C CA . SER B 1 89 ? -13.773 -36.531 0.728 1 34.06 89 SER B CA 1
ATOM 5343 C C . SER B 1 89 ? -12.797 -37.406 -0.047 1 34.06 89 SER B C 1
ATOM 5345 O O . SER B 1 89 ? -11.805 -36.906 -0.582 1 34.06 89 SER B O 1
ATOM 5347 N N . GLN B 1 90 ? -12.562 -38.562 0.346 1 37.19 90 GLN B N 1
ATOM 5348 C CA . GLN B 1 90 ? -11.945 -39.719 -0.24 1 37.19 90 GLN B CA 1
ATOM 5349 C C . GLN B 1 90 ? -12.125 -39.75 -1.755 1 37.19 90 GLN B C 1
ATOM 5351 O O . GLN B 1 90 ? -11.609 -40.656 -2.434 1 37.19 90 GLN B O 1
ATOM 5356 N N . GLY B 1 91 ? -13.352 -39.281 -2.254 1 37.69 91 GLY B N 1
ATOM 5357 C CA . GLY B 1 91 ? -13.414 -39.562 -3.684 1 37.69 91 GLY B CA 1
ATOM 5358 C C . GLY B 1 91 ? -12.305 -38.875 -4.465 1 37.69 91 GLY B C 1
ATOM 5359 O O . GLY B 1 91 ? -11.688 -37.906 -3.977 1 37.69 91 GLY B O 1
ATOM 5360 N N . VAL B 1 92 ? -11.68 -39.531 -5.406 1 42.94 92 VAL B N 1
ATOM 5361 C CA . VAL B 1 92 ? -10.688 -39.094 -6.383 1 42.94 92 VAL B CA 1
ATOM 5362 C C . VAL B 1 92 ? -10.977 -37.656 -6.816 1 42.94 92 VAL B C 1
ATOM 5364 O O . VAL B 1 92 ? -11.898 -37.406 -7.598 1 42.94 92 VAL B O 1
ATOM 5367 N N . ASP B 1 93 ? -11.023 -36.75 -5.992 1 53.06 93 ASP B N 1
ATOM 5368 C CA . ASP B 1 93 ? -11.242 -35.344 -6.305 1 53.06 93 ASP B CA 1
ATOM 5369 C C . ASP B 1 93 ? -10.219 -34.812 -7.316 1 53.06 93 ASP B C 1
ATOM 5371 O O . ASP B 1 93 ? -9.039 -34.688 -6.996 1 53.06 93 ASP B O 1
ATOM 5375 N N . SER B 1 94 ? -10.398 -35.094 -8.586 1 65.88 94 SER B N 1
ATOM 5376 C CA . SER B 1 94 ? -9.555 -34.969 -9.773 1 65.88 94 SER B CA 1
ATOM 5377 C C . SER B 1 94 ? -9.508 -33.531 -10.266 1 65.88 94 SER B C 1
ATOM 5379 O O . SER B 1 94 ? -8.969 -33.25 -11.336 1 65.88 94 SER B O 1
ATOM 5381 N N . GLU B 1 95 ? -9.984 -32.656 -9.383 1 85 95 GLU B N 1
ATOM 5382 C CA . GLU B 1 95 ? -10.078 -31.328 -9.992 1 85 95 GLU B CA 1
ATOM 5383 C C . GLU B 1 95 ? -9.062 -30.375 -9.375 1 85 95 GLU B C 1
ATOM 5385 O O . GLU B 1 95 ? -8.5 -30.641 -8.312 1 85 95 GLU B O 1
ATOM 5390 N N . GLY B 1 96 ? -8.68 -29.469 -10.133 1 93.06 96 GLY B N 1
ATOM 5391 C CA . GLY B 1 96 ? -7.832 -28.391 -9.68 1 93.06 96 GLY B CA 1
ATOM 5392 C C . GLY B 1 96 ? -6.426 -28.453 -10.25 1 93.06 96 GLY B C 1
ATOM 5393 O O . GLY B 1 96 ? -6.004 -29.5 -10.758 1 93.06 96 GLY B O 1
ATOM 5394 N N . TYR B 1 97 ? -5.742 -27.422 -10.172 1 95.5 97 TYR B N 1
ATOM 5395 C CA . TYR B 1 97 ? -4.383 -27.328 -10.703 1 95.5 97 TYR B CA 1
ATOM 5396 C C . TYR B 1 97 ? -3.367 -27.797 -9.664 1 95.5 97 TYR B C 1
ATOM 5398 O O . TYR B 1 97 ? -3.594 -27.656 -8.461 1 95.5 97 TYR B O 1
ATOM 5406 N N . ARG B 1 98 ? -2.307 -28.438 -10.148 1 94.5 98 ARG B N 1
ATOM 5407 C CA . ARG B 1 98 ? -1.172 -28.844 -9.328 1 94.5 98 ARG B CA 1
ATOM 5408 C C . ARG B 1 98 ? 0.139 -28.328 -9.906 1 94.5 98 ARG B C 1
ATOM 5410 O O . ARG B 1 98 ? 0.25 -28.109 -11.117 1 94.5 98 ARG B O 1
ATOM 5417 N N . LEU B 1 99 ? 1.048 -28.156 -9.016 1 94.44 99 LEU B N 1
ATOM 5418 C CA . LEU B 1 99 ? 2.371 -27.672 -9.391 1 94.44 99 LEU B CA 1
ATOM 5419 C C . LEU B 1 99 ? 3.406 -28.781 -9.312 1 94.44 99 LEU B C 1
ATOM 5421 O O . LEU B 1 99 ? 3.607 -29.375 -8.25 1 94.44 99 LEU B O 1
ATOM 5425 N N . PHE B 1 100 ? 4.074 -29.109 -10.43 1 94.88 100 PHE B N 1
ATOM 5426 C CA . PHE B 1 100 ? 5.109 -30.141 -10.453 1 94.88 100 PHE B CA 1
ATOM 5427 C C . PHE B 1 100 ? 6.324 -29.656 -11.242 1 94.88 100 PHE B C 1
ATOM 5429 O O . PHE B 1 100 ? 6.188 -28.859 -12.18 1 94.88 100 PHE B O 1
ATOM 5436 N N . GLN B 1 101 ? 7.469 -30.156 -10.844 1 94.12 101 GLN B N 1
ATOM 5437 C CA . GLN B 1 101 ? 8.656 -29.938 -11.664 1 94.12 101 GLN B CA 1
ATOM 5438 C C . GLN B 1 101 ? 8.586 -30.75 -12.953 1 94.12 101 GLN B C 1
ATOM 5440 O O . GLN B 1 101 ? 8.156 -31.906 -12.945 1 94.12 101 GLN B O 1
ATOM 5445 N N . LYS B 1 102 ? 8.906 -30.125 -13.984 1 93.31 102 LYS B N 1
ATOM 5446 C CA . LYS B 1 102 ? 8.875 -30.812 -15.281 1 93.31 102 LYS B CA 1
ATOM 5447 C C . LYS B 1 102 ? 9.695 -32.094 -15.242 1 93.31 102 LYS B C 1
ATOM 5449 O O . LYS B 1 102 ? 9.289 -33.125 -15.797 1 93.31 102 LYS B O 1
ATOM 5454 N N . LEU B 1 103 ? 10.844 -31.984 -14.578 1 92.06 103 LEU B N 1
ATOM 5455 C CA . LEU B 1 103 ? 11.727 -33.156 -14.484 1 92.06 103 LEU B CA 1
ATOM 5456 C C . LEU B 1 103 ? 10.992 -34.344 -13.859 1 92.06 103 LEU B C 1
ATOM 5458 O O . LEU B 1 103 ? 11.188 -35.469 -14.266 1 92.06 103 LEU B O 1
ATOM 5462 N N . GLN B 1 104 ? 10.195 -34.094 -12.883 1 93.06 104 GLN B N 1
ATOM 5463 C CA . GLN B 1 104 ? 9.453 -35.156 -12.219 1 93.06 104 GLN B CA 1
ATOM 5464 C C . GLN B 1 104 ? 8.352 -35.719 -13.117 1 93.06 104 GLN B C 1
ATOM 5466 O O . GLN B 1 104 ? 8.055 -36.906 -13.078 1 93.06 104 GLN B O 1
ATOM 5471 N N . ILE B 1 105 ? 7.754 -34.875 -13.844 1 93.94 105 ILE B N 1
ATOM 5472 C CA . ILE B 1 105 ? 6.727 -35.312 -14.789 1 93.94 105 ILE B CA 1
ATOM 5473 C C . ILE B 1 105 ? 7.348 -36.219 -15.836 1 93.94 105 ILE B C 1
ATOM 5475 O O . ILE B 1 105 ? 6.816 -37.312 -16.109 1 93.94 105 ILE B O 1
ATOM 5479 N N . VAL B 1 106 ? 8.445 -35.781 -16.375 1 93.5 106 VAL B N 1
ATOM 5480 C CA . VAL B 1 106 ? 9.148 -36.562 -17.391 1 93.5 106 VAL B CA 1
ATOM 5481 C C . VAL B 1 106 ? 9.562 -37.938 -16.812 1 93.5 106 VAL B C 1
ATOM 5483 O O . VAL B 1 106 ? 9.375 -38.969 -17.453 1 93.5 106 VAL B O 1
ATOM 5486 N N . SER B 1 107 ? 10.094 -37.844 -15.625 1 93.38 107 SER B N 1
ATOM 5487 C CA . SER B 1 107 ? 10.523 -39.094 -14.969 1 93.38 107 SER B CA 1
ATOM 5488 C C . SER B 1 107 ? 9.344 -40.031 -14.758 1 93.38 107 SER B C 1
ATOM 5490 O O . SER B 1 107 ? 9.477 -41.25 -14.945 1 93.38 107 SER B O 1
ATOM 5492 N N . CYS B 1 108 ? 8.281 -39.5 -14.359 1 94.75 108 CYS B N 1
ATOM 5493 C CA . CYS B 1 108 ? 7.074 -40.281 -14.125 1 94.75 108 CYS B CA 1
ATOM 5494 C C . CYS B 1 108 ? 6.613 -40.969 -15.406 1 94.75 108 CYS B C 1
ATOM 5496 O O . CYS B 1 108 ? 6.281 -42.156 -15.406 1 94.75 108 CYS B O 1
ATOM 5498 N N . LEU B 1 109 ? 6.648 -40.281 -16.5 1 95.06 109 LEU B N 1
ATOM 5499 C CA . LEU B 1 109 ? 6.203 -40.812 -17.781 1 95.06 109 LEU B CA 1
ATOM 5500 C C . LEU B 1 109 ? 7.176 -41.844 -18.312 1 95.06 109 LEU B C 1
ATOM 5502 O O . LEU B 1 109 ? 6.758 -42.844 -18.906 1 95.06 109 LEU B O 1
ATOM 5506 N N . GLN B 1 110 ? 8.445 -41.625 -18.094 1 95.75 110 GLN B N 1
ATOM 5507 C CA . GLN B 1 110 ? 9.484 -42.5 -18.609 1 95.75 110 GLN B CA 1
ATOM 5508 C C . GLN B 1 110 ? 9.43 -43.875 -17.922 1 95.75 110 GLN B C 1
ATOM 5510 O O . GLN B 1 110 ? 10.031 -44.844 -18.391 1 95.75 110 GLN B O 1
ATOM 5515 N N . ASN B 1 111 ? 8.719 -43.938 -16.812 1 95.81 111 ASN B N 1
ATOM 5516 C CA . ASN B 1 111 ? 8.625 -45.188 -16.047 1 95.81 111 ASN B CA 1
ATOM 5517 C C . ASN B 1 111 ? 7.492 -46.062 -16.562 1 95.81 111 ASN B C 1
ATOM 5519 O O . ASN B 1 111 ? 7.293 -47.188 -16.078 1 95.81 111 ASN B O 1
ATOM 5523 N N . LEU B 1 112 ? 6.828 -45.625 -17.578 1 96.5 112 LEU B N 1
ATOM 5524 C CA . LEU B 1 112 ? 5.68 -46.375 -18.109 1 96.5 112 LEU B CA 1
ATOM 5525 C C . LEU B 1 112 ? 5.98 -46.938 -19.484 1 96.5 112 LEU B C 1
ATOM 5527 O O . LEU B 1 112 ? 7.043 -46.688 -20.047 1 96.5 112 LEU B O 1
ATOM 5531 N N . ALA B 1 113 ? 5.008 -47.75 -19.953 1 96.88 113 ALA B N 1
ATOM 5532 C CA . ALA B 1 113 ? 5.234 -48.406 -21.234 1 96.88 113 ALA B CA 1
ATOM 5533 C C . ALA B 1 113 ? 4.309 -47.844 -22.312 1 96.88 113 ALA B C 1
ATOM 5535 O O . ALA B 1 113 ? 3.258 -47.281 -22 1 96.88 113 ALA B O 1
ATOM 5536 N N . CYS B 1 114 ? 4.762 -48.031 -23.562 1 96.88 114 CYS B N 1
ATOM 5537 C CA . CYS B 1 114 ? 3.941 -47.625 -24.703 1 96.88 114 CYS B CA 1
ATOM 5538 C C . CYS B 1 114 ? 2.756 -48.562 -24.875 1 96.88 114 CYS B C 1
ATOM 5540 O O . CYS B 1 114 ? 2.92 -49.781 -24.859 1 96.88 114 CYS B O 1
ATOM 5542 N N . PRO B 1 115 ? 1.596 -48.031 -25.062 1 95.62 115 PRO B N 1
ATOM 5543 C CA . PRO B 1 115 ? 0.425 -48.875 -25.219 1 95.62 115 PRO B CA 1
ATOM 5544 C C . PRO B 1 115 ? 0.339 -49.5 -26.625 1 95.62 115 PRO B C 1
ATOM 5546 O O . PRO B 1 115 ? -0.412 -50.469 -26.828 1 95.62 115 PRO B O 1
ATOM 5549 N N . VAL B 1 116 ? 1.079 -48.969 -27.516 1 95.12 116 VAL B N 1
ATOM 5550 C CA . VAL B 1 116 ? 0.986 -49.406 -28.906 1 95.12 116 VAL B CA 1
ATOM 5551 C C . VAL B 1 116 ? 2.023 -50.5 -29.172 1 95.12 116 VAL B C 1
ATOM 5553 O O . VAL B 1 116 ? 1.672 -51.625 -29.516 1 95.12 116 VAL B O 1
ATOM 5556 N N . CYS B 1 117 ? 3.295 -50.219 -29 1 95.06 117 CYS B N 1
ATOM 5557 C CA . CYS B 1 117 ? 4.344 -51.156 -29.328 1 95.06 117 CYS B CA 1
ATOM 5558 C C . CYS B 1 117 ? 4.867 -51.875 -28.078 1 95.06 117 CYS B C 1
ATOM 5560 O O . CYS B 1 117 ? 5.766 -52.719 -28.156 1 95.06 117 CYS B O 1
ATOM 5562 N N . LEU B 1 118 ? 4.426 -51.438 -26.922 1 94.19 118 LEU B N 1
ATOM 5563 C CA . LEU B 1 118 ? 4.711 -52.062 -25.625 1 94.19 118 LEU B CA 1
ATOM 5564 C C . LEU B 1 118 ? 6.184 -51.906 -25.266 1 94.19 118 LEU B C 1
ATOM 5566 O O . LEU B 1 118 ? 6.738 -52.75 -24.547 1 94.19 118 LEU B O 1
ATOM 5570 N N . LEU B 1 119 ? 6.754 -50.875 -25.859 1 95.12 119 LEU B N 1
ATOM 5571 C CA . LEU B 1 119 ? 8.117 -50.562 -25.438 1 95.12 119 LEU B CA 1
ATOM 5572 C C . LEU B 1 119 ? 8.18 -50.25 -23.953 1 95.12 119 LEU B C 1
ATOM 5574 O O . LEU B 1 119 ? 7.434 -49.406 -23.469 1 95.12 119 LEU B O 1
ATOM 5578 N N . THR B 1 120 ? 9.062 -50.906 -23.156 1 94.69 120 THR B N 1
ATOM 5579 C CA . THR B 1 120 ? 9.156 -50.781 -21.703 1 94.69 120 THR B CA 1
ATOM 5580 C C . THR B 1 120 ? 10.398 -49.969 -21.312 1 94.69 120 THR B C 1
ATOM 5582 O O . THR B 1 120 ? 11.312 -49.812 -22.125 1 94.69 120 THR B O 1
ATOM 5585 N N . PRO B 1 121 ? 10.422 -49.375 -20.078 1 94.12 121 PRO B N 1
ATOM 5586 C CA . PRO B 1 121 ? 11.547 -48.531 -19.641 1 94.12 121 PRO B CA 1
ATOM 5587 C C . PRO B 1 121 ? 12.828 -49.344 -19.422 1 94.12 121 PRO B C 1
ATOM 5589 O O . PRO B 1 121 ? 13.914 -48.75 -19.359 1 94.12 121 PRO B O 1
ATOM 5592 N N . ASP B 1 122 ? 12.805 -50.625 -19.266 1 89.94 122 ASP B N 1
ATOM 5593 C CA . ASP B 1 122 ? 13.984 -51.469 -19.062 1 89.94 122 ASP B CA 1
ATOM 5594 C C . ASP B 1 122 ? 14.953 -51.344 -20.234 1 89.94 122 ASP B C 1
ATOM 5596 O O . ASP B 1 122 ? 16.156 -51.562 -20.078 1 89.94 122 ASP B O 1
ATOM 5600 N N . LYS B 1 123 ? 14.492 -51 -21.359 1 86.81 123 LYS B N 1
ATOM 5601 C CA . LYS B 1 123 ? 15.312 -50.875 -22.562 1 86.81 123 LYS B CA 1
ATOM 5602 C C . LYS B 1 123 ? 15.75 -49.438 -22.797 1 86.81 123 LYS B C 1
ATOM 5604 O O . LYS B 1 123 ? 16.25 -49.094 -23.875 1 86.81 123 LYS B O 1
ATOM 5609 N N . GLY B 1 124 ? 15.555 -48.625 -21.844 1 90.75 124 GLY B N 1
ATOM 5610 C CA . GLY B 1 124 ? 15.805 -47.219 -21.969 1 90.75 124 GLY B CA 1
ATOM 5611 C C . GLY B 1 124 ? 14.547 -46.375 -21.844 1 90.75 124 GLY B C 1
ATOM 5612 O O . GLY B 1 124 ? 13.469 -46.906 -21.562 1 90.75 124 GLY B O 1
ATOM 5613 N N . ASP B 1 125 ? 14.734 -45.062 -22.031 1 93.69 125 ASP B N 1
ATOM 5614 C CA . ASP B 1 125 ? 13.57 -44.156 -22 1 93.69 125 ASP B CA 1
ATOM 5615 C C . ASP B 1 125 ? 12.641 -44.438 -23.172 1 93.69 125 ASP B C 1
ATOM 5617 O O . ASP B 1 125 ? 13.023 -44.25 -24.328 1 93.69 125 ASP B O 1
ATOM 5621 N N . PRO B 1 126 ? 11.523 -44.781 -22.922 1 96.56 126 PRO B N 1
ATOM 5622 C CA . PRO B 1 126 ? 10.633 -45.219 -24 1 96.56 126 PRO B CA 1
ATOM 5623 C C . PRO B 1 126 ? 10.062 -44.031 -24.781 1 96.56 126 PRO B C 1
ATOM 5625 O O . PRO B 1 126 ? 9.578 -44.188 -25.906 1 96.56 126 PRO B O 1
ATOM 5628 N N . PHE B 1 127 ? 10.148 -42.875 -24.203 1 96.69 127 PHE B N 1
ATOM 5629 C CA . PHE B 1 127 ? 9.391 -41.812 -24.828 1 96.69 127 PHE B CA 1
ATOM 5630 C C . PHE B 1 127 ? 10.289 -40.625 -25.141 1 96.69 127 PHE B C 1
ATOM 5632 O O . PHE B 1 127 ? 11.227 -40.344 -24.391 1 96.69 127 PHE B O 1
ATOM 5639 N N . HIS B 1 128 ? 9.969 -40 -26.281 1 95.81 128 HIS B N 1
ATOM 5640 C CA . HIS B 1 128 ? 10.453 -38.656 -26.594 1 95.81 128 HIS B CA 1
ATOM 5641 C C . HIS B 1 128 ? 9.453 -37.594 -26.156 1 95.81 128 HIS B C 1
ATOM 5643 O O . HIS B 1 128 ? 8.312 -37.562 -26.641 1 95.81 128 HIS B O 1
ATOM 5649 N N . ILE B 1 129 ? 9.938 -36.75 -25.25 1 95.06 129 ILE B N 1
ATOM 5650 C CA . ILE B 1 129 ? 9.023 -35.781 -24.656 1 95.06 129 ILE B CA 1
ATOM 5651 C C . ILE B 1 129 ? 9.344 -34.375 -25.188 1 95.06 129 ILE B C 1
ATOM 5653 O O . ILE B 1 129 ? 10.477 -33.906 -25.062 1 95.06 129 ILE B O 1
ATOM 5657 N N . GLU B 1 130 ? 8.352 -33.75 -25.812 1 93.88 130 GLU B N 1
ATOM 5658 C CA . GLU B 1 130 ? 8.445 -32.375 -26.312 1 93.88 130 GLU B CA 1
ATOM 5659 C C . GLU B 1 130 ? 7.516 -31.453 -25.531 1 93.88 130 GLU B C 1
ATOM 5661 O O . GLU B 1 130 ? 6.43 -31.859 -25.109 1 93.88 130 GLU B O 1
ATOM 5666 N N . GLU B 1 131 ? 8.047 -30.219 -25.359 1 93.94 131 GLU B N 1
ATOM 5667 C CA . GLU B 1 131 ? 7.223 -29.25 -24.641 1 93.94 131 GLU B CA 1
ATOM 5668 C C . GLU B 1 131 ? 7.047 -27.969 -25.438 1 93.94 131 GLU B C 1
ATOM 5670 O O . GLU B 1 131 ? 7.996 -27.469 -26.047 1 93.94 131 GLU B O 1
ATOM 5675 N N . LYS B 1 132 ? 5.871 -27.484 -25.484 1 92.81 132 LYS B N 1
ATOM 5676 C CA . LYS B 1 132 ? 5.551 -26.156 -26 1 92.81 132 LYS B CA 1
ATOM 5677 C C . LYS B 1 132 ? 5.086 -25.219 -24.875 1 92.81 132 LYS B C 1
ATOM 5679 O O . LYS B 1 132 ? 4.16 -25.562 -24.141 1 92.81 132 LYS B O 1
ATOM 5684 N N . LEU B 1 133 ? 5.797 -24.047 -24.828 1 92.38 133 LEU B N 1
ATOM 5685 C CA . LEU B 1 133 ? 5.5 -23.109 -23.734 1 92.38 133 LEU B CA 1
ATOM 5686 C C . LEU B 1 133 ? 4.945 -21.812 -24.281 1 92.38 133 LEU B C 1
ATOM 5688 O O . LEU B 1 133 ? 5.504 -21.234 -25.219 1 92.38 133 LEU B O 1
ATOM 5692 N N . VAL B 1 134 ? 3.824 -21.328 -23.75 1 93.69 134 VAL B N 1
ATOM 5693 C CA . VAL B 1 134 ? 3.271 -20 -23.953 1 93.69 134 VAL B CA 1
ATOM 5694 C C . VAL B 1 134 ? 2.949 -19.375 -22.594 1 93.69 134 VAL B C 1
ATOM 5696 O O . VAL B 1 134 ? 1.885 -19.625 -22.031 1 93.69 134 VAL B O 1
ATOM 5699 N N . GLY B 1 135 ? 3.791 -18.453 -22.219 1 94.06 135 GLY B N 1
ATOM 5700 C CA . GLY B 1 135 ? 3.662 -18.016 -20.844 1 94.06 135 GLY B CA 1
ATOM 5701 C C . GLY B 1 135 ? 3.791 -19.156 -19.844 1 94.06 135 GLY B C 1
ATOM 5702 O O . GLY B 1 135 ? 4.746 -19.922 -19.906 1 94.06 135 GLY B O 1
ATOM 5703 N N . ILE B 1 136 ? 2.781 -19.297 -19.016 1 95.38 136 ILE B N 1
ATOM 5704 C CA . ILE B 1 136 ? 2.881 -20.359 -18.016 1 95.38 136 ILE B CA 1
ATOM 5705 C C . ILE B 1 136 ? 2.143 -21.609 -18.5 1 95.38 136 ILE B C 1
ATOM 5707 O O . ILE B 1 136 ? 2.135 -22.641 -17.828 1 95.38 136 ILE B O 1
ATOM 5711 N N . SER B 1 137 ? 1.526 -21.5 -19.672 1 95.56 137 SER B N 1
ATOM 5712 C CA . SER B 1 137 ? 0.857 -22.641 -20.281 1 95.56 137 SER B CA 1
ATOM 5713 C C . SER B 1 137 ? 1.863 -23.609 -20.891 1 95.56 137 SER B C 1
ATOM 5715 O O . SER B 1 137 ? 2.654 -23.219 -21.766 1 95.56 137 SER B O 1
ATOM 5717 N N . SER B 1 138 ? 1.809 -24.812 -20.453 1 94.44 138 SER B N 1
ATOM 5718 C CA . SER B 1 138 ? 2.719 -25.844 -20.938 1 94.44 138 SER B CA 1
ATOM 5719 C C . SER B 1 138 ? 1.958 -26.984 -21.594 1 94.44 138 SER B C 1
ATOM 5721 O O . SER B 1 138 ? 0.93 -27.438 -21.078 1 94.44 138 SER B O 1
ATOM 5723 N N . THR B 1 139 ? 2.396 -27.344 -22.766 1 94.94 139 THR B N 1
ATOM 5724 C CA . THR B 1 139 ? 1.901 -28.531 -23.453 1 94.94 139 THR B CA 1
ATOM 5725 C C . THR B 1 139 ? 3.02 -29.547 -23.641 1 94.94 139 THR B C 1
ATOM 5727 O O . THR B 1 139 ? 4.02 -29.266 -24.312 1 94.94 139 THR B O 1
ATOM 5730 N N . ILE B 1 140 ? 2.797 -30.688 -23.062 1 94.88 140 ILE B N 1
ATOM 5731 C CA . ILE B 1 140 ? 3.787 -31.75 -23.172 1 94.88 140 ILE B CA 1
ATOM 5732 C C . ILE B 1 140 ? 3.275 -32.844 -24.109 1 94.88 140 ILE B C 1
ATOM 5734 O O . ILE B 1 140 ? 2.219 -33.438 -23.875 1 94.88 140 ILE B O 1
ATOM 5738 N N . ILE B 1 141 ? 4.016 -33.062 -25.156 1 96.12 141 ILE B N 1
ATOM 5739 C CA . ILE B 1 141 ? 3.684 -34.094 -26.141 1 96.12 141 ILE B CA 1
ATOM 5740 C C . ILE B 1 141 ? 4.594 -35.281 -25.938 1 96.12 141 ILE B C 1
ATOM 5742 O O . ILE B 1 141 ? 5.82 -35.156 -25.922 1 96.12 141 ILE B O 1
ATOM 5746 N N . VAL B 1 142 ? 3.949 -36.438 -25.812 1 96.31 142 VAL B N 1
ATOM 5747 C CA . VAL B 1 142 ? 4.688 -37.688 -25.562 1 96.31 142 VAL B CA 1
ATOM 5748 C C . VAL B 1 142 ? 4.625 -38.562 -26.812 1 96.31 142 VAL B C 1
ATOM 5750 O O . VAL B 1 142 ? 3.543 -39 -27.203 1 96.31 142 VAL B O 1
ATOM 5753 N N . ARG B 1 143 ? 5.809 -38.844 -27.344 1 97.31 143 ARG B N 1
ATOM 5754 C CA . ARG B 1 143 ? 5.922 -39.719 -28.5 1 97.31 143 ARG B CA 1
ATOM 5755 C C . ARG B 1 143 ? 6.777 -40.938 -28.188 1 97.31 143 ARG B C 1
ATOM 5757 O O . ARG B 1 143 ? 7.801 -40.812 -27.5 1 97.31 143 ARG B O 1
ATOM 5764 N N . CYS B 1 144 ? 6.266 -42.031 -28.656 1 97.25 144 CYS B N 1
ATOM 5765 C CA . CYS B 1 144 ? 7.02 -43.25 -28.406 1 97.25 144 CYS B CA 1
ATOM 5766 C C . CYS B 1 144 ? 8.273 -43.312 -29.266 1 97.25 144 CYS B C 1
ATOM 5768 O O . CYS B 1 144 ? 8.234 -43 -30.453 1 97.25 144 CYS B O 1
ATOM 5770 N N . LYS B 1 145 ? 9.422 -43.719 -28.688 1 95.88 145 LYS B N 1
ATOM 5771 C CA . LYS B 1 145 ? 10.68 -43.812 -29.422 1 95.88 145 LYS B CA 1
ATOM 5772 C C . LYS B 1 145 ? 10.711 -45.062 -30.281 1 95.88 145 LYS B C 1
ATOM 5774 O O . LYS B 1 145 ? 11.461 -45.156 -31.25 1 95.88 145 LYS B O 1
ATOM 5779 N N . GLY B 1 146 ? 9.922 -46.031 -29.906 1 95 146 GLY B N 1
ATOM 5780 C CA . GLY B 1 146 ? 9.867 -47.312 -30.625 1 95 146 GLY B CA 1
ATOM 5781 C C . GLY B 1 146 ? 9.008 -47.219 -31.875 1 95 146 GLY B C 1
ATOM 5782 O O . GLY B 1 146 ? 9.492 -47.5 -32.969 1 95 146 GLY B O 1
ATOM 5783 N N . CYS B 1 147 ? 7.797 -46.875 -31.766 1 95.38 147 CYS B N 1
ATOM 5784 C CA . CYS B 1 147 ? 6.855 -46.875 -32.875 1 95.38 147 CYS B CA 1
ATOM 5785 C C . CYS B 1 147 ? 6.672 -45.5 -33.469 1 95.38 147 CYS B C 1
ATOM 5787 O O . CYS B 1 147 ? 6.105 -45.344 -34.531 1 95.38 147 CYS B O 1
ATOM 5789 N N . GLY B 1 148 ? 7.129 -44.438 -32.812 1 95.06 148 GLY B N 1
ATOM 5790 C CA . GLY B 1 148 ? 7.051 -43.062 -33.312 1 95.06 148 GLY B CA 1
ATOM 5791 C C . GLY B 1 148 ? 5.684 -42.438 -33.125 1 95.06 148 GLY B C 1
ATOM 5792 O O . GLY B 1 148 ? 5.492 -41.25 -33.406 1 95.06 148 GLY B O 1
ATOM 5793 N N . GLU B 1 149 ? 4.766 -43.125 -32.531 1 95.56 149 GLU B N 1
ATOM 5794 C CA . GLU B 1 149 ? 3.396 -42.656 -32.344 1 95.56 149 GLU B CA 1
ATOM 5795 C C . GLU B 1 149 ? 3.285 -41.656 -31.188 1 95.56 149 GLU B C 1
ATOM 5797 O O . GLU B 1 149 ? 3.965 -41.812 -30.172 1 95.56 149 GLU B O 1
ATOM 5802 N N . LYS B 1 150 ? 2.393 -40.656 -31.406 1 96.56 150 LYS B N 1
ATOM 5803 C CA . LYS B 1 150 ? 2.002 -39.812 -30.297 1 96.56 150 LYS B CA 1
ATOM 5804 C C . LYS B 1 150 ? 1.058 -40.531 -29.344 1 96.56 150 LYS B C 1
ATOM 5806 O O . LYS B 1 150 ? -0.116 -40.75 -29.672 1 96.56 150 LYS B O 1
ATOM 5811 N N . VAL B 1 151 ? 1.544 -40.875 -28.25 1 95.06 151 VAL B N 1
ATOM 5812 C CA . VAL B 1 151 ? 0.808 -41.75 -27.344 1 95.06 151 VAL B CA 1
ATOM 5813 C C . VAL B 1 151 ? -0.123 -40.938 -26.469 1 95.06 151 VAL B C 1
ATOM 5815 O O . VAL B 1 151 ? -1.22 -41.375 -26.109 1 95.06 151 VAL B O 1
ATOM 5818 N N . THR B 1 152 ? 0.363 -39.812 -25.969 1 93.94 152 THR B N 1
ATOM 5819 C CA . THR B 1 152 ? -0.461 -38.969 -25.109 1 93.94 152 THR B CA 1
ATOM 5820 C C . THR B 1 152 ? 0.045 -37.531 -25.125 1 93.94 152 THR B C 1
ATOM 5822 O O . THR B 1 152 ? 1.097 -37.219 -25.703 1 93.94 152 THR B O 1
ATOM 5825 N N . GLU B 1 153 ? -0.826 -36.656 -24.625 1 93.31 153 GLU B N 1
ATOM 5826 C CA . GLU B 1 153 ? -0.517 -35.219 -24.531 1 93.31 153 GLU B CA 1
ATOM 5827 C C . GLU B 1 153 ? -1.051 -34.625 -23.234 1 93.31 153 GLU B C 1
ATOM 5829 O O . GLU B 1 153 ? -2.166 -34.938 -22.812 1 93.31 153 GLU B O 1
ATOM 5834 N N . LEU B 1 154 ? -0.184 -33.938 -22.562 1 93.31 154 LEU B N 1
ATOM 5835 C CA . LEU B 1 154 ? -0.566 -33.188 -21.375 1 93.31 154 LEU B CA 1
ATOM 5836 C C . LEU B 1 154 ? -0.705 -31.688 -21.703 1 93.31 154 LEU B C 1
ATOM 5838 O O . LEU B 1 154 ? 0.295 -31 -21.922 1 93.31 154 LEU B O 1
ATOM 5842 N N . SER B 1 155 ? -1.954 -31.234 -21.781 1 86 155 SER B N 1
ATOM 5843 C CA . SER B 1 155 ? -2.184 -29.844 -22.172 1 86 155 SER B CA 1
ATOM 5844 C C . SER B 1 155 ? -3.178 -29.172 -21.25 1 86 155 SER B C 1
ATOM 5846 O O . SER B 1 155 ? -3.832 -29.828 -20.438 1 86 155 SER B O 1
ATOM 5848 N N . GLN B 1 156 ? -3.221 -27.891 -21.375 1 82.62 156 GLN B N 1
ATOM 5849 C CA . GLN B 1 156 ? -4.156 -27.094 -20.594 1 82.62 156 GLN B CA 1
ATOM 5850 C C . GLN B 1 156 ? -5.535 -27.062 -21.25 1 82.62 156 GLN B C 1
ATOM 5852 O O . GLN B 1 156 ? -5.641 -27.031 -22.484 1 82.62 156 GLN B O 1
ATOM 5857 N N . THR B 1 157 ? -6.547 -27.109 -20.438 1 74.38 157 THR B N 1
ATOM 5858 C CA . THR B 1 157 ? -7.918 -27.109 -20.938 1 74.38 157 THR B CA 1
ATOM 5859 C C . THR B 1 157 ? -8.445 -25.688 -21.062 1 74.38 157 THR B C 1
ATOM 5861 O O . THR B 1 157 ? -9.461 -25.453 -21.719 1 74.38 157 THR B O 1
ATOM 5864 N N . GLU B 1 158 ? -7.816 -24.828 -20.453 1 87 158 GLU B N 1
ATOM 5865 C CA . GLU B 1 158 ? -8.258 -23.438 -20.469 1 87 158 GLU B CA 1
ATOM 5866 C C . GLU B 1 158 ? -7.066 -22.484 -20.5 1 87 158 GLU B C 1
ATOM 5868 O O . GLU B 1 158 ? -5.914 -22.922 -20.531 1 87 158 GLU B O 1
ATOM 5873 N N . ASN B 1 159 ? -7.426 -21.219 -20.609 1 91.5 159 ASN B N 1
ATOM 5874 C CA . ASN B 1 159 ? -6.395 -20.188 -20.656 1 91.5 159 ASN B CA 1
ATOM 5875 C C . ASN B 1 159 ? -5.84 -19.906 -19.266 1 91.5 159 ASN B C 1
ATOM 5877 O O . ASN B 1 159 ? -6.305 -18.984 -18.594 1 91.5 159 ASN B O 1
ATOM 5881 N N . VAL B 1 160 ? -4.832 -20.625 -18.938 1 95.56 160 VAL B N 1
ATOM 5882 C CA . VAL B 1 160 ? -4.246 -20.531 -17.609 1 95.56 160 VAL B CA 1
ATOM 5883 C C . VAL B 1 160 ? -3.549 -19.188 -17.438 1 95.56 160 VAL B C 1
ATOM 5885 O O . VAL B 1 160 ? -3.451 -18.656 -16.328 1 95.56 160 VAL B O 1
ATOM 5888 N N . ASN B 1 161 ? -3.082 -18.594 -18.547 1 97.12 161 ASN B N 1
ATOM 5889 C CA . ASN B 1 161 ? -2.461 -17.281 -18.5 1 97.12 161 ASN B CA 1
ATOM 5890 C C . ASN B 1 161 ? -3.461 -16.203 -18.078 1 97.12 161 ASN B C 1
ATOM 5892 O O . ASN B 1 161 ? -3.139 -15.328 -17.266 1 97.12 161 ASN B O 1
ATOM 5896 N N . LEU B 1 162 ? -4.637 -16.297 -18.641 1 97.88 162 LEU B N 1
ATOM 5897 C CA . LEU B 1 162 ? -5.711 -15.375 -18.281 1 97.88 162 LEU B CA 1
ATOM 5898 C C . LEU B 1 162 ? -6.113 -15.547 -16.828 1 97.88 162 LEU B C 1
ATOM 5900 O O . LEU B 1 162 ? -6.305 -14.562 -16.109 1 97.88 162 LEU B O 1
ATOM 5904 N N . ARG B 1 163 ? -6.234 -16.781 -16.406 1 97.56 163 ARG B N 1
ATOM 5905 C CA . ARG B 1 163 ? -6.57 -17.078 -15.016 1 97.56 163 ARG B CA 1
ATOM 5906 C C . ARG B 1 163 ? -5.523 -16.5 -14.062 1 97.56 163 ARG B C 1
ATOM 5908 O O . ARG B 1 163 ? -5.867 -15.922 -13.031 1 97.56 163 ARG B O 1
ATOM 5915 N N . PHE B 1 164 ? -4.301 -16.672 -14.492 1 97.5 164 PHE B N 1
ATOM 5916 C CA . PHE B 1 164 ? -3.199 -16.188 -13.664 1 97.5 164 PHE B CA 1
ATOM 5917 C C . PHE B 1 164 ? -3.258 -14.68 -13.516 1 97.5 164 PHE B C 1
ATOM 5919 O O . PHE B 1 164 ? -3.105 -14.156 -12.406 1 97.5 164 PHE B O 1
ATOM 5926 N N . GLN B 1 165 ? -3.461 -14.008 -14.547 1 97.94 165 GLN B N 1
ATOM 5927 C CA . GLN B 1 165 ? -3.516 -12.555 -14.5 1 97.94 165 GLN B CA 1
ATOM 5928 C C . GLN B 1 165 ? -4.695 -12.07 -13.656 1 97.94 165 GLN B C 1
ATOM 5930 O O . GLN B 1 165 ? -4.57 -11.125 -12.875 1 97.94 165 GLN B O 1
ATOM 5935 N N . ALA B 1 166 ? -5.824 -12.719 -13.805 1 98.06 166 ALA B N 1
ATOM 5936 C CA . ALA B 1 166 ? -6.988 -12.398 -12.984 1 98.06 166 ALA B CA 1
ATOM 5937 C C . ALA B 1 166 ? -6.691 -12.609 -11.5 1 98.06 166 ALA B C 1
ATOM 5939 O O . ALA B 1 166 ? -7.094 -11.805 -10.656 1 98.06 166 ALA B O 1
ATOM 5940 N N . ALA B 1 167 ? -5.988 -13.688 -11.242 1 97.94 167 ALA B N 1
ATOM 5941 C CA . ALA B 1 167 ? -5.617 -14 -9.859 1 97.94 167 ALA B CA 1
ATOM 5942 C C . ALA B 1 167 ? -4.68 -12.938 -9.297 1 97.94 167 ALA B C 1
ATOM 5944 O O . ALA B 1 167 ? -4.809 -12.539 -8.133 1 97.94 167 ALA B O 1
ATOM 5945 N N . LEU B 1 168 ? -3.744 -12.461 -10.094 1 97.62 168 LEU B N 1
ATOM 5946 C CA . LEU B 1 168 ? -2.807 -11.43 -9.664 1 97.62 168 LEU B CA 1
ATOM 5947 C C . LEU B 1 168 ? -3.543 -10.141 -9.305 1 97.62 168 LEU B C 1
ATOM 5949 O O . LEU B 1 168 ? -3.25 -9.523 -8.273 1 97.62 168 LEU B O 1
ATOM 5953 N N . TYR B 1 169 ? -4.508 -9.797 -10.141 1 97 169 TYR B N 1
ATOM 5954 C CA . TYR B 1 169 ? -5.273 -8.586 -9.883 1 97 169 TYR B CA 1
ATOM 5955 C C . TYR B 1 169 ? -6.047 -8.695 -8.578 1 97 169 TYR B C 1
ATOM 5957 O O . TYR B 1 169 ? -6.191 -7.715 -7.848 1 97 169 TYR B O 1
ATOM 5965 N N . GLY B 1 170 ? -6.445 -9.891 -8.25 1 95.94 170 GLY B N 1
ATOM 5966 C CA . GLY B 1 170 ? -7.223 -10.125 -7.043 1 95.94 170 GLY B CA 1
ATOM 5967 C C . GLY B 1 170 ? -6.418 -9.914 -5.77 1 95.94 170 GLY B C 1
ATOM 5968 O O . GLY B 1 170 ? -6.988 -9.695 -4.699 1 95.94 170 GLY B O 1
ATOM 5969 N N . ILE B 1 171 ? -5.117 -9.953 -5.918 1 96 171 ILE B N 1
ATOM 5970 C CA . ILE B 1 171 ? -4.297 -9.781 -4.727 1 96 171 ILE B CA 1
ATOM 5971 C C . ILE B 1 171 ? -3.523 -8.469 -4.816 1 96 171 ILE B C 1
ATOM 5973 O O . ILE B 1 171 ? -2.559 -8.258 -4.074 1 96 171 ILE B O 1
ATOM 5977 N N . GLY B 1 172 ? -3.871 -7.633 -5.785 1 93.5 172 GLY B N 1
ATOM 5978 C CA . GLY B 1 172 ? -3.314 -6.293 -5.879 1 93.5 172 GLY B CA 1
ATOM 5979 C C . GLY B 1 172 ? -1.977 -6.25 -6.598 1 93.5 172 GLY B C 1
ATOM 5980 O O . GLY B 1 172 ? -1.182 -5.332 -6.383 1 93.5 172 GLY B O 1
ATOM 5981 N N . CYS B 1 173 ? -1.691 -7.262 -7.398 1 94.62 173 CYS B N 1
ATOM 5982 C CA . CYS B 1 173 ? -0.414 -7.324 -8.102 1 94.62 173 CYS B CA 1
ATOM 5983 C C . CYS B 1 173 ? -0.602 -7.109 -9.602 1 94.62 173 CYS B C 1
ATOM 5985 O O . CYS B 1 173 ? -1.645 -7.461 -10.156 1 94.62 173 CYS B O 1
ATOM 5987 N N . HIS B 1 174 ? 0.435 -6.492 -10.156 1 90.94 174 HIS B N 1
ATOM 5988 C CA . HIS B 1 174 ? 0.513 -6.359 -11.609 1 90.94 174 HIS B CA 1
ATOM 5989 C C . HIS B 1 174 ? 1.51 -7.348 -12.203 1 90.94 174 HIS B C 1
ATOM 5991 O O . HIS B 1 174 ? 2.01 -8.227 -11.5 1 90.94 174 HIS B O 1
ATOM 5997 N N . MET B 1 175 ? 1.737 -7.172 -13.43 1 91.19 175 MET B N 1
ATOM 5998 C CA . MET B 1 175 ? 2.521 -8.164 -14.156 1 91.19 175 MET B CA 1
ATOM 5999 C C . MET B 1 175 ? 3.973 -8.164 -13.68 1 91.19 175 MET B C 1
ATOM 6001 O O . MET B 1 175 ? 4.625 -9.211 -13.664 1 91.19 175 MET B O 1
ATOM 6005 N N . THR B 1 176 ? 4.469 -7.035 -13.297 1 90.75 176 THR B N 1
ATOM 6006 C CA . THR B 1 176 ? 5.832 -6.988 -12.781 1 90.75 176 THR B CA 1
ATOM 6007 C C . THR B 1 176 ? 5.977 -7.871 -11.547 1 90.75 176 THR B C 1
ATOM 6009 O O . THR B 1 176 ? 6.938 -8.641 -11.43 1 90.75 176 THR B O 1
ATOM 6012 N N . LYS B 1 177 ? 5.074 -7.789 -10.609 1 94.12 177 LYS B N 1
ATOM 6013 C CA . LYS B 1 177 ? 5.082 -8.656 -9.43 1 94.12 177 LYS B CA 1
ATOM 6014 C C . LYS B 1 177 ? 4.809 -10.102 -9.82 1 94.12 177 LYS B C 1
ATOM 6016 O O . LYS B 1 177 ? 5.336 -11.031 -9.188 1 94.12 177 LYS B O 1
ATOM 6021 N N . GLY B 1 178 ? 3.971 -10.234 -10.891 1 96.56 178 GLY B N 1
ATOM 6022 C CA . GLY B 1 178 ? 3.76 -11.578 -11.414 1 96.56 178 GLY B CA 1
ATOM 6023 C C . GLY B 1 178 ? 5.039 -12.242 -11.891 1 96.56 178 GLY B C 1
ATOM 6024 O O . GLY B 1 178 ? 5.27 -13.422 -11.625 1 96.56 178 GLY B O 1
ATOM 6025 N N . ARG B 1 179 ? 5.852 -11.453 -12.578 1 96.5 179 ARG B N 1
ATOM 6026 C CA . ARG B 1 179 ? 7.141 -11.953 -13.039 1 96.5 179 ARG B CA 1
ATOM 6027 C C . ARG B 1 179 ? 8.023 -12.352 -11.859 1 96.5 179 ARG B C 1
ATOM 6029 O O . ARG B 1 179 ? 8.695 -13.391 -11.898 1 96.5 179 ARG B O 1
ATOM 6036 N N . ARG B 1 180 ? 8.008 -11.539 -10.859 1 96.88 180 ARG B N 1
ATOM 6037 C CA . ARG B 1 180 ? 8.797 -11.828 -9.656 1 96.88 180 ARG B CA 1
ATOM 6038 C C . ARG B 1 180 ? 8.305 -13.094 -8.969 1 96.88 180 ARG B C 1
ATOM 6040 O O . ARG B 1 180 ? 9.109 -13.906 -8.508 1 96.88 180 ARG B O 1
ATOM 6047 N N . LEU B 1 181 ? 7.008 -13.242 -8.875 1 98.06 181 LEU B N 1
ATOM 6048 C CA . LEU B 1 181 ? 6.398 -14.414 -8.258 1 98.06 181 LEU B CA 1
ATOM 6049 C C . LEU B 1 181 ? 6.773 -15.688 -9.008 1 98.06 181 LEU B C 1
ATOM 6051 O O . LEU B 1 181 ? 7.215 -16.672 -8.398 1 98.06 181 LEU B O 1
ATOM 6055 N N . LEU B 1 182 ? 6.613 -15.633 -10.328 1 98.12 182 LEU B N 1
ATOM 6056 C CA . LEU B 1 182 ? 6.902 -16.812 -11.148 1 98.12 182 LEU B CA 1
ATOM 6057 C C . LEU B 1 182 ? 8.391 -17.156 -11.102 1 98.12 182 LEU B C 1
ATOM 6059 O O . LEU B 1 182 ? 8.758 -18.328 -11.062 1 98.12 182 LEU B O 1
ATOM 6063 N N . ALA B 1 183 ? 9.219 -16.109 -11.102 1 97.62 183 ALA B N 1
ATOM 6064 C CA . ALA B 1 183 ? 10.656 -16.344 -10.969 1 97.62 183 ALA B CA 1
ATOM 6065 C C . ALA B 1 183 ? 10.977 -17.047 -9.648 1 97.62 183 ALA B C 1
ATOM 6067 O O . ALA B 1 183 ? 11.703 -18.031 -9.617 1 97.62 183 ALA B O 1
ATOM 6068 N N . ALA B 1 184 ? 10.422 -16.562 -8.602 1 97.75 184 ALA B N 1
ATOM 6069 C CA . ALA B 1 184 ? 10.664 -17.141 -7.277 1 97.75 184 ALA B CA 1
ATOM 6070 C C . ALA B 1 184 ? 10.18 -18.594 -7.211 1 97.75 184 ALA B C 1
ATOM 6072 O O . ALA B 1 184 ? 10.758 -19.406 -6.496 1 97.75 184 ALA B O 1
ATOM 6073 N N . LEU B 1 185 ? 9.148 -18.906 -7.984 1 97.31 185 LEU B N 1
ATOM 6074 C CA . LEU B 1 185 ? 8.586 -20.25 -8 1 97.31 185 LEU B CA 1
ATOM 6075 C C . LEU B 1 185 ? 9.305 -21.141 -9.008 1 97.31 185 LEU B C 1
ATOM 6077 O O . LEU B 1 185 ? 8.953 -22.312 -9.188 1 97.31 185 LEU B O 1
ATOM 6081 N N . ASP B 1 186 ? 10.25 -20.578 -9.734 1 96.44 186 ASP B N 1
ATOM 6082 C CA . ASP B 1 186 ? 10.969 -21.281 -10.797 1 96.44 186 ASP B CA 1
ATOM 6083 C C . ASP B 1 186 ? 10.008 -21.766 -11.883 1 96.44 186 ASP B C 1
ATOM 6085 O O . ASP B 1 186 ? 10.023 -22.938 -12.25 1 96.44 186 ASP B O 1
ATOM 6089 N N . MET B 1 187 ? 9.133 -20.859 -12.266 1 97 187 MET B N 1
ATOM 6090 C CA . MET B 1 187 ? 8.172 -21.094 -13.344 1 97 187 MET B CA 1
ATOM 6091 C C . MET B 1 187 ? 8.477 -20.234 -14.555 1 97 187 MET B C 1
ATOM 6093 O O . MET B 1 187 ? 9.148 -19.203 -14.438 1 97 187 MET B O 1
ATOM 6097 N N . PRO B 1 188 ? 7.988 -20.609 -15.719 1 95.44 188 PRO B N 1
ATOM 6098 C CA . PRO B 1 188 ? 8.18 -19.766 -16.891 1 95.44 188 PRO B CA 1
ATOM 6099 C C . PRO B 1 188 ? 7.586 -18.359 -16.719 1 95.44 188 PRO B C 1
ATOM 6101 O O . PRO B 1 188 ? 6.652 -18.172 -15.938 1 95.44 188 PRO B O 1
ATOM 6104 N N . PRO B 1 189 ? 8.133 -17.422 -17.391 1 95.06 189 PRO B N 1
ATOM 6105 C CA . PRO B 1 189 ? 7.625 -16.047 -17.297 1 95.06 189 PRO B CA 1
ATOM 6106 C C . PRO B 1 189 ? 6.223 -15.898 -17.875 1 95.06 189 PRO B C 1
ATOM 6108 O O . PRO B 1 189 ? 5.773 -16.75 -18.641 1 95.06 189 PRO B O 1
ATOM 6111 N N . PRO B 1 190 ? 5.57 -14.867 -17.5 1 95.12 190 PRO B N 1
ATOM 6112 C CA . PRO B 1 190 ? 4.234 -14.641 -18.047 1 95.12 190 PRO B CA 1
ATOM 6113 C C . PRO B 1 190 ? 4.262 -14.273 -19.531 1 95.12 190 PRO B C 1
ATOM 6115 O O . PRO B 1 190 ? 5.336 -14.148 -20.125 1 95.12 190 PRO B O 1
ATOM 6118 N N . VAL B 1 191 ? 3.113 -14.141 -20.109 1 95.19 191 VAL B N 1
ATOM 6119 C CA . VAL B 1 191 ? 2.951 -13.812 -21.516 1 95.19 191 VAL B CA 1
ATOM 6120 C C . VAL B 1 191 ? 3.506 -12.414 -21.797 1 95.19 191 VAL B C 1
ATOM 6122 O O . VAL B 1 191 ? 3.846 -11.688 -20.859 1 95.19 191 VAL B O 1
ATOM 6125 N N . THR B 1 192 ? 3.533 -12.039 -23 1 93.12 192 THR B N 1
ATOM 6126 C CA . THR B 1 192 ? 4.059 -10.75 -23.438 1 93.12 192 THR B CA 1
ATOM 6127 C C . THR B 1 192 ? 3.148 -9.609 -23 1 93.12 192 THR B C 1
ATOM 6129 O O . THR B 1 192 ? 2.012 -9.844 -22.578 1 93.12 192 THR B O 1
ATOM 6132 N N . VAL B 1 193 ? 3.646 -8.438 -23.125 1 91.69 193 VAL B N 1
ATOM 6133 C CA . VAL B 1 193 ? 2.928 -7.238 -22.703 1 91.69 193 VAL B CA 1
ATOM 6134 C C . VAL B 1 193 ? 1.674 -7.059 -23.562 1 91.69 193 VAL B C 1
ATOM 6136 O O . VAL B 1 193 ? 0.625 -6.656 -23.047 1 91.69 193 VAL B O 1
ATOM 6139 N N . THR B 1 194 ? 1.803 -7.363 -24.766 1 93.81 194 THR B N 1
ATOM 6140 C CA . THR B 1 194 ? 0.674 -7.215 -25.672 1 93.81 194 THR B CA 1
ATOM 6141 C C . THR B 1 194 ? -0.461 -8.156 -25.297 1 93.81 194 THR B C 1
ATOM 6143 O O . THR B 1 194 ? -1.621 -7.75 -25.219 1 93.81 194 THR B O 1
ATOM 6146 N N . ARG B 1 195 ? -0.103 -9.367 -25.078 1 95.25 195 ARG B N 1
ATOM 6147 C CA . ARG B 1 195 ? -1.117 -10.344 -24.688 1 95.25 195 ARG B CA 1
ATOM 6148 C C . ARG B 1 195 ? -1.701 -10.023 -23.328 1 95.25 195 ARG B C 1
ATOM 6150 O O . ARG B 1 195 ? -2.902 -10.188 -23.094 1 95.25 195 ARG B O 1
ATOM 6157 N N . SER B 1 196 ? -0.899 -9.562 -22.453 1 95.62 196 SER B N 1
ATOM 6158 C CA . SER B 1 196 ? -1.355 -9.188 -21.125 1 95.62 196 SER B CA 1
ATOM 6159 C C . SER B 1 196 ? -2.361 -8.039 -21.188 1 95.62 196 SER B C 1
ATOM 6161 O O . SER B 1 196 ? -3.287 -7.973 -20.375 1 95.62 196 SER B O 1
ATOM 6163 N N . SER B 1 197 ? -2.162 -7.125 -22.125 1 94.88 197 SER B N 1
ATOM 6164 C CA . SER B 1 197 ? -3.088 -6.012 -22.297 1 94.88 197 SER B CA 1
ATOM 6165 C C . SER B 1 197 ? -4.453 -6.492 -22.781 1 94.88 197 SER B C 1
ATOM 6167 O O . SER B 1 197 ? -5.484 -5.973 -22.359 1 94.88 197 SER B O 1
ATOM 6169 N N . ILE B 1 198 ? -4.383 -7.461 -23.609 1 96.81 198 ILE B N 1
ATOM 6170 C CA . ILE B 1 198 ? -5.621 -8.055 -24.094 1 96.81 198 ILE B CA 1
ATOM 6171 C C . ILE B 1 198 ? -6.371 -8.703 -22.938 1 96.81 198 ILE B C 1
ATOM 6173 O O . ILE B 1 198 ? -7.586 -8.523 -22.797 1 96.81 198 ILE B O 1
ATOM 6177 N N . PHE B 1 199 ? -5.676 -9.438 -22.156 1 97.56 199 PHE B N 1
ATOM 6178 C CA . PHE B 1 199 ? -6.281 -10.07 -20.984 1 97.56 199 PHE B CA 1
ATOM 6179 C C . PHE B 1 199 ? -6.855 -9.023 -20.047 1 97.56 199 PHE B C 1
ATOM 6181 O O . PHE B 1 199 ? -7.941 -9.211 -19.484 1 97.56 199 PHE B O 1
ATOM 6188 N N . ARG B 1 200 ? -6.148 -7.961 -19.828 1 96.94 200 ARG B N 1
ATOM 6189 C CA . ARG B 1 200 ? -6.609 -6.887 -18.953 1 96.94 200 ARG B CA 1
ATOM 6190 C C . ARG B 1 200 ? -7.961 -6.355 -19.422 1 96.94 200 ARG B C 1
ATOM 6192 O O . ARG B 1 200 ? -8.867 -6.16 -18.609 1 96.94 200 ARG B O 1
ATOM 6199 N N . ASP B 1 201 ? -8.062 -6.133 -20.656 1 97.38 201 ASP B N 1
ATOM 6200 C CA . ASP B 1 201 ? -9.312 -5.609 -21.203 1 97.38 201 ASP B CA 1
ATOM 6201 C C . ASP B 1 201 ? -10.461 -6.598 -21 1 97.38 201 ASP B C 1
ATOM 6203 O O . ASP B 1 201 ? -11.57 -6.203 -20.656 1 97.38 201 ASP B O 1
ATOM 6207 N N . ARG B 1 202 ? -10.148 -7.812 -21.188 1 98.19 202 ARG B N 1
ATOM 6208 C CA . ARG B 1 202 ? -11.156 -8.844 -20.969 1 98.19 202 ARG B CA 1
ATOM 6209 C C . ARG B 1 202 ? -11.586 -8.898 -19.516 1 98.19 202 ARG B C 1
ATOM 6211 O O . ARG B 1 202 ? -12.781 -9 -19.219 1 98.19 202 ARG B O 1
ATOM 6218 N N . ILE B 1 203 ? -10.633 -8.844 -18.672 1 98.56 203 ILE B N 1
ATOM 6219 C CA . ILE B 1 203 ? -10.914 -8.891 -17.234 1 98.56 203 ILE B CA 1
ATOM 6220 C C . ILE B 1 203 ? -11.727 -7.66 -16.828 1 98.56 203 ILE B C 1
ATOM 6222 O O . ILE B 1 203 ? -12.648 -7.758 -16.031 1 98.56 203 ILE B O 1
ATOM 6226 N N . ARG B 1 204 ? -11.367 -6.527 -17.344 1 98.19 204 ARG B N 1
ATOM 6227 C CA . ARG B 1 204 ? -12.078 -5.289 -17.047 1 98.19 204 ARG B CA 1
ATOM 6228 C C . ARG B 1 204 ? -13.547 -5.398 -17.438 1 98.19 204 ARG B C 1
ATOM 6230 O O . ARG B 1 204 ? -14.43 -5.07 -16.641 1 98.19 204 ARG B O 1
ATOM 6237 N N . LEU B 1 205 ? -13.773 -5.859 -18.625 1 98.44 205 LEU B N 1
ATOM 6238 C CA . LEU B 1 205 ? -15.141 -5.988 -19.109 1 98.44 205 LEU B CA 1
ATOM 6239 C C . LEU B 1 205 ? -15.93 -6.992 -18.281 1 98.44 205 LEU B C 1
ATOM 6241 O O . LEU B 1 205 ? -17.094 -6.754 -17.953 1 98.44 205 LEU B O 1
ATOM 6245 N N . ALA B 1 206 ? -15.32 -8.094 -17.953 1 98.69 206 ALA B N 1
ATOM 6246 C CA . ALA B 1 206 ? -15.984 -9.125 -17.141 1 98.69 206 ALA B CA 1
ATOM 6247 C C . ALA B 1 206 ? -16.328 -8.594 -15.758 1 98.69 206 ALA B C 1
ATOM 6249 O O . ALA B 1 206 ? -17.453 -8.773 -15.273 1 98.69 206 ALA B O 1
ATOM 6250 N N . THR B 1 207 ? -15.383 -7.98 -15.133 1 98.62 207 THR B N 1
ATOM 6251 C CA . THR B 1 207 ? -15.602 -7.453 -13.789 1 98.62 207 THR B CA 1
ATOM 6252 C C . THR B 1 207 ? -16.656 -6.34 -13.812 1 98.62 207 THR B C 1
ATOM 6254 O O . THR B 1 207 ? -17.484 -6.238 -12.906 1 98.62 207 THR B O 1
ATOM 6257 N N . GLU B 1 208 ? -16.578 -5.508 -14.812 1 98.62 208 GLU B N 1
ATOM 6258 C CA . GLU B 1 208 ? -17.562 -4.43 -14.953 1 98.62 208 GLU B CA 1
ATOM 6259 C C . GLU B 1 208 ? -18.969 -4.98 -15.055 1 98.62 208 GLU B C 1
ATOM 6261 O O . GLU B 1 208 ? -19.875 -4.5 -14.367 1 98.62 208 GLU B O 1
ATOM 6266 N N . THR B 1 209 ? -19.125 -5.953 -15.859 1 98.69 209 THR B N 1
ATOM 6267 C CA . THR B 1 209 ? -20.438 -6.543 -16.078 1 98.69 209 THR B CA 1
ATOM 6268 C C . THR B 1 209 ? -21 -7.117 -14.781 1 98.69 209 THR B C 1
ATOM 6270 O O . THR B 1 209 ? -22.141 -6.836 -14.406 1 98.69 209 THR B O 1
ATOM 6273 N N . ILE B 1 210 ? -20.219 -7.863 -14.102 1 98.62 210 ILE B N 1
ATOM 6274 C CA . ILE B 1 210 ? -20.672 -8.531 -12.891 1 98.62 210 ILE B CA 1
ATOM 6275 C C . ILE B 1 210 ? -20.906 -7.504 -11.781 1 98.62 210 ILE B C 1
ATOM 6277 O O . ILE B 1 210 ? -21.844 -7.629 -10.992 1 98.62 210 ILE B O 1
ATOM 6281 N N . ALA B 1 211 ? -20.031 -6.52 -11.703 1 98.75 211 ALA B N 1
ATOM 6282 C CA . ALA B 1 211 ? -20.188 -5.461 -10.711 1 98.75 211 ALA B CA 1
ATOM 6283 C C . ALA B 1 211 ? -21.484 -4.691 -10.93 1 98.75 211 ALA B C 1
ATOM 6285 O O . ALA B 1 211 ? -22.203 -4.375 -9.977 1 98.75 211 ALA B O 1
ATOM 6286 N N . LYS B 1 212 ? -21.766 -4.402 -12.172 1 98.38 212 LYS B N 1
ATOM 6287 C CA . LYS B 1 212 ? -23 -3.684 -12.5 1 98.38 212 LYS B CA 1
ATOM 6288 C C . LYS B 1 212 ? -24.234 -4.504 -12.125 1 98.38 212 LYS B C 1
ATOM 6290 O O . LYS B 1 212 ? -25.203 -3.961 -11.594 1 98.38 212 LYS B O 1
ATOM 6295 N N . GLU B 1 213 ? -24.141 -5.762 -12.352 1 98.12 213 GLU B N 1
ATOM 6296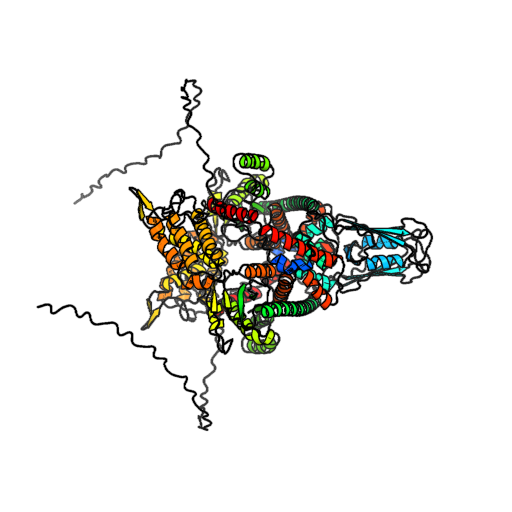 C CA . GLU B 1 213 ? -25.234 -6.641 -11.945 1 98.12 213 GLU B CA 1
ATOM 6297 C C . GLU B 1 213 ? -25.406 -6.652 -10.422 1 98.12 213 GLU B C 1
ATOM 6299 O O . GLU B 1 213 ? -26.531 -6.633 -9.914 1 98.12 213 GLU B O 1
ATOM 6304 N N . SER B 1 214 ? -24.312 -6.746 -9.781 1 97.88 214 SER B N 1
ATOM 6305 C CA . SER B 1 214 ? -24.312 -6.746 -8.32 1 97.88 214 SER B CA 1
ATOM 6306 C C . SER B 1 214 ? -24.922 -5.457 -7.77 1 97.88 214 SER B C 1
ATOM 6308 O O . SER B 1 214 ? -25.719 -5.488 -6.836 1 97.88 214 SER B O 1
ATOM 6310 N N . MET B 1 215 ? -24.531 -4.312 -8.32 1 98.31 215 MET B N 1
ATOM 6311 C CA . MET B 1 215 ? -25.047 -3.018 -7.898 1 98.31 215 MET B CA 1
ATOM 6312 C C . MET B 1 215 ? -26.547 -2.91 -8.188 1 98.31 215 MET B C 1
ATOM 6314 O O . MET B 1 215 ? -27.297 -2.357 -7.387 1 98.31 215 MET B O 1
ATOM 6318 N N . GLU B 1 216 ? -26.922 -3.445 -9.273 1 97.88 216 GLU B N 1
ATOM 6319 C CA . GLU B 1 216 ? -28.344 -3.453 -9.625 1 97.88 216 GLU B CA 1
ATOM 6320 C C . GLU B 1 216 ? -29.156 -4.262 -8.617 1 97.88 216 GLU B C 1
ATOM 6322 O O . GLU B 1 216 ? -30.25 -3.84 -8.203 1 97.88 216 GLU B O 1
ATOM 6327 N N . ARG B 1 217 ? -28.656 -5.379 -8.227 1 96.69 217 ARG B N 1
ATOM 6328 C CA . ARG B 1 217 ? -29.344 -6.191 -7.223 1 96.69 217 ARG B CA 1
ATOM 6329 C C . ARG B 1 217 ? -29.438 -5.453 -5.895 1 96.69 217 ARG B C 1
ATOM 6331 O O . ARG B 1 217 ? -30.469 -5.508 -5.223 1 96.69 217 ARG B O 1
ATOM 6338 N N . ALA B 1 218 ? -28.359 -4.816 -5.531 1 97.19 218 ALA B N 1
ATOM 6339 C CA . ALA B 1 218 ? -28.359 -4.043 -4.293 1 97.19 218 ALA B CA 1
ATOM 6340 C C . ALA B 1 218 ? -29.375 -2.912 -4.344 1 97.19 218 ALA B C 1
ATOM 6342 O O . ALA B 1 218 ? -30.078 -2.664 -3.363 1 97.19 218 ALA B O 1
ATOM 6343 N N . ALA B 1 219 ? -29.453 -2.256 -5.477 1 97.56 219 ALA B N 1
ATOM 6344 C CA . ALA B 1 219 ? -30.406 -1.167 -5.664 1 97.56 219 ALA B CA 1
ATOM 6345 C C . ALA B 1 219 ? -31.844 -1.674 -5.578 1 97.56 219 ALA B C 1
ATOM 6347 O O . ALA B 1 219 ? -32.688 -1.046 -4.941 1 97.56 219 ALA B O 1
ATOM 6348 N N . ASP B 1 220 ? -32.062 -2.801 -6.184 1 96.81 220 ASP B N 1
ATOM 6349 C CA . ASP B 1 220 ? -33.406 -3.395 -6.164 1 96.81 220 ASP B CA 1
ATOM 6350 C C . ASP B 1 220 ? -33.812 -3.758 -4.742 1 96.81 220 ASP B C 1
ATOM 6352 O O . ASP B 1 220 ? -34.969 -3.533 -4.352 1 96.81 220 ASP B O 1
ATOM 6356 N N . GLU B 1 221 ? -32.906 -4.297 -4.031 1 95.56 221 GLU B N 1
ATOM 6357 C CA . GLU B 1 221 ? -33.188 -4.648 -2.643 1 95.56 221 GLU B CA 1
ATOM 6358 C C . GLU B 1 221 ? -33.531 -3.414 -1.815 1 95.56 221 GLU B C 1
ATOM 6360 O O . GLU B 1 221 ? -34.469 -3.447 -0.997 1 95.56 221 GLU B O 1
ATOM 6365 N N . LEU B 1 222 ? -32.781 -2.369 -2.008 1 96.38 222 LEU B N 1
ATOM 6366 C CA . LEU B 1 222 ? -33.031 -1.127 -1.279 1 96.38 222 LEU B CA 1
ATOM 6367 C C . LEU B 1 222 ? -34.375 -0.519 -1.664 1 96.38 222 LEU B C 1
ATOM 6369 O O . LEU B 1 222 ? -35.125 -0.064 -0.798 1 96.38 222 LEU B O 1
ATOM 6373 N N . ARG B 1 223 ? -34.688 -0.52 -2.889 1 96.19 223 ARG B N 1
ATOM 6374 C CA . ARG B 1 223 ? -35.906 0.066 -3.4 1 96.19 223 ARG B CA 1
ATOM 6375 C C . ARG B 1 223 ? -37.125 -0.659 -2.844 1 96.19 223 ARG B C 1
ATOM 6377 O O . ARG B 1 223 ? -38.156 -0.029 -2.529 1 96.19 223 ARG B O 1
ATOM 6384 N N . LYS B 1 224 ? -37.062 -1.903 -2.723 1 95.44 224 LYS B N 1
ATOM 6385 C CA . LYS B 1 224 ? -38.156 -2.713 -2.211 1 95.44 224 LYS B CA 1
ATOM 6386 C C . LYS B 1 224 ? -38.469 -2.355 -0.761 1 95.44 224 LYS B C 1
ATOM 6388 O O . LYS B 1 224 ? -39.625 -2.395 -0.346 1 95.44 224 LYS B O 1
ATOM 6393 N N . VAL B 1 225 ? -37.5 -1.937 -0.076 1 94.5 225 VAL B N 1
ATOM 6394 C CA . VAL B 1 225 ? -37.656 -1.728 1.357 1 94.5 225 VAL B CA 1
ATOM 6395 C C . VAL B 1 225 ? -37.906 -0.246 1.638 1 94.5 225 VAL B C 1
ATOM 6397 O O . VAL B 1 225 ? -38.688 0.105 2.527 1 94.5 225 VAL B O 1
ATOM 6400 N N . GLU B 1 226 ? -37.188 0.678 0.919 1 93.88 226 GLU B N 1
ATOM 6401 C CA . GLU B 1 226 ? -37.219 2.098 1.26 1 93.88 226 GLU B CA 1
ATOM 6402 C C . GLU B 1 226 ? -38.031 2.895 0.259 1 93.88 226 GLU B C 1
ATOM 6404 O O . GLU B 1 226 ? -38.375 4.055 0.507 1 93.88 226 GLU B O 1
ATOM 6409 N N . GLY B 1 227 ? -38.281 2.328 -0.881 1 93.94 227 GLY B N 1
ATOM 6410 C CA . GLY B 1 227 ? -39.031 3.047 -1.901 1 93.94 227 GLY B CA 1
ATOM 6411 C C . GLY B 1 227 ? -38.156 3.771 -2.893 1 93.94 227 GLY B C 1
ATOM 6412 O O . GLY B 1 227 ? -37 3.383 -3.102 1 93.94 227 GLY B O 1
ATOM 6413 N N . ASP B 1 228 ? -38.656 4.883 -3.488 1 94.19 228 ASP B N 1
ATOM 6414 C CA . ASP B 1 228 ? -37.969 5.52 -4.605 1 94.19 228 ASP B CA 1
ATOM 6415 C C . ASP B 1 228 ? -37.062 6.648 -4.121 1 94.19 228 ASP B C 1
ATOM 6417 O O . ASP B 1 228 ? -36.188 7.105 -4.852 1 94.19 228 ASP B O 1
ATOM 6421 N N . ASN B 1 229 ? -37.375 7.168 -2.973 1 95.62 229 ASN B N 1
ATOM 6422 C CA . ASN B 1 229 ? -36.531 8.195 -2.369 1 95.62 229 ASN B CA 1
ATOM 6423 C C . ASN B 1 229 ? -35.688 7.633 -1.219 1 95.62 229 ASN B C 1
ATOM 6425 O O . ASN B 1 229 ? -36.219 7.305 -0.16 1 95.62 229 ASN B O 1
ATOM 6429 N N . VAL B 1 230 ? -34.375 7.578 -1.45 1 96.19 230 VAL B N 1
ATOM 6430 C CA . VAL B 1 230 ? -33.562 6.832 -0.493 1 96.19 230 VAL B CA 1
ATOM 6431 C C . VAL B 1 230 ? -32.406 7.695 -0.011 1 96.19 230 VAL B C 1
ATOM 6433 O O . VAL B 1 230 ? -32.094 8.719 -0.621 1 96.19 230 VAL B O 1
ATOM 6436 N N . THR B 1 231 ? -31.859 7.266 1.084 1 95.44 231 THR B N 1
ATOM 6437 C CA . THR B 1 231 ? -30.625 7.859 1.607 1 95.44 231 THR B CA 1
ATOM 6438 C C . THR B 1 231 ? -29.422 7.02 1.222 1 95.44 231 THR B C 1
ATOM 6440 O O . THR B 1 231 ? -29.453 5.789 1.277 1 95.44 231 THR B O 1
ATOM 6443 N N . VAL B 1 232 ? -28.391 7.695 0.764 1 96.81 232 VAL B N 1
ATOM 6444 C CA . VAL B 1 232 ? -27.156 6.992 0.396 1 96.81 232 VAL B CA 1
ATOM 6445 C C . VAL B 1 232 ? -25.969 7.602 1.137 1 96.81 232 VAL B C 1
ATOM 6447 O O . VAL B 1 232 ? -26.016 8.773 1.524 1 96.81 232 VAL B O 1
ATOM 6450 N N . SER B 1 233 ? -25 6.793 1.398 1 97.06 233 SER B N 1
ATOM 6451 C CA . SER B 1 233 ? -23.75 7.25 1.977 1 97.06 233 SER B CA 1
ATOM 6452 C C . SER B 1 233 ? -22.719 7.543 0.892 1 97.06 233 SER B C 1
ATOM 6454 O O . SER B 1 233 ? -22.375 6.664 0.098 1 97.06 233 SER B O 1
ATOM 6456 N N . CYS B 1 234 ? -22.203 8.75 0.876 1 96.31 234 CYS B N 1
ATOM 6457 C CA . CYS B 1 234 ? -21.344 9.219 -0.207 1 96.31 234 CYS B CA 1
ATOM 6458 C C . CYS B 1 234 ? -19.938 9.523 0.304 1 96.31 234 CYS B C 1
ATOM 6460 O O . CYS B 1 234 ? -19.781 10.203 1.317 1 96.31 234 CYS B O 1
ATOM 6462 N N . ASP B 1 235 ? -18.953 8.969 -0.378 1 95.12 235 ASP B N 1
ATOM 6463 C CA . ASP B 1 235 ? -17.562 9.25 -0.035 1 95.12 235 ASP B CA 1
ATOM 6464 C C . ASP B 1 235 ? -16.641 9.039 -1.236 1 95.12 235 ASP B C 1
ATOM 6466 O O . ASP B 1 235 ? -17 8.344 -2.184 1 95.12 235 ASP B O 1
ATOM 6470 N N . GLY B 1 236 ? -15.562 9.789 -1.262 1 93.31 236 GLY B N 1
ATOM 6471 C CA . GLY B 1 236 ? -14.539 9.633 -2.279 1 93.31 236 GLY B CA 1
ATOM 6472 C C . GLY B 1 236 ? -13.18 9.273 -1.709 1 93.31 236 GLY B C 1
ATOM 6473 O O . GLY B 1 236 ? -12.953 9.414 -0.506 1 93.31 236 GLY B O 1
ATOM 6474 N N . SER B 1 237 ? -12.375 8.719 -2.508 1 93.5 237 SER B N 1
ATOM 6475 C CA . SER B 1 237 ? -11.008 8.359 -2.127 1 93.5 237 SER B CA 1
ATOM 6476 C C . SER B 1 237 ? -10.047 8.531 -3.297 1 93.5 237 SER B C 1
ATOM 6478 O O . SER B 1 237 ? -10.453 8.469 -4.457 1 93.5 237 SER B O 1
ATOM 6480 N N . TRP B 1 238 ? -8.836 8.812 -2.986 1 92.81 238 TRP B N 1
ATOM 6481 C CA . TRP B 1 238 ? -7.797 9.055 -3.982 1 92.81 238 TRP B CA 1
ATOM 6482 C C . TRP B 1 238 ? -6.648 8.062 -3.822 1 92.81 238 TRP B C 1
ATOM 6484 O O . TRP B 1 238 ? -6.418 7.543 -2.729 1 92.81 238 TRP B O 1
ATOM 6494 N N . GLN B 1 239 ? -6.012 7.809 -4.883 1 91.06 239 GLN B N 1
ATOM 6495 C CA . GLN B 1 239 ? -4.867 6.906 -4.844 1 91.06 239 GLN B CA 1
ATOM 6496 C C . GLN B 1 239 ? -3.697 7.527 -4.09 1 91.06 239 GLN B C 1
ATOM 6498 O O . GLN B 1 239 ? -3.061 6.867 -3.266 1 91.06 239 GLN B O 1
ATOM 6503 N N . ARG B 1 240 ? -3.385 8.75 -4.445 1 86 240 ARG B N 1
ATOM 6504 C CA . ARG B 1 240 ? -2.35 9.469 -3.709 1 86 240 ARG B CA 1
ATOM 6505 C C . ARG B 1 240 ? -2.963 10.516 -2.785 1 86 240 ARG B C 1
ATOM 6507 O O . ARG B 1 240 ? -3.934 11.18 -3.15 1 86 240 ARG B O 1
ATOM 6514 N N . ARG B 1 241 ? -2.311 10.477 -1.62 1 72.25 241 ARG B N 1
ATOM 6515 C CA . ARG B 1 241 ? -2.805 11.469 -0.674 1 72.25 241 ARG B CA 1
ATOM 6516 C C . ARG B 1 241 ? -2.416 12.883 -1.109 1 72.25 241 ARG B C 1
ATOM 6518 O O . ARG B 1 241 ? -1.376 13.078 -1.742 1 72.25 241 ARG B O 1
ATOM 6525 N N . GLY B 1 242 ? -3.207 13.773 -0.928 1 59.81 242 GLY B N 1
ATOM 6526 C CA . GLY B 1 242 ? -2.91 15.172 -1.213 1 59.81 242 GLY B CA 1
ATOM 6527 C C . GLY B 1 242 ? -3.629 15.695 -2.441 1 59.81 242 GLY B C 1
ATOM 6528 O O . GLY B 1 242 ? -4.449 14.992 -3.033 1 59.81 242 GLY B O 1
ATOM 6529 N N . PHE B 1 243 ? -3.371 16.766 -2.758 1 62.12 243 PHE B N 1
ATOM 6530 C CA . PHE B 1 243 ? -4.086 17.5 -3.795 1 62.12 243 PHE B CA 1
ATOM 6531 C C . PHE B 1 243 ? -3.463 17.266 -5.164 1 62.12 243 PHE B C 1
ATOM 6533 O O . PHE B 1 243 ? -3.746 17.984 -6.121 1 62.12 243 PHE B O 1
ATOM 6540 N N . SER B 1 244 ? -2.775 16.109 -5.191 1 75.94 244 SER B N 1
ATOM 6541 C CA . SER B 1 244 ? -2.1 15.914 -6.473 1 75.94 244 SER B CA 1
ATOM 6542 C C . SER B 1 244 ? -2.398 14.539 -7.055 1 75.94 244 SER B C 1
ATOM 6544 O O . SER B 1 244 ? -1.73 14.094 -7.992 1 75.94 244 SER B O 1
ATOM 6546 N N . SER B 1 245 ? -3.443 13.93 -6.547 1 88.12 245 SER B N 1
ATOM 6547 C CA . SER B 1 245 ? -3.734 12.586 -7.047 1 88.12 245 SER B CA 1
ATOM 6548 C C . SER B 1 245 ? -4.305 12.633 -8.461 1 88.12 245 SER B C 1
ATOM 6550 O O . SER B 1 245 ? -5.141 13.484 -8.773 1 88.12 245 SER B O 1
ATOM 6552 N N . LYS B 1 246 ? -3.859 11.75 -9.281 1 90.75 246 LYS B N 1
ATOM 6553 C CA . LYS B 1 246 ? -4.355 11.664 -10.656 1 90.75 246 LYS B CA 1
ATOM 6554 C C . LYS B 1 246 ? -5.566 10.742 -10.75 1 90.75 246 LYS B C 1
ATOM 6556 O O . LYS B 1 246 ? -6.328 10.797 -11.719 1 90.75 246 LYS B O 1
ATOM 6561 N N . ASN B 1 247 ? -5.66 9.844 -9.789 1 94.5 247 ASN B N 1
ATOM 6562 C CA . ASN B 1 247 ? -6.742 8.867 -9.742 1 94.5 247 ASN B CA 1
ATOM 6563 C C . ASN B 1 247 ? -7.621 9.062 -8.508 1 94.5 247 ASN B C 1
ATOM 6565 O O . ASN B 1 247 ? -7.121 9.359 -7.426 1 94.5 247 ASN B O 1
ATOM 6569 N N . GLY B 1 248 ? -8.922 9.008 -8.68 1 94.5 248 GLY B N 1
ATOM 6570 C CA . GLY B 1 248 ? -9.891 9.047 -7.594 1 94.5 248 GLY B CA 1
ATOM 6571 C C . GLY B 1 248 ? -11.141 8.242 -7.879 1 94.5 248 GLY B C 1
ATOM 6572 O O . GLY B 1 248 ? -11.32 7.727 -8.984 1 94.5 248 GLY B O 1
ATOM 6573 N N . LEU B 1 249 ? -11.875 8.016 -6.871 1 96.31 249 LEU B N 1
ATOM 6574 C CA . LEU B 1 249 ? -13.148 7.324 -7.035 1 96.31 249 LEU B CA 1
ATOM 6575 C C . LEU B 1 249 ? -14.219 7.934 -6.129 1 96.31 249 LEU B C 1
ATOM 6577 O O . LEU B 1 249 ? -13.891 8.523 -5.094 1 96.31 249 LEU B O 1
ATOM 6581 N N . ALA B 1 250 ? -15.398 7.941 -6.543 1 96.69 250 ALA B N 1
ATOM 6582 C CA . ALA B 1 250 ? -16.594 8.297 -5.777 1 96.69 250 ALA B CA 1
ATOM 6583 C C . ALA B 1 250 ? -17.531 7.105 -5.648 1 96.69 250 ALA B C 1
ATOM 6585 O O . ALA B 1 250 ? -17.75 6.367 -6.613 1 96.69 250 ALA B O 1
ATOM 6586 N N . THR B 1 251 ? -18.031 6.906 -4.469 1 97.62 251 THR B N 1
ATOM 6587 C CA . THR B 1 251 ? -18.859 5.723 -4.246 1 97.62 251 THR B CA 1
ATOM 6588 C C . THR B 1 251 ? -20.078 6.066 -3.406 1 97.62 251 THR B C 1
ATOM 6590 O O . THR B 1 251 ? -20.016 6.914 -2.516 1 97.62 251 THR B O 1
ATOM 6593 N N . CYS B 1 252 ? -21.156 5.41 -3.684 1 97.81 252 CYS B N 1
ATOM 6594 C CA . CYS B 1 252 ? -22.391 5.492 -2.91 1 97.81 252 CYS B CA 1
ATOM 6595 C C . CYS B 1 252 ? -22.781 4.121 -2.375 1 97.81 252 CYS B C 1
ATOM 6597 O O . CYS B 1 252 ? -22.781 3.135 -3.115 1 97.81 252 CYS B O 1
ATOM 6599 N N . LEU B 1 253 ? -23.047 4.062 -1.117 1 98 253 LEU B N 1
ATOM 6600 C CA . LEU B 1 253 ? -23.5 2.832 -0.475 1 98 253 LEU B CA 1
ATOM 6601 C C . LEU B 1 253 ? -24.922 2.992 0.066 1 98 253 LEU B C 1
ATOM 6603 O O . LEU B 1 253 ? -25.359 4.109 0.34 1 98 253 LEU B O 1
ATOM 6607 N N . THR B 1 254 ? -25.609 1.914 0.258 1 96.19 254 THR B N 1
ATOM 6608 C CA . THR B 1 254 ? -26.969 1.923 0.796 1 96.19 254 THR B CA 1
ATOM 6609 C C . THR B 1 254 ? -26.953 2.25 2.287 1 96.19 254 THR B C 1
ATOM 6611 O O . THR B 1 254 ? -26.016 1.878 3.002 1 96.19 254 THR B O 1
ATOM 6614 N N . VAL B 1 255 ? -27.906 3.014 2.652 1 93.94 255 VAL B N 1
ATOM 6615 C CA . VAL B 1 255 ? -28.125 3.309 4.062 1 93.94 255 VAL B CA 1
ATOM 6616 C C . VAL B 1 255 ? -29.547 2.906 4.453 1 93.94 255 VAL B C 1
ATOM 6618 O O . VAL B 1 255 ? -30.516 3.514 3.998 1 93.94 255 VAL B O 1
ATOM 6621 N N . SER B 1 256 ? -29.656 1.853 5.199 1 91.56 256 SER B N 1
ATOM 6622 C CA . SER B 1 256 ? -30.953 1.358 5.648 1 91.56 256 SER B CA 1
ATOM 6623 C C . SER B 1 256 ? -30.812 0.526 6.918 1 91.56 256 SER B C 1
ATOM 6625 O O . SER B 1 256 ? -29.75 -0.054 7.18 1 91.56 256 SER B O 1
ATOM 6627 N N . LYS B 1 257 ? -31.812 0.513 7.688 1 85.69 257 LYS B N 1
ATOM 6628 C CA . LYS B 1 257 ? -31.859 -0.343 8.867 1 85.69 257 LYS B CA 1
ATOM 6629 C C . LYS B 1 257 ? -32.281 -1.766 8.5 1 85.69 257 LYS B C 1
ATOM 6631 O O . LYS B 1 257 ? -32.031 -2.701 9.273 1 85.69 257 LYS B O 1
ATOM 6636 N N . LYS B 1 258 ? -32.812 -1.903 7.348 1 88.06 258 LYS B N 1
ATOM 6637 C CA . LYS B 1 258 ? -33.406 -3.18 6.969 1 88.06 258 LYS B CA 1
ATOM 6638 C C . LYS B 1 258 ? -32.469 -3.984 6.078 1 88.06 258 LYS B C 1
ATOM 6640 O O . LYS B 1 258 ? -32.531 -5.211 6.023 1 88.06 258 LYS B O 1
ATOM 6645 N N . VAL B 1 259 ? -31.656 -3.244 5.371 1 91.69 259 VAL B N 1
ATOM 6646 C CA . VAL B 1 259 ? -30.734 -3.926 4.477 1 91.69 259 VAL B CA 1
ATOM 6647 C C . VAL B 1 259 ? -29.297 -3.52 4.809 1 91.69 259 VAL B C 1
ATOM 6649 O O . VAL B 1 259 ? -29.047 -2.375 5.195 1 91.69 259 VAL B O 1
ATOM 6652 N N . PRO B 1 260 ? -28.406 -4.484 4.664 1 92.81 260 PRO B N 1
ATOM 6653 C CA . PRO B 1 260 ? -27.016 -4.148 4.938 1 92.81 260 PRO B CA 1
ATOM 6654 C C . PRO B 1 260 ? -26.438 -3.164 3.922 1 92.81 260 PRO B C 1
ATOM 6656 O O . PRO B 1 260 ? -26.969 -3.027 2.816 1 92.81 260 PRO B O 1
ATOM 6659 N N . ALA B 1 261 ? -25.422 -2.529 4.301 1 96.12 261 ALA B N 1
ATOM 6660 C CA . ALA B 1 261 ? -24.766 -1.562 3.422 1 96.12 261 ALA B CA 1
ATOM 6661 C C . ALA B 1 261 ? -24.109 -2.256 2.234 1 96.12 261 ALA B C 1
ATOM 6663 O O . ALA B 1 261 ? -23.25 -3.123 2.414 1 96.12 261 ALA B O 1
ATOM 6664 N N . LYS B 1 262 ? -24.5 -1.969 1.09 1 97.75 262 LYS B N 1
ATOM 6665 C CA . LYS B 1 262 ? -23.938 -2.471 -0.159 1 97.75 262 LYS B CA 1
ATOM 6666 C C . LYS B 1 262 ? -23.594 -1.324 -1.109 1 97.75 262 LYS B C 1
ATOM 6668 O O . LYS B 1 262 ? -24.172 -0.236 -1.003 1 97.75 262 LYS B O 1
ATOM 6673 N N . VAL B 1 263 ? -22.656 -1.546 -1.955 1 98.56 263 VAL B N 1
ATOM 6674 C CA . VAL B 1 263 ? -22.297 -0.553 -2.967 1 98.56 263 VAL B CA 1
ATOM 6675 C C . VAL B 1 263 ? -23.391 -0.509 -4.039 1 98.56 263 VAL B C 1
ATOM 6677 O O . VAL B 1 263 ? -23.734 -1.539 -4.621 1 98.56 263 VAL B O 1
ATOM 6680 N N . ILE B 1 264 ? -23.891 0.627 -4.312 1 97.94 264 ILE B N 1
ATOM 6681 C CA . ILE B 1 264 ? -24.953 0.75 -5.297 1 97.94 264 ILE B CA 1
ATOM 6682 C C . ILE B 1 264 ? -24.422 1.427 -6.555 1 97.94 264 ILE B C 1
ATOM 6684 O O . ILE B 1 264 ? -24.953 1.227 -7.648 1 97.94 264 ILE B O 1
ATOM 6688 N N . ASP B 1 265 ? -23.375 2.219 -6.352 1 98.25 265 ASP B N 1
ATOM 6689 C CA . ASP B 1 265 ? -22.812 2.898 -7.516 1 98.25 265 ASP B CA 1
ATOM 6690 C C . ASP B 1 265 ? -21.391 3.391 -7.234 1 98.25 265 ASP B C 1
ATOM 6692 O O . ASP B 1 265 ? -21.047 3.699 -6.09 1 98.25 265 ASP B O 1
ATOM 6696 N N . THR B 1 266 ? -20.641 3.412 -8.273 1 98.25 266 THR B N 1
ATOM 6697 C CA . THR B 1 266 ? -19.25 3.875 -8.18 1 98.25 266 THR B CA 1
ATOM 6698 C C . THR B 1 266 ? -18.844 4.594 -9.461 1 98.25 266 THR B C 1
ATOM 6700 O O . THR B 1 266 ? -19.375 4.316 -10.539 1 98.25 266 THR B O 1
ATOM 6703 N N . GLU B 1 267 ? -17.953 5.578 -9.352 1 97.88 267 GLU B N 1
ATOM 6704 C CA . GLU B 1 267 ? -17.391 6.305 -10.484 1 97.88 267 GLU B CA 1
ATOM 6705 C C . GLU B 1 267 ? -15.883 6.5 -10.32 1 97.88 267 GLU B C 1
ATOM 6707 O O . GLU B 1 267 ? -15.43 7.016 -9.297 1 97.88 267 GLU B O 1
ATOM 6712 N N . VAL B 1 268 ? -15.18 5.977 -11.312 1 97.56 268 VAL B N 1
ATOM 6713 C CA . VAL B 1 268 ? -13.734 6.156 -11.328 1 97.56 268 VAL B CA 1
ATOM 6714 C C .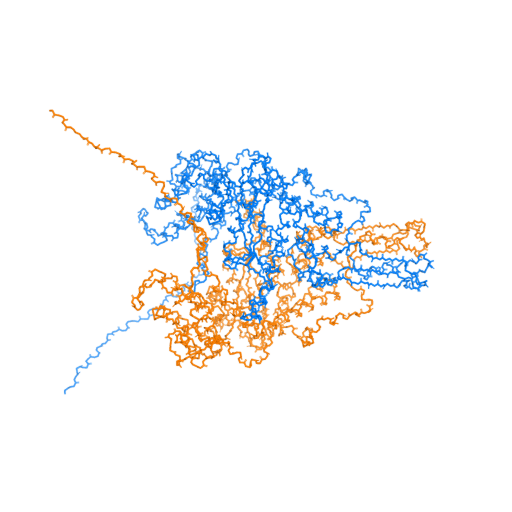 VAL B 1 268 ? -13.375 7.406 -12.133 1 97.56 268 VAL B C 1
ATOM 6716 O O . VAL B 1 268 ? -13.883 7.609 -13.234 1 97.56 268 VAL B O 1
ATOM 6719 N N . LEU B 1 269 ? -12.555 8.281 -11.562 1 96.12 269 LEU B N 1
ATOM 6720 C CA . LEU B 1 269 ? -12.125 9.516 -12.211 1 96.12 269 LEU B CA 1
ATOM 6721 C C . LEU B 1 269 ? -10.609 9.578 -12.32 1 96.12 269 LEU B C 1
ATOM 6723 O O . LEU B 1 269 ? -9.898 9.227 -11.375 1 96.12 269 LEU B O 1
ATOM 6727 N N . THR B 1 270 ? -10.133 9.938 -13.492 1 94.94 270 THR B N 1
ATOM 6728 C CA . THR B 1 270 ? -8.703 10.102 -13.719 1 94.94 270 THR B CA 1
ATOM 6729 C C . THR B 1 270 ? -8.422 11.344 -14.562 1 94.94 270 THR B C 1
ATOM 6731 O O . THR B 1 270 ? -9.18 11.656 -15.484 1 94.94 270 THR B O 1
ATOM 6734 N N . ASN B 1 271 ? -7.445 12.062 -14.211 1 90.19 271 ASN B N 1
ATOM 6735 C CA . ASN B 1 271 ? -7.012 13.195 -15.016 1 90.19 271 ASN B CA 1
ATOM 6736 C C . ASN B 1 271 ? -5.707 12.891 -15.75 1 90.19 271 ASN B C 1
ATOM 6738 O O . ASN B 1 271 ? -4.992 13.812 -16.156 1 90.19 271 ASN B O 1
ATOM 6742 N N . TYR B 1 272 ? -5.469 11.586 -15.836 1 89.5 272 TYR B N 1
ATOM 6743 C CA . TYR B 1 272 ? -4.23 11.164 -16.484 1 89.5 272 TYR B CA 1
ATOM 6744 C C . TYR B 1 272 ? -4.523 10.242 -17.656 1 89.5 272 TYR B C 1
ATOM 6746 O O . TYR B 1 272 ? -5.461 9.438 -17.609 1 89.5 272 TYR B O 1
ATOM 6754 N N . CYS B 1 273 ? -3.746 10.461 -18.688 1 90.38 273 CYS B N 1
ATOM 6755 C CA . CYS B 1 273 ? -3.746 9.586 -19.859 1 90.38 273 CYS B CA 1
ATOM 6756 C C . CYS B 1 273 ? -2.338 9.422 -20.406 1 90.38 273 CYS B C 1
ATOM 6758 O O . CYS B 1 273 ? -1.66 10.406 -20.703 1 90.38 273 CYS B O 1
ATOM 6760 N N . ASP B 1 274 ? -1.948 8.156 -20.516 1 86.19 274 ASP B N 1
ATOM 6761 C CA . ASP B 1 274 ? -0.604 7.875 -21.016 1 86.19 274 ASP B CA 1
ATOM 6762 C C . ASP B 1 274 ? -0.416 8.414 -22.438 1 86.19 274 ASP B C 1
ATOM 6764 O O . ASP B 1 274 ? 0.643 8.945 -22.766 1 86.19 274 ASP B O 1
ATOM 6768 N N . GLY B 1 275 ? -1.428 8.219 -23.297 1 84.62 275 GLY B N 1
ATOM 6769 C CA . GLY B 1 275 ? -1.358 8.734 -24.641 1 84.62 275 GLY B CA 1
ATOM 6770 C C . GLY B 1 275 ? -1.209 10.242 -24.703 1 84.62 275 GLY B C 1
ATOM 6771 O O . GLY B 1 275 ? -0.374 10.766 -25.453 1 84.62 275 GLY B O 1
ATOM 6772 N N . CYS B 1 276 ? -1.951 10.922 -23.844 1 86.56 276 CYS B N 1
ATOM 6773 C CA . CYS B 1 276 ? -1.867 12.375 -23.781 1 86.56 276 CYS B CA 1
ATOM 6774 C C . CYS B 1 276 ? -0.476 12.82 -23.344 1 86.56 276 CYS B C 1
ATOM 6776 O O . CYS B 1 276 ? 0.085 13.766 -23.906 1 86.56 276 CYS B O 1
ATOM 6778 N N . SER B 1 277 ? 0.03 12.141 -22.359 1 82.5 277 SER B N 1
ATOM 6779 C CA . SER B 1 277 ? 1.336 12.5 -21.812 1 82.5 277 SER B CA 1
ATOM 6780 C C . SER B 1 277 ? 2.438 12.32 -22.844 1 82.5 277 SER B C 1
ATOM 6782 O O . SER B 1 277 ? 3.354 13.141 -22.938 1 82.5 277 SER B O 1
ATOM 6784 N N . LYS B 1 278 ? 2.363 11.312 -23.625 1 83.12 278 LYS B N 1
ATOM 6785 C CA . LYS B 1 278 ? 3.355 11.047 -24.656 1 83.12 278 LYS B CA 1
ATOM 6786 C C . LYS B 1 278 ? 3.301 12.102 -25.75 1 83.12 278 LYS B C 1
ATOM 6788 O O . LYS B 1 278 ? 4.34 12.555 -26.25 1 83.12 278 LYS B O 1
ATOM 6793 N N . ILE B 1 279 ? 2.154 12.461 -26.109 1 84.62 279 ILE B N 1
ATOM 6794 C CA . ILE B 1 279 ? 1.977 13.461 -27.156 1 84.62 279 ILE B CA 1
ATOM 6795 C C . ILE B 1 279 ? 2.5 14.812 -26.688 1 84.62 279 ILE B C 1
ATOM 6797 O O . ILE B 1 279 ? 3.211 15.5 -27.422 1 84.62 279 ILE B O 1
ATOM 6801 N N . LYS B 1 280 ? 2.18 15.117 -25.438 1 79.06 280 LYS B N 1
ATOM 6802 C CA . LYS B 1 280 ? 2.605 16.391 -24.875 1 79.06 280 LYS B CA 1
ATOM 6803 C C . LYS B 1 280 ? 4.125 16.453 -24.75 1 79.06 280 LYS B C 1
ATOM 6805 O O . LYS B 1 280 ? 4.715 17.531 -24.844 1 79.06 280 LYS B O 1
ATOM 6810 N N . ALA B 1 281 ? 4.695 15.32 -24.531 1 76.19 281 ALA B N 1
ATOM 6811 C CA . ALA B 1 281 ? 6.145 15.258 -24.359 1 76.19 281 ALA B CA 1
ATOM 6812 C C . ALA B 1 281 ? 6.855 15.383 -25.719 1 76.19 281 ALA B C 1
ATOM 6814 O O . ALA B 1 281 ? 7.984 15.875 -25.781 1 76.19 281 ALA B O 1
ATOM 6815 N N . ARG B 1 282 ? 6.25 14.969 -26.797 1 76.5 282 ARG B N 1
ATOM 6816 C CA . ARG B 1 282 ? 6.93 14.836 -28.078 1 76.5 282 ARG B CA 1
ATOM 6817 C C . ARG B 1 282 ? 6.559 15.984 -29.016 1 76.5 282 ARG B C 1
ATOM 6819 O O . ARG B 1 282 ? 7.34 16.359 -29.891 1 76.5 282 ARG B O 1
ATOM 6826 N N . LYS B 1 283 ? 5.383 16.359 -28.875 1 76.75 283 LYS B N 1
ATOM 6827 C CA . LYS B 1 283 ? 4.879 17.297 -29.859 1 76.75 283 LYS B CA 1
ATOM 6828 C C . LYS B 1 283 ? 4.652 18.688 -29.25 1 76.75 283 LYS B C 1
ATOM 6830 O O . LYS B 1 283 ? 4.453 18.797 -28.031 1 76.75 283 LYS B O 1
ATOM 6835 N N . THR B 1 284 ? 4.922 19.688 -30 1 78.31 284 THR B N 1
ATOM 6836 C CA . THR B 1 284 ? 4.684 21.062 -29.578 1 78.31 284 THR B CA 1
ATOM 6837 C C . THR B 1 284 ? 3.871 21.812 -30.609 1 78.31 284 THR B C 1
ATOM 6839 O O . THR B 1 284 ? 3.734 21.375 -31.75 1 78.31 284 THR B O 1
ATOM 6842 N N . GLY B 1 285 ? 3.207 22.922 -30.25 1 79 285 GLY B N 1
ATOM 6843 C CA . GLY B 1 285 ? 2.504 23.828 -31.141 1 79 285 GLY B CA 1
ATOM 6844 C C . GLY B 1 285 ? 1.322 23.172 -31.844 1 79 285 GLY B C 1
ATOM 6845 O O . GLY B 1 285 ? 0.497 22.531 -31.188 1 79 285 GLY B O 1
ATOM 6846 N N . LYS B 1 286 ? 1.204 23.312 -33.125 1 83.06 286 LYS B N 1
ATOM 6847 C CA . LYS B 1 286 ? 0.103 22.797 -33.938 1 83.06 286 LYS B CA 1
ATOM 6848 C C . LYS B 1 286 ? 0.106 21.266 -33.938 1 83.06 286 LYS B C 1
ATOM 6850 O O . LYS B 1 286 ? -0.954 20.641 -34 1 83.06 286 LYS B O 1
ATOM 6855 N N . ASP B 1 287 ? 1.267 20.688 -33.844 1 86.06 287 ASP B N 1
ATOM 6856 C CA . ASP B 1 287 ? 1.402 19.234 -33.844 1 86.06 287 ASP B CA 1
ATOM 6857 C C . ASP B 1 287 ? 0.817 18.641 -32.562 1 86.06 287 ASP B C 1
ATOM 6859 O O . ASP B 1 287 ? 0.257 17.547 -32.562 1 86.06 287 ASP B O 1
ATOM 6863 N N . LEU B 1 288 ? 1.004 19.391 -31.484 1 86.94 288 LEU B N 1
ATOM 6864 C CA . LEU B 1 288 ? 0.414 18.969 -30.219 1 86.94 288 LEU B CA 1
ATOM 6865 C C . LEU B 1 288 ? -1.108 18.969 -30.297 1 86.94 288 LEU B C 1
ATOM 6867 O O . LEU B 1 288 ? -1.757 18 -29.891 1 86.94 288 LEU B O 1
ATOM 6871 N N . GLU B 1 289 ? -1.658 19.969 -30.922 1 86.44 289 GLU B N 1
ATOM 6872 C CA . GLU B 1 289 ? -3.109 20.078 -31.047 1 86.44 289 GLU B CA 1
ATOM 6873 C C . GLU B 1 289 ? -3.672 18.969 -31.922 1 86.44 289 GLU B C 1
ATOM 6875 O O . GLU B 1 289 ? -4.68 18.344 -31.578 1 86.44 289 GLU B O 1
ATOM 6880 N N . ASN B 1 290 ? -3.01 18.719 -33.031 1 87.88 290 ASN B N 1
ATOM 6881 C CA . ASN B 1 290 ? -3.428 17.641 -33.938 1 87.88 290 ASN B CA 1
ATOM 6882 C C . ASN B 1 290 ? -3.289 16.281 -33.25 1 87.88 290 ASN B C 1
ATOM 6884 O O . ASN B 1 290 ? -4.141 15.414 -33.438 1 87.88 290 ASN B O 1
ATOM 6888 N N . GLY B 1 291 ? -2.232 16.172 -32.562 1 87.44 291 GLY B N 1
ATOM 6889 C CA . GLY B 1 291 ? -2.016 14.93 -31.859 1 87.44 291 GLY B CA 1
ATOM 6890 C C . GLY B 1 291 ? -3.066 14.656 -30.797 1 87.44 291 GLY B C 1
ATOM 6891 O O . GLY B 1 291 ? -3.535 13.523 -30.656 1 87.44 291 GLY B O 1
ATOM 6892 N N . MET B 1 292 ? -3.385 15.688 -30.172 1 88.62 292 MET B N 1
ATOM 6893 C CA . MET B 1 292 ? -4.391 15.57 -29.125 1 88.62 292 MET B CA 1
ATOM 6894 C C . MET B 1 292 ? -5.766 15.281 -29.719 1 88.62 292 MET B C 1
ATOM 6896 O O . MET B 1 292 ? -6.543 14.516 -29.156 1 88.62 292 MET B O 1
ATOM 6900 N N . GLU B 1 293 ? -6.062 15.836 -30.797 1 87.5 293 GLU B N 1
ATOM 6901 C CA . GLU B 1 293 ? -7.336 15.617 -31.469 1 87.5 293 GLU B CA 1
ATOM 6902 C C . GLU B 1 293 ? -7.465 14.172 -31.953 1 87.5 293 GLU B C 1
ATOM 6904 O O . GLU B 1 293 ? -8.531 13.562 -31.828 1 87.5 293 GLU B O 1
ATOM 6909 N N . ASN B 1 294 ? -6.434 13.719 -32.469 1 88.06 294 ASN B N 1
ATOM 6910 C CA . ASN B 1 294 ? -6.438 12.344 -32.938 1 88.06 294 ASN B CA 1
ATOM 6911 C C . ASN B 1 294 ? -6.574 11.359 -31.781 1 88.06 294 ASN B C 1
ATOM 6913 O O . ASN B 1 294 ? -7.145 10.273 -31.938 1 88.06 294 ASN B O 1
ATOM 6917 N N . HIS B 1 295 ? -6.047 11.766 -30.625 1 90.44 295 HIS B N 1
ATOM 6918 C CA . HIS B 1 295 ? -6.031 10.898 -29.453 1 90.44 295 HIS B CA 1
ATOM 6919 C C . HIS B 1 295 ? -7.332 11.016 -28.656 1 90.44 295 HIS B C 1
ATOM 6921 O O . HIS B 1 295 ? -7.617 10.18 -27.797 1 90.44 295 HIS B O 1
ATOM 6927 N N . ALA B 1 296 ? -8.078 11.93 -28.984 1 86.62 296 ALA B N 1
ATOM 6928 C CA . ALA B 1 296 ? -9.258 12.266 -28.188 1 86.62 296 ALA B CA 1
ATOM 6929 C C . ALA B 1 296 ? -10.188 11.07 -28.047 1 86.62 296 ALA B C 1
ATOM 6931 O O . ALA B 1 296 ? -10.742 10.828 -26.969 1 86.62 296 ALA B O 1
ATOM 6932 N N . LYS B 1 297 ? -10.289 10.242 -29.016 1 85.31 297 LYS B N 1
ATOM 6933 C CA . LYS B 1 297 ? -11.195 9.094 -29 1 85.31 297 LYS B CA 1
ATOM 6934 C C . LYS B 1 297 ? -10.672 7.992 -28.094 1 85.31 297 LYS B C 1
ATOM 6936 O O . LYS B 1 297 ? -11.453 7.23 -27.516 1 85.31 297 LYS B O 1
ATOM 6941 N N . ASP B 1 298 ? -9.375 7.988 -27.938 1 85.69 298 ASP B N 1
ATOM 6942 C CA . ASP B 1 298 ? -8.758 6.91 -27.172 1 85.69 298 ASP B CA 1
ATOM 6943 C C . ASP B 1 298 ? -8.297 7.402 -25.797 1 85.69 298 ASP B C 1
ATOM 6945 O O . ASP B 1 298 ? -7.648 6.668 -25.047 1 85.69 298 ASP B O 1
ATOM 6949 N N . CYS B 1 299 ? -8.648 8.641 -25.5 1 89.38 299 CYS B N 1
ATOM 6950 C CA . CYS B 1 299 ? -8.156 9.227 -24.25 1 89.38 299 CYS B CA 1
ATOM 6951 C C . CYS B 1 299 ? -8.805 8.562 -23.047 1 89.38 299 CYS B C 1
ATOM 6953 O O . CYS B 1 299 ? -10.023 8.375 -23.016 1 89.38 299 CYS B O 1
ATOM 6955 N N . ARG B 1 300 ? -8.07 8.242 -22.141 1 88.88 300 ARG B N 1
ATOM 6956 C CA . ARG B 1 300 ? -8.562 7.578 -20.938 1 88.88 300 ARG B CA 1
ATOM 6957 C C . ARG B 1 300 ? -8.914 8.602 -19.859 1 88.88 300 ARG B C 1
ATOM 6959 O O . ARG B 1 300 ? -9.43 8.234 -18.797 1 88.88 300 ARG B O 1
ATOM 6966 N N . LYS B 1 301 ? -8.664 9.883 -20.141 1 91.31 301 LYS B N 1
ATOM 6967 C CA . LYS B 1 301 ? -9.008 10.945 -19.203 1 91.31 301 LYS B CA 1
ATOM 6968 C C . LYS B 1 301 ? -10.516 11.219 -19.203 1 91.31 301 LYS B C 1
ATOM 6970 O O . LYS B 1 301 ? -11.117 11.367 -20.266 1 91.31 301 LYS B O 1
ATOM 6975 N N . ASN B 1 302 ? -11.109 11.203 -18.031 1 92.12 302 ASN B N 1
ATOM 6976 C CA . ASN B 1 302 ? -12.539 11.508 -17.969 1 92.12 302 ASN B CA 1
ATOM 6977 C C . ASN B 1 302 ? -12.82 12.648 -16.984 1 92.12 302 ASN B C 1
ATOM 6979 O O . ASN B 1 302 ? -13.969 12.891 -16.625 1 92.12 302 ASN B O 1
ATOM 6983 N N . TYR B 1 303 ? -11.664 13.219 -16.516 1 92.31 303 TYR B N 1
ATOM 6984 C CA . TYR B 1 303 ? -11.766 14.359 -15.609 1 92.31 303 TYR B CA 1
ATOM 6985 C C . TYR B 1 303 ? -10.656 15.367 -15.875 1 92.31 303 TYR B C 1
ATOM 6987 O O . TYR B 1 303 ? -9.508 14.992 -16.125 1 92.31 303 TYR B O 1
ATOM 6995 N N . SER B 1 304 ? -10.852 16.656 -15.898 1 85 304 SER B N 1
ATOM 6996 C CA . SER B 1 304 ? -9.852 17.688 -16.172 1 85 304 SER B CA 1
ATOM 6997 C C . SER B 1 304 ? -9.711 18.656 -15 1 85 304 SER B C 1
ATOM 6999 O O . SER B 1 304 ? -8.789 19.469 -14.969 1 85 304 SER B O 1
ATOM 7001 N N . GLY B 1 305 ? -10.078 18.375 -13.875 1 83 305 GLY B N 1
ATOM 7002 C CA . GLY B 1 305 ? -9.992 19.266 -12.734 1 83 305 GLY B CA 1
ATOM 7003 C C . GLY B 1 305 ? -9 18.812 -11.688 1 83 305 GLY B C 1
ATOM 7004 O O . GLY B 1 305 ? -8.148 17.953 -11.953 1 83 305 GLY B O 1
ATOM 7005 N N . SER B 1 306 ? -8.961 19.578 -10.641 1 82.44 306 SER B N 1
ATOM 7006 C CA . SER B 1 306 ? -8.062 19.25 -9.539 1 82.44 306 SER B CA 1
ATOM 7007 C C . SER B 1 306 ? -8.461 17.938 -8.867 1 82.44 306 SER B C 1
ATOM 7009 O O . SER B 1 306 ? -9.586 17.469 -9.031 1 82.44 306 SER B O 1
ATOM 7011 N N . ALA B 1 307 ? -7.562 17.359 -8.133 1 84.25 307 ALA B N 1
ATOM 7012 C CA . ALA B 1 307 ? -7.793 16.094 -7.43 1 84.25 307 ALA B CA 1
ATOM 7013 C C . ALA B 1 307 ? -8.969 16.219 -6.457 1 84.25 307 ALA B C 1
ATOM 7015 O O . ALA B 1 307 ? -9.797 15.312 -6.359 1 84.25 307 ALA B O 1
ATOM 7016 N N . GLY B 1 308 ? -9.078 17.297 -5.789 1 83.31 308 GLY B N 1
ATOM 7017 C CA . GLY B 1 308 ? -10.156 17.5 -4.828 1 83.31 308 GLY B CA 1
ATOM 7018 C C . GLY B 1 308 ? -11.523 17.594 -5.477 1 83.31 308 GLY B C 1
ATOM 7019 O O . GLY B 1 308 ? -12.539 17.328 -4.832 1 83.31 308 GLY B O 1
ATOM 7020 N N . GLY B 1 309 ? -11.523 17.953 -6.75 1 88.44 309 GLY B N 1
ATOM 7021 C CA . GLY B 1 309 ? -12.773 18.109 -7.473 1 88.44 309 GLY B CA 1
ATOM 7022 C C . GLY B 1 309 ? -13.312 16.797 -8.016 1 88.44 309 GLY B C 1
ATOM 7023 O O . GLY B 1 309 ? -14.445 16.734 -8.5 1 88.44 309 GLY B O 1
ATOM 7024 N N . MET B 1 310 ? -12.57 15.766 -7.859 1 90.81 310 MET B N 1
ATOM 7025 C CA . MET B 1 310 ? -12.977 14.477 -8.406 1 90.81 310 MET B CA 1
ATOM 7026 C C . MET B 1 310 ? -14.188 13.914 -7.66 1 90.81 310 MET B C 1
ATOM 7028 O O . MET B 1 310 ? -15.117 13.391 -8.273 1 90.81 310 MET B O 1
ATOM 7032 N N . GLU B 1 311 ? -14.141 14.039 -6.332 1 91.81 311 GLU B N 1
ATOM 7033 C CA . GLU B 1 311 ? -15.234 13.492 -5.527 1 91.81 311 GLU B CA 1
ATOM 7034 C C . GLU B 1 311 ? -16.562 14.164 -5.875 1 91.81 311 GLU B C 1
ATOM 7036 O O . GLU B 1 311 ? -17.531 13.492 -6.203 1 91.81 311 GLU B O 1
ATOM 7041 N N . PRO B 1 312 ? -16.625 15.539 -5.879 1 93.38 312 PRO B N 1
ATOM 7042 C CA . PRO B 1 312 ? -17.875 16.188 -6.246 1 93.38 312 PRO B CA 1
ATOM 7043 C C . PRO B 1 312 ? -18.312 15.875 -7.68 1 93.38 312 PRO B C 1
ATOM 7045 O O . PRO B 1 312 ? -19.484 15.633 -7.938 1 93.38 312 PRO B O 1
ATOM 7048 N N . ALA B 1 313 ? -17.375 15.898 -8.594 1 94.5 313 ALA B N 1
ATOM 7049 C CA . ALA B 1 313 ? -17.703 15.594 -9.984 1 94.5 313 ALA B CA 1
ATOM 7050 C C . ALA B 1 313 ? -18.25 14.18 -10.133 1 94.5 313 ALA B C 1
ATOM 7052 O O . ALA B 1 313 ? -19.219 13.961 -10.875 1 94.5 313 ALA B O 1
ATOM 7053 N N . GLY B 1 314 ? -17.609 13.258 -9.453 1 96.25 314 GLY B N 1
ATOM 7054 C CA . GLY B 1 314 ? -18.078 11.883 -9.469 1 96.25 314 GLY B CA 1
ATOM 7055 C C . GLY B 1 314 ? -19.453 11.703 -8.859 1 96.25 314 GLY B C 1
ATOM 7056 O O . GLY B 1 314 ? -20.281 10.953 -9.375 1 96.25 314 GLY B O 1
ATOM 7057 N N . MET B 1 315 ? -19.734 12.398 -7.812 1 96.56 315 MET B N 1
ATOM 7058 C CA . MET B 1 315 ? -21.016 12.305 -7.133 1 96.56 315 MET B CA 1
ATOM 7059 C C . MET B 1 315 ? -22.141 12.828 -8.023 1 96.56 315 MET B C 1
ATOM 7061 O O . MET B 1 315 ? -23.234 12.25 -8.07 1 96.56 315 MET B O 1
ATOM 7065 N N . VAL B 1 316 ? -21.859 13.906 -8.695 1 97 316 VAL B N 1
ATOM 7066 C CA . VAL B 1 316 ? -22.875 14.461 -9.594 1 97 316 VAL B CA 1
ATOM 7067 C C . VAL B 1 316 ? -23.234 13.43 -10.656 1 97 316 VAL B C 1
ATOM 7069 O O . VAL B 1 316 ? -24.422 13.219 -10.945 1 97 316 VAL B O 1
ATOM 7072 N N . LYS B 1 317 ? -22.234 12.766 -11.211 1 96.81 317 LYS B N 1
ATOM 7073 C CA . LYS B 1 317 ? -22.484 11.75 -12.227 1 96.81 317 LYS B CA 1
ATOM 7074 C C . LYS B 1 317 ? -23.328 10.602 -11.68 1 96.81 317 LYS B C 1
ATOM 7076 O O . LYS B 1 317 ? -24.266 10.148 -12.328 1 96.81 317 LYS B O 1
ATOM 7081 N N . ILE B 1 318 ? -23.016 10.164 -10.5 1 97.81 318 ILE B N 1
ATOM 7082 C CA . ILE B 1 318 ? -23.688 9.047 -9.859 1 97.81 318 ILE B CA 1
ATOM 7083 C C . ILE B 1 318 ? -25.156 9.414 -9.617 1 97.81 318 ILE B C 1
ATOM 7085 O O . ILE B 1 318 ? -26.062 8.641 -9.953 1 97.81 318 ILE B O 1
ATOM 7089 N N . PHE B 1 319 ? -25.422 10.562 -9.07 1 97.62 319 PHE B N 1
ATOM 7090 C CA . PHE B 1 319 ? -26.766 10.992 -8.75 1 97.62 319 PHE B CA 1
ATOM 7091 C C . PHE B 1 319 ? -27.594 11.172 -10.016 1 97.62 319 PHE B C 1
ATOM 7093 O O . PHE B 1 319 ? -28.781 10.812 -10.047 1 97.62 319 PHE B O 1
ATOM 7100 N N . ARG B 1 320 ? -27.031 11.672 -11.07 1 96.94 320 ARG B N 1
ATOM 7101 C CA . ARG B 1 320 ? -27.734 11.961 -12.305 1 96.94 320 ARG B CA 1
ATOM 7102 C C . ARG B 1 320 ? -28.25 10.68 -12.961 1 96.94 320 ARG B C 1
ATOM 7104 O O . ARG B 1 320 ? -29.297 10.672 -13.602 1 96.94 320 ARG B O 1
ATOM 7111 N N . ARG B 1 321 ? -27.516 9.641 -12.805 1 96.88 321 ARG B N 1
ATOM 7112 C CA . ARG B 1 321 ? -27.891 8.43 -13.516 1 96.88 321 ARG B CA 1
ATOM 7113 C C . ARG B 1 321 ? -28.719 7.508 -12.633 1 96.88 321 ARG B C 1
ATOM 7115 O O . ARG B 1 321 ? -29.172 6.449 -13.078 1 96.88 321 ARG B O 1
ATOM 7122 N N . SER B 1 322 ? -28.938 7.836 -11.375 1 97.19 322 SER B N 1
ATOM 7123 C CA . SER B 1 322 ? -29.609 6.957 -10.422 1 97.19 322 SER B CA 1
ATOM 7124 C C . SER B 1 322 ? -31.047 6.664 -10.836 1 97.19 322 SER B C 1
ATOM 7126 O O . SER B 1 322 ? -31.516 5.527 -10.719 1 97.19 322 SER B O 1
ATOM 7128 N N . GLU B 1 323 ? -31.766 7.707 -11.359 1 95.12 323 GLU B N 1
ATOM 7129 C CA . GLU B 1 323 ? -33.156 7.527 -11.766 1 95.12 323 GLU B CA 1
ATOM 7130 C C . GLU B 1 323 ? -33.25 6.645 -13.008 1 95.12 323 GLU B C 1
ATOM 7132 O O . GLU B 1 323 ? -34.125 5.77 -13.086 1 95.12 323 GLU B O 1
ATOM 7137 N N . GLU B 1 324 ? -32.438 6.906 -13.906 1 94.75 324 GLU B N 1
ATOM 7138 C CA . GLU B 1 324 ? -32.438 6.137 -15.148 1 94.75 324 GLU B CA 1
ATOM 7139 C C . GLU B 1 324 ? -32 4.691 -14.906 1 94.75 324 GLU B C 1
ATOM 7141 O O . GLU B 1 324 ? -32.625 3.762 -15.43 1 94.75 324 GLU B O 1
ATOM 7146 N N . LEU B 1 325 ? -31.031 4.461 -14.109 1 95.12 325 LEU B N 1
ATOM 7147 C CA . LEU B 1 325 ? -30.453 3.137 -13.914 1 95.12 325 LEU B CA 1
ATOM 7148 C C . LEU B 1 325 ? -31.297 2.301 -12.969 1 95.12 325 LEU B C 1
ATOM 7150 O O . LEU B 1 325 ? -31.516 1.109 -13.211 1 95.12 325 LEU B O 1
ATOM 7154 N N . TYR B 1 326 ? -31.766 2.963 -11.852 1 95.75 326 TYR B N 1
ATOM 7155 C CA . TYR B 1 326 ? -32.312 2.15 -10.773 1 95.75 326 TYR B CA 1
ATOM 7156 C C . TYR B 1 326 ? -33.75 2.592 -10.438 1 95.75 326 TYR B C 1
ATOM 7158 O O . TYR B 1 326 ? -34.406 1.974 -9.602 1 95.75 326 TYR B O 1
ATOM 7166 N N . GLY B 1 327 ? -34.188 3.648 -11.016 1 93.69 327 GLY B N 1
ATOM 7167 C CA . GLY B 1 327 ? -35.5 4.164 -10.688 1 93.69 327 GLY B CA 1
ATOM 7168 C C . GLY B 1 327 ? -35.562 4.77 -9.297 1 93.69 327 GLY B C 1
ATOM 7169 O O . GLY B 1 327 ? -36.625 4.723 -8.648 1 93.69 327 GLY B O 1
ATOM 7170 N N . MET B 1 328 ? -34.438 5.207 -8.812 1 95.5 328 MET B N 1
ATOM 7171 C CA . MET B 1 328 ? -34.375 5.754 -7.457 1 95.5 328 MET B CA 1
ATOM 7172 C C . MET B 1 328 ? -33.75 7.156 -7.469 1 95.5 328 MET B C 1
ATOM 7174 O O . MET B 1 328 ? -32.938 7.48 -8.328 1 95.5 328 MET B O 1
ATOM 7178 N N . ARG B 1 329 ? -34.219 7.914 -6.527 1 96.81 329 ARG B N 1
ATOM 7179 C CA . ARG B 1 329 ? -33.625 9.219 -6.262 1 96.81 329 ARG B CA 1
ATOM 7180 C C . ARG B 1 329 ? -32.938 9.242 -4.902 1 96.81 329 ARG B C 1
ATOM 7182 O O . ARG B 1 329 ? -33.5 8.766 -3.91 1 96.81 329 ARG B O 1
ATOM 7189 N N . TYR B 1 330 ? -31.797 9.75 -4.906 1 97.25 330 TYR B N 1
ATOM 7190 C CA . TYR B 1 330 ? -31.031 9.875 -3.664 1 97.25 330 TYR B CA 1
ATOM 7191 C C . TYR B 1 330 ? -31.359 11.188 -2.957 1 97.25 330 TYR B C 1
ATOM 7193 O O . TYR B 1 330 ? -30.688 12.195 -3.193 1 97.25 330 TYR B O 1
ATOM 7201 N N . THR B 1 331 ? -32.281 11.109 -2.061 1 96.06 331 THR B N 1
ATOM 7202 C CA . THR B 1 331 ? -32.75 12.328 -1.422 1 96.06 331 THR B CA 1
ATOM 7203 C C . THR B 1 331 ? -31.984 12.609 -0.137 1 96.06 331 THR B C 1
ATOM 7205 O O . THR B 1 331 ? -31.984 13.742 0.358 1 96.06 331 THR B O 1
ATOM 7208 N N . GLY B 1 332 ? -31.438 11.617 0.456 1 95.38 332 GLY B N 1
ATOM 7209 C CA . GLY B 1 332 ? -30.578 11.773 1.617 1 95.38 332 GLY B CA 1
ATOM 7210 C C . GLY B 1 332 ? -29.109 11.562 1.305 1 95.38 332 GLY B C 1
ATOM 7211 O O . GLY B 1 332 ? -28.719 10.5 0.804 1 95.38 332 GLY B O 1
ATOM 7212 N N . TYR B 1 333 ? -28.266 12.57 1.6 1 96.25 333 TYR B N 1
ATOM 7213 C CA . TYR B 1 333 ? -26.828 12.531 1.363 1 96.25 333 TYR B CA 1
ATOM 7214 C C . TYR B 1 333 ? -26.062 12.414 2.676 1 96.25 333 TYR B C 1
ATOM 7216 O O . TYR B 1 333 ? -25.906 13.398 3.404 1 96.25 333 TYR B O 1
ATOM 7224 N N . LEU B 1 334 ? -25.641 11.227 2.988 1 95.88 334 LEU B N 1
ATOM 7225 C CA . LEU B 1 334 ? -24.828 11.016 4.18 1 95.88 334 LEU B CA 1
ATOM 7226 C C . LEU B 1 334 ? -23.344 11.172 3.854 1 95.88 334 LEU B C 1
ATOM 7228 O O . LEU B 1 334 ? -22.781 10.391 3.082 1 95.88 334 LEU B O 1
ATOM 7232 N N . GLY B 1 335 ? -22.656 12.219 4.402 1 92.88 335 GLY B N 1
ATOM 7233 C CA . GLY B 1 335 ? -21.25 12.5 4.125 1 92.88 335 GLY B CA 1
ATOM 7234 C C . GLY B 1 335 ? -20.453 12.852 5.367 1 92.88 335 GLY B C 1
ATOM 7235 O O . GLY B 1 335 ? -20.984 12.797 6.48 1 92.88 335 GLY B O 1
ATOM 7236 N N . ASP B 1 336 ? -19.125 13.102 5.25 1 86.62 336 ASP B N 1
ATOM 7237 C CA . ASP B 1 336 ? -18.234 13.352 6.375 1 86.62 336 ASP B CA 1
ATOM 7238 C C . ASP B 1 336 ? -18.266 14.82 6.789 1 86.62 336 ASP B C 1
ATOM 7240 O O . ASP B 1 336 ? -17.453 15.266 7.598 1 86.62 336 ASP B O 1
ATOM 7244 N N . GLY B 1 337 ? -19.141 15.562 6.34 1 74.5 337 GLY B N 1
ATOM 7245 C CA . GLY B 1 337 ? -19.281 16.953 6.766 1 74.5 337 GLY B CA 1
ATOM 7246 C C . GLY B 1 337 ? -18.766 17.938 5.746 1 74.5 337 GLY B C 1
ATOM 7247 O O . GLY B 1 337 ? -19.094 19.125 5.797 1 74.5 337 GLY B O 1
ATOM 7248 N N . ASP B 1 338 ? -17.844 17.297 4.914 1 70.94 338 ASP B N 1
ATOM 7249 C CA . ASP B 1 338 ? -17.359 18.172 3.859 1 70.94 338 ASP B CA 1
ATOM 7250 C C . ASP B 1 338 ? -18.516 18.625 2.955 1 70.94 338 ASP B C 1
ATOM 7252 O O . ASP B 1 338 ? -19.297 17.797 2.475 1 70.94 338 ASP B O 1
ATOM 7256 N N . SER B 1 339 ? -18.609 19.906 2.877 1 71.5 339 SER B N 1
ATOM 7257 C CA . SER B 1 339 ? -19.797 20.469 2.232 1 71.5 339 SER B CA 1
ATOM 7258 C C . SER B 1 339 ? -19.578 20.609 0.728 1 71.5 339 SER B C 1
ATOM 7260 O O . SER B 1 339 ? -20.547 20.781 -0.024 1 71.5 339 SER B O 1
ATOM 7262 N N . LYS B 1 340 ? -18.438 20.406 0.335 1 83.88 340 LYS B N 1
ATOM 7263 C CA . LYS B 1 340 ? -18.188 20.719 -1.071 1 83.88 340 LYS B CA 1
ATOM 7264 C C . LYS B 1 340 ? -18.922 19.734 -1.983 1 83.88 340 LYS B C 1
ATOM 7266 O O . LYS B 1 340 ? -19.609 20.141 -2.922 1 83.88 340 LYS B O 1
ATOM 7271 N N . SER B 1 341 ? -18.781 18.516 -1.662 1 89.56 341 SER B N 1
ATOM 7272 C CA . SER B 1 341 ? -19.406 17.484 -2.506 1 89.56 341 SER B CA 1
ATOM 7273 C C . SER B 1 341 ? -20.922 17.578 -2.457 1 89.56 341 SER B C 1
ATOM 7275 O O . SER B 1 341 ? -21.578 17.516 -3.496 1 89.56 341 SER B O 1
ATOM 7277 N N . PHE B 1 342 ? -21.484 17.828 -1.322 1 92.56 342 PHE B N 1
ATOM 7278 C CA . PHE B 1 342 ? -22.922 17.938 -1.175 1 92.56 342 PHE B CA 1
ATOM 7279 C C . PHE B 1 342 ? -23.453 19.141 -1.942 1 92.56 342 PHE B C 1
ATOM 7281 O O . PHE B 1 342 ? -24.438 19.031 -2.676 1 92.56 342 PHE B O 1
ATOM 7288 N N . ARG B 1 343 ? -22.797 20.219 -1.758 1 92.12 343 ARG B N 1
ATOM 7289 C CA . ARG B 1 343 ? -23.25 21.453 -2.4 1 92.12 343 ARG B CA 1
ATOM 7290 C C . ARG B 1 343 ? -23.234 21.312 -3.92 1 92.12 343 ARG B C 1
ATOM 7292 O O . ARG B 1 343 ? -24.141 21.781 -4.605 1 92.12 343 ARG B O 1
ATOM 7299 N N . THR B 1 344 ? -22.188 20.719 -4.367 1 93.25 344 THR B N 1
ATOM 7300 C CA . THR B 1 344 ? -22.047 20.547 -5.809 1 93.25 344 THR B CA 1
ATOM 7301 C C . THR B 1 344 ? -23.188 19.703 -6.367 1 93.25 344 THR B C 1
ATOM 7303 O O . THR B 1 344 ? -23.703 19.984 -7.445 1 93.25 344 THR B O 1
ATOM 7306 N N . VAL B 1 345 ? -23.578 18.734 -5.656 1 94.81 345 VAL B N 1
ATOM 7307 C CA . VAL B 1 345 ? -24.656 17.844 -6.098 1 94.81 345 VAL B CA 1
ATOM 7308 C C . VAL B 1 345 ? -26 18.547 -5.945 1 94.81 345 VAL B C 1
ATOM 7310 O O . VAL B 1 345 ? -26.828 18.5 -6.852 1 94.81 345 VAL B O 1
ATOM 7313 N N . ALA B 1 346 ? -26.203 19.188 -4.82 1 93.75 346 ALA B N 1
ATOM 7314 C CA . ALA B 1 346 ? -27.469 19.828 -4.5 1 93.75 346 ALA B CA 1
ATOM 7315 C C . ALA B 1 346 ? -27.734 21.016 -5.418 1 93.75 346 ALA B C 1
ATOM 7317 O O . ALA B 1 346 ? -28.875 21.297 -5.762 1 93.75 346 ALA B O 1
ATOM 7318 N N . GLU B 1 347 ? -26.609 21.672 -5.844 1 93.12 347 GLU B N 1
ATOM 7319 C CA . GLU B 1 347 ? -26.75 22.891 -6.633 1 93.12 347 GLU B CA 1
ATOM 7320 C C . GLU B 1 347 ? -26.312 22.672 -8.078 1 93.12 347 GLU B C 1
ATOM 7322 O O . GLU B 1 347 ? -25.938 23.609 -8.773 1 93.12 347 GLU B O 1
ATOM 7327 N N . ALA B 1 348 ? -26.328 21.438 -8.375 1 94 348 ALA B N 1
ATOM 7328 C CA . ALA B 1 348 ? -25.875 21.125 -9.727 1 94 348 ALA B CA 1
ATOM 7329 C C . ALA B 1 348 ? -26.781 21.781 -10.766 1 94 348 ALA B C 1
ATOM 7331 O O . ALA B 1 348 ? -28 21.906 -10.555 1 94 348 ALA B O 1
ATOM 7332 N N . ASP B 1 349 ? -26.219 22.25 -11.867 1 91.19 349 ASP B N 1
ATOM 7333 C CA . ASP B 1 349 ? -26.953 22.812 -12.992 1 91.19 349 ASP B CA 1
ATOM 7334 C C . ASP B 1 349 ? -26.656 22.047 -14.281 1 91.19 349 ASP B C 1
ATOM 7336 O O . ASP B 1 349 ? -25.531 22.047 -14.773 1 91.19 349 ASP B O 1
ATOM 7340 N N . PRO B 1 350 ? -27.719 21.469 -14.812 1 92.69 350 PRO B N 1
ATOM 7341 C CA . PRO B 1 350 ? -29.125 21.281 -14.414 1 92.69 350 PRO B CA 1
ATOM 7342 C C . PRO B 1 350 ? -29.266 20.469 -13.133 1 92.69 350 PRO B C 1
ATOM 7344 O O . PRO B 1 350 ? -28.375 19.672 -12.797 1 92.69 350 PRO B O 1
ATOM 7347 N N . PRO B 1 351 ? -30.312 20.703 -12.453 1 93.94 351 PRO B N 1
ATOM 7348 C CA . PRO B 1 351 ? -30.516 19.969 -11.211 1 93.94 351 PRO B CA 1
ATOM 7349 C C . PRO B 1 351 ? -30.531 18.453 -11.414 1 93.94 351 PRO B C 1
ATOM 7351 O O . PRO B 1 351 ? -30.984 17.969 -12.461 1 93.94 351 PRO B O 1
ATOM 7354 N N . VAL B 1 352 ? -30.047 17.781 -10.469 1 95.12 352 VAL B N 1
ATOM 7355 C CA . VAL B 1 352 ? -29.938 16.328 -10.555 1 95.12 352 VAL B CA 1
ATOM 7356 C C . VAL B 1 352 ? -31.328 15.711 -10.594 1 95.12 352 VAL B C 1
ATOM 7358 O O . VAL B 1 352 ? -31.578 14.766 -11.336 1 95.12 352 VAL B O 1
ATOM 7361 N N . TYR B 1 353 ? -32.094 16.281 -9.719 1 95 353 TYR B N 1
ATOM 7362 C CA . TYR B 1 353 ? -33.5 15.852 -9.711 1 95 353 TYR B CA 1
ATOM 7363 C C . TYR B 1 353 ? -34.438 17.031 -9.898 1 95 353 TYR B C 1
ATOM 7365 O O . TYR B 1 353 ? -34.219 18.109 -9.344 1 95 353 TYR B O 1
ATOM 7373 N N . LYS B 1 354 ? -35.531 16.953 -10.594 1 88.06 354 LYS B N 1
ATOM 7374 C CA . LYS B 1 354 ? -36.438 18.047 -10.93 1 88.06 354 LYS B CA 1
ATOM 7375 C C . LYS B 1 354 ? -37.406 18.344 -9.781 1 88.06 354 LYS B C 1
ATOM 7377 O O . LYS B 1 354 ? -37.688 19.5 -9.492 1 88.06 354 LYS B O 1
ATOM 7382 N N . ASP B 1 355 ? -37.844 17.438 -9.031 1 85.62 355 ASP B N 1
ATOM 7383 C CA . ASP B 1 355 ? -38.969 17.625 -8.156 1 85.62 355 ASP B CA 1
ATOM 7384 C C . ASP B 1 355 ? -38.594 17.391 -6.695 1 85.62 355 ASP B C 1
ATOM 7386 O O . ASP B 1 355 ? -39.469 17.438 -5.812 1 85.62 355 ASP B O 1
ATOM 7390 N N . VAL B 1 356 ? -37.344 17.078 -6.457 1 90.44 356 VAL B N 1
ATOM 7391 C CA . VAL B 1 356 ? -37.031 16.719 -5.082 1 90.44 356 VAL B CA 1
ATOM 7392 C C . VAL B 1 356 ? -35.688 17.312 -4.68 1 90.44 356 VAL B C 1
ATOM 7394 O O . VAL B 1 356 ? -34.75 17.375 -5.488 1 90.44 356 VAL B O 1
ATOM 7397 N N . GLY B 1 357 ? -35.625 17.844 -3.486 1 92.12 357 GLY B N 1
ATOM 7398 C CA . GLY B 1 357 ? -34.375 18.344 -2.934 1 92.12 357 GLY B CA 1
ATOM 7399 C C . GLY B 1 357 ? -33.562 17.266 -2.234 1 92.12 357 GLY B C 1
ATOM 7400 O O . GLY B 1 357 ? -34.094 16.219 -1.857 1 92.12 357 GLY B O 1
ATOM 7401 N N . ILE B 1 358 ? -32.344 17.5 -2.156 1 94.88 358 ILE B N 1
ATOM 7402 C CA . ILE B 1 358 ? -31.438 16.578 -1.478 1 94.88 358 ILE B CA 1
ATOM 7403 C C . ILE B 1 358 ? -31.109 17.125 -0.089 1 94.88 358 ILE B C 1
ATOM 7405 O O . ILE B 1 358 ? -30.719 18.281 0.055 1 94.88 358 ILE B O 1
ATOM 7409 N N . GLN B 1 359 ? -31.281 16.344 0.906 1 93 359 GLN B N 1
ATOM 7410 C CA . GLN B 1 359 ? -31.016 16.734 2.285 1 93 359 GLN B CA 1
ATOM 7411 C C . GLN B 1 359 ? -29.625 16.266 2.729 1 93 359 GLN B C 1
ATOM 7413 O O . GLN B 1 359 ? -29.234 15.133 2.438 1 93 359 GLN B O 1
ATOM 7418 N N . LYS B 1 360 ? -28.969 17.109 3.398 1 93.38 360 LYS B N 1
ATOM 7419 C CA . LYS B 1 360 ? -27.641 16.766 3.908 1 93.38 360 LYS B CA 1
ATOM 7420 C C . LYS B 1 360 ? -27.734 16.078 5.27 1 93.38 360 LYS B C 1
ATOM 7422 O O . LYS B 1 360 ? -28.391 16.578 6.18 1 93.38 360 LYS B O 1
ATOM 7427 N N . LEU B 1 361 ? -27.125 14.953 5.41 1 93.94 361 LEU B N 1
ATOM 7428 C CA . LEU B 1 361 ? -26.984 14.227 6.668 1 93.94 361 LEU B CA 1
ATOM 7429 C C . LEU B 1 361 ? -25.531 14.148 7.09 1 93.94 361 LEU B C 1
ATOM 7431 O O . LEU B 1 361 ? -24.625 14.25 6.25 1 93.94 361 LEU B O 1
ATOM 7435 N N . GLU B 1 362 ? -25.359 14.055 8.391 1 93.31 362 GLU B N 1
ATOM 7436 C CA . GLU B 1 362 ? -24 14.031 8.898 1 93.31 362 GLU B CA 1
ATOM 7437 C C . GLU B 1 362 ? -23.641 12.648 9.438 1 93.31 362 GLU B C 1
ATOM 7439 O O . GLU B 1 362 ? -24.469 11.984 10.062 1 93.31 362 GLU B O 1
ATOM 7444 N N . CYS B 1 363 ? -22.422 12.281 9.188 1 93.5 363 CYS B N 1
ATOM 7445 C CA . CYS B 1 363 ? -21.906 11.039 9.758 1 93.5 363 CYS B CA 1
ATOM 7446 C C . CYS B 1 363 ? -21.688 11.18 11.258 1 93.5 363 CYS B C 1
ATOM 7448 O O . CYS B 1 363 ? -20.891 12.008 11.711 1 93.5 363 CYS B O 1
ATOM 7450 N N . CYS B 1 364 ? -22.281 10.352 11.992 1 93.19 364 CYS B N 1
ATOM 7451 C CA . CYS B 1 364 ? -22.203 10.43 13.445 1 93.19 364 CYS B CA 1
ATOM 7452 C C . CYS B 1 364 ? -20.781 10.164 13.938 1 93.19 364 CYS B C 1
ATOM 7454 O O . CYS B 1 364 ? -20.359 10.727 14.945 1 93.19 364 CYS B O 1
ATOM 7456 N N . GLY B 1 365 ? -20.125 9.273 13.219 1 91.94 365 GLY B N 1
ATOM 7457 C CA . GLY B 1 365 ? -18.734 9 13.578 1 91.94 365 GLY B CA 1
ATOM 7458 C C . GLY B 1 365 ? -17.828 10.203 13.43 1 91.94 365 GLY B C 1
ATOM 7459 O O . GLY B 1 365 ? -16.984 10.469 14.289 1 91.94 365 GLY B O 1
ATOM 7460 N N . HIS B 1 366 ? -18 10.906 12.391 1 92.12 366 HIS B N 1
ATOM 7461 C CA . HIS B 1 366 ? -17.188 12.102 12.148 1 92.12 366 HIS B CA 1
ATOM 7462 C C . HIS B 1 366 ? -17.547 13.219 13.125 1 92.12 366 HIS B C 1
ATOM 7464 O O . HIS B 1 366 ? -16.672 13.984 13.547 1 92.12 366 HIS B O 1
ATOM 7470 N N . VAL B 1 367 ? -18.812 13.328 13.43 1 93.88 367 VAL B N 1
ATOM 7471 C CA . VAL B 1 367 ? -19.25 14.328 14.398 1 93.88 367 VAL B CA 1
ATOM 7472 C C . VAL B 1 367 ? -18.641 14.023 15.766 1 93.88 367 VAL B C 1
ATOM 7474 O O . VAL B 1 367 ? -18.188 14.938 16.469 1 93.88 367 VAL B O 1
ATOM 7477 N N . GLN B 1 368 ? -18.625 12.766 16.094 1 94.81 368 GLN B N 1
ATOM 7478 C CA . GLN B 1 368 ? -17.969 12.344 17.328 1 94.81 368 GLN B CA 1
ATOM 7479 C C . GLN B 1 368 ? -16.5 12.773 17.344 1 94.81 368 GLN B C 1
ATOM 7481 O O . GLN B 1 368 ? -16.016 13.297 18.344 1 94.81 368 GLN B O 1
ATOM 7486 N N . LYS B 1 369 ? -15.844 12.531 16.297 1 92.5 369 LYS B N 1
ATOM 7487 C CA . LYS B 1 369 ? -14.43 12.875 16.203 1 92.5 369 LYS B CA 1
ATOM 7488 C C . LYS B 1 369 ? -14.219 14.383 16.297 1 92.5 369 LYS B C 1
ATOM 7490 O O . LYS B 1 369 ? -13.188 14.844 16.781 1 92.5 369 LYS B O 1
ATOM 7495 N N . ARG B 1 370 ? -15.164 15.141 15.867 1 92.75 370 ARG B N 1
ATOM 7496 C CA . ARG B 1 370 ? -15.094 16.594 15.914 1 92.75 370 ARG B CA 1
ATOM 7497 C C . ARG B 1 370 ? -14.969 17.094 17.359 1 92.75 370 ARG B C 1
ATOM 7499 O O . ARG B 1 370 ? -14.289 18.078 17.625 1 92.75 370 ARG B O 1
ATOM 7506 N N . MET B 1 371 ? -15.641 16.391 18.234 1 95.12 371 MET B N 1
ATOM 7507 C CA . MET B 1 371 ? -15.531 16.734 19.656 1 95.12 371 MET B CA 1
ATOM 7508 C C . MET B 1 371 ? -14.086 16.641 20.125 1 95.12 371 MET B C 1
ATOM 7510 O O . MET B 1 371 ? -13.555 17.594 20.719 1 95.12 371 MET B O 1
ATOM 7514 N N . GLY B 1 372 ? -13.508 15.516 19.797 1 94.06 372 GLY B N 1
ATOM 7515 C CA . GLY B 1 372 ? -12.109 15.352 20.188 1 94.06 372 GLY B CA 1
ATOM 7516 C C . GLY B 1 372 ? -11.195 16.375 19.562 1 94.06 372 GLY B C 1
ATOM 7517 O O . GLY B 1 372 ? -10.352 16.969 20.234 1 94.06 372 GLY B O 1
ATOM 7518 N N . LYS B 1 373 ? -11.367 16.656 18.359 1 93.38 373 LYS B N 1
ATOM 7519 C CA . LYS B 1 373 ? -10.539 17.609 17.625 1 93.38 373 LYS B CA 1
ATOM 7520 C C . LYS B 1 373 ? -10.719 19.016 18.172 1 93.38 373 LYS B C 1
ATOM 7522 O O . LYS B 1 373 ? -9.734 19.734 18.391 1 93.38 373 LYS B O 1
ATOM 7527 N N . ARG B 1 374 ? -11.914 19.469 18.406 1 95.06 374 ARG B N 1
ATOM 7528 C CA . ARG B 1 374 ? -12.195 20.812 18.906 1 95.06 374 ARG B CA 1
ATOM 7529 C C . ARG B 1 374 ? -11.609 21.016 20.297 1 95.06 374 ARG B C 1
ATOM 7531 O O . ARG B 1 374 ? -11.141 22.109 20.625 1 95.06 374 ARG B O 1
ATOM 7538 N N . LEU B 1 375 ? -11.719 19.953 21.062 1 95.56 375 LEU B N 1
ATOM 7539 C CA . LEU B 1 375 ? -11.141 20.047 22.391 1 95.56 375 LEU B CA 1
ATOM 7540 C C . LEU B 1 375 ? -9.625 20.172 22.328 1 95.56 375 LEU B C 1
ATOM 7542 O O . LEU B 1 375 ? -9.031 20.984 23.031 1 95.56 375 LEU B O 1
ATOM 7546 N N . LEU B 1 376 ? -9.039 19.422 21.5 1 93.38 376 LEU B N 1
ATOM 7547 C CA . LEU B 1 376 ? -7.594 19.5 21.312 1 93.38 376 LEU B CA 1
ATOM 7548 C C . LEU B 1 376 ? -7.199 20.875 20.75 1 93.38 376 LEU B C 1
ATOM 7550 O O . LEU B 1 376 ? -6.18 21.438 21.156 1 93.38 376 LEU B O 1
ATOM 7554 N N . ASP B 1 377 ? -7.957 21.375 19.844 1 92.69 377 ASP B N 1
ATOM 7555 C CA . ASP B 1 377 ? -7.715 22.703 19.281 1 92.69 377 ASP B CA 1
ATOM 7556 C C . ASP B 1 377 ? -7.793 23.766 20.375 1 92.69 377 ASP B C 1
ATOM 7558 O O . ASP B 1 377 ? -7 24.719 20.375 1 92.69 377 ASP B O 1
ATOM 7562 N N . LYS B 1 378 ? -8.766 23.578 21.188 1 94.06 378 LYS B N 1
ATOM 7563 C CA . LYS B 1 378 ? -8.906 24.531 22.297 1 94.06 378 LYS B CA 1
ATOM 7564 C C . LYS B 1 378 ? -7.688 24.484 23.203 1 94.06 378 LYS B C 1
ATOM 7566 O O . LYS B 1 378 ? -7.25 25.516 23.719 1 94.06 378 LYS B O 1
ATOM 7571 N N . ILE B 1 379 ? -7.176 23.297 23.469 1 93.31 379 ILE B N 1
ATOM 7572 C CA . ILE B 1 379 ? -5.969 23.141 24.266 1 93.31 379 ILE B CA 1
ATOM 7573 C C . ILE B 1 379 ? -4.816 23.906 23.625 1 93.31 379 ILE B C 1
ATOM 7575 O O . ILE B 1 379 ? -4.078 24.625 24.312 1 93.31 379 ILE B O 1
ATOM 7579 N N . ASN B 1 380 ? -4.742 23.781 22.375 1 90.5 380 ASN B N 1
ATOM 7580 C CA . ASN B 1 380 ? -3.666 24.438 21.641 1 90.5 380 ASN B CA 1
ATOM 7581 C C . ASN B 1 380 ? -3.84 25.953 21.625 1 90.5 380 ASN B C 1
ATOM 7583 O O . ASN B 1 380 ? -2.859 26.703 21.719 1 90.5 380 ASN B O 1
ATOM 7587 N N . GLN B 1 381 ? -5.004 26.422 21.516 1 91.31 381 GLN B N 1
ATOM 7588 C CA . GLN B 1 381 ? -5.301 27.844 21.484 1 91.31 381 GLN B CA 1
ATOM 7589 C C . GLN B 1 381 ? -4.977 28.5 22.828 1 91.31 381 GLN B C 1
ATOM 7591 O O . GLN B 1 381 ? -4.582 29.672 22.875 1 91.31 381 GLN B O 1
ATOM 7596 N N . CYS B 1 382 ? -5.141 27.703 23.859 1 93 382 CYS B N 1
ATOM 7597 C CA . CYS B 1 382 ? -4.996 28.25 25.203 1 93 382 CYS B CA 1
ATOM 7598 C C . CYS B 1 382 ? -3.605 27.969 25.766 1 93 382 CYS B C 1
ATOM 7600 O O . CYS B 1 382 ? -3.35 28.203 26.953 1 93 382 CYS B O 1
ATOM 7602 N N . LYS B 1 383 ? -2.771 27.453 25.047 1 88.25 383 LYS B N 1
ATOM 7603 C CA . LYS B 1 383 ? -1.449 27.062 25.516 1 88.25 383 LYS B CA 1
ATOM 7604 C C . LYS B 1 383 ? -0.724 28.25 26.156 1 88.25 383 LYS B C 1
ATOM 7606 O O . LYS B 1 383 ? -0.036 28.094 27.172 1 88.25 383 LYS B O 1
ATOM 7611 N N . GLY B 1 384 ? -0.813 29.469 25.781 1 85.56 384 GLY B N 1
ATOM 7612 C CA . GLY B 1 384 ? -0.091 30.625 26.266 1 85.56 384 GLY B CA 1
ATOM 7613 C C . GLY B 1 384 ? -0.895 31.453 27.25 1 85.56 384 GLY B C 1
ATOM 7614 O O . GLY B 1 384 ? -0.358 32.375 27.891 1 85.56 384 GLY B O 1
ATOM 7615 N N . LYS B 1 385 ? -2.049 31.078 27.516 1 92.56 385 LYS B N 1
ATOM 7616 C CA . LYS B 1 385 ? -2.92 31.859 28.406 1 92.56 385 LYS B CA 1
ATOM 7617 C C . LYS B 1 385 ? -2.719 31.453 29.859 1 92.56 385 LYS B C 1
ATOM 7619 O O . LYS B 1 385 ? -2.529 30.281 30.172 1 92.56 385 LYS B O 1
ATOM 7624 N N . VAL B 1 386 ? -2.715 32.438 30.734 1 93.31 386 VAL B N 1
ATOM 7625 C CA . VAL B 1 386 ? -2.52 32.188 32.156 1 93.31 386 VAL B CA 1
ATOM 7626 C C . VAL B 1 386 ? -3.863 32.25 32.875 1 93.31 386 VAL B C 1
ATOM 7628 O O . VAL B 1 386 ? -4.668 33.156 32.625 1 93.31 386 VAL B O 1
ATOM 7631 N N . TYR B 1 387 ? -4.109 31.297 33.688 1 93 387 TYR B N 1
ATOM 7632 C CA . TYR B 1 387 ? -5.348 31.219 34.438 1 93 387 TYR B CA 1
ATOM 7633 C C . TYR B 1 387 ? -5.055 31.219 35.938 1 93 387 TYR B C 1
ATOM 7635 O O . TYR B 1 387 ? -3.973 30.828 36.375 1 93 387 TYR B O 1
ATOM 7643 N N . GLN B 1 388 ? -6.027 31.75 36.688 1 90.06 388 GLN B N 1
ATOM 7644 C CA . GLN B 1 388 ? -5.934 31.719 38.156 1 90.06 388 GLN B CA 1
ATOM 7645 C C . GLN B 1 388 ? -6.684 30.516 38.719 1 90.06 388 GLN B C 1
ATOM 7647 O O . GLN B 1 388 ? -7.879 30.344 38.469 1 90.06 388 GLN B O 1
ATOM 7652 N N . HIS B 1 389 ? -5.914 29.609 39.312 1 89.5 389 HIS B N 1
ATOM 7653 C CA . HIS B 1 389 ? -6.504 28.453 39.969 1 89.5 389 HIS B CA 1
ATOM 7654 C C . HIS B 1 389 ? -6.164 28.422 41.438 1 89.5 389 HIS B C 1
ATOM 7656 O O . HIS B 1 389 ? -5.059 28.031 41.844 1 89.5 389 HIS B O 1
ATOM 7662 N N . GLY B 1 390 ? -7.168 28.766 42.188 1 82.06 390 GLY B N 1
ATOM 7663 C CA . GLY B 1 390 ? -6.855 28.953 43.594 1 82.06 390 GLY B CA 1
ATOM 7664 C C . GLY B 1 390 ? -5.805 30.031 43.844 1 82.06 390 GLY B C 1
ATOM 7665 O O . GLY B 1 390 ? -5.953 31.156 43.375 1 82.06 390 GLY B O 1
ATOM 7666 N N . ASN B 1 391 ? -4.676 29.656 44.5 1 82.75 391 ASN B N 1
ATOM 7667 C CA . ASN B 1 391 ? -3.605 30.609 44.812 1 82.75 391 ASN B CA 1
ATOM 7668 C C . ASN B 1 391 ? -2.424 30.438 43.875 1 82.75 391 ASN B C 1
ATOM 7670 O O . ASN B 1 391 ? -1.354 31.016 44.094 1 82.75 391 ASN B O 1
ATOM 7674 N N . LYS B 1 392 ? -2.646 29.609 42.719 1 86.06 392 LYS B N 1
ATOM 7675 C CA . LYS B 1 392 ? -1.531 29.344 41.812 1 86.06 392 LYS B CA 1
ATOM 7676 C C . LYS B 1 392 ? -1.869 29.766 40.406 1 86.06 392 LYS B C 1
ATOM 7678 O O . LYS B 1 392 ? -3.027 29.703 39.969 1 86.06 392 LYS B O 1
ATOM 7683 N N . LYS B 1 393 ? -0.833 30.328 39.719 1 90.19 393 LYS B N 1
ATOM 7684 C CA . LYS B 1 393 ? -0.95 30.625 38.281 1 90.19 393 LYS B CA 1
ATOM 7685 C C . LYS B 1 393 ? -0.568 29.422 37.438 1 90.19 393 LYS B C 1
ATOM 7687 O O . LYS B 1 393 ? 0.491 28.828 37.625 1 90.19 393 LYS B O 1
ATOM 7692 N N . VAL B 1 394 ? -1.571 29 36.688 1 90.94 394 VAL B N 1
ATOM 7693 C CA . VAL B 1 394 ? -1.333 27.844 35.844 1 90.94 394 VAL B CA 1
ATOM 7694 C C . VAL B 1 394 ? -1.383 28.25 34.375 1 90.94 394 VAL B C 1
ATOM 7696 O O . VAL B 1 394 ? -2.16 29.125 34 1 90.94 394 VAL B O 1
ATOM 7699 N N . LYS B 1 395 ? -0.555 27.656 33.625 1 92.06 395 LYS B N 1
ATOM 7700 C CA . LYS B 1 395 ? -0.481 27.953 32.188 1 92.06 395 LYS B CA 1
ATOM 7701 C C . LYS B 1 395 ? -1.179 26.891 31.375 1 92.06 395 LYS B C 1
ATOM 7703 O O . LYS B 1 395 ? -0.934 25.688 31.562 1 92.06 395 LYS B O 1
ATOM 7708 N N . GLY B 1 396 ? -2.115 27.391 30.484 1 92.56 396 GLY B N 1
ATOM 7709 C CA . GLY B 1 396 ? -2.795 26.5 29.562 1 92.56 396 GLY B CA 1
ATOM 7710 C C . GLY B 1 396 ? -3.891 25.672 30.203 1 92.56 396 GLY B C 1
ATOM 7711 O O . GLY B 1 396 ? -4.074 25.734 31.422 1 92.56 396 GLY B O 1
ATOM 7712 N N . ILE B 1 397 ? -4.633 24.906 29.438 1 94.06 397 ILE B N 1
ATOM 7713 C CA . ILE B 1 397 ? -5.746 24.125 29.969 1 94.06 397 ILE B CA 1
ATOM 7714 C C . ILE B 1 397 ? -5.48 22.641 29.781 1 94.06 397 ILE B C 1
ATOM 7716 O O . ILE B 1 397 ? -6.301 21.797 30.172 1 94.06 397 ILE B O 1
ATOM 7720 N N . GLY B 1 398 ? -4.379 22.359 29.141 1 91.62 398 GLY B N 1
ATOM 7721 C CA . GLY B 1 398 ? -4.016 20.984 28.906 1 91.62 398 GLY B CA 1
ATOM 7722 C C . GLY B 1 398 ? -3.002 20.453 29.906 1 91.62 398 GLY B C 1
ATOM 7723 O O . GLY B 1 398 ? -2.318 21.219 30.578 1 91.62 398 GLY B O 1
ATOM 7724 N N . GLY B 1 399 ? -3.025 19.047 30.109 1 86.56 399 GLY B N 1
ATOM 7725 C CA . GLY B 1 399 ? -2.016 18.422 30.953 1 86.56 399 GLY B CA 1
ATOM 7726 C C . GLY B 1 399 ? -2.592 17.781 32.188 1 86.56 399 GLY B C 1
ATOM 7727 O O . GLY B 1 399 ? -3.809 17.766 32.375 1 86.56 399 GLY B O 1
ATOM 7728 N N . ALA B 1 400 ? -1.671 17.297 33.031 1 84.81 400 ALA B N 1
ATOM 7729 C CA . ALA B 1 400 ? -2.059 16.578 34.219 1 84.81 400 ALA B CA 1
ATOM 7730 C C . ALA B 1 400 ? -2.869 17.469 35.156 1 84.81 400 ALA B C 1
ATOM 7732 O O . ALA B 1 400 ? -2.486 18.609 35.438 1 84.81 400 ALA B O 1
ATOM 7733 N N . GLY B 1 401 ? -3.963 16.938 35.562 1 86.62 401 GLY B N 1
ATOM 7734 C CA . GLY B 1 401 ? -4.832 17.672 36.469 1 86.62 401 GLY B CA 1
ATOM 7735 C C . GLY B 1 401 ? -5.812 18.578 35.75 1 86.62 401 GLY B C 1
ATOM 7736 O O . GLY B 1 401 ? -6.672 19.203 36.375 1 86.62 401 GLY B O 1
ATOM 7737 N N . LYS B 1 402 ? -5.555 18.75 34.531 1 93.31 402 LYS B N 1
ATOM 7738 C CA . LYS B 1 402 ? -6.438 19.531 33.656 1 93.31 402 LYS B CA 1
ATOM 7739 C C . LYS B 1 402 ? -7.039 18.672 32.562 1 93.31 402 LYS B C 1
ATOM 7741 O O . LYS B 1 402 ? -7.547 17.578 32.812 1 93.31 402 LYS B O 1
ATOM 7746 N N . LEU B 1 403 ? -7.008 19.172 31.375 1 93.62 403 LEU B N 1
ATOM 7747 C CA . LEU B 1 403 ? -7.586 18.422 30.266 1 93.62 403 LEU B CA 1
ATOM 7748 C C . LEU B 1 403 ? -6.516 17.609 29.547 1 93.62 403 LEU B C 1
ATOM 7750 O O . LEU B 1 403 ? -5.859 18.094 28.625 1 93.62 403 LEU B O 1
ATOM 7754 N N . THR B 1 404 ? -6.48 16.328 29.875 1 90.62 404 THR B N 1
ATOM 7755 C CA . THR B 1 404 ? -5.504 15.43 29.281 1 90.62 404 THR B CA 1
ATOM 7756 C C . THR B 1 404 ? -6.035 14.836 27.984 1 90.62 404 THR B C 1
ATOM 7758 O O . THR B 1 404 ? -7.227 14.938 27.688 1 90.62 404 THR B O 1
ATOM 7761 N N . LYS B 1 405 ? -5.141 14.258 27.234 1 88.81 405 LYS B N 1
ATOM 7762 C CA . LYS B 1 405 ? -5.559 13.57 26.016 1 88.81 405 LYS B CA 1
ATOM 7763 C C . LYS B 1 405 ? -6.5 12.414 26.328 1 88.81 405 LYS B C 1
ATOM 7765 O O . LYS B 1 405 ? -7.434 12.141 25.578 1 88.81 405 LYS B O 1
ATOM 7770 N N . ALA B 1 406 ? -6.242 11.758 27.422 1 88.31 406 ALA B N 1
ATOM 7771 C CA . ALA B 1 406 ? -7.109 10.664 27.844 1 88.31 406 ALA B CA 1
ATOM 7772 C C . ALA B 1 406 ? -8.508 11.172 28.188 1 88.31 406 ALA B C 1
ATOM 7774 O O . ALA B 1 406 ? -9.508 10.539 27.828 1 88.31 406 ALA B O 1
ATOM 7775 N N . ALA B 1 407 ? -8.5 12.258 28.859 1 92.19 407 ALA B N 1
ATOM 7776 C CA . ALA B 1 407 ? -9.781 12.859 29.203 1 92.19 407 ALA B CA 1
ATOM 7777 C C . ALA B 1 407 ? -10.555 13.266 27.953 1 92.19 407 ALA B C 1
ATOM 7779 O O . ALA B 1 407 ? -11.773 13.094 27.875 1 92.19 407 ALA B O 1
ATOM 7780 N N . VAL B 1 408 ? -9.836 13.82 27 1 94.31 408 VAL B N 1
ATOM 7781 C CA . VAL B 1 408 ? -10.445 14.219 25.734 1 94.31 408 VAL B CA 1
ATOM 7782 C C . VAL B 1 408 ? -11.078 13.008 25.062 1 94.31 408 VAL B C 1
ATOM 7784 O O . VAL B 1 408 ? -12.211 13.078 24.578 1 94.31 408 VAL B O 1
ATOM 7787 N N . LYS B 1 409 ? -10.383 11.922 25.062 1 92.31 409 LYS B N 1
ATOM 7788 C CA . LYS B 1 409 ? -10.891 10.703 24.438 1 92.31 409 LYS B CA 1
ATOM 7789 C C . LYS B 1 409 ? -12.125 10.188 25.172 1 92.31 409 LYS B C 1
ATOM 7791 O O . LYS B 1 409 ? -13.047 9.664 24.547 1 92.31 409 LYS B O 1
ATOM 7796 N N . ARG B 1 410 ? -12.156 10.336 26.453 1 91.69 410 ARG B N 1
ATOM 7797 C CA . ARG B 1 410 ? -13.312 9.914 27.219 1 91.69 410 ARG B CA 1
ATOM 7798 C C . ARG B 1 410 ? -14.531 10.773 26.906 1 91.69 410 ARG B C 1
ATOM 7800 O O . ARG B 1 410 ? -15.633 10.25 26.703 1 91.69 410 ARG B O 1
ATOM 7807 N N . ILE B 1 411 ? -14.25 12 26.859 1 94.62 411 ILE B N 1
ATOM 7808 C CA . ILE B 1 411 ? -15.336 12.922 26.547 1 94.62 411 ILE B CA 1
ATOM 7809 C C . ILE B 1 411 ? -15.859 12.641 25.141 1 94.62 411 ILE B C 1
ATOM 7811 O O . ILE B 1 411 ? -17.078 12.609 24.922 1 94.62 411 ILE B O 1
ATOM 7815 N N . GLN B 1 412 ? -14.945 12.492 24.234 1 95.31 412 GLN B N 1
ATOM 7816 C CA . GLN B 1 412 ? -15.305 12.156 22.859 1 95.31 412 GLN B CA 1
ATOM 7817 C C . GLN B 1 412 ? -16.156 10.898 22.797 1 95.31 412 GLN B C 1
ATOM 7819 O O . GLN B 1 412 ? -17.141 10.836 22.062 1 95.31 412 GLN B O 1
ATOM 7824 N N . GLY B 1 413 ? -15.758 9.891 23.578 1 93.5 413 GLY B N 1
ATOM 7825 C CA . GLY B 1 413 ? -16.516 8.648 23.625 1 93.5 413 GLY B CA 1
ATOM 7826 C C . GLY B 1 413 ? -17.906 8.828 24.188 1 93.5 413 GLY B C 1
ATOM 7827 O O . GLY B 1 413 ? -18.875 8.281 23.625 1 93.5 413 GLY B O 1
ATOM 7828 N N . HIS B 1 414 ? -18.047 9.578 25.266 1 94 414 HIS B N 1
ATOM 7829 C CA . HIS B 1 414 ? -19.344 9.852 25.859 1 94 414 HIS B CA 1
ATOM 7830 C C . HIS B 1 414 ? -20.234 10.641 24.891 1 94 414 HIS B C 1
ATOM 7832 O O . HIS B 1 414 ? -21.438 10.383 24.797 1 94 414 HIS B O 1
ATOM 7838 N N . TYR B 1 415 ? -19.609 11.57 24.25 1 95.94 415 TYR B N 1
ATOM 7839 C CA . TYR B 1 415 ? -20.328 12.359 23.25 1 95.94 415 TYR B CA 1
ATOM 7840 C C . TYR B 1 415 ? -20.891 11.469 22.156 1 95.94 415 TYR B C 1
ATOM 7842 O O . TYR B 1 415 ? -22.062 11.594 21.781 1 95.94 415 TYR B O 1
ATOM 7850 N N . GLY B 1 416 ? -20.062 10.602 21.625 1 94.44 416 GLY B N 1
ATOM 7851 C CA . GLY B 1 416 ? -20.531 9.648 20.641 1 94.44 416 GLY B CA 1
ATOM 7852 C C . GLY B 1 416 ? -21.656 8.773 21.141 1 94.44 416 GLY B C 1
ATOM 7853 O O . GLY B 1 416 ? -22.625 8.508 20.422 1 94.44 416 GLY B O 1
ATOM 7854 N N . GLY B 1 417 ? -21.531 8.328 22.391 1 92.69 417 GLY B N 1
ATOM 7855 C CA . GLY B 1 417 ? -22.578 7.543 23.016 1 92.69 417 GLY B CA 1
ATOM 7856 C C . GLY B 1 417 ? -23.875 8.305 23.172 1 92.69 417 GLY B C 1
ATOM 7857 O O . GLY B 1 417 ? -24.953 7.727 23.016 1 92.69 417 GLY B O 1
ATOM 7858 N N . ALA B 1 418 ? -23.75 9.539 23.469 1 95.25 418 ALA B N 1
ATOM 7859 C CA . ALA B 1 418 ? -24.922 10.383 23.625 1 95.25 418 ALA B CA 1
ATOM 7860 C C . ALA B 1 418 ? -25.734 10.453 22.328 1 95.25 418 ALA B C 1
ATOM 7862 O O . ALA B 1 418 ? -26.953 10.508 22.359 1 95.25 418 ALA B O 1
ATOM 7863 N N . ILE B 1 419 ? -25.078 10.414 21.25 1 94.38 419 ILE B N 1
ATOM 7864 C CA . ILE B 1 419 ? -25.734 10.477 19.953 1 94.38 419 ILE B CA 1
ATOM 7865 C C . ILE B 1 419 ? -26.281 9.102 19.594 1 94.38 419 ILE B C 1
ATOM 7867 O O . ILE B 1 419 ? -27.484 8.961 19.312 1 94.38 419 ILE B O 1
ATOM 7871 N N . ARG B 1 420 ? -25.547 8.078 19.688 1 90.69 420 ARG B N 1
ATOM 7872 C CA . ARG B 1 420 ? -25.891 6.738 19.219 1 90.69 420 ARG B CA 1
ATOM 7873 C C . ARG B 1 420 ? -27.016 6.137 20.047 1 90.69 420 ARG B C 1
ATOM 7875 O O . ARG B 1 420 ? -27.844 5.383 19.531 1 90.69 420 ARG B O 1
ATOM 7882 N N . ASN B 1 421 ? -27.078 6.473 21.297 1 91.5 421 ASN B N 1
ATOM 7883 C CA . ASN B 1 421 ? -28.062 5.875 22.188 1 91.5 421 ASN B CA 1
ATOM 7884 C C . ASN B 1 421 ? -29.391 6.629 22.141 1 91.5 421 ASN B C 1
ATOM 7886 O O . ASN B 1 421 ? -30.391 6.168 22.688 1 91.5 421 ASN B O 1
ATOM 7890 N N . ASN B 1 422 ? -29.375 7.727 21.516 1 93.81 422 ASN B N 1
ATOM 7891 C CA . ASN B 1 422 ? -30.594 8.539 21.5 1 93.81 422 ASN B CA 1
ATOM 7892 C C . ASN B 1 422 ? -31 8.914 20.078 1 93.81 422 ASN B C 1
ATOM 7894 O O . ASN B 1 422 ? -31.422 10.039 19.828 1 93.81 422 ASN B O 1
ATOM 7898 N N . ILE B 1 423 ? -30.797 7.957 19.266 1 91.19 423 ILE B N 1
ATOM 7899 C CA . ILE B 1 423 ? -31.188 8.133 17.875 1 91.19 423 ILE B CA 1
ATOM 7900 C C . ILE B 1 423 ? -32.688 8.406 17.781 1 91.19 423 ILE B C 1
ATOM 7902 O O . ILE B 1 423 ? -33.469 7.773 18.484 1 91.19 423 ILE B O 1
ATOM 7906 N N . GLY B 1 424 ? -33.156 9.398 17.016 1 91.44 424 GLY B N 1
ATOM 7907 C CA . GLY B 1 424 ? -34.562 9.703 16.797 1 91.44 424 GLY B CA 1
ATOM 7908 C C . GLY B 1 424 ? -35.094 10.797 17.719 1 91.44 424 GLY B C 1
ATOM 7909 O O . GLY B 1 424 ? -36.188 11.289 17.531 1 91.44 424 GLY B O 1
ATOM 7910 N N . SER B 1 425 ? -34.219 11.164 18.672 1 95.38 425 SER B N 1
ATOM 7911 C CA . SER B 1 425 ? -34.688 12.188 19.609 1 95.38 425 SER B CA 1
ATOM 7912 C C . SER B 1 425 ? -33.625 13.258 19.828 1 95.38 425 SER B C 1
ATOM 7914 O O . SER B 1 425 ? -32.625 13.008 20.484 1 95.38 425 SER B O 1
ATOM 7916 N N . LEU B 1 426 ? -33.938 14.383 19.375 1 96.25 426 LEU B N 1
ATOM 7917 C CA . LEU B 1 426 ? -33 15.508 19.484 1 96.25 426 LEU B CA 1
ATOM 7918 C C . LEU B 1 426 ? -32.844 15.945 20.938 1 96.25 426 LEU B C 1
ATOM 7920 O O . LEU B 1 426 ? -31.734 16.219 21.391 1 96.25 426 LEU B O 1
ATOM 7924 N N . ASP B 1 427 ? -33.906 16.016 21.625 1 95.56 427 ASP B N 1
ATOM 7925 C CA . ASP B 1 427 ? -33.938 16.484 23 1 95.56 427 ASP B CA 1
ATOM 7926 C C . ASP B 1 427 ? -33.125 15.562 23.906 1 95.56 427 ASP B C 1
ATOM 7928 O O . ASP B 1 427 ? -32.344 16.031 24.766 1 95.56 427 ASP B O 1
ATOM 7932 N N . LYS B 1 428 ? -33.312 14.352 23.703 1 95.19 428 LYS B N 1
ATOM 7933 C CA . LYS B 1 428 ? -32.562 13.391 24.531 1 95.19 428 LYS B CA 1
ATOM 7934 C C . LYS B 1 428 ? -31.062 13.453 24.234 1 95.19 428 LYS B C 1
ATOM 7936 O O . LYS B 1 428 ? -30.25 13.297 25.141 1 95.19 428 LYS B O 1
ATOM 7941 N N . MET B 1 429 ? -30.734 13.672 23 1 96.25 429 MET B N 1
ATOM 7942 C CA . MET B 1 429 ? -29.344 13.836 22.641 1 96.25 429 MET B CA 1
ATOM 7943 C C . MET B 1 429 ? -28.719 15.023 23.375 1 96.25 429 MET B C 1
ATOM 7945 O O . MET B 1 429 ? -27.656 14.898 23.969 1 96.25 429 MET B O 1
ATOM 7949 N N . LYS B 1 430 ? -29.406 16.094 23.328 1 96.75 430 LYS B N 1
ATOM 7950 C CA . LYS B 1 430 ? -28.906 17.328 23.953 1 96.75 430 LYS B CA 1
ATOM 7951 C C . LYS B 1 430 ? -28.75 17.141 25.453 1 96.75 430 LYS B C 1
ATOM 7953 O O . LYS B 1 430 ? -27.734 17.547 26.031 1 96.75 430 LYS B O 1
ATOM 7958 N N . THR B 1 431 ? -29.734 16.531 25.984 1 95.75 431 THR B N 1
ATOM 7959 C CA . THR B 1 431 ? -29.703 16.297 27.422 1 95.75 431 THR B CA 1
ATOM 7960 C C . THR B 1 431 ? -28.5 15.43 27.812 1 95.75 431 THR B C 1
ATOM 7962 O O . THR B 1 431 ? -27.797 15.727 28.781 1 95.75 431 THR B O 1
ATOM 7965 N N . ALA B 1 432 ? -28.328 14.445 27.047 1 96 432 ALA B N 1
ATOM 7966 C CA . ALA B 1 432 ? -27.219 13.531 27.312 1 96 432 ALA B CA 1
ATOM 7967 C C . ALA B 1 432 ? -25.875 14.234 27.141 1 96 432 ALA B C 1
ATOM 7969 O O . ALA B 1 432 ? -24.922 13.984 27.891 1 96 432 ALA B O 1
ATOM 7970 N N . ILE B 1 433 ? -25.734 15.07 26.141 1 97.25 433 ILE B N 1
ATOM 7971 C CA . ILE B 1 433 ? -24.484 15.781 25.859 1 97.25 433 ILE B CA 1
ATOM 7972 C C . ILE B 1 433 ? -24.188 16.75 27.016 1 97.25 433 ILE B C 1
ATOM 7974 O O . ILE B 1 433 ? -23.062 16.781 27.516 1 97.25 433 ILE B O 1
ATOM 7978 N N . TRP B 1 434 ? -25.125 17.422 27.391 1 96.69 434 TRP B N 1
ATOM 7979 C CA . TRP B 1 434 ? -24.906 18.375 28.469 1 96.69 434 TRP B CA 1
ATOM 7980 C C . TRP B 1 434 ? -24.703 17.672 29.797 1 96.69 434 TRP B C 1
ATOM 7982 O O . TRP B 1 434 ? -24.047 18.203 30.703 1 96.69 434 TRP B O 1
ATOM 7992 N N . ALA B 1 435 ? -25.234 16.484 29.938 1 95.88 435 ALA B N 1
ATOM 7993 C CA . ALA B 1 435 ? -24.938 15.688 31.125 1 95.88 435 ALA B CA 1
ATOM 7994 C C . ALA B 1 435 ? -23.438 15.438 31.25 1 95.88 435 ALA B C 1
ATOM 7996 O O . ALA B 1 435 ? -22.906 15.383 32.375 1 95.88 435 ALA B O 1
ATOM 7997 N N . ILE B 1 436 ? -22.781 15.281 30.141 1 95.88 436 ILE B N 1
ATOM 7998 C CA . ILE B 1 436 ? -21.344 15.086 30.141 1 95.88 436 ILE B CA 1
ATOM 7999 C C . ILE B 1 436 ? -20.656 16.328 30.719 1 95.88 436 ILE B C 1
ATOM 8001 O O . ILE B 1 436 ? -19.75 16.203 31.547 1 95.88 436 ILE B O 1
ATOM 8005 N N . TRP B 1 437 ? -21.109 17.484 30.25 1 95.75 437 TRP B N 1
ATOM 8006 C CA . TRP B 1 437 ? -20.562 18.75 30.719 1 95.75 437 TRP B CA 1
ATOM 8007 C C . TRP B 1 437 ? -20.734 18.891 32.25 1 95.75 437 TRP B C 1
ATOM 8009 O O . TRP B 1 437 ? -19.797 19.266 32.938 1 95.75 437 TRP B O 1
ATOM 8019 N N . HIS B 1 438 ? -21.891 18.594 32.75 1 95.19 438 HIS B N 1
ATOM 8020 C CA . HIS B 1 438 ? -22.172 18.703 34.156 1 95.19 438 HIS B CA 1
ATOM 8021 C C . HIS B 1 438 ? -21.359 17.703 34.969 1 95.19 438 HIS B C 1
ATOM 8023 O O . HIS B 1 438 ? -20.875 18.031 36.062 1 95.19 438 HIS B O 1
ATOM 8029 N N . HIS B 1 439 ? -21.203 16.562 34.438 1 94.81 439 HIS B N 1
ATOM 8030 C CA . HIS B 1 439 ? -20.391 15.539 35.094 1 94.81 439 HIS B CA 1
ATOM 8031 C C . HIS B 1 439 ? -18.953 16.016 35.281 1 94.81 439 HIS B C 1
ATOM 8033 O O . HIS B 1 439 ? -18.391 15.891 36.375 1 94.81 439 HIS B O 1
ATOM 8039 N N . ARG B 1 440 ? -18.406 16.609 34.25 1 94.62 440 ARG B N 1
ATOM 8040 C CA . ARG B 1 440 ? -17.016 17.062 34.281 1 94.62 440 ARG B CA 1
ATOM 8041 C C . ARG B 1 440 ? -16.891 18.328 35.094 1 94.62 440 ARG B C 1
ATOM 8043 O O . ARG B 1 440 ? -15.789 18.672 35.562 1 94.62 440 ARG B O 1
ATOM 8050 N N . ASN B 1 441 ? -18.016 19.016 35.312 1 93.44 441 ASN B N 1
ATOM 8051 C CA . ASN B 1 441 ? -18.047 20.219 36.125 1 93.44 441 ASN B CA 1
ATOM 8052 C C . ASN B 1 441 ? -18.297 19.875 37.594 1 93.44 441 ASN B C 1
ATOM 8054 O O . ASN B 1 441 ? -18.359 20.766 38.438 1 93.44 441 ASN B O 1
ATOM 8058 N N . GLY B 1 442 ? -18.531 18.594 37.9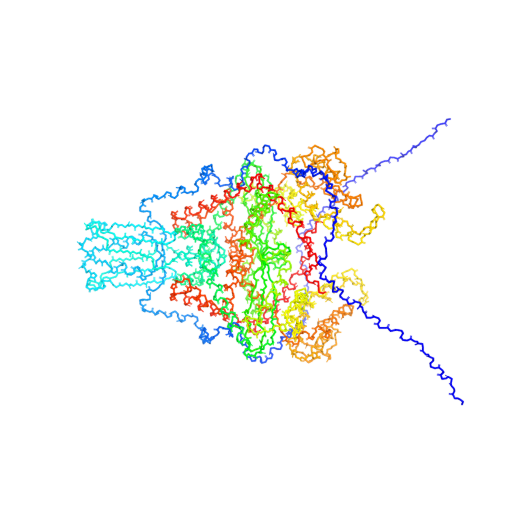38 1 91.5 442 GLY B N 1
ATOM 8059 C CA . GLY B 1 442 ? -18.719 18.141 39.312 1 91.5 442 GLY B CA 1
ATOM 8060 C C . GLY B 1 442 ? -20.172 18.094 39.719 1 91.5 442 GLY B C 1
ATOM 8061 O O . GLY B 1 442 ? -20.469 17.891 40.906 1 91.5 442 GLY B O 1
ATOM 8062 N N . ASP B 1 443 ? -21.031 18.406 38.875 1 91.88 443 ASP B N 1
ATOM 8063 C CA . ASP B 1 443 ? -22.469 18.344 39.125 1 91.88 443 ASP B CA 1
ATOM 8064 C C . ASP B 1 443 ? -23.047 17.016 38.656 1 91.88 443 ASP B C 1
ATOM 8066 O O . ASP B 1 443 ? -23.438 16.891 37.469 1 91.88 443 ASP B O 1
ATOM 8070 N N . HIS B 1 444 ? -23.344 16.047 39.5 1 93.25 444 HIS B N 1
ATOM 8071 C CA . HIS B 1 444 ? -23.719 14.695 39.094 1 93.25 444 HIS B CA 1
ATOM 8072 C C . HIS B 1 444 ? -25.234 14.508 39.156 1 93.25 444 HIS B C 1
ATOM 8074 O O . HIS B 1 444 ? -25.75 13.43 38.844 1 93.25 444 HIS B O 1
ATOM 8080 N N . ASP B 1 445 ? -25.938 15.508 39.406 1 89.94 445 ASP B N 1
ATOM 8081 C CA . ASP B 1 445 ? -27.406 15.406 39.469 1 89.94 445 ASP B CA 1
ATOM 8082 C C . ASP B 1 445 ? -27.984 15.164 38.062 1 89.94 445 ASP B C 1
ATOM 8084 O O . ASP B 1 445 ? -28.953 14.414 37.938 1 89.94 445 ASP B O 1
ATOM 8088 N N . LYS B 1 446 ? -27.391 15.773 37.156 1 89.19 446 LYS B N 1
ATOM 8089 C CA . LYS B 1 446 ? -27.906 15.703 35.781 1 89.19 446 LYS B CA 1
ATOM 8090 C C . LYS B 1 446 ? -27.312 14.516 35.031 1 89.19 446 LYS B C 1
ATOM 8092 O O . LYS B 1 446 ? -27.719 14.227 33.906 1 89.19 446 LYS B O 1
ATOM 8097 N N . CYS B 1 447 ? -26.359 13.852 35.594 1 87.88 447 CYS B N 1
ATOM 8098 C CA . CYS B 1 447 ? -25.719 12.75 34.875 1 87.88 447 CYS B CA 1
ATOM 8099 C C . CYS B 1 447 ? -25.953 11.43 35.625 1 87.88 447 CYS B C 1
ATOM 8101 O O . CYS B 1 447 ? -25.531 10.367 35.156 1 87.88 447 CYS B O 1
ATOM 8103 N N . SER B 1 448 ? -26.656 11.383 36.688 1 83.44 448 SER B N 1
ATOM 8104 C CA . SER B 1 448 ? -26.828 10.227 37.562 1 83.44 448 SER B CA 1
ATOM 8105 C C . SER B 1 448 ? -27.562 9.102 36.844 1 83.44 448 SER B C 1
ATOM 8107 O O . SER B 1 448 ? -27.391 7.926 37.188 1 83.44 448 SER B O 1
ATOM 8109 N N . GLY B 1 449 ? -28.297 9.391 35.875 1 80.31 449 GLY B N 1
ATOM 8110 C CA . GLY B 1 449 ? -29.062 8.383 35.156 1 80.31 449 GLY B CA 1
ATOM 8111 C C . GLY B 1 449 ? -28.25 7.645 34.125 1 80.31 449 GLY B C 1
ATOM 8112 O O . GLY B 1 449 ? -28.672 6.605 33.594 1 80.31 449 GLY B O 1
ATOM 8113 N N . PHE B 1 450 ? -27.094 8.125 33.906 1 87.69 450 PHE B N 1
ATOM 8114 C CA . PHE B 1 450 ? -26.266 7.504 32.875 1 87.69 450 PHE B CA 1
ATOM 8115 C C . PHE B 1 450 ? -25.297 6.508 33.5 1 87.69 450 PHE B C 1
ATOM 8117 O O . PHE B 1 450 ? -24.734 6.766 34.562 1 87.69 450 PHE B O 1
ATOM 8124 N N . SER B 1 451 ? -25.047 5.41 32.938 1 82.38 451 SER B N 1
ATOM 8125 C CA . SER B 1 451 ? -24.25 4.305 33.469 1 82.38 451 SER B CA 1
ATOM 8126 C C . SER B 1 451 ? -22.797 4.695 33.594 1 82.38 451 SER B C 1
ATOM 8128 O O . SER B 1 451 ? -22.078 4.152 34.438 1 82.38 451 SER B O 1
ATOM 8130 N N . TRP B 1 452 ? -22.344 5.711 32.844 1 84.75 452 TRP B N 1
ATOM 8131 C CA . TRP B 1 452 ? -20.938 6.059 32.812 1 84.75 452 TRP B CA 1
ATOM 8132 C C . TRP B 1 452 ? -20.594 7.012 33.969 1 84.75 452 TRP B C 1
ATOM 8134 O O . TRP B 1 452 ? -19.422 7.242 34.281 1 84.75 452 TRP B O 1
ATOM 8144 N N . CYS B 1 453 ? -21.562 7.535 34.625 1 88.88 453 CYS B N 1
ATOM 8145 C CA . CYS B 1 453 ? -21.328 8.43 35.75 1 88.88 453 CYS B CA 1
ATOM 8146 C C . CYS B 1 453 ? -21.172 7.641 37.062 1 88.88 453 CYS B C 1
ATOM 8148 O O . CYS B 1 453 ? -22.078 6.922 37.469 1 88.88 453 CYS B O 1
ATOM 8150 N N . ASP B 1 454 ? -20.047 7.68 37.719 1 82.38 454 ASP B N 1
ATOM 8151 C CA . ASP B 1 454 ? -19.781 6.98 38.969 1 82.38 454 ASP B CA 1
ATOM 8152 C C . ASP B 1 454 ? -20.016 7.895 40.156 1 82.38 454 ASP B C 1
ATOM 8154 O O . ASP B 1 454 ? -19.609 7.566 41.281 1 82.38 454 ASP B O 1
ATOM 8158 N N . LYS B 1 455 ? -20.5 9.039 40 1 82.94 455 LYS B N 1
ATOM 8159 C CA . LYS B 1 455 ? -20.859 10.016 41 1 82.94 455 LYS B CA 1
ATOM 8160 C C . LYS B 1 455 ? -19.641 10.461 41.812 1 82.94 455 LYS B C 1
ATOM 8162 O O . LYS B 1 455 ? -19.766 10.875 42.969 1 82.94 455 LYS B O 1
ATOM 8167 N N . SER B 1 456 ? -18.516 10.203 41.188 1 84.12 456 SER B N 1
ATOM 8168 C CA . SER B 1 456 ? -17.281 10.609 41.844 1 84.12 456 SER B CA 1
ATOM 8169 C C . SER B 1 456 ? -16.656 11.82 41.125 1 84.12 456 SER B C 1
ATOM 8171 O O . SER B 1 456 ? -16.938 12.086 39.969 1 84.12 456 SER B O 1
ATOM 8173 N N . ASP B 1 457 ? -15.828 12.594 41.875 1 86.44 457 ASP B N 1
ATOM 8174 C CA . ASP B 1 457 ? -15.164 13.781 41.344 1 86.44 457 ASP B CA 1
ATOM 8175 C C . ASP B 1 457 ? -13.789 13.438 40.781 1 86.44 457 ASP B C 1
ATOM 8177 O O . ASP B 1 457 ? -12.961 14.32 40.562 1 86.44 457 ASP B O 1
ATOM 8181 N N . LYS B 1 458 ? -13.617 12.211 40.594 1 83.06 458 LYS B N 1
ATOM 8182 C CA . LYS B 1 458 ? -12.32 11.773 40.062 1 83.06 458 LYS B CA 1
ATOM 8183 C C . LYS B 1 458 ? -12.047 12.359 38.688 1 83.06 458 LYS B C 1
ATOM 8185 O O . LYS B 1 458 ? -10.891 12.617 38.344 1 83.06 458 LYS B O 1
ATOM 8190 N N . ASN B 1 459 ? -13.094 12.664 37.969 1 86.31 459 ASN B N 1
ATOM 8191 C CA . ASN B 1 459 ? -12.961 13.133 36.594 1 86.31 459 ASN B CA 1
ATOM 8192 C C . ASN B 1 459 ? -13.32 14.609 36.469 1 86.31 459 ASN B C 1
ATOM 8194 O O . ASN B 1 459 ? -13.469 15.125 35.375 1 86.31 459 ASN B O 1
ATOM 8198 N N . LYS B 1 460 ? -13.422 15.227 37.594 1 92.12 460 LYS B N 1
ATOM 8199 C CA . LYS B 1 460 ? -13.766 16.641 37.594 1 92.12 460 LYS B CA 1
ATOM 8200 C C . LYS B 1 460 ? -12.625 17.484 37.031 1 92.12 460 LYS B C 1
ATOM 8202 O O . LYS B 1 460 ? -11.453 17.234 37.312 1 92.12 460 LYS B O 1
ATOM 8207 N N . LEU B 1 461 ? -13.016 18.5 36.281 1 94.94 461 LEU B N 1
ATOM 8208 C CA . LEU B 1 461 ? -12.047 19.422 35.688 1 94.94 461 LEU B CA 1
ATOM 8209 C C . LEU B 1 461 ? -12.133 20.797 36.375 1 94.94 461 LEU B C 1
ATOM 8211 O O . LEU B 1 461 ? -13.195 21.172 36.875 1 94.94 461 LEU B O 1
ATOM 8215 N N . PRO B 1 462 ? -11.023 21.469 36.406 1 94.44 462 PRO B N 1
ATOM 8216 C CA . PRO B 1 462 ? -11.047 22.797 37 1 94.44 462 PRO B CA 1
ATOM 8217 C C . PRO B 1 462 ? -12.008 23.75 36.281 1 94.44 462 PRO B C 1
ATOM 8219 O O . PRO B 1 462 ? -12.25 23.609 35.094 1 94.44 462 PRO B O 1
ATOM 8222 N N . SER B 1 463 ? -12.461 24.766 37.031 1 92.94 463 SER B N 1
ATOM 8223 C CA . SER B 1 463 ? -13.484 25.688 36.531 1 92.94 463 SER B CA 1
ATOM 8224 C C . SER B 1 463 ? -12.984 26.453 35.312 1 92.94 463 SER B C 1
ATOM 8226 O O . SER B 1 463 ? -13.75 26.719 34.375 1 92.94 463 SER B O 1
ATOM 8228 N N . PHE B 1 464 ? -11.734 26.828 35.312 1 93.94 464 PHE B N 1
ATOM 8229 C CA . PHE B 1 464 ? -11.219 27.609 34.188 1 93.94 464 PHE B CA 1
ATOM 8230 C C . PHE B 1 464 ? -11.164 26.766 32.906 1 93.94 464 PHE B C 1
ATOM 8232 O O . PHE B 1 464 ? -11.297 27.297 31.812 1 93.94 464 PHE B O 1
ATOM 8239 N N . VAL B 1 465 ? -10.945 25.516 33.031 1 96.38 465 VAL B N 1
ATOM 8240 C CA . VAL B 1 465 ? -10.969 24.609 31.891 1 96.38 465 VAL B CA 1
ATOM 8241 C C . VAL B 1 465 ? -12.398 24.484 31.359 1 96.38 465 VAL B C 1
ATOM 8243 O O . VAL B 1 465 ? -12.625 24.562 30.156 1 96.38 465 VAL B O 1
ATOM 8246 N N . MET B 1 466 ? -13.336 24.344 32.25 1 96 466 MET B N 1
ATOM 8247 C CA . MET B 1 466 ? -14.742 24.172 31.891 1 96 466 MET B CA 1
ATOM 8248 C C . MET B 1 466 ? -15.266 25.406 31.156 1 96 466 MET B C 1
ATOM 8250 O O . MET B 1 466 ? -16.062 25.281 30.234 1 96 466 MET B O 1
ATOM 8254 N N . GLU B 1 467 ? -14.852 26.516 31.562 1 94.94 467 GLU B N 1
ATOM 8255 C CA . GLU B 1 467 ? -15.281 27.75 30.922 1 94.94 467 GLU B CA 1
ATOM 8256 C C . GLU B 1 467 ? -14.773 27.844 29.484 1 94.94 467 GLU B C 1
ATOM 8258 O O . GLU B 1 467 ? -15.5 28.281 28.594 1 94.94 467 GLU B O 1
ATOM 8263 N N . GLU B 1 468 ? -13.602 27.406 29.344 1 95.69 468 GLU B N 1
ATOM 8264 C CA . GLU B 1 468 ? -12.992 27.469 28.016 1 95.69 468 GLU B CA 1
ATOM 8265 C C . GLU B 1 468 ? -13.648 26.484 27.062 1 95.69 468 GLU B C 1
ATOM 8267 O O . GLU B 1 468 ? -13.812 26.781 25.875 1 95.69 468 GLU B O 1
ATOM 8272 N N . ILE B 1 469 ? -13.992 25.312 27.516 1 96.62 469 ILE B N 1
ATOM 8273 C CA . ILE B 1 469 ? -14.445 24.281 26.594 1 96.62 469 ILE B CA 1
ATOM 8274 C C . ILE B 1 469 ? -15.961 24.328 26.453 1 96.62 469 ILE B C 1
ATOM 8276 O O . ILE B 1 469 ? -16.547 23.594 25.672 1 96.62 469 ILE B O 1
ATOM 8280 N N . LYS B 1 470 ? -16.672 25.188 27.172 1 96.62 470 LYS B N 1
ATOM 8281 C CA . LYS B 1 470 ? -18.125 25.297 27.109 1 96.62 470 LYS B CA 1
ATOM 8282 C C . LYS B 1 470 ? -18.594 25.594 25.688 1 96.62 470 LYS B C 1
ATOM 8284 O O . LYS B 1 470 ? -19.625 25.062 25.25 1 96.62 470 LYS B O 1
ATOM 8289 N N . SER B 1 471 ? -17.891 26.453 25.031 1 95.88 471 SER B N 1
ATOM 8290 C CA . SER B 1 471 ? -18.266 26.828 23.672 1 95.88 471 SER B CA 1
ATOM 8291 C C . SER B 1 471 ? -18.266 25.609 22.75 1 95.88 471 SER B C 1
ATOM 8293 O O . SER B 1 471 ? -19.078 25.516 21.828 1 95.88 471 SER B O 1
ATOM 8295 N N . VAL B 1 472 ? -17.359 24.688 22.984 1 97 472 VAL B N 1
ATOM 8296 C CA . VAL B 1 472 ? -17.297 23.469 22.188 1 97 472 VAL B CA 1
ATOM 8297 C C . VAL B 1 472 ? -18.578 22.656 22.359 1 97 472 VAL B C 1
ATOM 8299 O O . VAL B 1 472 ? -19.156 22.188 21.391 1 97 472 VAL B O 1
ATOM 8302 N N . PHE B 1 473 ? -19.047 22.547 23.641 1 97.56 473 PHE B N 1
ATOM 8303 C CA . PHE B 1 473 ? -20.281 21.828 23.922 1 97.56 473 PHE B CA 1
ATOM 8304 C C . PHE B 1 473 ? -21.484 22.547 23.328 1 97.56 473 PHE B C 1
ATOM 8306 O O . PHE B 1 473 ? -22.391 21.906 22.812 1 97.56 473 PHE B O 1
ATOM 8313 N N . GLU B 1 474 ? -21.453 23.828 23.328 1 96.88 474 GLU B N 1
ATOM 8314 C CA . GLU B 1 474 ? -22.531 24.609 22.75 1 96.88 474 GLU B CA 1
ATOM 8315 C C . GLU B 1 474 ? -22.625 24.406 21.25 1 96.88 474 GLU B C 1
ATOM 8317 O O . GLU B 1 474 ? -23.703 24.141 20.703 1 96.88 474 GLU B O 1
ATOM 8322 N N . ASP B 1 475 ? -21.516 24.484 20.609 1 95.62 475 ASP B N 1
ATOM 8323 C CA . ASP B 1 475 ? -21.469 24.328 19.156 1 95.62 475 ASP B CA 1
ATOM 8324 C C . ASP B 1 475 ? -21.891 22.922 18.734 1 95.62 475 ASP B C 1
ATOM 8326 O O . ASP B 1 475 ? -22.609 22.766 17.75 1 95.62 475 ASP B O 1
ATOM 8330 N N . LEU B 1 476 ? -21.406 21.938 19.531 1 96.44 476 LEU B N 1
ATOM 8331 C CA . LEU B 1 476 ? -21.594 20.562 19.125 1 96.44 476 LEU B CA 1
ATOM 8332 C C . LEU B 1 476 ? -22.906 20 19.672 1 96.44 476 LEU B C 1
ATOM 8334 O O . LEU B 1 476 ? -23.188 18.812 19.516 1 96.44 476 LEU B O 1
ATOM 8338 N N . SER B 1 477 ? -23.672 20.844 20.328 1 96.31 477 SER B N 1
ATOM 8339 C CA . SER B 1 477 ? -25.016 20.469 20.75 1 96.31 477 SER B CA 1
ATOM 8340 C C . SER B 1 477 ? -26.062 21.297 20.031 1 96.31 477 SER B C 1
ATOM 8342 O O . SER B 1 477 ? -27.234 21.281 20.422 1 96.31 477 SER B O 1
ATOM 8344 N N . ALA B 1 478 ? -25.672 22 19.062 1 96 478 ALA B N 1
ATOM 8345 C CA . ALA B 1 478 ? -26.609 22.828 18.297 1 96 478 ALA B CA 1
ATOM 8346 C C . ALA B 1 478 ? -27.672 21.984 17.609 1 96 478 ALA B C 1
ATOM 8348 O O . ALA B 1 478 ? -27.375 20.891 17.109 1 96 478 ALA B O 1
ATOM 8349 N N . ASP B 1 479 ? -28.828 22.484 17.438 1 95.31 479 ASP B N 1
ATOM 8350 C CA . ASP B 1 479 ? -29.953 21.766 16.859 1 95.31 479 ASP B CA 1
ATOM 8351 C C . ASP B 1 479 ? -29.703 21.422 15.391 1 95.31 479 ASP B C 1
ATOM 8353 O O . ASP B 1 479 ? -30.062 20.344 14.922 1 95.31 479 ASP B O 1
ATOM 8357 N N . THR B 1 480 ? -29.156 22.312 14.742 1 92.88 480 THR B N 1
ATOM 8358 C CA . THR B 1 480 ? -28.906 22.125 13.32 1 92.88 480 THR B CA 1
ATOM 8359 C C . THR B 1 480 ? -27.953 20.953 13.078 1 92.88 480 THR B C 1
ATOM 8361 O O . THR B 1 480 ? -28.156 20.156 12.164 1 92.88 480 THR B O 1
ATOM 8364 N N . LEU B 1 481 ? -26.984 20.828 13.898 1 93.69 481 LEU B N 1
ATOM 8365 C CA . LEU B 1 481 ? -26 19.766 13.75 1 93.69 481 LEU B CA 1
ATOM 8366 C C . LEU B 1 481 ? -26.594 18.422 14.188 1 93.69 481 LEU B C 1
ATOM 8368 O O . LEU B 1 481 ? -26.531 17.438 13.445 1 93.69 481 LEU B O 1
ATOM 8372 N N . LEU B 1 482 ? -27.219 18.375 15.328 1 95.25 482 LEU B N 1
ATOM 8373 C CA . LEU B 1 482 ? -27.75 17.141 15.883 1 95.25 482 LEU B CA 1
ATOM 8374 C C . LEU B 1 482 ? -28.953 16.641 15.094 1 95.25 482 LEU B C 1
ATOM 8376 O O . LEU B 1 482 ? -29.219 15.438 15.039 1 95.25 482 LEU B O 1
ATOM 8380 N N . GLY B 1 483 ? -29.625 17.594 14.523 1 94.19 483 GLY B N 1
ATOM 8381 C CA . GLY B 1 483 ? -30.734 17.219 13.656 1 94.19 483 GLY B CA 1
ATOM 8382 C C . GLY B 1 483 ? -30.297 16.359 12.477 1 94.19 483 GLY B C 1
ATOM 8383 O O . GLY B 1 483 ? -31.047 15.5 12.016 1 94.19 483 GLY B O 1
ATOM 8384 N N . LYS B 1 484 ? -29.156 16.594 12.023 1 92.75 484 LYS B N 1
ATOM 8385 C CA . LYS B 1 484 ? -28.609 15.859 10.891 1 92.75 484 LYS B CA 1
ATOM 8386 C C . LYS B 1 484 ? -28.047 14.516 11.336 1 92.75 484 LYS B C 1
ATOM 8388 O O . LYS B 1 484 ? -27.594 13.719 10.5 1 92.75 484 LYS B O 1
ATOM 8393 N N . CYS B 1 485 ? -28.047 14.219 12.641 1 94 485 CYS B N 1
ATOM 8394 C CA . CYS B 1 485 ? -27.469 12.984 13.172 1 94 485 CYS B CA 1
ATOM 8395 C C . CYS B 1 485 ? -28.562 12.07 13.711 1 94 485 CYS B C 1
ATOM 8397 O O . CYS B 1 485 ? -28.281 11.031 14.297 1 94 485 CYS B O 1
ATOM 8399 N N . LEU B 1 486 ? -29.797 12.398 13.531 1 92.56 486 LEU B N 1
ATOM 8400 C CA . LEU B 1 486 ? -30.906 11.664 14.109 1 92.56 486 LEU B CA 1
ATOM 8401 C C . LEU B 1 486 ? -30.984 10.258 13.547 1 92.56 486 LEU B C 1
ATOM 8403 O O . LEU B 1 486 ? -31.516 9.352 14.195 1 92.56 486 LEU B O 1
ATOM 8407 N N . HIS B 1 487 ? -30.438 10.086 12.414 1 89.31 487 HIS B N 1
ATOM 8408 C CA . HIS B 1 487 ? -30.5 8.797 11.727 1 89.31 487 HIS B CA 1
ATOM 8409 C C . HIS B 1 487 ? -29.484 7.82 12.305 1 89.31 487 HIS B C 1
ATOM 8411 O O . HIS B 1 487 ? -29.625 6.605 12.156 1 89.31 487 HIS B O 1
ATOM 8417 N N . GLY B 1 488 ? -28.328 8.273 12.844 1 88.88 488 GLY B N 1
ATOM 8418 C CA . GLY B 1 488 ? -27.312 7.438 13.484 1 88.88 488 GLY B CA 1
ATOM 8419 C C . GLY B 1 488 ? -26.359 6.801 12.5 1 88.88 488 GLY B C 1
ATOM 8420 O O . GLY B 1 488 ? -25.5 6 12.891 1 88.88 488 GLY B O 1
ATOM 8421 N N . GLY B 1 489 ? -26.469 7.105 11.305 1 89.19 489 GLY B N 1
ATOM 8422 C CA . GLY B 1 489 ? -25.641 6.496 10.273 1 89.19 489 GLY B CA 1
ATOM 8423 C C . GLY B 1 489 ? -24.203 6.969 10.297 1 89.19 489 GLY B C 1
ATOM 8424 O O . GLY B 1 489 ? -23.906 8.07 10.781 1 89.19 489 GLY B O 1
ATOM 8425 N N . THR B 1 490 ? -23.266 6.074 9.836 1 91.25 490 THR B N 1
ATOM 8426 C CA . THR B 1 490 ? -21.844 6.41 9.758 1 91.25 490 THR B CA 1
ATOM 8427 C C . THR B 1 490 ? -21.281 6.062 8.383 1 91.25 490 THR B C 1
ATOM 8429 O O . THR B 1 490 ? -21.953 5.398 7.582 1 91.25 490 THR B O 1
ATOM 8432 N N . GLN B 1 491 ? -20.094 6.555 8.117 1 93.25 491 GLN B N 1
ATOM 8433 C CA . GLN B 1 491 ? -19.438 6.285 6.848 1 93.25 491 GLN B CA 1
ATOM 8434 C C . GLN B 1 491 ? -18.406 5.164 6.992 1 93.25 491 GLN B C 1
ATOM 8436 O O . GLN B 1 491 ? -17.5 5.035 6.164 1 93.25 491 GLN B O 1
ATOM 8441 N N . ASN B 1 492 ? -18.5 4.387 8.008 1 91.75 492 ASN B N 1
ATOM 8442 C CA . ASN B 1 492 ? -17.594 3.264 8.219 1 91.75 492 ASN B CA 1
ATOM 8443 C C . ASN B 1 492 ? -17.641 2.277 7.059 1 91.75 492 ASN B C 1
ATOM 8445 O O . ASN B 1 492 ? -16.625 1.694 6.691 1 91.75 492 ASN B O 1
ATOM 8449 N N . ALA B 1 493 ? -18.812 2.119 6.531 1 95.31 493 ALA B N 1
ATOM 8450 C CA . ALA B 1 493 ? -18.969 1.219 5.391 1 95.31 493 ALA B CA 1
ATOM 8451 C C . ALA B 1 493 ? -18.188 1.716 4.184 1 95.31 493 ALA B C 1
ATOM 8453 O O . ALA B 1 493 ? -17.547 0.926 3.484 1 95.31 493 ALA B O 1
ATOM 8454 N N . ASN B 1 494 ? -18.219 3.039 3.971 1 96.31 494 ASN B N 1
ATOM 8455 C CA . ASN B 1 494 ? -17.438 3.611 2.879 1 96.31 494 ASN B CA 1
ATOM 8456 C C . ASN B 1 494 ? -15.945 3.373 3.072 1 96.31 494 ASN B C 1
ATOM 8458 O O . ASN B 1 494 ? -15.242 3.023 2.123 1 96.31 494 ASN B O 1
ATOM 8462 N N . GLU B 1 495 ? -15.492 3.553 4.262 1 94.12 495 GLU B N 1
ATOM 8463 C CA . GLU B 1 495 ? -14.078 3.338 4.562 1 94.12 495 GLU B CA 1
ATOM 8464 C C . GLU B 1 495 ? -13.68 1.881 4.348 1 94.12 495 GLU B C 1
ATOM 8466 O O . GLU B 1 495 ? -12.602 1.596 3.836 1 94.12 495 GLU B O 1
ATOM 8471 N N . SER B 1 496 ? -14.562 0.97 4.785 1 95.44 496 SER B N 1
ATOM 8472 C CA . SER B 1 496 ? -14.32 -0.455 4.586 1 95.44 496 SER B CA 1
ATOM 8473 C C . SER B 1 496 ? -14.234 -0.798 3.104 1 95.44 496 SER B C 1
ATOM 8475 O O . SER B 1 496 ? -13.352 -1.553 2.686 1 95.44 496 SER B O 1
ATOM 8477 N N . TYR B 1 497 ? -15.156 -0.245 2.352 1 97.31 497 TYR B N 1
ATOM 8478 C CA . TYR B 1 497 ? -15.148 -0.477 0.911 1 97.31 497 TYR B CA 1
ATOM 8479 C C . TYR B 1 497 ? -13.875 0.076 0.28 1 97.31 497 TYR B C 1
ATOM 8481 O O . TYR B 1 497 ? -13.242 -0.587 -0.549 1 97.31 497 TYR B O 1
ATOM 8489 N N . HIS B 1 498 ? -13.492 1.325 0.614 1 96.38 498 HIS B N 1
ATOM 8490 C CA . HIS B 1 498 ? -12.289 1.935 0.064 1 96.38 498 HIS B CA 1
ATOM 8491 C C . HIS B 1 498 ? -11.055 1.102 0.387 1 96.38 498 HIS B C 1
ATOM 8493 O O . HIS B 1 498 ? -10.148 0.985 -0.438 1 96.38 498 HIS B O 1
ATOM 8499 N N . HIS B 1 499 ? -11.07 0.576 1.571 1 94.94 499 HIS B N 1
ATOM 8500 C CA . HIS B 1 499 ? -9.961 -0.292 1.947 1 94.94 499 HIS B CA 1
ATOM 8501 C C . HIS B 1 499 ? -9.852 -1.489 1.009 1 94.94 499 HIS B C 1
ATOM 8503 O O . HIS B 1 499 ? -8.75 -1.9 0.642 1 94.94 499 HIS B O 1
ATOM 8509 N N . LEU B 1 500 ? -10.977 -2.031 0.679 1 95.88 500 LEU B N 1
ATOM 8510 C CA . LEU B 1 500 ? -11 -3.172 -0.231 1 95.88 500 LEU B CA 1
ATOM 8511 C C . LEU B 1 500 ? -10.461 -2.785 -1.604 1 95.88 500 LEU B C 1
ATOM 8513 O O . LEU B 1 500 ? -9.758 -3.57 -2.24 1 95.88 500 LEU B O 1
ATOM 8517 N N . VAL B 1 501 ? -10.797 -1.601 -2.051 1 97 501 VAL B N 1
ATOM 8518 C CA . VAL B 1 501 ? -10.336 -1.122 -3.348 1 97 501 VAL B CA 1
ATOM 8519 C C . VAL B 1 501 ? -8.812 -1.006 -3.344 1 97 501 VAL B C 1
ATOM 8521 O O . VAL B 1 501 ? -8.141 -1.525 -4.238 1 97 501 VAL B O 1
ATOM 8524 N N . TRP B 1 502 ? -8.312 -0.407 -2.342 1 94.44 502 TRP B N 1
ATOM 8525 C CA . TRP B 1 502 ? -6.883 -0.115 -2.332 1 94.44 502 TRP B CA 1
ATOM 8526 C C . TRP B 1 502 ? -6.074 -1.352 -1.951 1 94.44 502 TRP B C 1
ATOM 8528 O O . TRP B 1 502 ? -4.855 -1.385 -2.129 1 94.44 502 TRP B O 1
ATOM 8538 N N . ASP B 1 503 ? -6.742 -2.359 -1.397 1 92.38 503 ASP B N 1
ATOM 8539 C CA . ASP B 1 503 ? -6.121 -3.67 -1.227 1 92.38 503 ASP B CA 1
ATOM 8540 C C . ASP B 1 503 ? -5.824 -4.316 -2.576 1 92.38 503 ASP B C 1
ATOM 8542 O O . ASP B 1 503 ? -4.855 -5.07 -2.711 1 92.38 503 ASP B O 1
ATOM 8546 N N . ARG B 1 504 ? -6.641 -4.027 -3.516 1 93.12 504 ARG B N 1
ATOM 8547 C CA . ARG B 1 504 ? -6.527 -4.59 -4.859 1 93.12 504 ARG B CA 1
ATOM 8548 C C . ARG B 1 504 ? -5.691 -3.688 -5.762 1 93.12 504 ARG B C 1
ATOM 8550 O O . ARG B 1 504 ? -5.191 -4.129 -6.797 1 93.12 504 ARG B O 1
ATOM 8557 N N . CYS B 1 505 ? -5.637 -2.488 -5.363 1 93.06 505 CYS B N 1
ATOM 8558 C CA . CYS B 1 505 ? -4.84 -1.501 -6.082 1 93.06 505 CYS B CA 1
ATOM 8559 C C . CYS B 1 505 ? -4.066 -0.613 -5.113 1 93.06 505 CYS B C 1
ATOM 8561 O O . CYS B 1 505 ? -4.465 0.523 -4.852 1 93.06 505 CYS B O 1
ATOM 8563 N N . PRO B 1 506 ? -2.941 -1.106 -4.645 1 89 506 PRO B N 1
ATOM 8564 C CA . PRO B 1 506 ? -2.195 -0.386 -3.611 1 89 506 PRO B CA 1
ATOM 8565 C C . PRO B 1 506 ? -1.842 1.041 -4.023 1 89 506 PRO B C 1
ATOM 8567 O O . PRO B 1 506 ? -1.515 1.287 -5.188 1 89 506 PRO B O 1
ATOM 8570 N N . LYS B 1 507 ? -1.881 1.963 -3.094 1 86.56 507 LYS B N 1
ATOM 8571 C CA . LYS B 1 507 ? -1.696 3.393 -3.33 1 86.56 507 LYS B CA 1
ATOM 8572 C C . LYS B 1 507 ? -0.245 3.707 -3.684 1 86.56 507 LYS B C 1
ATOM 8574 O O . LYS B 1 507 ? 0.049 4.77 -4.234 1 86.56 507 LYS B O 1
ATOM 8579 N N . ALA B 1 508 ? 0.693 2.811 -3.445 1 78.5 508 ALA B N 1
ATOM 8580 C CA . ALA B 1 508 ? 2.117 3.055 -3.656 1 78.5 508 ALA B CA 1
ATOM 8581 C C . ALA B 1 508 ? 2.477 2.969 -5.137 1 78.5 508 ALA B C 1
ATOM 8583 O O . ALA B 1 508 ? 3.527 3.459 -5.559 1 78.5 508 ALA B O 1
ATOM 8584 N N . VAL B 1 509 ? 1.607 2.434 -5.902 1 83.56 509 VAL B N 1
ATOM 8585 C CA . VAL B 1 509 ? 1.908 2.232 -7.316 1 83.56 509 VAL B CA 1
ATOM 8586 C C . VAL B 1 509 ? 0.843 2.914 -8.172 1 83.56 509 VAL B C 1
ATOM 8588 O O . VAL B 1 509 ? -0.35 2.635 -8.023 1 83.56 509 VAL B O 1
ATOM 8591 N N . PHE B 1 510 ? 1.325 3.777 -8.992 1 88.62 510 PHE B N 1
ATOM 8592 C CA . PHE B 1 510 ? 0.386 4.422 -9.898 1 88.62 510 PHE B CA 1
ATOM 8593 C C . PHE B 1 510 ? -0.111 3.436 -10.953 1 88.62 510 PHE B C 1
ATOM 8595 O O . PHE B 1 510 ? 0.667 2.637 -11.477 1 88.62 510 PHE B O 1
ATOM 8602 N N . VAL B 1 511 ? -1.369 3.518 -11.234 1 92.19 511 VAL B N 1
ATOM 8603 C CA . VAL B 1 511 ? -1.955 2.629 -12.227 1 92.19 511 VAL B CA 1
ATOM 8604 C C . VAL B 1 511 ? -2.828 3.434 -13.188 1 92.19 511 VAL B C 1
ATOM 8606 O O . VAL B 1 511 ? -3.27 4.539 -12.859 1 92.19 511 VAL B O 1
ATOM 8609 N N . GLY B 1 512 ? -3.039 2.883 -14.336 1 92.19 512 GLY B N 1
ATOM 8610 C CA . GLY B 1 512 ? -3.959 3.486 -15.281 1 92.19 512 GLY B CA 1
ATOM 8611 C C . GLY B 1 512 ? -5.418 3.275 -14.922 1 92.19 512 GLY B C 1
ATOM 8612 O O . GLY B 1 512 ? -5.73 2.5 -14.016 1 92.19 512 GLY B O 1
ATOM 8613 N N . ARG B 1 513 ? -6.25 3.963 -15.602 1 94.25 513 ARG B N 1
ATOM 8614 C CA . ARG B 1 513 ? -7.68 3.951 -15.312 1 94.25 513 ARG B CA 1
ATOM 8615 C C . ARG B 1 513 ? -8.242 2.537 -15.398 1 94.25 513 ARG B C 1
ATOM 8617 O O . ARG B 1 513 ? -9.039 2.127 -14.547 1 94.25 513 ARG B O 1
ATOM 8624 N N . ASP B 1 514 ? -7.832 1.781 -16.391 1 94.12 514 ASP B N 1
ATOM 8625 C CA . ASP B 1 514 ? -8.352 0.433 -16.594 1 94.12 514 ASP B CA 1
ATOM 8626 C C . ASP B 1 514 ? -8.086 -0.449 -15.375 1 94.12 514 ASP B C 1
ATOM 8628 O O . ASP B 1 514 ? -8.977 -1.171 -14.922 1 94.12 514 ASP B O 1
ATOM 8632 N N . ARG B 1 515 ? -6.922 -0.373 -14.922 1 95.19 515 ARG B N 1
ATOM 8633 C CA . ARG B 1 515 ? -6.547 -1.165 -13.758 1 95.19 515 ARG B CA 1
ATOM 8634 C C . ARG B 1 515 ? -7.332 -0.729 -12.523 1 95.19 515 ARG B C 1
ATOM 8636 O O . ARG B 1 515 ? -7.734 -1.563 -11.711 1 95.19 515 ARG B O 1
ATOM 8643 N N . LEU B 1 516 ? -7.488 0.546 -12.383 1 96.5 516 LEU B N 1
ATOM 8644 C CA . LEU B 1 516 ? -8.25 1.06 -11.25 1 96.5 516 LEU B CA 1
ATOM 8645 C C . LEU B 1 516 ? -9.711 0.626 -11.336 1 96.5 516 LEU B C 1
ATOM 8647 O O . LEU B 1 516 ? -10.312 0.247 -10.328 1 96.5 516 LEU B O 1
ATOM 8651 N N . GLU B 1 517 ? -10.203 0.663 -12.5 1 97.81 517 GLU B N 1
ATOM 8652 C CA . GLU B 1 517 ? -11.578 0.214 -12.695 1 97.81 517 GLU B CA 1
ATOM 8653 C C . GLU B 1 517 ? -11.734 -1.257 -12.328 1 97.81 517 GLU B C 1
ATOM 8655 O O . GLU B 1 517 ? -12.703 -1.635 -11.664 1 97.81 517 GLU B O 1
ATOM 8660 N N . ILE B 1 518 ? -10.828 -2.062 -12.75 1 98.38 518 ILE B N 1
ATOM 8661 C CA . ILE B 1 518 ? -10.875 -3.479 -12.406 1 98.38 518 ILE B CA 1
ATOM 8662 C C . ILE B 1 518 ? -10.898 -3.637 -10.883 1 98.38 518 ILE B C 1
ATOM 8664 O O . ILE B 1 518 ? -11.695 -4.414 -10.352 1 98.38 518 ILE B O 1
ATOM 8668 N N . ALA B 1 519 ? -10.062 -2.883 -10.227 1 98.12 519 ALA B N 1
ATOM 8669 C CA . ALA B 1 519 ? -9.969 -2.967 -8.773 1 98.12 519 ALA B CA 1
ATOM 8670 C C . ALA B 1 519 ? -11.281 -2.537 -8.117 1 98.12 519 ALA B C 1
ATOM 8672 O O . ALA B 1 519 ? -11.758 -3.182 -7.184 1 98.12 519 ALA B O 1
ATOM 8673 N N . VAL B 1 520 ? -11.844 -1.472 -8.602 1 98.56 520 VAL B N 1
ATOM 8674 C CA . VAL B 1 520 ? -13.078 -0.928 -8.047 1 98.56 520 VAL B CA 1
ATOM 8675 C C . VAL B 1 520 ? -14.219 -1.915 -8.266 1 98.56 520 VAL B C 1
ATOM 8677 O O . VAL B 1 520 ? -14.977 -2.211 -7.336 1 98.56 520 VAL B O 1
ATOM 8680 N N . PHE B 1 521 ? -14.32 -2.449 -9.445 1 98.75 521 PHE B N 1
ATOM 8681 C CA . PHE B 1 521 ? -15.383 -3.398 -9.758 1 98.75 521 PHE B CA 1
ATOM 8682 C C . PHE B 1 521 ? -15.203 -4.688 -8.969 1 98.75 521 PHE B C 1
ATOM 8684 O O . PHE B 1 521 ? -16.172 -5.227 -8.422 1 98.75 521 PHE B O 1
ATOM 8691 N N . ASP B 1 522 ? -14.016 -5.164 -8.93 1 98.5 522 ASP B N 1
ATOM 8692 C CA . ASP B 1 522 ? -13.75 -6.359 -8.133 1 98.5 522 ASP B CA 1
ATOM 8693 C C . ASP B 1 522 ? -14.102 -6.133 -6.664 1 98.5 522 ASP B C 1
ATOM 8695 O O . ASP B 1 522 ? -14.711 -6.992 -6.027 1 98.5 522 ASP B O 1
ATOM 8699 N N . ALA B 1 523 ? -13.703 -4.996 -6.137 1 98.5 523 ALA B N 1
ATOM 8700 C CA . ALA B 1 523 ? -14.023 -4.652 -4.754 1 98.5 523 ALA B CA 1
ATOM 8701 C C . ALA B 1 523 ? -15.539 -4.598 -4.535 1 98.5 523 ALA B C 1
ATOM 8703 O O . ALA B 1 523 ? -16.031 -5.023 -3.494 1 98.5 523 ALA B O 1
ATOM 8704 N N . THR B 1 524 ? -16.219 -4.043 -5.492 1 98.69 524 THR B N 1
ATOM 8705 C CA . THR B 1 524 ? -17.672 -3.949 -5.406 1 98.69 524 THR B CA 1
ATOM 8706 C C . THR B 1 524 ? -18.297 -5.336 -5.305 1 98.69 524 THR B C 1
ATOM 8708 O O . THR B 1 524 ? -19.141 -5.578 -4.438 1 98.69 524 THR B O 1
ATOM 8711 N N . ILE B 1 525 ? -17.844 -6.215 -6.121 1 98.38 525 ILE B N 1
ATOM 8712 C CA . ILE B 1 525 ? -18.359 -7.582 -6.137 1 98.38 525 ILE B CA 1
ATOM 8713 C C . ILE B 1 525 ? -18.109 -8.242 -4.781 1 98.38 525 ILE B C 1
ATOM 8715 O O . ILE B 1 525 ? -19.031 -8.797 -4.176 1 98.38 525 ILE B O 1
ATOM 8719 N N . VAL B 1 526 ? -16.938 -8.141 -4.297 1 97.75 526 VAL B N 1
ATOM 8720 C CA . VAL B 1 526 ? -16.547 -8.812 -3.062 1 97.75 526 VAL B CA 1
ATOM 8721 C C . VAL B 1 526 ? -17.25 -8.164 -1.874 1 97.75 526 VAL B C 1
ATOM 8723 O O . VAL B 1 526 ? -17.656 -8.859 -0.934 1 97.75 526 VAL B O 1
ATOM 8726 N N . TYR B 1 527 ? -17.344 -6.828 -1.921 1 97.88 527 TYR B N 1
ATOM 8727 C CA . TYR B 1 527 ? -18 -6.133 -0.817 1 97.88 527 TYR B CA 1
ATOM 8728 C C . TYR B 1 527 ? -19.469 -6.551 -0.698 1 97.88 527 TYR B C 1
ATOM 8730 O O . TYR B 1 527 ? -19.953 -6.812 0.404 1 97.88 527 TYR B O 1
ATOM 8738 N N . ASN B 1 528 ? -20.156 -6.656 -1.825 1 97.44 528 ASN B N 1
ATOM 8739 C CA . ASN B 1 528 ? -21.594 -6.938 -1.847 1 97.44 528 ASN B CA 1
ATOM 8740 C C . ASN B 1 528 ? -21.875 -8.43 -1.661 1 97.44 528 ASN B C 1
ATOM 8742 O O . ASN B 1 528 ? -22.828 -8.805 -0.969 1 97.44 528 ASN B O 1
ATOM 8746 N N . GLU B 1 529 ? -21 -9.258 -2.307 1 95.75 529 GLU B N 1
ATOM 8747 C CA . GLU B 1 529 ? -21.375 -10.656 -2.441 1 95.75 529 GLU B CA 1
ATOM 8748 C C . GLU B 1 529 ? -20.312 -11.578 -1.852 1 95.75 529 GLU B C 1
ATOM 8750 O O . GLU B 1 529 ? -20.453 -12.805 -1.864 1 95.75 529 GLU B O 1
ATOM 8755 N N . GLY B 1 530 ? -19.25 -11.07 -1.385 1 95.56 530 GLY B N 1
ATOM 8756 C CA . GLY B 1 530 ? -18.156 -11.898 -0.876 1 95.56 530 GLY B CA 1
ATOM 8757 C C . GLY B 1 530 ? -17.203 -12.359 -1.959 1 95.56 530 GLY B C 1
ATOM 8758 O O . GLY B 1 530 ? -17.391 -12.039 -3.135 1 95.56 530 GLY B O 1
ATOM 8759 N N . GLY B 1 531 ? -16.219 -13.086 -1.528 1 94.94 531 GLY B N 1
ATOM 8760 C CA . GLY B 1 531 ? -15.266 -13.648 -2.471 1 94.94 531 GLY B CA 1
ATOM 8761 C C . GLY B 1 531 ? -15.906 -14.594 -3.471 1 94.94 531 GLY B C 1
ATOM 8762 O O . GLY B 1 531 ? -15.438 -14.719 -4.602 1 94.94 531 GLY B O 1
ATOM 8763 N N . SER B 1 532 ? -16.953 -15.195 -3.08 1 94.94 532 SER B N 1
ATOM 8764 C CA . SER B 1 532 ? -17.656 -16.141 -3.936 1 94.94 532 SER B CA 1
ATOM 8765 C C . SER B 1 532 ? -18.266 -15.438 -5.145 1 94.94 532 SER B C 1
ATOM 8767 O O . SER B 1 532 ? -18.531 -16.078 -6.172 1 94.94 532 SER B O 1
ATOM 8769 N N . GLY B 1 533 ? -18.547 -14.148 -4.988 1 95.25 533 GLY B N 1
ATOM 8770 C CA . GLY B 1 533 ? -19.047 -13.398 -6.129 1 95.25 533 GLY B CA 1
ATOM 8771 C C . GLY B 1 533 ? -18.062 -13.359 -7.289 1 95.25 533 GLY B C 1
ATOM 8772 O O . GLY B 1 533 ? -18.469 -13.141 -8.438 1 95.25 533 GLY B O 1
ATOM 8773 N N . ARG B 1 534 ? -16.797 -13.656 -7.062 1 96.88 534 ARG B N 1
ATOM 8774 C CA . ARG B 1 534 ? -15.766 -13.656 -8.086 1 96.88 534 ARG B CA 1
ATOM 8775 C C . ARG B 1 534 ? -15.945 -14.828 -9.047 1 96.88 534 ARG B C 1
ATOM 8777 O O . ARG B 1 534 ? -15.406 -14.812 -10.156 1 96.88 534 ARG B O 1
ATOM 8784 N N . LEU B 1 535 ? -16.609 -15.844 -8.586 1 97.75 535 LEU B N 1
ATOM 8785 C CA . LEU B 1 535 ? -16.828 -17.016 -9.43 1 97.75 535 LEU B CA 1
ATOM 8786 C C . LEU B 1 535 ? -17.531 -16.641 -10.727 1 97.75 535 LEU B C 1
ATOM 8788 O O . LEU B 1 535 ? -17.219 -17.188 -11.789 1 97.75 535 LEU B O 1
ATOM 8792 N N . ASP B 1 536 ? -18.391 -15.656 -10.625 1 97.62 536 ASP B N 1
ATOM 8793 C CA . ASP B 1 536 ? -19.141 -15.211 -11.797 1 97.62 536 ASP B CA 1
ATOM 8794 C C . ASP B 1 536 ? -18.219 -14.477 -12.781 1 97.62 536 ASP B C 1
ATOM 8796 O O . ASP B 1 536 ? -18.438 -14.516 -13.992 1 97.62 536 ASP B O 1
ATOM 8800 N N . VAL B 1 537 ? -17.203 -13.844 -12.305 1 98.44 537 VAL B N 1
ATOM 8801 C CA . VAL B 1 537 ? -16.234 -13.188 -13.172 1 98.44 537 VAL B CA 1
ATOM 8802 C C . VAL B 1 537 ? -15.461 -14.234 -13.969 1 98.44 537 VAL B C 1
ATOM 8804 O O . VAL B 1 537 ? -15.281 -14.094 -15.18 1 98.44 537 VAL B O 1
ATOM 8807 N N . PHE B 1 538 ? -15.055 -15.305 -13.281 1 98 538 PHE B N 1
ATOM 8808 C CA . PHE B 1 538 ? -14.312 -16.359 -13.945 1 98 538 PHE B CA 1
ATOM 8809 C C . PHE B 1 538 ? -15.172 -17.062 -14.992 1 98 538 PHE B C 1
ATOM 8811 O O . PHE B 1 538 ? -14.703 -17.375 -16.094 1 98 538 PHE B O 1
ATOM 8818 N N . ARG B 1 539 ? -16.438 -17.25 -14.672 1 97.62 539 ARG B N 1
ATOM 8819 C CA . ARG B 1 539 ? -17.359 -17.828 -15.648 1 97.62 539 ARG B CA 1
ATOM 8820 C C . ARG B 1 539 ? -17.484 -16.938 -16.875 1 97.62 539 ARG B C 1
ATOM 8822 O O . ARG B 1 539 ? -17.469 -17.422 -18 1 97.62 539 ARG B O 1
ATOM 8829 N N . LYS B 1 540 ? -17.609 -15.672 -16.609 1 97.75 540 LYS B N 1
ATOM 8830 C CA . LYS B 1 540 ? -17.75 -14.711 -17.688 1 97.75 540 LYS B CA 1
ATOM 8831 C C . LYS B 1 540 ? -16.5 -14.68 -18.562 1 97.75 540 LYS B C 1
ATOM 8833 O O . LYS B 1 540 ? -16.578 -14.406 -19.766 1 97.75 540 LYS B O 1
ATOM 8838 N N . LEU B 1 541 ? -15.352 -15 -18.016 1 97.94 541 LEU B N 1
ATOM 8839 C CA . LEU B 1 541 ? -14.078 -15.016 -18.734 1 97.94 541 LEU B CA 1
ATOM 8840 C C . LEU B 1 541 ? -13.914 -16.312 -19.516 1 97.94 541 LEU B C 1
ATOM 8842 O O . LEU B 1 541 ? -12.93 -16.5 -20.234 1 97.94 541 LEU B O 1
ATOM 8846 N N . GLY B 1 542 ? -14.812 -17.219 -19.312 1 95.88 542 GLY B N 1
ATOM 8847 C CA . GLY B 1 542 ? -14.719 -18.5 -19.969 1 95.88 542 GLY B CA 1
ATOM 8848 C C . GLY B 1 542 ? -13.797 -19.484 -19.266 1 95.88 542 GLY B C 1
ATOM 8849 O O . GLY B 1 542 ? -13.25 -20.391 -19.891 1 95.88 542 GLY B O 1
ATOM 8850 N N . LEU B 1 543 ? -13.586 -19.234 -18.016 1 95.75 543 LEU B N 1
ATOM 8851 C CA . LEU B 1 543 ? -12.711 -20.094 -17.219 1 95.75 543 LEU B CA 1
ATOM 8852 C C . LEU B 1 543 ? -13.523 -21.062 -16.359 1 95.75 543 LEU B C 1
ATOM 8854 O O . LEU B 1 543 ? -14.641 -20.734 -15.945 1 95.75 543 LEU B O 1
ATOM 8858 N N . SER B 1 544 ? -12.992 -22.172 -16.109 1 92.31 544 SER B N 1
ATOM 8859 C CA . SER B 1 544 ? -13.688 -23.156 -15.281 1 92.31 544 SER B CA 1
ATOM 8860 C C . SER B 1 544 ? -13.633 -22.781 -13.805 1 92.31 544 SER B C 1
ATOM 8862 O O . SER B 1 544 ? -12.656 -22.188 -13.352 1 92.31 544 SER B O 1
ATOM 8864 N N . VAL B 1 545 ? -14.719 -23.109 -13.164 1 93.94 545 VAL B N 1
ATOM 8865 C CA . VAL B 1 545 ? -14.781 -22.938 -11.711 1 93.94 545 VAL B CA 1
ATOM 8866 C C . VAL B 1 545 ? -14.617 -24.281 -11.023 1 93.94 545 VAL B C 1
ATOM 8868 O O . VAL B 1 545 ? -15.484 -25.156 -11.141 1 93.94 545 VAL B O 1
ATOM 8871 N N . GLY B 1 546 ? -13.484 -24.438 -10.367 1 93.25 546 GLY B N 1
ATOM 8872 C CA . GLY B 1 546 ? -13.156 -25.734 -9.773 1 93.25 546 GLY B CA 1
ATOM 8873 C C . GLY B 1 546 ? -13.469 -25.797 -8.289 1 93.25 546 GLY B C 1
ATOM 8874 O O . GLY B 1 546 ? -13.961 -24.828 -7.707 1 93.25 546 GLY B O 1
ATOM 8875 N N . ARG B 1 547 ? -13.258 -26.859 -7.711 1 92.75 547 ARG B N 1
ATOM 8876 C CA . ARG B 1 547 ? -13.594 -27.156 -6.324 1 92.75 547 ARG B CA 1
ATOM 8877 C C . ARG B 1 547 ? -12.773 -26.281 -5.371 1 92.75 547 ARG B C 1
ATOM 8879 O O . ARG B 1 547 ? -13.305 -25.766 -4.391 1 92.75 547 ARG B O 1
ATOM 8886 N N . PHE B 1 548 ? -11.492 -26.219 -5.656 1 94.94 548 PHE B N 1
ATOM 8887 C CA . PHE B 1 548 ? -10.633 -25.484 -4.75 1 94.94 548 PHE B CA 1
ATOM 8888 C C . PHE B 1 548 ? -10.953 -23.984 -4.801 1 94.94 548 PHE B C 1
ATOM 8890 O O . PHE B 1 548 ? -10.82 -23.281 -3.795 1 94.94 548 PHE B O 1
ATOM 8897 N N . GLN B 1 549 ? -11.344 -23.562 -5.945 1 96.06 549 GLN B N 1
ATOM 8898 C CA . GLN B 1 549 ? -11.742 -22.172 -6.078 1 96.06 549 GLN B CA 1
ATOM 8899 C C . GLN B 1 549 ? -12.984 -21.875 -5.25 1 96.06 549 GLN B C 1
ATOM 8901 O O . GLN B 1 549 ? -13.008 -20.922 -4.469 1 96.06 549 GLN B O 1
ATOM 8906 N N . LYS B 1 550 ? -13.992 -22.703 -5.379 1 95.44 550 LYS B N 1
ATOM 8907 C CA . LYS B 1 550 ? -15.242 -22.531 -4.637 1 95.44 550 LYS B CA 1
ATOM 8908 C C . LYS B 1 550 ? -15 -22.609 -3.133 1 95.44 550 LYS B C 1
ATOM 8910 O O . LYS B 1 550 ? -15.453 -21.734 -2.385 1 95.44 550 LYS B O 1
ATOM 8915 N N . GLN B 1 551 ? -14.281 -23.594 -2.779 1 94.31 551 GLN B N 1
ATOM 8916 C CA . GLN B 1 551 ? -14 -23.781 -1.359 1 94.31 551 GLN B CA 1
ATOM 8917 C C . GLN B 1 551 ? -13.156 -22.641 -0.81 1 94.31 551 GLN B C 1
ATOM 8919 O O . GLN B 1 551 ? -13.398 -22.156 0.301 1 94.31 551 GLN B O 1
ATOM 8924 N N . GLY B 1 552 ? -12.172 -22.281 -1.61 1 95.25 552 GLY B N 1
ATOM 8925 C CA . GLY B 1 552 ? -11.289 -21.219 -1.171 1 95.25 552 GLY B CA 1
ATOM 8926 C C . GLY B 1 552 ? -12.016 -19.906 -0.92 1 95.25 552 GLY B C 1
ATOM 8927 O O . GLY B 1 552 ? -11.82 -19.281 0.119 1 95.25 552 GLY B O 1
ATOM 8928 N N . PHE B 1 553 ? -12.836 -19.5 -1.808 1 96.19 553 PHE B N 1
ATOM 8929 C CA . PHE B 1 553 ? -13.562 -18.234 -1.661 1 96.19 553 PHE B CA 1
ATOM 8930 C C . PHE B 1 553 ? -14.602 -18.344 -0.547 1 96.19 553 PHE B C 1
ATOM 8932 O O . PHE B 1 553 ? -14.828 -17.375 0.185 1 96.19 553 PHE B O 1
ATOM 8939 N N . ARG B 1 554 ? -15.172 -19.469 -0.379 1 94.5 554 ARG B N 1
ATOM 8940 C CA . ARG B 1 554 ? -16.109 -19.688 0.718 1 94.5 554 ARG B CA 1
ATOM 8941 C C . ARG B 1 554 ? -15.414 -19.547 2.068 1 94.5 554 ARG B C 1
ATOM 8943 O O . ARG B 1 554 ? -15.953 -18.938 2.994 1 94.5 554 ARG B O 1
ATOM 8950 N N . ASP B 1 555 ? -14.266 -20.156 2.141 1 93.75 555 ASP B N 1
ATOM 8951 C CA . ASP B 1 555 ? -13.5 -20.078 3.381 1 93.75 555 ASP B CA 1
ATOM 8952 C C . ASP B 1 555 ? -13.133 -18.625 3.713 1 93.75 555 ASP B C 1
ATOM 8954 O O . ASP B 1 555 ? -13.156 -18.234 4.879 1 93.75 555 ASP B O 1
ATOM 8958 N N . LEU B 1 556 ? -12.781 -17.922 2.705 1 94.75 556 LEU B N 1
ATOM 8959 C CA . LEU B 1 556 ? -12.453 -16.516 2.906 1 94.75 556 LEU B CA 1
ATOM 8960 C C . LEU B 1 556 ? -13.672 -15.742 3.385 1 94.75 556 LEU B C 1
ATOM 8962 O O . LEU B 1 556 ? -13.562 -14.875 4.258 1 94.75 556 LEU B O 1
ATOM 8966 N N . ASP B 1 557 ? -14.805 -16.016 2.859 1 95.69 557 ASP B N 1
ATOM 8967 C CA . ASP B 1 557 ? -16.047 -15.375 3.281 1 95.69 557 ASP B CA 1
ATOM 8968 C C . ASP B 1 557 ? -16.391 -15.7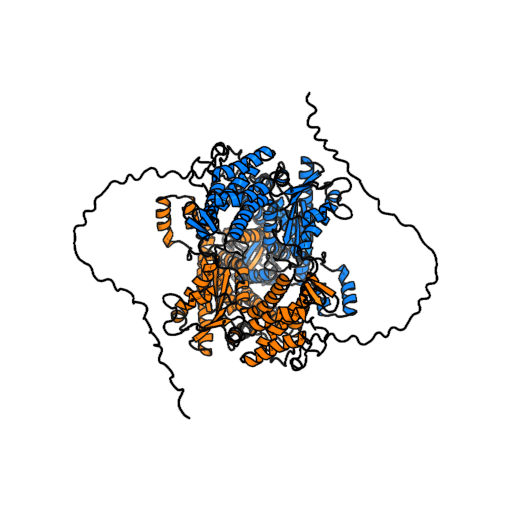42 4.727 1 95.69 557 ASP B C 1
ATOM 8970 O O . ASP B 1 557 ? -16.812 -14.883 5.5 1 95.69 557 ASP B O 1
ATOM 8974 N N . LEU B 1 558 ? -16.156 -16.984 5.055 1 93.81 558 LEU B N 1
ATOM 8975 C CA . LEU B 1 558 ? -16.406 -17.438 6.414 1 93.81 558 LEU B CA 1
ATOM 8976 C C . LEU B 1 558 ? -15.508 -16.719 7.41 1 93.81 558 LEU B C 1
ATOM 8978 O O . LEU B 1 558 ? -15.961 -16.312 8.484 1 93.81 558 LEU B O 1
ATOM 8982 N N . ARG B 1 559 ? -14.32 -16.625 7.059 1 91.81 559 ARG B N 1
ATOM 8983 C CA . ARG B 1 559 ? -13.375 -15.922 7.93 1 91.81 559 ARG B CA 1
ATOM 8984 C C . ARG B 1 559 ? -13.781 -14.461 8.109 1 91.81 559 ARG B C 1
ATOM 8986 O O . ARG B 1 559 ? -13.656 -13.914 9.211 1 91.81 559 ARG B O 1
ATOM 8993 N N . ARG B 1 560 ? -14.203 -13.867 7.062 1 92.56 560 ARG B N 1
ATOM 8994 C CA . ARG B 1 560 ? -14.688 -12.492 7.121 1 92.56 560 ARG B CA 1
ATOM 8995 C C . ARG B 1 560 ? -15.852 -12.359 8.094 1 92.56 560 ARG B C 1
ATOM 8997 O O . ARG B 1 560 ? -15.859 -11.469 8.945 1 92.56 560 ARG B O 1
ATOM 9004 N N . VAL B 1 561 ? -16.797 -13.242 8.023 1 93.5 561 VAL B N 1
ATOM 9005 C CA . VAL B 1 561 ? -17.984 -13.211 8.859 1 93.5 561 VAL B CA 1
ATOM 9006 C C . VAL B 1 561 ? -17.609 -13.461 10.312 1 93.5 561 VAL B C 1
ATOM 9008 O O . VAL B 1 561 ? -18.062 -12.75 11.219 1 93.5 561 VAL B O 1
ATOM 9011 N N . LYS B 1 562 ? -16.734 -14.422 10.508 1 90.69 562 LYS B N 1
ATOM 9012 C CA . LYS B 1 562 ? -16.312 -14.758 11.867 1 90.69 562 LYS B CA 1
ATOM 9013 C C . LYS B 1 562 ? -15.578 -13.594 12.523 1 90.69 562 LYS B C 1
ATOM 9015 O O . LYS B 1 562 ? -15.82 -13.273 13.688 1 90.69 562 LYS B O 1
ATOM 9020 N N . SER B 1 563 ? -14.75 -13.039 11.773 1 90.81 563 SER B N 1
ATOM 9021 C CA . SER B 1 563 ? -14 -11.891 12.289 1 90.81 563 SER B CA 1
ATOM 9022 C C . SER B 1 563 ? -14.93 -10.727 12.617 1 90.81 563 SER B C 1
ATOM 9024 O O . SER B 1 563 ? -14.766 -10.062 13.641 1 90.81 563 SER B O 1
ATOM 9026 N N . ALA B 1 564 ? -15.867 -10.5 11.734 1 91.81 564 ALA B N 1
ATOM 9027 C CA . ALA B 1 564 ? -16.828 -9.406 11.945 1 91.81 564 ALA B CA 1
ATOM 9028 C C . ALA B 1 564 ? -17.688 -9.664 13.18 1 91.81 564 ALA B C 1
ATOM 9030 O O . ALA B 1 564 ? -17.969 -8.742 13.945 1 91.81 564 ALA B O 1
ATOM 9031 N N . GLU B 1 565 ? -18.062 -10.867 13.367 1 90.44 565 GLU B N 1
ATOM 9032 C CA . GLU B 1 565 ? -18.859 -11.234 14.531 1 90.44 565 GLU B CA 1
ATOM 9033 C C . GLU B 1 565 ? -18.062 -11.062 15.82 1 90.44 565 GLU B C 1
ATOM 9035 O O . GLU B 1 565 ? -18.609 -10.617 16.844 1 90.44 565 GLU B O 1
ATOM 9040 N N . ASN B 1 566 ? -16.828 -11.398 15.734 1 89.94 566 ASN B N 1
ATOM 9041 C CA . ASN B 1 566 ? -15.961 -11.234 16.891 1 89.94 566 ASN B CA 1
ATOM 9042 C C . ASN B 1 566 ? -15.797 -9.758 17.266 1 89.94 566 ASN B C 1
ATOM 9044 O O . ASN B 1 566 ? -15.766 -9.406 18.438 1 89.94 566 ASN B O 1
ATOM 9048 N N . GLN B 1 567 ? -15.672 -8.938 16.297 1 88.56 567 GLN B N 1
ATOM 9049 C CA . GLN B 1 567 ? -15.484 -7.504 16.531 1 88.56 567 GLN B CA 1
ATOM 9050 C C . GLN B 1 567 ? -16.734 -6.875 17.125 1 88.56 567 GLN B C 1
ATOM 9052 O O . GLN B 1 567 ? -16.656 -5.855 17.828 1 88.56 567 GLN B O 1
ATOM 9057 N N . LYS B 1 568 ? -17.859 -7.492 16.875 1 88.69 568 LYS B N 1
ATOM 9058 C CA . LYS B 1 568 ? -19.125 -6.945 17.344 1 88.69 568 LYS B CA 1
ATOM 9059 C C . LYS B 1 568 ? -19.391 -7.348 18.781 1 88.69 568 LYS B C 1
ATOM 9061 O O . LYS B 1 568 ? -20.25 -6.758 19.453 1 88.69 568 LYS B O 1
ATOM 9066 N N . LYS B 1 569 ? -18.656 -8.266 19.25 1 86.62 569 LYS B N 1
ATOM 9067 C CA . LYS B 1 569 ? -18.844 -8.703 20.625 1 86.62 569 LYS B CA 1
ATOM 9068 C C . LYS B 1 569 ? -18.547 -7.574 21.609 1 86.62 569 LYS B C 1
ATOM 9070 O O . LYS B 1 569 ? -17.609 -6.793 21.391 1 86.62 569 LYS B O 1
ATOM 9075 N N . THR B 1 570 ? -19.281 -7.449 22.594 1 84 570 THR B N 1
ATOM 9076 C CA . THR B 1 570 ? -19.172 -6.406 23.594 1 84 570 THR B CA 1
ATOM 9077 C C . THR B 1 570 ? -17.781 -6.434 24.25 1 84 570 THR B C 1
ATOM 9079 O O . THR B 1 570 ? -17.172 -5.383 24.469 1 84 570 THR B O 1
ATOM 9082 N N . VAL B 1 571 ? -17.375 -7.625 24.547 1 81.12 571 VAL B N 1
ATOM 9083 C CA . VAL B 1 571 ? -16.078 -7.781 25.203 1 81.12 571 VAL B CA 1
ATOM 9084 C C . VAL B 1 571 ? -14.977 -7.18 24.328 1 81.12 571 VAL B C 1
ATOM 9086 O O . VAL B 1 571 ? -14.078 -6.5 24.828 1 81.12 571 VAL B O 1
ATOM 9089 N N . THR B 1 572 ? -15.094 -7.414 23.062 1 84.25 572 THR B N 1
ATOM 9090 C CA . THR B 1 572 ? -14.086 -6.918 22.141 1 84.25 572 THR B CA 1
ATOM 9091 C C . THR B 1 572 ? -14.156 -5.395 22.016 1 84.25 572 THR B C 1
ATOM 9093 O O . THR B 1 572 ? -13.125 -4.727 21.938 1 84.25 572 THR B O 1
ATOM 9096 N N . LYS B 1 573 ? -15.297 -4.875 22.016 1 82.25 573 LYS B N 1
ATOM 9097 C CA . LYS B 1 573 ? -15.484 -3.428 21.953 1 82.25 573 LYS B CA 1
ATOM 9098 C C . LYS B 1 573 ? -14.898 -2.746 23.188 1 82.25 573 LYS B C 1
ATOM 9100 O O . LYS B 1 573 ? -14.25 -1.702 23.078 1 82.25 573 LYS B O 1
ATOM 9105 N N . GLN B 1 574 ? -15.125 -3.312 24.281 1 81.19 574 GLN B N 1
ATOM 9106 C CA . GLN B 1 574 ? -14.594 -2.768 25.531 1 81.19 574 GLN B CA 1
ATOM 9107 C C . GLN B 1 574 ? -13.07 -2.801 25.531 1 81.19 574 GLN B C 1
ATOM 9109 O O . GLN B 1 574 ? -12.422 -1.843 25.969 1 81.19 574 GLN B O 1
ATOM 9114 N N . LYS B 1 575 ? -12.609 -3.934 25.094 1 80.38 575 LYS B N 1
ATOM 9115 C CA . LYS B 1 575 ? -11.156 -4.059 25 1 80.38 575 LYS B CA 1
ATOM 9116 C C . LYS B 1 575 ? -10.562 -2.975 24.109 1 80.38 575 LYS B C 1
ATOM 9118 O O . LYS B 1 575 ? -9.531 -2.385 24.438 1 80.38 575 LYS B O 1
ATOM 9123 N N . ARG B 1 576 ? -11.211 -2.648 23.062 1 80 576 ARG B N 1
ATOM 9124 C CA . ARG B 1 576 ? -10.75 -1.629 22.125 1 80 576 ARG B CA 1
ATOM 9125 C C . ARG B 1 576 ? -10.805 -0.241 22.75 1 80 576 ARG B C 1
ATOM 9127 O O . ARG B 1 576 ? -9.891 0.565 22.578 1 80 576 ARG B O 1
ATOM 9134 N N . ALA B 1 577 ? -11.836 -0.014 23.438 1 81.25 577 ALA B N 1
ATOM 9135 C CA . ALA B 1 577 ? -11.984 1.274 24.109 1 81.25 577 ALA B CA 1
ATOM 9136 C C . ALA B 1 577 ? -10.883 1.483 25.141 1 81.25 577 ALA B C 1
ATOM 9138 O O . ALA B 1 577 ? -10.281 2.559 25.203 1 81.25 577 ALA B O 1
ATOM 9139 N N . ARG B 1 578 ? -10.617 0.489 25.891 1 77.69 578 ARG B N 1
ATOM 9140 C CA . ARG B 1 578 ? -9.57 0.562 26.891 1 77.69 578 ARG B CA 1
ATOM 9141 C C . ARG B 1 578 ? -8.203 0.785 26.25 1 77.69 578 ARG B C 1
ATOM 9143 O O . ARG B 1 578 ? -7.391 1.559 26.766 1 77.69 578 ARG B O 1
ATOM 9150 N N . LYS B 1 579 ? -8.094 0.082 25.203 1 78.06 579 LYS B N 1
ATOM 9151 C CA . LYS B 1 579 ? -6.836 0.216 24.484 1 78.06 579 LYS B CA 1
ATOM 9152 C C . LYS B 1 579 ? -6.645 1.641 23.969 1 78.06 579 LYS B C 1
ATOM 9154 O O . LYS B 1 579 ? -5.543 2.188 24.031 1 78.06 579 LYS B O 1
ATOM 9159 N N . THR B 1 580 ? -7.668 2.219 23.453 1 80.12 580 THR B N 1
ATOM 9160 C CA . THR B 1 580 ? -7.617 3.578 22.922 1 80.12 580 THR B CA 1
ATOM 9161 C C . THR B 1 580 ? -7.23 4.566 24.016 1 80.12 580 THR B C 1
ATOM 9163 O O . THR B 1 580 ? -6.406 5.457 23.797 1 80.12 580 THR B O 1
ATOM 9166 N N . ILE B 1 581 ? -7.75 4.414 25.094 1 78 581 ILE B N 1
ATOM 9167 C CA . ILE B 1 581 ? -7.477 5.301 26.234 1 78 581 ILE B CA 1
ATOM 9168 C C . ILE B 1 581 ? -6.039 5.098 26.703 1 78 581 ILE B C 1
ATOM 9170 O O . ILE B 1 581 ? -5.328 6.066 26.969 1 78 581 ILE B O 1
ATOM 9174 N N . ARG B 1 582 ? -5.66 3.887 26.766 1 74.56 582 ARG B N 1
ATOM 9175 C CA . ARG B 1 582 ? -4.301 3.574 27.203 1 74.56 582 ARG B CA 1
ATOM 9176 C C . ARG B 1 582 ? -3.273 4.172 26.25 1 74.56 582 ARG B C 1
ATOM 9178 O O . ARG B 1 582 ? -2.254 4.711 26.672 1 74.56 582 ARG B O 1
ATOM 9185 N N . ASN B 1 583 ? -3.584 4.016 24.969 1 74.56 583 ASN B N 1
ATOM 9186 C CA . ASN B 1 583 ? -2.676 4.562 23.969 1 74.56 583 ASN B CA 1
ATOM 9187 C C . ASN B 1 583 ? -2.555 6.078 24.094 1 74.56 583 ASN B C 1
ATOM 9189 O O . ASN B 1 583 ? -1.48 6.641 23.875 1 74.56 583 ASN B O 1
ATOM 9193 N N . ALA B 1 584 ? -3.633 6.695 24.391 1 76.25 584 ALA B N 1
ATOM 9194 C CA . ALA B 1 584 ? -3.629 8.141 24.562 1 76.25 584 ALA B CA 1
ATOM 9195 C C . ALA B 1 584 ? -2.783 8.539 25.781 1 76.25 584 ALA B C 1
ATOM 9197 O O . ALA B 1 584 ? -2.156 9.602 25.781 1 76.25 584 ALA B O 1
ATOM 9198 N N . GLU B 1 585 ? -2.754 7.719 26.688 1 73 585 GLU B N 1
ATOM 9199 C CA . GLU B 1 585 ? -1.984 7.973 27.891 1 73 585 GLU B CA 1
ATOM 9200 C C . GLU B 1 585 ? -0.49 7.785 27.656 1 73 585 GLU B C 1
ATOM 9202 O O . GLU B 1 585 ? 0.333 8.508 28.219 1 73 585 GLU B O 1
ATOM 9207 N N . GLU B 1 586 ? -0.19 6.785 26.844 1 67.19 586 GLU B N 1
ATOM 9208 C CA . GLU B 1 586 ? 1.207 6.477 26.562 1 67.19 586 GLU B CA 1
ATOM 9209 C C . GLU B 1 586 ? 1.817 7.504 25.609 1 67.19 586 GLU B C 1
ATOM 9211 O O . GLU B 1 586 ? 3.025 7.746 25.641 1 67.19 586 GLU B O 1
ATOM 9216 N N . ASP B 1 587 ? 1.195 8.047 24.578 1 60.75 587 ASP B N 1
ATOM 9217 C CA . ASP B 1 587 ? 1.681 9.008 23.594 1 60.75 587 ASP B CA 1
ATOM 9218 C C . ASP B 1 587 ? 2.145 10.297 24.266 1 60.75 587 ASP B C 1
ATOM 9220 O O . ASP B 1 587 ? 2.74 11.164 23.609 1 60.75 587 ASP B O 1
ATOM 9224 N N . PHE B 1 588 ? 1.957 10.672 25.406 1 50.97 588 PHE B N 1
ATOM 9225 C CA . PHE B 1 588 ? 2.256 11.945 26.047 1 50.97 588 PHE B CA 1
ATOM 9226 C C . PHE B 1 588 ? 3.748 12.25 25.984 1 50.97 588 PHE B C 1
ATOM 9228 O O . PHE B 1 588 ? 4.16 13.398 26.156 1 50.97 588 PHE B O 1
ATOM 9235 N N . GLY B 1 589 ? 4.605 11.367 25.75 1 44.47 589 GLY B N 1
ATOM 9236 C CA . GLY B 1 589 ? 5.941 11.875 26.016 1 44.47 589 GLY B CA 1
ATOM 9237 C C . GLY B 1 589 ? 6.453 12.805 24.922 1 44.47 589 GLY B C 1
ATOM 9238 O O . GLY B 1 589 ? 7.262 13.695 25.203 1 44.47 589 GLY B O 1
ATOM 9239 N N . ASP B 1 590 ? 6.543 12.555 23.531 1 45.75 590 ASP B N 1
ATOM 9240 C CA . ASP B 1 590 ? 7.484 13.219 22.641 1 45.75 590 ASP B CA 1
ATOM 9241 C C . ASP B 1 590 ? 6.781 14.281 21.781 1 45.75 590 ASP B C 1
ATOM 9243 O O . ASP B 1 590 ? 6.473 14.039 20.625 1 45.75 590 ASP B O 1
ATOM 9247 N N . ASP B 1 591 ? 5.988 15.094 22.25 1 44.38 591 ASP B N 1
ATOM 9248 C CA . ASP B 1 591 ? 5.156 16.125 21.641 1 44.38 591 ASP B CA 1
ATOM 9249 C C . ASP B 1 591 ? 5.98 17.031 20.719 1 44.38 591 ASP B C 1
ATOM 9251 O O . ASP B 1 591 ? 5.438 17.906 20.062 1 44.38 591 ASP B O 1
ATOM 9255 N N . ASP B 1 592 ? 7.242 17.016 20.688 1 44.25 592 ASP B N 1
ATOM 9256 C CA . ASP B 1 592 ? 7.891 18.172 20.062 1 44.25 592 ASP B CA 1
ATOM 9257 C C . ASP B 1 592 ? 8.227 17.875 18.594 1 44.25 592 ASP B C 1
ATOM 9259 O O . ASP B 1 592 ? 8.953 18.641 17.953 1 44.25 592 ASP B O 1
ATOM 9263 N N . TYR B 1 593 ? 7.809 16.781 18.109 1 43.91 593 TYR B N 1
ATOM 9264 C CA . TYR B 1 593 ? 8.297 16.562 16.75 1 43.91 593 TYR B CA 1
ATOM 9265 C C . TYR B 1 593 ? 7.305 17.125 15.734 1 43.91 593 TYR B C 1
ATOM 9267 O O . TYR B 1 593 ? 6.105 16.844 15.812 1 43.91 593 TYR B O 1
ATOM 9275 N N . GLU B 1 594 ? 7.527 18.297 15.141 1 42.91 594 GLU B N 1
ATOM 9276 C CA . GLU B 1 594 ? 6.75 18.766 13.992 1 42.91 594 GLU B CA 1
ATOM 9277 C C . GLU B 1 594 ? 7.516 18.562 12.688 1 42.91 594 GLU B C 1
ATOM 9279 O O . GLU B 1 594 ? 8.648 19.016 12.547 1 42.91 594 GLU B O 1
ATOM 9284 N N . ALA B 1 595 ? 7.008 17.781 11.797 1 44.16 595 ALA B N 1
ATOM 9285 C CA . ALA B 1 595 ? 7.602 17.609 10.469 1 44.16 595 ALA B CA 1
ATOM 9286 C C . ALA B 1 595 ? 7.766 18.953 9.766 1 44.16 595 ALA B C 1
ATOM 9288 O O . ALA B 1 595 ? 6.82 19.734 9.688 1 44.16 595 ALA B O 1
ATOM 9289 N N . GLY B 1 596 ? 9 19.375 9.375 1 42.31 596 GLY B N 1
ATOM 9290 C CA . GLY B 1 596 ? 9.266 20.609 8.633 1 42.31 596 GLY B CA 1
ATOM 9291 C C . GLY B 1 596 ? 9.656 21.766 9.531 1 42.31 596 GLY B C 1
ATOM 9292 O O . GLY B 1 596 ? 9.781 22.906 9.062 1 42.31 596 GLY B O 1
ATOM 9293 N N . ALA B 1 597 ? 9.508 21.547 10.797 1 43.72 597 ALA B N 1
ATOM 9294 C CA . ALA B 1 597 ? 9.867 22.656 11.664 1 43.72 597 ALA B CA 1
ATOM 9295 C C . ALA B 1 597 ? 11.383 22.781 11.805 1 43.72 597 ALA B C 1
ATOM 9297 O O . ALA B 1 597 ? 12.016 21.953 12.453 1 43.72 597 ALA B O 1
ATOM 9298 N N . PHE B 1 598 ? 11.992 23.281 10.75 1 40.72 598 PHE B N 1
ATOM 9299 C CA . PHE B 1 598 ? 13.438 23.5 10.75 1 40.72 598 PHE B CA 1
ATOM 9300 C C . PHE B 1 598 ? 13.797 24.719 11.602 1 40.72 598 PHE B C 1
ATOM 9302 O O . PHE B 1 598 ? 13.047 25.688 11.656 1 40.72 598 PHE B O 1
#

InterPro domains:
  IPR049012 Mutator-like transposase domain [PF20700] (108-453)

Organism: NCBI:txid231223